Protein 6XIZ (pdb70)

B-factor: mean 47.21, std 17.49, range [19.33, 188.25]

Sequence (949 aa):
SMITKYLYDENAYDYHDGGYRRPLKKAPGEEHPLNVPAFLKPDRIEGNEIYYTVTAQAGETKILPGKPTHTWGYNGSILGPAIQFETGKTYHVTLKNELDEVTTFHWHGLNIVGPYEDGGPHAPVYPHGERKITFTVDQPAANIWLHPHPCPETARQVWNGLAAPVIITDGHEQSLKLPRRWGVNDFPVVLQDRSYHDNQLDYKADYDVDGTLGDYALVNGTVNPVVNVTKPIVRLRFLNGSNRREWRLHFADYHPFTQIGSDGGLLPEAVKMDRIMLTCAERADVLVNFSDYQPGQEVILQTDDFDLIKFKIGDIKKENMLLPSPLAEIPALSVDENTPVFKTVMSGMDDQVRLDGKLFDMQRIDTRQQVDQTQIWEVSNTNDMEGGMIHPFHIHGCQFQLIDRNGHAVNPNEHGWKDTIIGVNPNETVRIKVKFTKLGIFMYHCHILEHEDTGMMAQIEIFDPDHPIEYHLMPMNHKSMITKYLYDENAYDDYHDGGYRPLKKAPGEEHPLNNVPAFLKPDRIEGNEIYYTVTAQAGEETKILPGKPTHTWGYNGSILGPAIQFETGKTYHVTLKNELDEVTTFHWHGLNIVGPYEDGGPHAPVYPHGERKITFTVDQPAANIWLHPHPCPETARQVWNGLAAPVIITDGHEQSLKLPRRWGVNDFPVVLQDRSYHDNQLDYKADYDVDGTLGDYALVNGTVNPVVNVTKPIVRLRFLNGSNRREWRLHFADYHPFTQIGSDGGLLPEAVKMDRIMLTCAERADVLVNFSDYQPGQEVILQTDDFDLIKFKIGDIKKENMLLPSPLAEIPALSVDENTPVFKTVMSGMDDQVRLDGKLFDMQRIDTRQQVDQTQIWEVSNTNDMEGGMIHPFHIHGCQFQLIDRNGHAVNPNEHGWKDTIIGVNPNETVRIKVKFTKLGIFMYHCHILEHEDTGMMAQIEIFDPDHPIEYHLM

Foldseek 3Di:
DAAEDAAEFPLFAPVLDPPDDDADAADDDADAFDFAAEFDFPDDDPLETEGEWEWDWDFACAHPDGTETFIEIVDHFEYHEYEAEAFGKYKYKYFYQDQAKWWKAWFQFQFFDDALNGAQQHIAHHRGIDIDMGHGHAAWFKIKIATHHFQCRQVNLLRGYMYIYIYHYVLVVPWPADDDRLAAEGEWEKEAAADDSNYGDCVVQDFLQFGGHRFIATNNYGNHEREHAEFKHKYKYFHSYLWHKFKKAKPVLQKKWWQAKGRTGFQQIHIYGIYIDTHGIITIIIGGRQPDDQQDWIFMGGPNHGHYIYHYHPYHHDDDDADHRNDDADDDDAPVVDDEAEWEWEDGGLCTAINNDFEFLPDAPEEDEAQHKHKYKYAYADDSNNHHWFKKFKPNWWKAWDDKQPHDRDPNRHHTHGIHTHHHGIITIIITHHNHFHKIKIATSSSSSVNSGRMHIYGYAHVVVGDDDDGDGDPPD/DAAEDAQEDPLFAPVLDPPDDEADAADDDADAFDFAAEFDFPDDDDLETEGEWEKEWDFDCAHPDGTEIFIEIVDHFEYHAYEDEAFGKYKYKYHYQDQAKWWKAWAQFQFFDDALNGAQLHIAGHRGMDIHMTHGHAAWFKTKIAIHHFQCRQVNLLRGYMYIYTYHYDLNVVQPAPDPRLAAEGEWEWEAAAADSNYGDCVVQDFLQFGGHHHIATNNYHNHEHEHAEFKHKYKYAHSYLWHKFKKAKPVLQKKWWQDWHRGGFQQIHIYSIYIDTHRIITIIMGGRQVDDQQDWIFMGGPNHGHYIYHYHHYDHDDDDADHRNDDAPDDDADPPADEAEWEWEDGRLPTAINNDFDDQPDADAEDEAQHKHKYKYAYADDSNNHHWFKKFKGNHWKAWDDKQPHHDDPNRGHTHGIDTHHHGIITIIIDHHNYFHKIKIATSSSSSVSSGRMHIYGYAHPPVGDDDDGD

Secondary structure (DSSP, 8-state):
--B-S-SS-GGGSGGGSTT-----PPSS--EEPP-PPBPPPSEEETTEEEEEEEEEEEEE--SSSSPEEEEEESSSSB--BEEEETT-EEEEEEEE-SSS-B--EEET----TTTTT-STT--B-TT-EEEEEEE--S-SEEEEEE---TT-HHHHHHTT--EEEEEE-HHHHHS-----BTTTEEEEEEEEE--BTTB--HHHH--TT----SEEEETTBSSEEEEESSSEEEEEEEE-SSS--EEEEETT---EEEEEETTEEEEEEEEES-EEE-TT-EEEEEEEGGGSPTT-EEEEEETTEEEEEEEE-S---------SS----PPP---SSSPPEEEEEE-SGGG-EETTB---TT---EEEETT-EEEEEEEE-S-TTT---EEEEETT--BEEEEETTBPPPTT-SS-BSEEEE-TT-EEEEEEE--S-EEEEEEE-SHHHHHHT-EEEEEEE-TTS-----PPPP---/--B-S-SS-GGG-GGGSTT-----PPSS--EEPP-PPBPPPSEEETTEEEEEEEEEEEEE--SSSSPEEEEEESSSSB--BEEEETT-EEEEEEEE-SSS-B--EEET-----STTTTSTT--B-TT-EEEEEEE--S-SEEEEEE---TT-HHHHHHHTB-EEEEEE-HHHHHT-----BTTTEEEEEEEEE--BTTB--HHHH--TT----SEEEETTBSSEEEEESSSEEEEEEEE--SS--EEEEETT---EEEEEETTEEEEEEEEES-EEE-TT-EEEEEEE-TTS-TT-EEEEEETTEEEEEEEE-SPPP------SSS-------PPTT---EEEEEE-SGGG-EETTB---TT---EEEETT--EEEEEEE-S-TTT---EEEEETT--EEEEEETTBPPPTT-SSEESEEEE-TT-EEEEEE---S-EEEEEEE-SHHHHHHT-EEEEEEE-TTS-------

Structure (mmCIF, N/CA/C/O backbone):
data_6XIZ
#
_entry.id   6XIZ
#
_cell.length_a   56.060
_cell.length_b   147.300
_cell.length_c   65.460
_cell.angle_alpha   90.00
_cell.angle_beta   98.55
_cell.angle_gamma   90.00
#
_symmetry.space_group_name_H-M   'P 1 21 1'
#
loop_
_entity.id
_entity.type
_entity.pdbx_description
1 polymer 'Copper oxidase'
2 non-polymer 'COPPER (II) ION'
3 non-polymer 'CU-O-CU LINKAGE'
4 non-polymer 'CHLORIDE ION'
5 non-polymer BENZAMIDINE
6 water water
#
loop_
_atom_site.group_PDB
_atom_site.id
_atom_site.type_symbol
_atom_site.label_atom_id
_atom_site.label_alt_id
_atom_site.label_comp_id
_atom_site.label_asym_id
_atom_site.label_entity_id
_atom_site.label_seq_id
_atom_site.pdbx_PDB_ins_code
_atom_site.Cartn_x
_atom_site.Cartn_y
_atom_site.Cartn_z
_atom_site.occupancy
_atom_site.B_iso_or_equiv
_atom_site.auth_seq_id
_atom_site.auth_comp_id
_atom_site.auth_asym_id
_atom_site.auth_atom_id
_atom_site.pdbx_PDB_model_num
ATOM 1 N N . SER A 1 1 ? 100.594 -41.319 25.868 1.00 92.78 0 SER A N 1
ATOM 2 C CA . SER A 1 1 ? 101.954 -41.488 25.265 1.00 87.72 0 SER A CA 1
ATOM 3 C C . SER A 1 1 ? 102.962 -40.447 25.863 1.00 64.35 0 SER A C 1
ATOM 4 O O . SER A 1 1 ? 103.696 -39.760 25.130 1.00 77.52 0 SER A O 1
ATOM 7 N N . MET A 1 2 ? 102.962 -40.293 27.166 1.00 46.00 1 MET A N 1
ATOM 8 C CA . MET A 1 2 ? 104.112 -39.701 27.891 1.00 47.07 1 MET A CA 1
ATOM 9 C C . MET A 1 2 ? 105.332 -40.645 27.840 1.00 42.26 1 MET A C 1
ATOM 10 O O . MET A 1 2 ? 105.169 -41.879 27.987 1.00 38.99 1 MET A O 1
ATOM 15 N N . ILE A 1 3 ? 106.544 -40.145 27.761 1.00 34.45 2 ILE A N 1
ATOM 16 C CA . ILE A 1 3 ? 107.686 -41.061 27.807 1.00 34.38 2 ILE A CA 1
ATOM 17 C C . ILE A 1 3 ? 107.946 -41.453 29.278 1.00 39.65 2 ILE A C 1
ATOM 18 O O . ILE A 1 3 ? 108.135 -40.568 30.164 1.00 33.20 2 ILE A O 1
ATOM 23 N N . THR A 1 4 ? 108.107 -42.776 29.474 1.00 37.66 3 THR A N 1
ATOM 24 C CA . THR A 1 4 ? 108.329 -43.329 30.786 1.00 36.54 3 THR A CA 1
ATOM 25 C C . THR A 1 4 ? 109.508 -44.268 30.858 1.00 37.19 3 THR A C 1
ATOM 26 O O . THR A 1 4 ? 109.458 -45.213 31.617 1.00 36.86 3 THR A O 1
ATOM 30 N N . LYS A 1 5 ? 110.571 -43.993 30.065 1.00 35.99 4 LYS A N 1
ATOM 31 C CA . LYS A 1 5 ? 111.790 -44.744 30.142 1.00 34.87 4 LYS A CA 1
ATOM 32 C C . LYS A 1 5 ? 112.995 -43.838 29.878 1.00 31.52 4 LYS A C 1
ATOM 33 O O . LYS A 1 5 ? 112.859 -42.878 29.136 1.00 33.05 4 LYS A O 1
ATOM 39 N N . TYR A 1 6 ? 114.186 -44.175 30.386 1.00 30.52 5 TYR A N 1
ATOM 40 C CA . TYR A 1 6 ? 115.338 -43.480 29.974 1.00 26.37 5 TYR A CA 1
ATOM 41 C C . TYR A 1 6 ? 115.651 -43.927 28.548 1.00 33.74 5 TYR A C 1
ATOM 42 O O . TYR A 1 6 ? 115.414 -45.108 28.169 1.00 33.79 5 TYR A O 1
ATOM 51 N N . LEU A 1 7 ? 116.235 -43.063 27.781 1.00 32.37 6 LEU A N 1
ATOM 52 C CA . LEU A 1 7 ? 116.362 -43.328 26.321 1.00 36.08 6 LEU A CA 1
ATOM 53 C C . LEU A 1 7 ? 117.676 -43.868 25.819 1.00 38.46 6 LEU A C 1
ATOM 54 O O . LEU A 1 7 ? 117.984 -43.742 24.665 1.00 42.84 6 LEU A O 1
ATOM 59 N N . TYR A 1 8 ? 118.472 -44.417 26.688 1.00 31.99 7 TYR A N 1
ATOM 60 C CA . TYR A 1 8 ? 119.724 -45.039 26.394 1.00 30.54 7 TYR A CA 1
ATOM 61 C C . TYR A 1 8 ? 119.641 -46.496 26.942 1.00 34.85 7 TYR A C 1
ATOM 62 O O . TYR A 1 8 ? 118.690 -46.826 27.706 1.00 34.76 7 TYR A O 1
ATOM 71 N N . ASP A 1 9 ? 120.605 -47.334 26.625 1.00 33.35 8 ASP A N 1
ATOM 72 C CA . ASP A 1 9 ? 120.588 -48.786 26.911 1.00 33.41 8 ASP A CA 1
ATOM 73 C C . ASP A 1 9 ? 121.156 -49.085 28.313 1.00 27.89 8 ASP A C 1
ATOM 74 O O . ASP A 1 9 ? 122.399 -48.916 28.619 1.00 30.42 8 ASP A O 1
ATOM 79 N N . GLU A 1 10 ? 120.266 -49.613 29.140 1.00 34.57 9 GLU A N 1
ATOM 80 C CA . GLU A 1 10 ? 120.587 -49.888 30.532 1.00 31.46 9 GLU A CA 1
ATOM 81 C C . GLU A 1 10 ? 121.713 -50.829 30.732 1.00 30.93 9 GLU A C 1
ATOM 82 O O . GLU A 1 10 ? 122.486 -50.704 31.737 1.00 31.31 9 GLU A O 1
ATOM 88 N N . ASN A 1 11 ? 121.913 -51.757 29.778 1.00 31.56 10 ASN A N 1
ATOM 89 C CA . ASN A 1 11 ? 123.055 -52.639 29.965 1.00 28.77 10 ASN A CA 1
ATOM 90 C C . ASN A 1 11 ? 124.388 -51.909 30.020 1.00 30.55 10 ASN A C 1
ATOM 91 O O . ASN A 1 11 ? 125.404 -52.497 30.398 1.00 33.09 10 ASN A O 1
ATOM 96 N N . ALA A 1 12 ? 124.400 -50.663 29.552 1.00 28.60 11 ALA A N 1
ATOM 97 C CA . ALA A 1 12 ? 125.610 -49.910 29.411 1.00 36.10 11 ALA A CA 1
ATOM 98 C C . ALA A 1 12 ? 125.789 -48.628 30.268 1.00 33.65 11 ALA A C 1
ATOM 99 O O . ALA A 1 12 ? 126.722 -47.878 30.071 1.00 30.11 11 ALA A O 1
ATOM 101 N N . TYR A 1 13 ? 124.871 -48.371 31.208 1.00 29.93 12 TYR A N 1
ATOM 102 C CA . TYR A 1 13 ? 124.915 -47.267 32.031 1.00 28.14 12 TYR A CA 1
ATOM 103 C C . TYR A 1 13 ? 126.169 -47.292 32.835 1.00 26.23 12 TYR A C 1
ATOM 104 O O . TYR A 1 13 ? 126.843 -48.335 33.063 1.00 31.59 12 TYR A O 1
ATOM 113 N N . ASP A 1 14 ? 126.500 -46.112 33.274 1.00 26.58 13 ASP A N 1
ATOM 114 C CA . ASP A 1 14 ? 127.767 -45.901 34.069 1.00 28.61 13 ASP A CA 1
ATOM 115 C C . ASP A 1 14 ? 127.960 -46.802 35.222 1.00 30.76 13 ASP A C 1
ATOM 116 O O . ASP A 1 14 ? 129.181 -47.144 35.655 1.00 31.39 13 ASP A O 1
ATOM 121 N N . TYR A 1 15 ? 126.835 -47.096 35.887 1.00 29.28 14 TYR A N 1
ATOM 122 C CA . TYR A 1 15 ? 126.914 -47.933 37.081 1.00 34.99 14 TYR A CA 1
ATOM 123 C C . TYR A 1 15 ? 127.279 -49.400 36.874 1.00 33.84 14 TYR A C 1
ATOM 124 O O . TYR A 1 15 ? 127.341 -50.119 37.822 1.00 34.28 14 TYR A O 1
ATOM 133 N N . HIS A 1 16 ? 127.501 -49.841 35.626 1.00 33.70 15 HIS A N 1
ATOM 134 C CA . HIS A 1 16 ? 128.044 -51.134 35.261 1.00 32.74 15 HIS A CA 1
ATOM 135 C C . HIS A 1 16 ? 129.496 -51.107 35.346 1.00 37.31 15 HIS A C 1
ATOM 136 O O . HIS A 1 16 ? 130.074 -52.167 35.393 1.00 37.28 15 HIS A O 1
ATOM 143 N N . ASP A 1 17 ? 130.111 -49.933 35.391 1.00 35.26 16 ASP A N 1
ATOM 144 C CA . ASP A 1 17 ? 131.589 -49.911 35.442 1.00 38.20 16 ASP A CA 1
ATOM 145 C C . ASP A 1 17 ? 132.140 -50.367 36.795 1.00 40.55 16 ASP A C 1
ATOM 146 O O . ASP A 1 17 ? 131.593 -50.044 37.846 1.00 36.38 16 ASP A O 1
ATOM 151 N N . GLY A 1 18 ? 133.174 -51.205 36.760 1.00 46.18 17 GLY A N 1
ATOM 152 C CA . GLY A 1 18 ? 133.803 -51.670 37.980 1.00 43.89 17 GLY A CA 1
ATOM 153 C C . GLY A 1 18 ? 134.307 -50.590 38.897 1.00 43.39 17 GLY A C 1
ATOM 154 O O . GLY A 1 18 ? 134.402 -50.840 40.062 1.00 47.34 17 GLY A O 1
ATOM 155 N N . GLY A 1 19 ? 134.730 -49.422 38.403 1.00 42.33 18 GLY A N 1
ATOM 156 C CA . GLY A 1 19 ? 135.123 -48.339 39.276 1.00 43.24 18 GLY A CA 1
ATOM 157 C C . GLY A 1 19 ? 133.970 -47.415 39.684 1.00 44.46 18 GLY A C 1
ATOM 158 O O . GLY A 1 19 ? 134.211 -46.372 40.277 1.00 41.91 18 GLY A O 1
ATOM 159 N N . TYR A 1 20 ? 132.727 -47.712 39.310 1.00 36.13 19 TYR A N 1
ATOM 160 C CA . TYR A 1 20 ? 131.660 -46.705 39.557 1.00 38.01 19 TYR A CA 1
ATOM 161 C C . TYR A 1 20 ? 131.443 -46.446 41.073 1.00 40.47 19 TYR A C 1
ATOM 162 O O . TYR A 1 20 ? 131.606 -47.348 41.851 1.00 39.35 19 TYR A O 1
ATOM 171 N N A ARG A 1 21 ? 131.082 -45.239 41.464 0.50 38.73 20 ARG A N 1
ATOM 172 N N B ARG A 1 21 ? 131.097 -45.191 41.400 0.50 41.02 20 ARG A N 1
ATOM 173 C CA A ARG A 1 21 ? 130.781 -44.919 42.844 0.50 39.19 20 ARG A CA 1
ATOM 174 C CA B ARG A 1 21 ? 130.809 -44.632 42.734 0.50 46.85 20 ARG A CA 1
ATOM 175 C C A ARG A 1 21 ? 129.504 -44.064 42.765 0.50 36.29 20 ARG A C 1
ATOM 176 C C B ARG A 1 21 ? 129.397 -44.030 42.629 0.50 36.86 20 ARG A C 1
ATOM 177 O O A ARG A 1 21 ? 129.457 -43.054 42.040 0.50 38.44 20 ARG A O 1
ATOM 178 O O B ARG A 1 21 ? 129.151 -43.163 41.764 0.50 36.36 20 ARG A O 1
ATOM 193 N N . PRO A 1 22 ? 128.465 -44.468 43.479 1.00 39.76 21 PRO A N 1
ATOM 194 C CA . PRO A 1 22 ? 127.196 -43.730 43.457 1.00 35.52 21 PRO A CA 1
ATOM 195 C C . PRO A 1 22 ? 127.294 -42.388 44.239 1.00 35.75 21 PRO A C 1
ATOM 196 O O . PRO A 1 22 ? 128.159 -42.230 45.051 1.00 34.12 21 PRO A O 1
ATOM 200 N N . LEU A 1 23 ? 126.396 -41.456 44.019 1.00 33.04 22 LEU A N 1
ATOM 201 C CA . LEU A 1 23 ? 126.439 -40.194 44.743 1.00 32.76 22 LEU A CA 1
ATOM 202 C C . LEU A 1 23 ? 126.035 -40.396 46.253 1.00 36.96 22 LEU A C 1
ATOM 203 O O . LEU A 1 23 ? 125.212 -41.275 46.570 1.00 36.65 22 LEU A O 1
ATOM 208 N N . LYS A 1 24 ? 126.691 -39.643 47.120 1.00 34.41 23 LYS A N 1
ATOM 209 C CA . LYS A 1 24 ? 126.501 -39.556 48.567 1.00 38.96 23 LYS A CA 1
ATOM 210 C C . LYS A 1 24 ? 126.116 -38.157 49.021 1.00 38.44 23 LYS A C 1
ATOM 211 O O . LYS A 1 24 ? 126.498 -37.150 48.412 1.00 39.49 23 LYS A O 1
ATOM 217 N N . LYS A 1 25 ? 125.418 -38.095 50.155 1.00 38.20 24 LYS A N 1
ATOM 218 C CA . LYS A 1 25 ? 124.924 -36.848 50.743 1.00 38.89 24 LYS A CA 1
ATOM 219 C C . LYS A 1 25 ? 126.107 -35.947 51.121 1.00 35.60 24 LYS A C 1
ATOM 220 O O . LYS A 1 25 ? 127.056 -36.365 51.776 1.00 37.39 24 LYS A O 1
ATOM 226 N N . ALA A 1 26 ? 126.051 -34.704 50.672 1.00 36.06 25 ALA A N 1
ATOM 227 C CA . ALA A 1 26 ? 127.193 -33.790 50.980 1.00 40.45 25 ALA A CA 1
ATOM 228 C C . ALA A 1 26 ? 126.958 -33.221 52.406 1.00 37.23 25 ALA A C 1
ATOM 229 O O . ALA A 1 26 ? 125.813 -33.028 52.816 1.00 35.97 25 ALA A O 1
ATOM 231 N N . PRO A 1 27 ? 128.034 -32.996 53.177 1.00 42.56 26 PRO A N 1
ATOM 232 C CA . PRO A 1 27 ? 127.900 -32.376 54.495 1.00 44.33 26 PRO A CA 1
ATOM 233 C C . PRO A 1 27 ? 127.371 -30.943 54.457 1.00 46.34 26 PRO A C 1
ATOM 234 O O . PRO A 1 27 ? 127.450 -30.229 53.431 1.00 49.86 26 PRO A O 1
ATOM 238 N N . GLY A 1 28 ? 126.785 -30.565 55.586 1.00 49.00 27 GLY A N 1
ATOM 239 C CA . GLY A 1 28 ? 126.277 -29.189 55.844 1.00 53.83 27 GLY A CA 1
ATOM 240 C C . GLY A 1 28 ? 124.799 -29.079 55.631 1.00 44.97 27 GLY A C 1
ATOM 241 O O . GLY A 1 28 ? 124.117 -30.091 55.405 1.00 50.48 27 GLY A O 1
ATOM 242 N N . GLU A 1 29 ? 124.326 -27.842 55.637 1.00 49.43 28 GLU A N 1
ATOM 243 C CA . GLU A 1 29 ? 122.909 -27.527 55.677 1.00 46.60 28 GLU A CA 1
ATOM 244 C C . GLU A 1 29 ? 122.527 -27.456 54.220 1.00 51.25 28 GLU A C 1
ATOM 245 O O . GLU A 1 29 ? 123.390 -27.486 53.359 1.00 50.60 28 GLU A O 1
ATOM 251 N N . GLU A 1 30 ? 121.216 -27.376 53.973 1.00 42.20 29 GLU A N 1
ATOM 252 C CA . GLU A 1 30 ? 120.700 -26.954 52.756 1.00 41.77 29 GLU A CA 1
ATOM 253 C C . GLU A 1 30 ? 121.069 -25.490 52.452 1.00 52.30 29 GLU A C 1
ATOM 254 O O . GLU A 1 30 ? 121.080 -24.720 53.391 1.00 50.41 29 GLU A O 1
ATOM 260 N N . HIS A 1 31 ? 121.284 -25.128 51.147 1.00 45.85 30 HIS A N 1
ATOM 261 C CA . HIS A 1 31 ? 121.548 -23.758 50.681 1.00 40.90 30 HIS A CA 1
ATOM 262 C C . HIS A 1 31 ? 120.653 -23.456 49.538 1.00 40.03 30 HIS A C 1
ATOM 263 O O . HIS A 1 31 ? 120.469 -24.327 48.708 1.00 37.70 30 HIS A O 1
ATOM 270 N N . PRO A 1 32 ? 120.203 -22.213 49.388 1.00 45.24 31 PRO A N 1
ATOM 271 C CA . PRO A 1 32 ? 119.474 -21.811 48.166 1.00 42.51 31 PRO A CA 1
ATOM 272 C C . PRO A 1 32 ? 120.387 -22.066 46.894 1.00 38.59 31 PRO A C 1
ATOM 273 O O . PRO A 1 32 ? 121.597 -21.879 46.848 1.00 40.50 31 PRO A O 1
ATOM 277 N N . LEU A 1 33 ? 119.788 -22.567 45.866 1.00 41.28 32 LEU A N 1
ATOM 278 C CA . LEU A 1 33 ? 120.551 -22.805 44.557 1.00 35.87 32 LEU A CA 1
ATOM 279 C C . LEU A 1 33 ? 121.182 -21.536 44.015 1.00 39.03 32 LEU A C 1
ATOM 280 O O . LEU A 1 33 ? 120.481 -20.580 43.772 1.00 38.90 32 LEU A O 1
ATOM 285 N N . ASN A 1 34 ? 122.505 -21.503 43.856 1.00 38.79 33 ASN A N 1
ATOM 286 C CA . ASN A 1 34 ? 123.170 -20.335 43.243 1.00 37.71 33 ASN A CA 1
ATOM 287 C C . ASN A 1 34 ? 122.623 -20.122 41.840 1.00 40.21 33 ASN A C 1
ATOM 288 O O . ASN A 1 34 ? 122.414 -21.067 41.096 1.00 38.56 33 ASN A O 1
ATOM 293 N N . VAL A 1 35 ? 122.365 -18.888 41.494 1.00 39.48 34 VAL A N 1
ATOM 294 C CA . VAL A 1 35 ? 121.922 -18.532 40.181 1.00 41.16 34 VAL A CA 1
ATOM 295 C C . VAL A 1 35 ? 122.786 -17.434 39.692 1.00 46.99 34 VAL A C 1
ATOM 296 O O . VAL A 1 35 ? 122.747 -16.382 40.253 1.00 47.11 34 VAL A O 1
ATOM 300 N N . PRO A 1 36 ? 123.529 -17.659 38.638 1.00 44.73 35 PRO A N 1
ATOM 301 C CA . PRO A 1 36 ? 124.477 -16.678 38.238 1.00 46.61 35 PRO A CA 1
ATOM 302 C C . PRO A 1 36 ? 123.789 -15.469 37.576 1.00 39.30 35 PRO A C 1
ATOM 303 O O . PRO A 1 36 ? 122.808 -15.619 36.874 1.00 41.17 35 PRO A O 1
ATOM 307 N N . ALA A 1 37 ? 124.246 -14.260 37.890 1.00 45.09 36 ALA A N 1
ATOM 308 C CA . ALA A 1 37 ? 123.798 -13.050 37.203 1.00 45.54 36 ALA A CA 1
ATOM 309 C C . ALA A 1 37 ? 124.288 -13.031 35.742 1.00 45.57 36 ALA A C 1
ATOM 310 O O . ALA A 1 37 ? 125.350 -13.571 35.418 1.00 43.38 36 ALA A O 1
ATOM 312 N N . PHE A 1 38 ? 123.487 -12.427 34.892 1.00 42.71 37 PHE A N 1
ATOM 313 C CA . PHE A 1 38 ? 123.915 -12.190 33.499 1.00 39.88 37 PHE A CA 1
ATOM 314 C C . PHE A 1 38 ? 125.065 -11.231 33.413 1.00 42.78 37 PHE A C 1
ATOM 315 O O . PHE A 1 38 ? 125.136 -10.321 34.173 1.00 44.63 37 PHE A O 1
ATOM 323 N N . LEU A 1 39 ? 125.953 -11.502 32.466 1.00 41.71 38 LEU A N 1
ATOM 324 C CA . LEU A 1 39 ? 127.131 -10.737 32.211 1.00 42.77 38 LEU A CA 1
ATOM 325 C C . LEU A 1 39 ? 126.657 -9.469 31.554 1.00 42.47 38 LEU A C 1
ATOM 326 O O . LEU A 1 39 ? 125.854 -9.474 30.594 1.00 42.65 38 LEU A O 1
ATOM 331 N N . LYS A 1 40 ? 127.065 -8.384 32.133 1.00 47.24 39 LYS A N 1
ATOM 332 C CA . LYS A 1 40 ? 126.727 -7.037 31.551 1.00 50.39 39 LYS A CA 1
ATOM 333 C C . LYS A 1 40 ? 127.674 -6.696 30.404 1.00 39.21 39 LYS A C 1
ATOM 334 O O . LYS A 1 40 ? 128.857 -6.739 30.576 1.00 41.82 39 LYS A O 1
ATOM 340 N N . PRO A 1 41 ? 127.160 -6.225 29.306 1.00 37.53 40 PRO A N 1
ATOM 341 C CA . PRO A 1 41 ? 128.031 -5.728 28.260 1.00 39.65 40 PRO A CA 1
ATOM 342 C C . PRO A 1 41 ? 128.916 -4.647 28.681 1.00 46.98 40 PRO A C 1
ATOM 343 O O . PRO A 1 41 ? 128.490 -3.803 29.431 1.00 50.12 40 PRO A O 1
ATOM 347 N N . ASP A 1 42 ? 130.145 -4.635 28.180 1.00 49.38 41 ASP A N 1
ATOM 348 C CA . ASP A 1 42 ? 130.967 -3.455 28.312 1.00 51.42 41 ASP A CA 1
ATOM 349 C C . ASP A 1 42 ? 130.470 -2.231 27.536 1.00 55.31 41 ASP A C 1
ATOM 350 O O . ASP A 1 42 ? 130.624 -1.132 28.038 1.00 53.10 41 ASP A O 1
ATOM 355 N N . ARG A 1 43 ? 129.921 -2.396 26.333 1.00 50.49 42 ARG A N 1
ATOM 356 C CA . ARG A 1 43 ? 129.607 -1.280 25.420 1.00 51.69 42 ARG A CA 1
ATOM 357 C C . ARG A 1 43 ? 128.627 -1.878 24.460 1.00 57.67 42 ARG A C 1
ATOM 358 O O . ARG A 1 43 ? 128.668 -3.112 24.207 1.00 57.36 42 ARG A O 1
ATOM 366 N N . ILE A 1 44 ? 127.743 -1.050 23.938 1.00 55.17 43 ILE A N 1
ATOM 367 C CA . ILE A 1 44 ? 126.849 -1.464 22.850 1.00 56.15 43 ILE A CA 1
ATOM 368 C C . ILE A 1 44 ? 126.913 -0.390 21.775 1.00 67.95 43 ILE A C 1
ATOM 369 O O . ILE A 1 44 ? 126.584 0.707 22.072 1.00 74.64 43 ILE A O 1
ATOM 374 N N . GLU A 1 45 ? 127.371 -0.720 20.560 1.00 68.75 44 GLU A N 1
ATOM 375 C CA . GLU A 1 45 ? 127.390 0.237 19.401 1.00 58.39 44 GLU A CA 1
ATOM 376 C C . GLU A 1 45 ? 126.675 -0.360 18.226 1.00 63.57 44 GLU A C 1
ATOM 377 O O . GLU A 1 45 ? 127.248 -1.236 17.636 1.00 67.63 44 GLU A O 1
ATOM 383 N N . GLY A 1 46 ? 125.422 0.044 17.941 1.00 57.33 45 GLY A N 1
ATOM 384 C CA . GLY A 1 46 ? 124.645 -0.569 16.829 1.00 65.59 45 GLY A CA 1
ATOM 385 C C . GLY A 1 46 ? 124.227 -2.011 17.161 1.00 67.75 45 GLY A C 1
ATOM 386 O O . GLY A 1 46 ? 123.752 -2.297 18.255 1.00 66.80 45 GLY A O 1
ATOM 387 N N . ASN A 1 47 ? 124.437 -2.941 16.244 1.00 65.38 46 ASN A N 1
ATOM 388 C CA . ASN A 1 47 ? 124.169 -4.359 16.536 1.00 61.09 46 ASN A CA 1
ATOM 389 C C . ASN A 1 47 ? 125.350 -5.054 17.048 1.00 51.33 46 ASN A C 1
ATOM 390 O O . ASN A 1 47 ? 125.391 -6.252 16.926 1.00 52.77 46 ASN A O 1
ATOM 395 N N . GLU A 1 48 ? 126.282 -4.312 17.632 1.00 49.99 47 GLU A N 1
ATOM 396 C CA . GLU A 1 48 ? 127.594 -4.772 18.112 1.00 55.87 47 GLU A CA 1
ATOM 397 C C . GLU A 1 48 ? 127.722 -4.690 19.653 1.00 53.83 47 GLU A C 1
ATOM 398 O O . GLU A 1 48 ? 127.704 -3.589 20.232 1.00 48.46 47 GLU A O 1
ATOM 404 N N . ILE A 1 49 ? 127.908 -5.828 20.307 1.00 51.66 48 ILE A N 1
ATOM 405 C CA . ILE A 1 49 ? 127.912 -5.901 21.756 1.00 44.94 48 ILE A CA 1
ATOM 406 C C . ILE A 1 49 ? 129.285 -6.319 22.152 1.00 39.59 48 ILE A C 1
ATOM 407 O O . ILE A 1 49 ? 129.873 -7.216 21.593 1.00 42.75 48 ILE A O 1
ATOM 412 N N . TYR A 1 50 ? 129.792 -5.654 23.162 1.00 36.60 49 TYR A N 1
ATOM 413 C CA . TYR A 1 50 ? 131.166 -5.909 23.686 1.00 43.86 49 TYR A CA 1
ATOM 414 C C . TYR A 1 50 ? 131.031 -6.628 25.020 1.00 44.31 49 TYR A C 1
ATOM 415 O O . TYR A 1 50 ? 130.298 -6.096 25.887 1.00 44.49 49 TYR A O 1
ATOM 424 N N . TYR A 1 51 ? 131.743 -7.777 25.185 1.00 41.79 50 TYR A N 1
ATOM 425 C CA . TYR A 1 51 ? 131.802 -8.489 26.450 1.00 37.95 50 TYR A CA 1
ATOM 426 C C . TYR A 1 51 ? 133.246 -8.729 26.802 1.00 38.23 50 TYR A C 1
ATOM 427 O O . TYR A 1 51 ? 134.136 -8.794 25.907 1.00 44.13 50 TYR A O 1
ATOM 436 N N . THR A 1 52 ? 133.482 -8.905 28.100 1.00 36.78 51 THR A N 1
ATOM 437 C CA . THR A 1 52 ? 134.737 -9.378 28.612 1.00 39.42 51 THR A CA 1
ATOM 438 C C . THR A 1 52 ? 134.481 -10.535 29.616 1.00 48.24 51 THR A C 1
ATOM 439 O O . THR A 1 52 ? 133.581 -10.473 30.518 1.00 48.18 51 THR A O 1
ATOM 443 N N . VAL A 1 53 ? 135.282 -11.572 29.409 1.00 40.74 52 VAL A N 1
ATOM 444 C CA . VAL A 1 53 ? 135.264 -12.821 30.165 1.00 38.02 52 VAL A CA 1
ATOM 445 C C . VAL A 1 53 ? 136.701 -13.155 30.547 1.00 39.82 52 VAL A C 1
ATOM 446 O O . VAL A 1 53 ? 137.580 -13.333 29.690 1.00 44.72 52 VAL A O 1
ATOM 450 N N . THR A 1 54 ? 136.904 -13.330 31.829 1.00 42.25 53 THR A N 1
ATOM 451 C CA . THR A 1 54 ? 138.195 -13.538 32.453 1.00 45.54 53 THR A CA 1
ATOM 452 C C . THR A 1 54 ? 138.215 -14.877 33.224 1.00 42.31 53 THR A C 1
ATOM 453 O O . THR A 1 54 ? 137.512 -15.078 34.216 1.00 44.62 53 THR A O 1
ATOM 457 N N . ALA A 1 55 ? 139.044 -15.794 32.804 1.00 39.48 54 ALA A N 1
ATOM 458 C CA . ALA A 1 55 ? 139.302 -16.981 33.615 1.00 40.25 54 ALA A CA 1
ATOM 459 C C . ALA A 1 55 ? 140.141 -16.612 34.807 1.00 41.86 54 ALA A C 1
ATOM 460 O O . ALA A 1 55 ? 141.148 -16.020 34.621 1.00 49.41 54 ALA A O 1
ATOM 462 N N . GLN A 1 56 ? 139.735 -16.943 36.022 1.00 41.89 55 GLN A N 1
ATOM 463 C CA . GLN A 1 56 ? 140.503 -16.543 37.274 1.00 47.44 55 GLN A CA 1
ATOM 464 C C . GLN A 1 56 ? 140.391 -17.515 38.467 1.00 50.05 55 GLN A C 1
ATOM 465 O O . GLN A 1 56 ? 139.478 -18.296 38.521 1.00 48.16 55 GLN A O 1
ATOM 471 N N . ALA A 1 57 ? 141.333 -17.443 39.419 1.00 43.21 56 ALA A N 1
ATOM 472 C CA . ALA A 1 57 ? 141.304 -18.278 40.597 1.00 41.26 56 ALA A CA 1
ATOM 473 C C . ALA A 1 57 ? 140.559 -17.524 41.701 1.00 48.04 56 ALA A C 1
ATOM 474 O O . ALA A 1 57 ? 140.583 -16.328 41.748 1.00 50.76 56 ALA A O 1
ATOM 476 N N . GLY A 1 58 ? 139.911 -18.219 42.587 1.00 46.03 57 GLY A N 1
ATOM 477 C CA . GLY A 1 58 ? 139.329 -17.618 43.821 1.00 44.35 57 GLY A CA 1
ATOM 478 C C . GLY A 1 58 ? 138.979 -18.675 44.869 1.00 50.47 57 GLY A C 1
ATOM 479 O O . GLY A 1 58 ? 139.508 -19.804 44.835 1.00 45.27 57 GLY A O 1
ATOM 480 N N . GLU A 1 59 ? 138.043 -18.344 45.781 1.00 51.02 58 GLU A N 1
ATOM 481 C CA . GLU A 1 59 ? 137.708 -19.227 46.884 1.00 47.48 58 GLU A CA 1
ATOM 482 C C . GLU A 1 59 ? 136.236 -19.239 46.928 1.00 43.02 58 GLU A C 1
ATOM 483 O O . GLU A 1 59 ? 135.636 -18.217 46.726 1.00 47.62 58 GLU A O 1
ATOM 489 N N . THR A 1 60 ? 135.631 -20.406 47.088 1.00 50.60 59 THR A N 1
ATOM 490 C CA . THR A 1 60 ? 134.165 -20.484 47.061 1.00 41.25 59 THR A CA 1
ATOM 491 C C . THR A 1 60 ? 133.752 -21.313 48.272 1.00 39.71 59 THR A C 1
ATOM 492 O O . THR A 1 60 ? 134.330 -22.416 48.539 1.00 39.56 59 THR A O 1
ATOM 496 N N . LYS A 1 61 ? 132.786 -20.795 49.019 1.00 41.21 60 LYS A N 1
ATOM 497 C CA . LYS A 1 61 ? 132.309 -21.522 50.178 1.00 43.53 60 LYS A CA 1
ATOM 498 C C . LYS A 1 61 ? 131.357 -22.580 49.627 1.00 43.31 60 LYS A C 1
ATOM 499 O O . LYS A 1 61 ? 130.309 -22.239 48.995 1.00 44.47 60 LYS A O 1
ATOM 505 N N . ILE A 1 62 ? 131.747 -23.838 49.799 1.00 38.50 61 ILE A N 1
ATOM 506 C CA . ILE A 1 62 ? 130.932 -24.957 49.290 1.00 44.40 61 ILE A CA 1
ATOM 507 C C . ILE A 1 62 ? 130.449 -25.887 50.409 1.00 38.87 61 ILE A C 1
ATOM 508 O O . ILE A 1 62 ? 129.285 -26.162 50.511 1.00 39.82 61 ILE A O 1
ATOM 513 N N . LEU A 1 63 ? 131.392 -26.374 51.181 1.00 40.32 62 LEU A N 1
ATOM 514 C CA . LEU A 1 63 ? 131.163 -27.267 52.299 1.00 42.01 62 LEU A CA 1
ATOM 515 C C . LEU A 1 63 ? 131.471 -26.566 53.621 1.00 46.96 62 LEU A C 1
ATOM 516 O O . LEU A 1 63 ? 132.181 -25.599 53.600 1.00 43.94 62 LEU A O 1
ATOM 521 N N . PRO A 1 64 ? 130.998 -27.100 54.779 1.00 50.68 63 PRO A N 1
ATOM 522 C CA . PRO A 1 64 ? 131.270 -26.487 56.085 1.00 49.13 63 PRO A CA 1
ATOM 523 C C . PRO A 1 64 ? 132.743 -26.456 56.304 1.00 46.76 63 PRO A C 1
ATOM 524 O O . PRO A 1 64 ? 133.441 -27.416 55.959 1.00 49.43 63 PRO A O 1
ATOM 528 N N . GLY A 1 65 ? 133.238 -25.370 56.866 1.00 49.99 64 GLY A N 1
ATOM 529 C CA . GLY A 1 65 ? 134.680 -25.209 57.134 1.00 56.90 64 GLY A CA 1
ATOM 530 C C . GLY A 1 65 ? 135.350 -24.279 56.131 1.00 50.60 64 GLY A C 1
ATOM 531 O O . GLY A 1 65 ? 134.740 -23.312 55.687 1.00 46.87 64 GLY A O 1
ATOM 532 N N . LYS A 1 66 ? 136.601 -24.586 55.787 1.00 54.53 65 LYS A N 1
ATOM 533 C CA . LYS A 1 66 ? 137.426 -23.804 54.824 1.00 60.11 65 LYS A CA 1
ATOM 534 C C . LYS A 1 66 ? 136.779 -23.660 53.466 1.00 53.24 65 LYS A C 1
ATOM 535 O O . LYS A 1 66 ? 136.179 -24.576 52.988 1.00 49.43 65 LYS A O 1
ATOM 541 N N . PRO A 1 67 ? 137.000 -22.546 52.826 1.00 50.62 66 PRO A N 1
ATOM 542 C CA . PRO A 1 67 ? 136.483 -22.416 51.513 1.00 48.27 66 PRO A CA 1
ATOM 543 C C . PRO A 1 67 ? 137.275 -23.316 50.553 1.00 43.62 66 PRO A C 1
ATOM 544 O O . PRO A 1 67 ? 138.442 -23.733 50.829 1.00 44.43 66 PRO A O 1
ATOM 548 N N . THR A 1 68 ? 136.674 -23.564 49.394 1.00 46.62 67 THR A N 1
ATOM 549 C CA . THR A 1 68 ? 137.372 -24.414 48.343 1.00 41.19 67 THR A CA 1
ATOM 550 C C . THR A 1 68 ? 138.093 -23.507 47.313 1.00 38.08 67 THR A C 1
ATOM 551 O O . THR A 1 68 ? 137.497 -22.581 46.822 1.00 43.34 67 THR A O 1
ATOM 555 N N . HIS A 1 69 ? 139.415 -23.671 47.096 1.00 41.53 68 HIS A N 1
ATOM 556 C CA . HIS A 1 69 ? 140.100 -22.973 45.991 1.00 45.50 68 HIS A CA 1
ATOM 557 C C . HIS A 1 69 ? 139.543 -23.505 44.650 1.00 44.16 68 HIS A C 1
ATOM 558 O O . HIS A 1 69 ? 139.542 -24.693 44.402 1.00 39.44 68 HIS A O 1
ATOM 565 N N . THR A 1 70 ? 139.049 -22.602 43.823 1.00 43.72 69 THR A N 1
ATOM 566 C CA . THR A 1 70 ? 138.366 -22.914 42.574 1.00 45.19 69 THR A CA 1
ATOM 567 C C . THR A 1 70 ? 138.774 -21.977 41.488 1.00 45.17 69 THR A C 1
ATOM 568 O O . THR A 1 70 ? 139.419 -20.944 41.722 1.00 40.37 69 THR A O 1
ATOM 572 N N . TRP A 1 71 ? 138.350 -22.328 40.278 1.00 37.66 70 TRP A N 1
ATOM 573 C CA . TRP A 1 71 ? 138.497 -21.424 39.112 1.00 36.16 70 TRP A CA 1
ATOM 574 C C . TRP A 1 71 ? 137.115 -21.067 38.588 1.00 39.26 70 TRP A C 1
ATOM 575 O O . TRP A 1 71 ? 136.164 -21.920 38.613 1.00 37.93 70 TRP A O 1
ATOM 586 N N . GLY A 1 72 ? 136.976 -19.833 38.111 1.00 38.65 71 GLY A N 1
ATOM 587 C CA . GLY A 1 72 ? 135.726 -19.416 37.493 1.00 39.44 71 GLY A CA 1
ATOM 588 C C . GLY A 1 72 ? 135.946 -18.393 36.418 1.00 40.36 71 GLY A C 1
ATOM 589 O O . GLY A 1 72 ? 137.054 -17.941 36.292 1.00 43.56 71 GLY A O 1
ATOM 590 N N . TYR A 1 73 ? 134.896 -18.066 35.651 1.00 42.06 72 TYR A N 1
ATOM 591 C CA . TYR A 1 73 ? 134.912 -16.983 34.700 1.00 38.00 72 TYR A CA 1
ATOM 592 C C . TYR A 1 73 ? 134.280 -15.799 35.443 1.00 45.17 72 TYR A C 1
ATOM 593 O O . TYR A 1 73 ? 133.126 -15.905 35.891 1.00 38.06 72 TYR A O 1
ATOM 602 N N . ASN A 1 74 ? 135.029 -14.673 35.529 1.00 44.03 73 ASN A N 1
ATOM 603 C CA . ASN A 1 74 ? 134.545 -13.441 36.156 1.00 39.02 73 ASN A CA 1
ATOM 604 C C . ASN A 1 74 ? 134.031 -13.685 37.586 1.00 46.68 73 ASN A C 1
ATOM 605 O O . ASN A 1 74 ? 133.067 -13.094 38.001 1.00 55.64 73 ASN A O 1
ATOM 610 N N . GLY A 1 75 ? 134.637 -14.588 38.316 1.00 44.22 74 GLY A N 1
ATOM 611 C CA . GLY A 1 75 ? 134.190 -14.915 39.667 1.00 46.53 74 GLY A CA 1
ATOM 612 C C . GLY A 1 75 ? 134.942 -16.178 40.014 1.00 49.03 74 GLY A C 1
ATOM 613 O O . GLY A 1 75 ? 135.792 -16.669 39.231 1.00 42.65 74 GLY A O 1
ATOM 614 N N . SER A 1 76 ? 134.687 -16.692 41.213 1.00 41.65 75 SER A N 1
ATOM 615 C CA . SER A 1 76 ? 135.548 -17.743 41.781 1.00 45.14 75 SER A CA 1
ATOM 616 C C . SER A 1 76 ? 135.278 -19.177 41.260 1.00 42.63 75 SER A C 1
ATOM 617 O O . SER A 1 76 ? 136.175 -20.013 41.331 1.00 40.17 75 SER A O 1
ATOM 620 N N . ILE A 1 77 ? 134.057 -19.430 40.771 1.00 34.94 76 ILE A N 1
ATOM 621 C CA . ILE A 1 77 ? 133.653 -20.756 40.274 1.00 37.99 76 ILE A CA 1
ATOM 622 C C . ILE A 1 77 ? 132.581 -20.570 39.214 1.00 39.50 76 ILE A C 1
ATOM 623 O O . ILE A 1 77 ? 131.866 -19.642 39.272 1.00 41.31 76 ILE A O 1
ATOM 628 N N . LEU A 1 78 ? 132.490 -21.485 38.261 1.00 40.43 77 LEU A N 1
ATOM 629 C CA . LEU A 1 78 ? 131.535 -21.410 37.134 1.00 37.18 77 LEU A CA 1
ATOM 630 C C . LEU A 1 78 ? 131.699 -20.102 36.338 1.00 35.55 77 LEU A C 1
ATOM 631 O O . LEU A 1 78 ? 132.800 -19.793 35.921 1.00 42.76 77 LEU A O 1
ATOM 636 N N . GLY A 1 79 ? 130.630 -19.356 36.120 1.00 38.63 78 GLY A N 1
ATOM 637 C CA . GLY A 1 79 ? 130.670 -18.155 35.375 1.00 36.45 78 GLY A CA 1
ATOM 638 C C . GLY A 1 79 ? 129.320 -17.490 35.346 1.00 37.60 78 GLY A C 1
ATOM 639 O O . GLY A 1 79 ? 128.358 -18.052 35.832 1.00 36.68 78 GLY A O 1
ATOM 640 N N . PRO A 1 80 ? 129.263 -16.262 34.822 1.00 40.08 79 PRO A N 1
ATOM 641 C CA . PRO A 1 80 ? 128.037 -15.578 34.704 1.00 37.15 79 PRO A CA 1
ATOM 642 C C . PRO A 1 80 ? 127.228 -16.245 33.613 1.00 40.01 79 PRO A C 1
ATOM 643 O O . PRO A 1 80 ? 127.795 -16.967 32.806 1.00 36.92 79 PRO A O 1
ATOM 647 N N . ALA A 1 81 ? 125.950 -15.957 33.561 1.00 34.43 80 ALA A N 1
ATOM 648 C CA . ALA A 1 81 ? 125.135 -16.365 32.447 1.00 33.75 80 ALA A CA 1
ATOM 649 C C . ALA A 1 81 ? 125.452 -15.360 31.312 1.00 43.89 80 ALA A C 1
ATOM 650 O O . ALA A 1 81 ? 125.551 -14.162 31.575 1.00 43.27 80 ALA A O 1
ATOM 652 N N . ILE A 1 82 ? 125.701 -15.854 30.104 1.00 37.79 81 ILE A N 1
ATOM 653 C CA . ILE A 1 82 ? 126.056 -15.006 29.002 1.00 33.91 81 ILE A CA 1
ATOM 654 C C . ILE A 1 82 ? 124.997 -15.046 27.962 1.00 39.41 81 ILE A C 1
ATOM 655 O O . ILE A 1 82 ? 124.734 -16.122 27.430 1.00 41.65 81 ILE A O 1
ATOM 660 N N . GLN A 1 83 ? 124.381 -13.895 27.659 1.00 33.21 82 GLN A N 1
ATOM 661 C CA . GLN A 1 83 ? 123.319 -13.846 26.666 1.00 36.21 82 GLN A CA 1
ATOM 662 C C . GLN A 1 83 ? 123.766 -13.402 25.248 1.00 39.87 82 GLN A C 1
ATOM 663 O O . GLN A 1 83 ? 124.354 -12.378 25.053 1.00 40.34 82 GLN A O 1
ATOM 669 N N . PHE A 1 84 ? 123.408 -14.205 24.272 1.00 38.53 83 PHE A N 1
ATOM 670 C CA . PHE A 1 84 ? 123.662 -13.897 22.835 1.00 35.23 83 PHE A CA 1
ATOM 671 C C . PHE A 1 84 ? 122.282 -13.858 22.162 1.00 35.92 83 PHE A C 1
ATOM 672 O O . PHE A 1 84 ? 121.265 -14.335 22.672 1.00 38.58 83 PHE A O 1
ATOM 680 N N . GLU A 1 85 ? 122.215 -13.142 21.092 1.00 34.10 84 GLU A N 1
ATOM 681 C CA . GLU A 1 85 ? 120.985 -13.012 20.367 1.00 34.42 84 GLU A CA 1
ATOM 682 C C . GLU A 1 85 ? 121.279 -13.226 18.874 1.00 39.78 84 GLU A C 1
ATOM 683 O O . GLU A 1 85 ? 122.245 -12.690 18.318 1.00 39.08 84 GLU A O 1
ATOM 689 N N . THR A 1 86 ? 120.433 -14.028 18.214 1.00 38.58 85 THR A N 1
ATOM 690 C CA . THR A 1 86 ? 120.558 -14.281 16.816 1.00 41.26 85 THR A CA 1
ATOM 691 C C . THR A 1 86 ? 120.616 -12.976 16.013 1.00 40.42 85 THR A C 1
ATOM 692 O O . THR A 1 86 ? 119.773 -12.119 16.186 1.00 41.27 85 THR A O 1
ATOM 696 N N . GLY A 1 87 ? 121.520 -12.879 15.072 1.00 39.11 86 GLY A N 1
ATOM 697 C CA . GLY A 1 87 ? 121.656 -11.640 14.252 1.00 42.92 86 GLY A CA 1
ATOM 698 C C . GLY A 1 87 ? 122.625 -10.593 14.792 1.00 44.37 86 GLY A C 1
ATOM 699 O O . GLY A 1 87 ? 123.014 -9.760 14.071 1.00 48.02 86 GLY A O 1
ATOM 700 N N . LYS A 1 88 ? 123.033 -10.627 16.055 1.00 40.14 87 LYS A N 1
ATOM 701 C CA . LYS A 1 88 ? 123.891 -9.569 16.607 1.00 42.14 87 LYS A CA 1
ATOM 702 C C . LYS A 1 88 ? 125.302 -10.002 16.454 1.00 43.86 87 LYS A C 1
ATOM 703 O O . LYS A 1 88 ? 125.576 -11.172 16.368 1.00 44.65 87 LYS A O 1
ATOM 709 N N . THR A 1 89 ? 126.195 -9.025 16.530 1.00 41.37 88 THR A N 1
ATOM 710 C CA . THR A 1 89 ? 127.607 -9.284 16.424 1.00 40.69 88 THR A CA 1
ATOM 711 C C . THR A 1 89 ? 128.213 -9.014 17.759 1.00 37.70 88 THR A C 1
ATOM 712 O O . THR A 1 89 ? 127.874 -8.018 18.356 1.00 44.48 88 THR A O 1
ATOM 716 N N . TYR A 1 90 ? 129.126 -9.885 18.203 1.00 41.92 89 TYR A N 1
ATOM 717 C CA . TYR A 1 90 ? 129.775 -9.827 19.516 1.00 37.47 89 TYR A CA 1
ATOM 718 C C . TYR A 1 90 ? 131.210 -9.680 19.346 1.00 35.34 89 TYR A C 1
ATOM 719 O O . TYR A 1 90 ? 131.733 -10.251 18.436 1.00 42.81 89 TYR A O 1
ATOM 728 N N . HIS A 1 91 ? 131.838 -8.888 20.219 1.00 39.69 90 HIS A N 1
ATOM 729 C CA . HIS A 1 91 ? 133.311 -8.659 20.284 1.00 41.22 90 HIS A CA 1
ATOM 730 C C . HIS A 1 91 ? 133.595 -9.032 21.660 1.00 40.46 90 HIS A C 1
ATOM 731 O O . HIS A 1 91 ? 133.157 -8.390 22.561 1.00 48.22 90 HIS A O 1
ATOM 738 N N . VAL A 1 92 ? 134.318 -10.114 21.880 1.00 42.79 91 VAL A N 1
ATOM 739 C CA . VAL A 1 92 ? 134.487 -10.625 23.187 1.00 40.32 91 VAL A CA 1
ATOM 740 C C . VAL A 1 92 ? 135.960 -10.666 23.424 1.00 40.43 91 VAL A C 1
ATOM 741 O O . VAL A 1 92 ? 136.737 -11.166 22.625 1.00 40.88 91 VAL A O 1
ATOM 745 N N . THR A 1 93 ? 136.359 -10.041 24.511 1.00 39.32 92 THR A N 1
ATOM 746 C CA . THR A 1 93 ? 137.688 -10.068 24.994 1.00 41.15 92 THR A CA 1
ATOM 747 C C . THR A 1 93 ? 137.831 -11.264 25.967 1.00 40.83 92 THR A C 1
ATOM 748 O O . THR A 1 93 ? 137.165 -11.312 26.988 1.00 45.94 92 THR A O 1
ATOM 752 N N . LEU A 1 94 ? 138.761 -12.169 25.690 1.00 42.97 93 LEU A N 1
ATOM 753 C CA . LEU A 1 94 ? 139.035 -13.365 26.483 1.00 40.65 93 LEU A CA 1
ATOM 754 C C . LEU A 1 94 ? 140.322 -13.229 27.240 1.00 44.19 93 LEU A C 1
ATOM 755 O O . LEU A 1 94 ? 141.350 -13.287 26.608 1.00 41.70 93 LEU A O 1
ATOM 760 N N . LYS A 1 95 ? 140.257 -13.090 28.592 1.00 42.14 94 LYS A N 1
ATOM 761 C CA . LYS A 1 95 ? 141.463 -12.852 29.403 1.00 43.88 94 LYS A CA 1
ATOM 762 C C . LYS A 1 95 ? 141.710 -14.080 30.227 1.00 44.91 94 LYS A C 1
ATOM 763 O O . LYS A 1 95 ? 140.788 -14.661 30.819 1.00 46.96 94 LYS A O 1
ATOM 769 N N . ASN A 1 96 ? 142.965 -14.455 30.299 1.00 45.70 95 ASN A N 1
ATOM 770 C CA . ASN A 1 96 ? 143.397 -15.551 31.118 1.00 45.65 95 ASN A CA 1
ATOM 771 C C . ASN A 1 96 ? 144.154 -15.126 32.337 1.00 43.78 95 ASN A C 1
ATOM 772 O O . ASN A 1 96 ? 145.378 -14.863 32.275 1.00 46.83 95 ASN A O 1
ATOM 777 N N . GLU A 1 97 ? 143.467 -15.154 33.474 1.00 45.14 96 GLU A N 1
ATOM 778 C CA . GLU A 1 97 ? 144.188 -14.682 34.673 1.00 48.59 96 GLU A CA 1
ATOM 779 C C . GLU A 1 97 ? 144.720 -15.818 35.547 1.00 43.92 96 GLU A C 1
ATOM 780 O O . GLU A 1 97 ? 145.091 -15.596 36.651 1.00 41.12 96 GLU A O 1
ATOM 786 N N . LEU A 1 98 ? 144.799 -17.028 35.016 1.00 43.64 97 LEU A N 1
ATOM 787 C CA . LEU A 1 98 ? 145.397 -18.186 35.664 1.00 42.19 97 LEU A CA 1
ATOM 788 C C . LEU A 1 98 ? 146.893 -18.285 35.306 1.00 45.96 97 LEU A C 1
ATOM 789 O O . LEU A 1 98 ? 147.373 -17.538 34.464 1.00 50.66 97 LEU A O 1
ATOM 794 N N . ASP A 1 99 ? 147.597 -19.235 35.910 1.00 51.80 98 ASP A N 1
ATOM 795 C CA . ASP A 1 99 ? 149.007 -19.487 35.653 1.00 53.07 98 ASP A CA 1
ATOM 796 C C . ASP A 1 99 ? 149.249 -20.608 34.648 1.00 53.42 98 ASP A C 1
ATOM 797 O O . ASP A 1 99 ? 150.318 -21.134 34.627 1.00 55.01 98 ASP A O 1
ATOM 802 N N . GLU A 1 100 ? 148.285 -21.008 33.840 1.00 47.63 99 GLU A N 1
ATOM 803 C CA . GLU A 1 100 ? 148.528 -21.977 32.779 1.00 45.26 99 GLU A CA 1
ATOM 804 C C . GLU A 1 100 ? 147.627 -21.651 31.619 1.00 45.79 99 GLU A C 1
ATOM 805 O O . GLU A 1 100 ? 146.617 -20.992 31.803 1.00 42.87 99 GLU A O 1
ATOM 811 N N . VAL A 1 101 ? 147.969 -22.186 30.446 1.00 42.72 100 VAL A N 1
ATOM 812 C CA . VAL A 1 101 ? 147.287 -21.852 29.229 1.00 38.65 100 VAL A CA 1
ATOM 813 C C . VAL A 1 101 ? 145.831 -22.326 29.313 1.00 40.14 100 VAL A C 1
ATOM 814 O O . VAL A 1 101 ? 145.606 -23.391 29.893 1.00 40.69 100 VAL A O 1
ATOM 818 N N . THR A 1 102 ? 144.854 -21.581 28.777 1.00 37.57 101 THR A N 1
ATOM 819 C CA . THR A 1 102 ? 143.483 -22.117 28.565 1.00 38.07 101 THR A CA 1
ATOM 820 C C . THR A 1 102 ? 143.024 -21.763 27.159 1.00 39.28 101 THR A C 1
ATOM 821 O O . THR A 1 102 ? 143.763 -21.149 26.351 1.00 44.34 101 THR A O 1
ATOM 825 N N . THR A 1 103 ? 141.807 -22.210 26.849 1.00 37.20 102 THR A N 1
ATOM 826 C CA . THR A 1 103 ? 141.065 -21.790 25.664 1.00 34.98 102 THR A CA 1
ATOM 827 C C . THR A 1 103 ? 139.647 -21.514 26.091 1.00 37.48 102 THR A C 1
ATOM 828 O O . THR A 1 103 ? 139.282 -21.879 27.211 1.00 42.14 102 THR A O 1
ATOM 832 N N . PHE A 1 104 ? 138.854 -20.861 25.240 1.00 35.63 103 PHE A N 1
ATOM 833 C CA . PHE A 1 104 ? 137.510 -20.503 25.553 1.00 34.39 103 PHE A CA 1
ATOM 834 C C . PHE A 1 104 ? 136.689 -21.096 24.458 1.00 40.60 103 PHE A C 1
ATOM 835 O O . PHE A 1 104 ? 136.544 -20.521 23.375 1.00 43.53 103 PHE A O 1
ATOM 843 N N . HIS A 1 105 ? 136.098 -22.259 24.709 1.00 40.39 104 HIS A N 1
ATOM 844 C CA . HIS A 1 105 ? 135.267 -22.902 23.709 1.00 36.19 104 HIS A CA 1
ATOM 845 C C . HIS A 1 105 ? 133.783 -22.727 23.975 1.00 34.38 104 HIS A C 1
ATOM 846 O O . HIS A 1 105 ? 133.309 -23.014 25.072 1.00 36.48 104 HIS A O 1
ATOM 853 N N . TRP A 1 106 ? 133.054 -22.294 22.963 1.00 34.92 105 TRP A N 1
ATOM 854 C CA . TRP A 1 106 ? 131.641 -22.014 23.029 1.00 37.20 105 TRP A CA 1
ATOM 855 C C . TRP A 1 106 ? 130.982 -23.257 22.470 1.00 38.55 105 TRP A C 1
ATOM 856 O O . TRP A 1 106 ? 130.713 -23.339 21.295 1.00 39.34 105 TRP A O 1
ATOM 867 N N . HIS A 1 107 ? 130.736 -24.237 23.346 1.00 35.35 106 HIS A N 1
ATOM 868 C CA . HIS A 1 107 ? 130.231 -25.499 22.955 1.00 34.00 106 HIS A CA 1
ATOM 869 C C . HIS A 1 107 ? 128.809 -25.312 22.485 1.00 33.29 106 HIS A C 1
ATOM 870 O O . HIS A 1 107 ? 127.924 -24.881 23.205 1.00 35.42 106 HIS A O 1
ATOM 877 N N . GLY A 1 108 ? 128.578 -25.632 21.267 1.00 30.40 107 GLY A N 1
ATOM 878 C CA . GLY A 1 108 ? 127.306 -25.438 20.628 1.00 34.56 107 GLY A CA 1
ATOM 879 C C . GLY A 1 108 ? 127.196 -24.227 19.724 1.00 35.18 107 GLY A C 1
ATOM 880 O O . GLY A 1 108 ? 126.175 -24.084 19.006 1.00 36.95 107 GLY A O 1
ATOM 881 N N . LEU A 1 109 ? 128.191 -23.332 19.789 1.00 38.99 108 LEU A N 1
ATOM 882 C CA . LEU A 1 109 ? 128.140 -22.069 18.958 1.00 41.08 108 LEU A CA 1
ATOM 883 C C . LEU A 1 109 ? 128.677 -22.273 17.528 1.00 39.66 108 LEU A C 1
ATOM 884 O O . LEU A 1 109 ? 129.812 -22.731 17.391 1.00 39.80 108 LEU A O 1
ATOM 889 N N . ASN A 1 110 ? 127.858 -21.965 16.507 1.00 37.42 109 ASN A N 1
ATOM 890 C CA . ASN A 1 110 ? 128.319 -21.946 15.113 1.00 38.03 109 ASN A CA 1
ATOM 891 C C . ASN A 1 110 ? 129.194 -20.750 14.866 1.00 41.22 109 ASN A C 1
ATOM 892 O O . ASN A 1 110 ? 128.693 -19.658 14.627 1.00 45.82 109 ASN A O 1
ATOM 897 N N . ILE A 1 111 ? 130.485 -20.980 14.874 1.00 41.88 110 ILE A N 1
ATOM 898 C CA . ILE A 1 111 ? 131.494 -19.942 14.813 1.00 44.71 110 ILE A CA 1
ATOM 899 C C . ILE A 1 111 ? 132.674 -20.493 13.953 1.00 47.62 110 ILE A C 1
ATOM 900 O O . ILE A 1 111 ? 132.884 -21.690 13.848 1.00 46.84 110 ILE A O 1
ATOM 905 N N . VAL A 1 112 ? 133.384 -19.640 13.238 1.00 42.78 111 VAL A N 1
ATOM 906 C CA . VAL A 1 112 ? 134.503 -20.140 12.423 1.00 40.96 111 VAL A CA 1
ATOM 907 C C . VAL A 1 112 ? 135.548 -20.748 13.413 1.00 41.15 111 VAL A C 1
ATOM 908 O O . VAL A 1 112 ? 135.601 -20.388 14.599 1.00 50.00 111 VAL A O 1
ATOM 912 N N . GLY A 1 113 ? 136.426 -21.595 12.911 1.00 48.57 112 GLY A N 1
ATOM 913 C CA . GLY A 1 113 ? 137.531 -22.175 13.722 1.00 41.43 112 GLY A CA 1
ATOM 914 C C . GLY A 1 113 ? 138.753 -22.291 12.819 1.00 45.04 112 GLY A C 1
ATOM 915 O O . GLY A 1 113 ? 138.650 -22.074 11.630 1.00 51.91 112 GLY A O 1
ATOM 916 N N . PRO A 1 114 ? 139.928 -22.652 13.355 1.00 49.81 113 PRO A N 1
ATOM 917 C CA . PRO A 1 114 ? 140.087 -23.107 14.716 1.00 45.62 113 PRO A CA 1
ATOM 918 C C . PRO A 1 114 ? 140.445 -22.061 15.796 1.00 58.50 113 PRO A C 1
ATOM 919 O O . PRO A 1 114 ? 140.796 -22.449 16.952 1.00 60.51 113 PRO A O 1
ATOM 923 N N . TYR A 1 115 ? 140.354 -20.764 15.489 1.00 46.93 114 TYR A N 1
ATOM 924 C CA . TYR A 1 115 ? 140.770 -19.759 16.471 1.00 52.26 114 TYR A CA 1
ATOM 925 C C . TYR A 1 115 ? 139.569 -19.224 17.331 1.00 45.79 114 TYR A C 1
ATOM 926 O O . TYR A 1 115 ? 139.588 -19.279 18.550 1.00 54.21 114 TYR A O 1
ATOM 935 N N . GLU A 1 116 ? 138.546 -18.713 16.662 1.00 44.39 115 GLU A N 1
ATOM 936 C CA . GLU A 1 116 ? 137.373 -18.209 17.335 1.00 53.16 115 GLU A CA 1
ATOM 937 C C . GLU A 1 116 ? 136.600 -19.352 18.107 1.00 46.37 115 GLU A C 1
ATOM 938 O O . GLU A 1 116 ? 136.023 -19.124 19.182 1.00 47.93 115 GLU A O 1
ATOM 944 N N . ASP A 1 117 ? 136.605 -20.565 17.534 1.00 44.87 116 ASP A N 1
ATOM 945 C CA . ASP A 1 117 ? 136.003 -21.769 18.110 1.00 52.03 116 ASP A CA 1
ATOM 946 C C . ASP A 1 117 ? 136.615 -22.018 19.523 1.00 52.16 116 ASP A C 1
ATOM 947 O O . ASP A 1 117 ? 136.008 -22.611 20.388 1.00 54.96 116 ASP A O 1
ATOM 952 N N . GLY A 1 118 ? 137.834 -21.586 19.762 1.00 48.55 117 GLY A N 1
ATOM 953 C CA . GLY A 1 118 ? 138.478 -21.777 21.066 1.00 55.96 117 GLY A CA 1
ATOM 954 C C . GLY A 1 118 ? 138.746 -23.227 21.480 1.00 50.58 117 GLY A C 1
ATOM 955 O O . GLY A 1 118 ? 138.881 -23.546 22.671 1.00 50.35 117 GLY A O 1
ATOM 956 N N . GLY A 1 119 ? 138.895 -24.108 20.505 1.00 44.19 118 GLY A N 1
ATOM 957 C CA . GLY A 1 119 ? 139.552 -25.399 20.760 1.00 48.03 118 GLY A CA 1
ATOM 958 C C . GLY A 1 119 ? 141.080 -25.332 20.946 1.00 49.81 118 GLY A C 1
ATOM 959 O O . GLY A 1 119 ? 141.619 -24.241 21.213 1.00 49.61 118 GLY A O 1
ATOM 960 N N . PRO A 1 120 ? 141.794 -26.496 20.821 1.00 48.94 119 PRO A N 1
ATOM 961 C CA . PRO A 1 120 ? 143.226 -26.546 21.202 1.00 57.63 119 PRO A CA 1
ATOM 962 C C . PRO A 1 120 ? 144.171 -25.701 20.351 1.00 47.20 119 PRO A C 1
ATOM 963 O O . PRO A 1 120 ? 145.334 -25.477 20.795 1.00 54.53 119 PRO A O 1
ATOM 967 N N . HIS A 1 121 ? 143.706 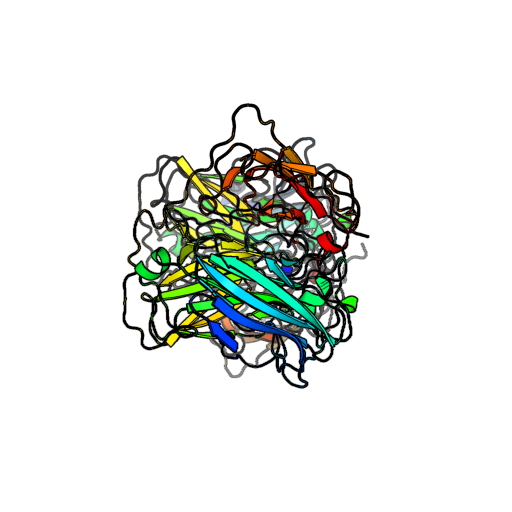-25.217 19.186 1.00 48.89 120 HIS A N 1
ATOM 968 C CA . HIS A 1 121 ? 144.519 -24.284 18.398 1.00 50.95 120 HIS A CA 1
ATOM 969 C C . HIS A 1 121 ? 144.449 -22.845 18.887 1.00 51.02 120 HIS A C 1
ATOM 970 O O . HIS A 1 121 ? 145.047 -21.964 18.279 1.00 51.72 120 HIS A O 1
ATOM 977 N N . ALA A 1 122 ? 143.746 -22.567 19.975 1.00 52.14 121 ALA A N 1
ATOM 978 C CA . ALA A 1 122 ? 143.510 -21.183 20.328 1.00 48.27 121 ALA A CA 1
ATOM 979 C C . ALA A 1 122 ? 143.960 -20.927 21.746 1.00 44.15 121 ALA A C 1
ATOM 980 O O . ALA A 1 122 ? 143.168 -20.446 22.591 1.00 39.60 121 ALA A O 1
ATOM 982 N N . PRO A 1 123 ? 145.226 -21.211 22.045 1.00 40.25 122 PRO A N 1
ATOM 983 C CA . PRO A 1 123 ? 145.679 -20.919 23.421 1.00 44.21 122 PRO A CA 1
ATOM 984 C C . PRO A 1 123 ? 145.613 -19.462 23.778 1.00 46.62 122 PRO A C 1
ATOM 985 O O . PRO A 1 123 ? 145.815 -18.642 22.942 1.00 51.39 122 PRO A O 1
ATOM 989 N N . VAL A 1 124 ? 145.206 -19.162 24.988 1.00 43.42 123 VAL A N 1
ATOM 990 C CA . VAL A 1 124 ? 145.407 -17.869 25.628 1.00 45.40 123 VAL A CA 1
ATOM 991 C C . VAL A 1 124 ? 146.391 -18.212 26.711 1.00 43.55 123 VAL A C 1
ATOM 992 O O . VAL A 1 124 ? 146.131 -18.963 27.619 1.00 39.79 123 VAL A O 1
ATOM 996 N N . TYR A 1 125 ? 147.498 -17.572 26.657 1.00 43.36 124 TYR A N 1
ATOM 997 C CA . TYR A 1 125 ? 148.564 -17.750 27.606 1.00 43.98 124 TYR A CA 1
ATOM 998 C C . TYR A 1 125 ? 148.329 -17.067 28.919 1.00 40.89 124 TYR A C 1
ATOM 999 O O . TYR A 1 125 ? 147.488 -16.211 29.043 1.00 40.62 124 TYR A O 1
ATOM 1008 N N . PRO A 1 126 ? 149.101 -17.465 29.952 1.00 42.31 125 PRO A N 1
ATOM 1009 C CA . PRO A 1 126 ? 148.830 -16.921 31.307 1.00 46.26 125 PRO A CA 1
ATOM 1010 C C . PRO A 1 126 ? 148.974 -15.425 31.274 1.00 52.07 125 PRO A C 1
ATOM 1011 O O . PRO A 1 126 ? 149.875 -14.982 30.585 1.00 51.88 125 PRO A O 1
ATOM 1015 N N . HIS A 1 127 ? 148.055 -14.650 31.861 1.00 51.41 126 HIS A N 1
ATOM 1016 C CA . HIS A 1 127 ? 148.129 -13.162 31.815 1.00 54.56 126 HIS A CA 1
ATOM 1017 C C . HIS A 1 127 ? 147.826 -12.552 30.439 1.00 68.25 126 HIS A C 1
ATOM 1018 O O . HIS A 1 127 ? 147.798 -11.330 30.298 1.00 83.37 126 HIS A O 1
ATOM 1025 N N . GLY A 1 128 ? 147.550 -13.385 29.441 1.00 48.37 127 GLY A N 1
ATOM 1026 C CA . GLY A 1 128 ? 147.244 -12.926 28.144 1.00 45.21 127 GLY A CA 1
ATOM 1027 C C . GLY A 1 128 ? 145.789 -12.692 27.848 1.00 43.40 127 GLY A C 1
ATOM 1028 O O . GLY A 1 128 ? 144.941 -12.809 28.676 1.00 42.34 127 GLY A O 1
ATOM 1029 N N . GLU A 1 129 ? 145.529 -12.344 26.590 1.00 44.56 128 GLU A N 1
ATOM 1030 C CA . GLU A 1 129 ? 144.192 -11.976 26.177 1.00 47.84 128 GLU A CA 1
ATOM 1031 C C . GLU A 1 129 ? 144.012 -12.279 24.710 1.00 49.51 128 GLU A C 1
ATOM 1032 O O . GLU A 1 129 ? 144.958 -12.318 24.038 1.00 46.51 128 GLU A O 1
ATOM 1038 N N . ARG A 1 130 ? 142.822 -12.565 24.216 1.00 41.28 129 ARG A N 1
ATOM 1039 C CA . ARG A 1 130 ? 142.627 -12.769 22.787 1.00 42.57 129 ARG A CA 1
ATOM 1040 C C . ARG A 1 130 ? 141.282 -12.106 22.625 1.00 47.54 129 ARG A C 1
ATOM 1041 O O . ARG A 1 130 ? 140.577 -11.862 23.656 1.00 45.67 129 ARG A O 1
ATOM 1049 N N . LYS A 1 131 ? 140.975 -11.696 21.413 1.00 40.51 130 LYS A N 1
ATOM 1050 C CA . LYS A 1 131 ? 139.719 -11.008 21.123 1.00 50.18 130 LYS A CA 1
ATOM 1051 C C . LYS A 1 131 ? 139.098 -11.688 19.946 1.00 49.54 130 LYS A C 1
ATOM 1052 O O . LYS A 1 131 ? 139.800 -12.036 19.012 1.00 47.45 130 LYS A O 1
ATOM 1058 N N . ILE A 1 132 ? 137.800 -11.893 19.986 1.00 42.81 131 ILE A N 1
ATOM 1059 C CA . ILE A 1 132 ? 137.135 -12.523 18.922 1.00 38.35 131 ILE A CA 1
ATOM 1060 C C . ILE A 1 132 ? 135.952 -11.710 18.575 1.00 39.58 131 ILE A C 1
ATOM 1061 O O . ILE A 1 132 ? 135.462 -10.939 19.386 1.00 41.51 131 ILE A O 1
ATOM 1066 N N . THR A 1 133 ? 135.511 -11.888 17.364 1.00 37.63 132 THR A N 1
ATOM 1067 C CA . THR A 1 133 ? 134.400 -11.184 16.862 1.00 45.58 132 THR A CA 1
ATOM 1068 C C . THR A 1 133 ? 133.511 -12.141 16.117 1.00 42.23 132 THR A C 1
ATOM 1069 O O . THR A 1 133 ? 134.030 -12.881 15.283 1.00 45.06 132 THR A O 1
ATOM 1073 N N . PHE A 1 134 ? 132.179 -12.112 16.300 1.00 41.20 133 PHE A N 1
ATOM 1074 C CA . PHE A 1 134 ? 131.408 -13.071 15.562 1.00 34.34 133 PHE A CA 1
ATOM 1075 C C . PHE A 1 134 ? 130.004 -12.626 15.533 1.00 39.38 133 PHE A C 1
ATOM 1076 O O . PHE A 1 134 ? 129.591 -11.909 16.478 1.00 40.64 133 PHE A O 1
ATOM 1084 N N . THR A 1 135 ? 129.281 -13.041 14.496 1.00 36.45 134 THR A N 1
ATOM 1085 C CA . THR A 1 135 ? 127.827 -12.845 14.417 1.00 39.03 134 THR A CA 1
ATOM 1086 C C . THR A 1 135 ? 127.080 -14.178 14.665 1.00 43.03 134 THR A C 1
ATOM 1087 O O . THR A 1 135 ? 127.414 -15.227 14.102 1.00 43.16 134 THR A O 1
ATOM 1091 N N . VAL A 1 136 ? 125.982 -14.112 15.421 1.00 37.69 135 VAL A N 1
ATOM 1092 C CA . VAL A 1 136 ? 125.336 -15.318 15.841 1.00 39.08 135 VAL A CA 1
ATOM 1093 C C . VAL A 1 136 ? 124.350 -15.615 14.749 1.00 40.04 135 VAL A C 1
ATOM 1094 O O . VAL A 1 136 ? 123.551 -14.788 14.414 1.00 44.00 135 VAL A O 1
ATOM 1098 N N . ASP A 1 137 ? 124.394 -16.822 14.221 1.00 40.42 136 ASP A N 1
ATOM 1099 C CA . ASP A 1 137 ? 123.668 -17.218 13.021 1.00 52.86 136 ASP A CA 1
ATOM 1100 C C . ASP A 1 137 ? 123.021 -18.630 13.284 1.00 51.85 136 ASP A C 1
ATOM 1101 O O . ASP A 1 137 ? 123.176 -19.550 12.514 1.00 54.80 136 ASP A O 1
ATOM 1106 N N . GLN A 1 138 ? 122.290 -18.783 14.363 1.00 42.59 137 GLN A N 1
ATOM 1107 C CA . GLN A 1 138 ? 121.615 -20.044 14.710 1.00 41.93 137 GLN A CA 1
ATOM 1108 C C . GLN A 1 138 ? 120.475 -19.687 15.612 1.00 41.52 137 GLN A C 1
ATOM 1109 O O . GLN A 1 138 ? 120.496 -18.607 16.199 1.00 39.70 137 GLN A O 1
ATOM 1115 N N . PRO A 1 139 ? 119.454 -20.561 15.707 1.00 35.35 138 PRO A N 1
ATOM 1116 C CA . PRO A 1 139 ? 118.311 -20.258 16.612 1.00 41.75 138 PRO A CA 1
ATOM 1117 C C . PRO A 1 139 ? 118.617 -20.335 18.118 1.00 36.98 138 PRO A C 1
ATOM 1118 O O . PRO A 1 139 ? 119.739 -20.677 18.581 1.00 39.47 138 PRO A O 1
ATOM 1122 N N . ALA A 1 140 ? 117.624 -19.890 18.876 1.00 38.97 139 ALA A N 1
ATOM 1123 C CA . ALA A 1 140 ? 117.642 -19.912 20.344 1.00 42.20 139 ALA A CA 1
ATOM 1124 C C . ALA A 1 140 ? 117.965 -21.309 20.854 1.00 36.24 139 ALA A C 1
ATOM 1125 O O . ALA A 1 140 ? 117.442 -22.290 20.324 1.00 36.78 139 ALA A O 1
ATOM 1127 N N . ALA A 1 141 ? 118.831 -21.328 21.882 1.00 37.45 140 ALA A N 1
ATOM 1128 C CA . ALA A 1 141 ? 119.370 -22.562 22.426 1.00 35.92 140 ALA A CA 1
ATOM 1129 C C . ALA A 1 141 ? 120.101 -22.306 23.719 1.00 35.60 140 ALA A C 1
ATOM 1130 O O . ALA A 1 141 ? 120.573 -21.171 23.934 1.00 39.22 140 ALA A O 1
ATOM 1132 N N . ASN A 1 142 ? 120.238 -23.354 24.516 1.00 31.23 141 ASN A N 1
ATOM 1133 C CA . ASN A 1 142 ? 121.125 -23.336 25.662 1.00 29.43 141 ASN A CA 1
ATOM 1134 C C . ASN A 1 142 ? 122.438 -23.938 25.327 1.00 37.74 141 ASN A C 1
ATOM 1135 O O . ASN A 1 142 ? 122.406 -25.110 24.917 1.00 36.27 141 ASN A O 1
ATOM 1140 N N . ILE A 1 143 ? 123.585 -23.219 25.528 1.00 35.97 142 ILE A N 1
ATOM 1141 C CA . ILE A 1 143 ? 124.872 -23.663 25.063 1.00 34.47 142 ILE A CA 1
ATOM 1142 C C . ILE A 1 143 ? 125.734 -23.392 26.170 1.00 30.19 142 ILE A C 1
ATOM 1143 O O . ILE A 1 143 ? 125.239 -23.117 27.245 1.00 35.75 142 ILE A O 1
ATOM 1148 N N . TRP A 1 144 ? 127.017 -23.575 26.028 1.00 32.60 143 TRP A N 1
ATOM 1149 C CA . TRP A 1 144 ? 127.911 -23.328 27.171 1.00 28.22 143 TRP A CA 1
ATOM 1150 C C . TRP A 1 144 ? 129.354 -23.016 26.779 1.00 34.48 143 TRP A C 1
ATOM 1151 O O . TRP A 1 144 ? 129.792 -23.358 25.722 1.00 35.93 143 TRP A O 1
ATOM 1162 N N . LEU A 1 145 ? 130.051 -22.448 27.706 1.00 30.80 144 LEU A N 1
ATOM 1163 C CA . LEU A 1 145 ? 131.427 -22.120 27.545 1.00 32.04 144 LEU A CA 1
ATOM 1164 C C . LEU A 1 145 ? 132.225 -22.955 28.485 1.00 32.26 144 LEU A C 1
ATOM 1165 O O . LEU A 1 145 ? 131.880 -23.036 29.656 1.00 39.02 144 LEU A O 1
ATOM 1170 N N . HIS A 1 146 ? 133.346 -23.522 28.040 1.00 33.58 145 HIS A N 1
ATOM 1171 C CA . HIS A 1 146 ? 134.297 -24.244 28.901 1.00 31.87 145 HIS A CA 1
ATOM 1172 C C . HIS A 1 146 ? 135.636 -24.269 28.218 1.00 31.30 145 HIS A C 1
ATOM 1173 O O . HIS A 1 146 ? 135.742 -24.040 27.064 1.00 35.26 145 HIS A O 1
ATOM 1180 N N . PRO A 1 147 ? 136.659 -24.660 28.936 1.00 30.86 146 PRO A N 1
ATOM 1181 C CA . PRO A 1 147 ? 137.949 -24.670 28.355 1.00 33.27 146 PRO A CA 1
ATOM 1182 C C . PRO A 1 147 ? 138.178 -25.880 27.491 1.00 42.80 146 PRO A C 1
ATOM 1183 O O . PRO A 1 147 ? 137.476 -26.912 27.612 1.00 42.39 146 PRO A O 1
ATOM 1187 N N . HIS A 1 148 ? 139.157 -25.743 26.589 1.00 39.63 147 HIS A N 1
ATOM 1188 C CA . HIS A 1 148 ? 139.560 -26.850 25.736 1.00 37.69 147 HIS A CA 1
ATOM 1189 C C . HIS A 1 148 ? 141.034 -27.029 25.379 1.00 39.34 147 HIS A C 1
ATOM 1190 O O . HIS A 1 148 ? 141.332 -27.470 24.260 1.00 41.95 147 HIS A O 1
ATOM 1197 N N . PRO A 1 149 ? 141.944 -26.779 26.305 1.00 36.60 148 PRO A N 1
ATOM 1198 C CA . PRO A 1 149 ? 143.348 -27.021 25.967 1.00 38.92 148 PRO A CA 1
ATOM 1199 C C . PRO A 1 149 ? 143.817 -28.494 26.084 1.00 47.33 148 PRO A C 1
ATOM 1200 O O . PRO A 1 149 ? 144.209 -28.906 27.150 1.00 61.74 148 PRO A O 1
ATOM 1204 N N . CYS A 1 150 ? 143.831 -29.274 25.014 1.00 59.87 149 CYS A N 1
ATOM 1205 C CA . CYS A 1 150 ? 144.351 -30.676 24.923 1.00 59.51 149 CYS A CA 1
ATOM 1206 C C . CYS A 1 150 ? 145.694 -30.719 25.643 1.00 51.40 149 CYS A C 1
ATOM 1207 O O . CYS A 1 150 ? 146.506 -29.837 25.383 1.00 68.17 149 CYS A O 1
ATOM 1210 N N . PRO A 1 151 ? 145.995 -31.618 26.549 1.00 49.02 150 PRO A N 1
ATOM 1211 C CA . PRO A 1 151 ? 145.105 -32.640 27.105 1.00 47.71 150 PRO A CA 1
ATOM 1212 C C . PRO A 1 151 ? 144.690 -32.261 28.558 1.00 47.25 150 PRO A C 1
ATOM 1213 O O . PRO A 1 151 ? 144.635 -33.149 29.409 1.00 48.69 150 PRO A O 1
ATOM 1217 N N . GLU A 1 152 ? 144.452 -30.967 28.836 1.00 43.42 151 GLU A N 1
ATOM 1218 C CA . GLU A 1 152 ? 144.182 -30.490 30.185 1.00 40.01 151 GLU A CA 1
ATOM 1219 C C . GLU A 1 152 ? 142.703 -30.160 30.361 1.00 36.30 151 GLU A C 1
ATOM 1220 O O . GLU A 1 152 ? 142.364 -29.629 31.382 1.00 43.39 151 GLU A O 1
ATOM 1226 N N . THR A 1 153 ? 141.822 -30.455 29.375 1.00 33.55 152 THR A N 1
ATOM 1227 C CA . THR A 1 153 ? 140.451 -30.023 29.472 1.00 31.43 152 THR A CA 1
ATOM 1228 C C . THR A 1 153 ? 139.713 -30.545 30.740 1.00 34.37 152 THR A C 1
ATOM 1229 O O . THR A 1 153 ? 139.028 -29.781 31.427 1.00 34.94 152 THR A O 1
ATOM 1233 N N . ALA A 1 154 ? 139.818 -31.825 30.997 1.00 36.49 153 ALA A N 1
ATOM 1234 C CA . ALA A 1 154 ? 139.143 -32.482 32.120 1.00 37.20 153 ALA A CA 1
ATOM 1235 C C . ALA A 1 154 ? 139.502 -31.877 33.410 1.00 34.34 153 ALA A C 1
ATOM 1236 O O . ALA A 1 154 ? 138.629 -31.626 34.210 1.00 34.19 153 ALA A O 1
ATOM 1238 N N . ARG A 1 155 ? 140.765 -31.596 33.636 1.00 37.12 154 ARG A N 1
ATOM 1239 C CA . ARG A 1 155 ? 141.170 -30.986 34.865 1.00 34.14 154 ARG A CA 1
ATOM 1240 C C . ARG A 1 155 ? 140.666 -29.536 34.999 1.00 37.68 154 ARG A C 1
ATOM 1241 O O . ARG A 1 155 ? 140.254 -29.081 36.121 1.00 36.08 154 ARG A O 1
ATOM 1249 N N . GLN A 1 156 ? 140.718 -28.764 33.889 1.00 36.61 155 GLN A N 1
ATOM 1250 C CA . GLN A 1 156 ? 140.267 -27.428 33.963 1.00 38.13 155 GLN A CA 1
ATOM 1251 C C . GLN A 1 156 ? 138.801 -27.343 34.247 1.00 36.79 155 GLN A C 1
ATOM 1252 O O . GLN A 1 156 ? 138.400 -26.397 34.992 1.00 36.48 155 GLN A O 1
ATOM 1258 N N . VAL A 1 157 ? 138.024 -28.272 33.706 1.00 38.06 156 VAL A N 1
ATOM 1259 C CA . VAL A 1 157 ? 136.575 -28.216 33.942 1.00 32.74 156 VAL A CA 1
ATOM 1260 C C . VAL A 1 157 ? 136.344 -28.621 35.427 1.00 34.28 156 VAL A C 1
ATOM 1261 O O . VAL A 1 157 ? 135.487 -28.086 36.131 1.00 37.23 156 VAL A O 1
ATOM 1265 N N . TRP A 1 158 ? 137.073 -29.632 35.895 1.00 38.72 157 TRP A N 1
ATOM 1266 C CA . TRP A 1 158 ? 137.021 -30.087 37.299 1.00 40.93 157 TRP A CA 1
ATOM 1267 C C . TRP A 1 158 ? 137.234 -28.919 38.248 1.00 39.20 157 TRP A C 1
ATOM 1268 O O . TRP A 1 158 ? 136.424 -28.714 39.154 1.00 35.28 157 TRP A O 1
ATOM 1279 N N . ASN A 1 159 ? 138.252 -28.131 37.952 1.00 38.57 158 ASN A N 1
ATOM 1280 C CA . ASN A 1 159 ? 138.622 -27.039 38.773 1.00 41.68 158 ASN A CA 1
ATOM 1281 C C . ASN A 1 159 ? 137.600 -25.927 38.838 1.00 36.43 158 ASN A C 1
ATOM 1282 O O . ASN A 1 159 ? 137.687 -25.078 39.676 1.00 39.14 158 ASN A O 1
ATOM 1287 N N . GLY A 1 160 ? 136.673 -25.881 37.919 1.00 39.04 159 GLY A N 1
ATOM 1288 C CA . GLY A 1 160 ? 135.607 -25.007 38.041 1.00 34.43 159 GLY A CA 1
ATOM 1289 C C . GLY A 1 160 ? 135.177 -24.224 36.808 1.00 43.74 159 GLY A C 1
ATOM 1290 O O . GLY A 1 160 ? 134.127 -23.631 36.872 1.00 39.31 159 GLY A O 1
ATOM 1291 N N . LEU A 1 161 ? 135.901 -24.215 35.695 1.00 35.66 160 LEU A N 1
ATOM 1292 C CA . LEU A 1 161 ? 135.505 -23.431 34.604 1.00 33.03 160 LEU A CA 1
ATOM 1293 C C . LEU A 1 161 ? 134.358 -23.993 33.756 1.00 36.08 160 LEU A C 1
ATOM 1294 O O . LEU A 1 161 ? 134.485 -25.035 33.099 1.00 43.79 160 LEU A O 1
ATOM 1299 N N . ALA A 1 162 ? 133.226 -23.308 33.770 1.00 34.62 161 ALA A N 1
ATOM 1300 C CA . ALA A 1 162 ? 132.155 -23.590 32.842 1.00 36.79 161 ALA A CA 1
ATOM 1301 C C . ALA A 1 162 ? 131.181 -22.444 32.980 1.00 39.93 161 ALA A C 1
ATOM 1302 O O . ALA A 1 162 ? 131.000 -22.005 34.078 1.00 40.33 161 ALA A O 1
ATOM 1304 N N . ALA A 1 163 ? 130.520 -21.956 31.915 1.00 38.75 162 ALA A N 1
ATOM 1305 C CA . ALA A 1 163 ? 129.462 -20.993 32.123 1.00 34.04 162 ALA A CA 1
ATOM 1306 C C . ALA A 1 163 ? 128.258 -21.312 31.303 1.00 34.04 162 ALA A C 1
ATOM 1307 O O . ALA A 1 163 ? 128.382 -21.734 30.166 1.00 37.40 162 ALA A O 1
ATOM 1309 N N . PRO A 1 164 ? 127.084 -20.985 31.807 1.00 35.36 163 PRO A N 1
ATOM 1310 C CA . PRO A 1 164 ? 125.913 -21.213 30.967 1.00 32.38 163 PRO A CA 1
ATOM 1311 C C . PRO A 1 164 ? 125.689 -20.066 29.988 1.00 38.29 163 PRO A C 1
ATOM 1312 O O . PRO A 1 164 ? 125.850 -18.895 30.338 1.00 41.73 163 PRO A O 1
ATOM 1316 N N . VAL A 1 165 ? 125.261 -20.381 28.781 1.00 34.72 164 VAL A N 1
ATOM 1317 C CA . VAL A 1 165 ? 125.173 -19.380 27.715 1.00 33.54 164 VAL A CA 1
ATOM 1318 C C . VAL A 1 165 ? 123.817 -19.602 27.099 1.00 34.95 164 VAL A C 1
ATOM 1319 O O . VAL A 1 165 ? 123.413 -20.751 26.862 1.00 38.17 164 VAL A O 1
ATOM 1323 N N . ILE A 1 166 ? 123.097 -18.508 26.880 1.00 32.18 165 ILE A N 1
ATOM 1324 C CA . ILE A 1 166 ? 121.755 -18.513 26.288 1.00 35.97 165 ILE A CA 1
ATOM 1325 C C . ILE A 1 166 ? 121.789 -17.717 25.008 1.00 40.86 165 ILE A C 1
ATOM 1326 O O . ILE A 1 166 ? 122.280 -16.608 25.024 1.00 46.62 165 ILE A O 1
ATOM 1331 N N . ILE A 1 167 ? 121.282 -18.304 23.903 1.00 36.48 166 ILE A N 1
ATOM 1332 C CA . ILE A 1 167 ? 120.985 -17.576 22.676 1.00 33.77 166 ILE A CA 1
ATOM 1333 C C . ILE A 1 167 ? 119.494 -17.442 22.621 1.00 35.37 166 ILE A C 1
ATOM 1334 O O . ILE A 1 167 ? 118.801 -18.410 22.847 1.00 36.63 166 ILE A O 1
ATOM 1339 N N . THR A 1 168 ? 118.986 -16.232 22.333 1.00 36.49 167 THR A N 1
ATOM 1340 C CA . THR A 1 168 ? 117.527 -16.022 22.147 1.00 34.22 167 THR A CA 1
ATOM 1341 C C . THR A 1 168 ? 117.300 -15.488 20.764 1.00 37.04 167 THR A C 1
ATOM 1342 O O . THR A 1 168 ? 118.269 -15.081 20.102 1.00 39.61 167 THR A O 1
ATOM 1346 N N . ASP A 1 169 ? 116.039 -15.540 20.327 1.00 33.88 168 ASP A N 1
ATOM 1347 C CA . ASP A 1 169 ? 115.663 -15.108 18.990 1.00 38.13 168 ASP A CA 1
ATOM 1348 C C . ASP A 1 169 ? 114.218 -14.759 19.062 1.00 39.03 168 ASP A C 1
ATOM 1349 O O . ASP A 1 169 ? 113.600 -14.853 20.156 1.00 39.20 168 ASP A O 1
ATOM 1354 N N . GLY A 1 170 ? 113.660 -14.332 17.953 1.00 38.38 169 GLY A N 1
ATOM 1355 C CA . GLY A 1 170 ? 112.312 -13.870 17.978 1.00 39.24 169 GLY A CA 1
ATOM 1356 C C . GLY A 1 170 ? 111.264 -14.939 18.220 1.00 50.22 169 GLY A C 1
ATOM 1357 O O . GLY A 1 170 ? 110.200 -14.686 18.904 1.00 42.04 169 GLY A O 1
ATOM 1358 N N . HIS A 1 171 ? 111.521 -16.140 17.674 1.00 47.10 170 HIS A N 1
ATOM 1359 C CA . HIS A 1 171 ? 110.571 -17.215 17.870 1.00 42.29 170 HIS A CA 1
ATOM 1360 C C . HIS A 1 171 ? 110.421 -17.535 19.365 1.00 40.67 170 HIS A C 1
ATOM 1361 O O . HIS A 1 171 ? 109.312 -17.540 19.857 1.00 36.93 170 HIS A O 1
ATOM 1368 N N . GLU A 1 172 ? 111.538 -17.744 20.065 1.00 37.06 171 GLU A N 1
ATOM 1369 C CA . GLU A 1 172 ? 111.495 -18.121 21.409 1.00 42.34 171 GLU A CA 1
ATOM 1370 C C . GLU A 1 172 ? 110.900 -17.013 22.229 1.00 43.54 171 GLU A C 1
ATOM 1371 O O . GLU A 1 172 ? 110.100 -17.256 23.084 1.00 40.59 171 GLU A O 1
ATOM 1377 N N . GLN A 1 173 ? 111.244 -15.780 21.878 1.00 50.05 172 GLN A N 1
ATOM 1378 C CA . GLN A 1 173 ? 110.583 -14.579 22.442 1.00 53.88 172 GLN A CA 1
ATOM 1379 C C . GLN A 1 173 ? 109.023 -14.645 22.263 1.00 40.79 172 GLN A C 1
ATOM 1380 O O . GLN A 1 173 ? 108.327 -14.292 23.136 1.00 47.43 172 GLN A O 1
ATOM 1386 N N . SER A 1 174 ? 108.496 -15.035 21.112 1.00 43.85 173 SER A N 1
ATOM 1387 C CA . SER A 1 174 ? 107.051 -15.100 20.887 1.00 41.32 173 SER A CA 1
ATOM 1388 C C . SER A 1 174 ? 106.350 -16.106 21.839 1.00 48.63 173 SER A C 1
ATOM 1389 O O . SER A 1 174 ? 105.161 -16.027 22.007 1.00 49.41 173 SER A O 1
ATOM 1392 N N . LEU A 1 175 ? 107.053 -17.065 22.431 1.00 44.86 174 LEU A N 1
ATOM 1393 C CA . LEU A 1 175 ? 106.369 -18.063 23.270 1.00 43.57 174 LEU A CA 1
ATOM 1394 C C . LEU A 1 175 ? 106.126 -17.409 24.634 1.00 47.36 174 LEU A C 1
ATOM 1395 O O . LEU A 1 175 ? 106.821 -16.407 25.114 1.00 52.95 174 LEU A O 1
ATOM 1400 N N . LYS A 1 176 ? 105.205 -17.965 25.357 1.00 45.71 175 LYS A N 1
ATOM 1401 C CA . LYS A 1 176 ? 104.879 -17.243 26.667 1.00 76.69 175 LYS A CA 1
ATOM 1402 C C . LYS A 1 176 ? 105.716 -17.803 27.868 1.00 61.68 175 LYS A C 1
ATOM 1403 O O . LYS A 1 176 ? 105.188 -18.213 28.828 1.00 104.56 175 LYS A O 1
ATOM 1409 N N . LEU A 1 177 ? 107.037 -17.910 27.749 1.00 54.04 176 LEU A N 1
ATOM 1410 C CA . LEU A 1 177 ? 107.767 -18.875 28.622 1.00 50.18 176 LEU A CA 1
ATOM 1411 C C . LEU A 1 177 ? 108.123 -18.207 29.924 1.00 53.41 176 LEU A C 1
ATOM 1412 O O . LEU A 1 177 ? 108.365 -17.014 29.927 1.00 52.64 176 LEU A O 1
ATOM 1417 N N . PRO A 1 178 ? 108.182 -18.967 31.030 1.00 49.38 177 PRO A N 1
ATOM 1418 C CA . PRO A 1 178 ? 108.668 -18.388 32.300 1.00 48.71 177 PRO A CA 1
ATOM 1419 C C . PRO A 1 178 ? 109.966 -17.709 32.021 1.00 50.50 177 PRO A C 1
ATOM 1420 O O . PRO A 1 178 ? 110.819 -18.301 31.373 1.00 46.38 177 PRO A O 1
ATOM 1424 N N . ARG A 1 179 ? 110.099 -16.458 32.418 1.00 46.79 178 ARG A N 1
ATOM 1425 C CA . ARG A 1 179 ? 111.309 -15.770 32.064 1.00 45.32 178 ARG A CA 1
ATOM 1426 C C . ARG A 1 179 ? 111.925 -14.845 33.132 1.00 46.44 178 ARG A C 1
ATOM 1427 O O . ARG A 1 179 ? 112.762 -14.049 32.731 1.00 52.09 178 ARG A O 1
ATOM 1435 N N . ARG A 1 180 ? 111.529 -14.957 34.433 1.00 45.69 179 ARG A N 1
ATOM 1436 C CA . ARG A 1 180 ? 112.128 -14.219 35.550 1.00 41.30 179 ARG A CA 1
ATOM 1437 C C . ARG A 1 180 ? 113.268 -15.012 36.064 1.00 41.82 179 ARG A C 1
ATOM 1438 O O . ARG A 1 180 ? 113.119 -16.013 36.787 1.00 42.24 179 ARG A O 1
ATOM 1446 N N . TRP A 1 181 ? 114.451 -14.585 35.643 1.00 43.72 180 TRP A N 1
ATOM 1447 C CA . TRP A 1 181 ? 115.665 -15.310 35.956 1.00 41.19 180 TRP A CA 1
ATOM 1448 C C . TRP A 1 181 ? 115.842 -15.429 37.416 1.00 46.30 180 TRP A C 1
ATOM 1449 O O . TRP A 1 181 ? 115.844 -14.461 38.121 1.00 41.63 180 TRP A O 1
ATOM 1460 N N . GLY A 1 182 ? 116.001 -16.633 37.909 1.00 45.72 181 GLY A N 1
ATOM 1461 C CA . GLY A 1 182 ? 116.153 -16.850 39.369 1.00 39.66 181 GLY A CA 1
ATOM 1462 C C . GLY A 1 182 ? 114.877 -16.923 40.126 1.00 39.36 181 GLY A C 1
ATOM 1463 O O . GLY A 1 182 ? 114.938 -17.119 41.342 1.00 40.13 181 GLY A O 1
ATOM 1464 N N . VAL A 1 183 ? 113.731 -16.876 39.435 1.00 37.64 182 VAL A N 1
ATOM 1465 C CA . VAL A 1 183 ? 112.482 -16.932 40.111 1.00 39.41 182 VAL A CA 1
ATOM 1466 C C . VAL A 1 183 ? 111.632 -18.041 39.490 1.00 39.87 182 VAL A C 1
ATOM 1467 O O . VAL A 1 183 ? 111.091 -18.939 40.184 1.00 40.38 182 VAL A O 1
ATOM 1471 N N . ASN A 1 184 ? 111.516 -18.002 38.184 1.00 37.95 183 ASN A N 1
ATOM 1472 C CA . ASN A 1 184 ? 110.900 -19.112 37.476 1.00 37.14 183 ASN A CA 1
ATOM 1473 C C . ASN A 1 184 ? 111.611 -19.614 36.209 1.00 34.80 183 ASN A C 1
ATOM 1474 O O . ASN A 1 184 ? 110.993 -20.298 35.330 1.00 36.02 183 ASN A O 1
ATOM 1479 N N . ASP A 1 185 ? 112.927 -19.301 36.131 1.00 33.94 184 ASP A N 1
ATOM 1480 C CA . ASP A 1 185 ? 113.746 -19.704 34.965 1.00 32.69 184 ASP A CA 1
ATOM 1481 C C . ASP A 1 185 ? 115.120 -19.851 35.562 1.00 32.81 184 ASP A C 1
ATOM 1482 O O . ASP A 1 185 ? 115.668 -18.915 36.078 1.00 33.92 184 ASP A O 1
ATOM 1487 N N . PHE A 1 186 ? 115.637 -21.063 35.490 1.00 35.28 185 PHE A N 1
ATOM 1488 C CA . PHE A 1 186 ? 116.920 -21.388 36.160 1.00 33.37 185 PHE A CA 1
ATOM 1489 C C . PHE A 1 186 ? 117.878 -22.069 35.197 1.00 37.62 185 PHE A C 1
ATOM 1490 O O . PHE A 1 186 ? 117.450 -22.989 34.522 1.00 37.64 185 PHE A O 1
ATOM 1498 N N . PRO A 1 187 ? 119.172 -21.742 35.231 1.00 36.39 186 PRO A N 1
ATOM 1499 C CA . PRO A 1 187 ? 120.134 -22.689 34.729 1.00 33.87 186 PRO A CA 1
ATOM 1500 C C . PRO A 1 187 ? 120.303 -23.807 35.824 1.00 39.52 186 PRO A C 1
ATOM 1501 O O . PRO A 1 187 ? 120.193 -23.550 37.072 1.00 35.35 186 PRO A O 1
ATOM 1505 N N . VAL A 1 188 ? 120.491 -25.064 35.364 1.00 33.44 187 VAL A N 1
ATOM 1506 C CA . VAL A 1 188 ? 120.852 -26.171 36.235 1.00 29.23 187 VAL A CA 1
ATOM 1507 C C . VAL A 1 188 ? 122.071 -26.934 35.667 1.00 30.81 187 VAL A C 1
ATOM 1508 O O . VAL A 1 188 ? 121.901 -27.887 34.857 1.00 32.07 187 VAL A O 1
ATOM 1512 N N . VAL A 1 189 ? 123.262 -26.534 36.081 1.00 29.66 188 VAL A N 1
ATOM 1513 C CA . VAL A 1 189 ? 124.487 -27.115 35.626 1.00 37.04 188 VAL A CA 1
ATOM 1514 C C . VAL A 1 189 ? 124.859 -28.238 36.658 1.00 39.24 188 VAL A C 1
ATOM 1515 O O . VAL A 1 189 ? 125.114 -27.938 37.787 1.00 35.11 188 VAL A O 1
ATOM 1519 N N . LEU A 1 190 ? 124.832 -29.489 36.216 1.00 31.39 189 LEU A N 1
ATOM 1520 C CA . LEU A 1 190 ? 124.913 -30.661 36.968 1.00 27.69 189 LEU A CA 1
ATOM 1521 C C . LEU A 1 190 ? 126.327 -31.115 36.870 1.00 30.84 189 LEU A C 1
ATOM 1522 O O . LEU A 1 190 ? 126.846 -31.327 35.757 1.00 30.16 189 LEU A O 1
ATOM 1527 N N . GLN A 1 191 ? 126.944 -31.211 38.012 1.00 29.39 190 GLN A N 1
ATOM 1528 C CA . GLN A 1 191 ? 128.352 -31.694 38.115 1.00 29.50 190 GLN A CA 1
ATOM 1529 C C . GLN A 1 191 ? 128.492 -32.548 39.382 1.00 31.45 190 GLN A C 1
ATOM 1530 O O . GLN A 1 191 ? 127.605 -32.566 40.220 1.00 31.06 190 GLN A O 1
ATOM 1536 N N . ASP A 1 192 ? 129.627 -33.203 39.564 1.00 28.31 191 ASP A N 1
ATOM 1537 C CA . ASP A 1 192 ? 129.828 -34.077 40.639 1.00 28.05 191 ASP A CA 1
ATOM 1538 C C . ASP A 1 192 ? 131.287 -33.977 40.987 1.00 29.54 191 ASP A C 1
ATOM 1539 O O . ASP A 1 192 ? 132.164 -34.057 40.113 1.00 32.07 191 ASP A O 1
ATOM 1544 N N . ARG A 1 193 ? 131.536 -33.821 42.238 1.00 30.13 192 ARG A N 1
ATOM 1545 C CA . ARG A 1 193 ? 132.919 -33.655 42.717 1.00 28.96 192 ARG A CA 1
ATOM 1546 C C . ARG A 1 193 ? 133.170 -34.355 43.998 1.00 30.57 192 ARG A C 1
ATOM 1547 O O . ARG A 1 193 ? 132.290 -34.571 44.825 1.00 32.38 192 ARG A O 1
ATOM 1555 N N . SER A 1 194 ? 134.482 -34.570 44.223 1.00 38.15 193 SER A N 1
ATOM 1556 C CA . SER A 1 194 ? 135.021 -35.059 45.475 1.00 41.49 193 SER A CA 1
ATOM 1557 C C . SER A 1 194 ? 135.997 -34.018 46.039 1.00 49.10 193 SER A C 1
ATOM 1558 O O . SER A 1 194 ? 136.663 -33.323 45.263 1.00 34.83 193 SER A O 1
ATOM 1561 N N . TYR A 1 195 ? 136.058 -33.921 47.395 1.00 42.27 194 TYR A N 1
ATOM 1562 C CA . TYR A 1 195 ? 136.875 -32.934 48.034 1.00 41.95 194 TYR A CA 1
ATOM 1563 C C . TYR A 1 195 ? 137.754 -33.587 49.012 1.00 43.44 194 TYR A C 1
ATOM 1564 O O . TYR A 1 195 ? 137.466 -34.695 49.473 1.00 42.51 194 TYR A O 1
ATOM 1573 N N . HIS A 1 196 ? 138.872 -32.928 49.292 1.00 45.61 195 HIS A N 1
ATOM 1574 C CA . HIS A 1 196 ? 139.943 -33.442 50.220 1.00 48.14 195 HIS A CA 1
ATOM 1575 C C . HIS A 1 196 ? 140.370 -32.261 51.084 1.00 51.96 195 HIS A C 1
ATOM 1576 O O . HIS A 1 196 ? 141.001 -31.328 50.588 1.00 43.79 195 HIS A O 1
ATOM 1583 N N . ASP A 1 197 ? 139.987 -32.278 52.342 1.00 50.96 196 ASP A N 1
ATOM 1584 C CA . ASP A 1 197 ? 140.100 -31.064 53.166 1.00 50.84 196 ASP A CA 1
ATOM 1585 C C . ASP A 1 197 ? 139.434 -29.840 52.540 1.00 50.09 196 ASP A C 1
ATOM 1586 O O . ASP A 1 197 ? 139.997 -28.751 52.462 1.00 49.42 196 ASP A O 1
ATOM 1591 N N . ASN A 1 198 ? 138.198 -30.091 52.062 1.00 48.00 197 ASN A N 1
ATOM 1592 C CA . ASN A 1 198 ? 137.403 -29.177 51.312 1.00 44.70 197 ASN A CA 1
ATOM 1593 C C . ASN A 1 198 ? 137.984 -28.676 49.926 1.00 44.70 197 ASN A C 1
ATOM 1594 O O . ASN A 1 198 ? 137.405 -27.801 49.249 1.00 51.18 197 ASN A O 1
ATOM 1599 N N . GLN A 1 199 ? 139.095 -29.246 49.497 1.00 41.99 198 GLN A N 1
ATOM 1600 C CA . GLN A 1 199 ? 139.762 -28.841 48.277 1.00 42.72 198 GLN A CA 1
ATOM 1601 C C . GLN A 1 199 ? 139.597 -29.846 47.116 1.00 44.30 198 GLN A C 1
ATOM 1602 O O . GLN A 1 199 ? 139.430 -31.060 47.336 1.00 45.87 198 GLN A O 1
ATOM 1608 N N . LEU A 1 200 ? 139.758 -29.326 45.898 1.00 45.33 199 LEU A N 1
ATOM 1609 C CA . LEU A 1 200 ? 139.778 -30.161 44.728 1.00 40.27 199 LEU A CA 1
ATOM 1610 C C . LEU A 1 200 ? 141.084 -30.761 44.562 1.00 51.51 199 LEU A C 1
ATOM 1611 O O . LEU A 1 200 ? 142.066 -30.066 44.760 1.00 50.25 199 LEU A O 1
ATOM 1616 N N . ASP A 1 201 ? 141.133 -32.039 44.156 1.00 42.57 200 ASP A N 1
ATOM 1617 C CA . ASP A 1 201 ? 142.374 -32.581 43.777 1.00 41.76 200 ASP A CA 1
ATOM 1618 C C . ASP A 1 201 ? 142.202 -33.546 42.628 1.00 39.25 200 ASP A C 1
ATOM 1619 O O . ASP A 1 201 ? 142.139 -34.752 42.861 1.00 45.03 200 ASP A O 1
ATOM 1624 N N . TYR A 1 202 ? 142.112 -33.011 41.399 1.00 45.49 201 TYR A N 1
ATOM 1625 C CA . TYR A 1 202 ? 141.911 -33.822 40.194 1.00 44.75 201 TYR A CA 1
ATOM 1626 C C . TYR A 1 202 ? 142.838 -35.026 40.119 1.00 40.79 201 TYR A C 1
ATOM 1627 O O . TYR A 1 202 ? 142.374 -36.112 39.862 1.00 42.51 201 TYR A O 1
ATOM 1636 N N . LYS A 1 203 ? 144.115 -34.864 40.390 1.00 42.70 202 LYS A N 1
ATOM 1637 C CA . LYS A 1 203 ? 145.095 -35.959 40.211 1.00 47.78 202 LYS A CA 1
ATOM 1638 C C . LYS A 1 203 ? 144.761 -37.130 41.141 1.00 47.36 202 LYS A C 1
ATOM 1639 O O . LYS A 1 203 ? 144.940 -38.272 40.790 1.00 50.57 202 LYS A O 1
ATOM 1645 N N . ALA A 1 204 ? 144.295 -36.830 42.343 1.00 46.01 203 ALA A N 1
ATOM 1646 C CA . ALA A 1 204 ? 143.922 -37.840 43.298 1.00 47.66 203 ALA A CA 1
ATOM 1647 C C . ALA A 1 204 ? 142.744 -38.690 42.833 1.00 46.63 203 ALA A C 1
ATOM 1648 O O . ALA A 1 204 ? 142.748 -39.855 43.033 1.00 50.00 203 ALA A O 1
ATOM 1650 N N . ASP A 1 205 ? 141.723 -38.079 42.247 1.00 43.01 204 ASP A N 1
ATOM 1651 C CA . ASP A 1 205 ? 140.481 -38.713 41.850 1.00 40.29 204 ASP A CA 1
ATOM 1652 C C . ASP A 1 205 ? 140.444 -39.199 40.431 1.00 44.41 204 ASP A C 1
ATOM 1653 O O . ASP A 1 205 ? 139.447 -39.826 40.043 1.00 40.58 204 ASP A O 1
ATOM 1658 N N . TYR A 1 206 ? 141.455 -38.865 39.631 1.00 43.57 205 TYR A N 1
ATOM 1659 C CA . TYR A 1 206 ? 141.504 -39.175 38.181 1.00 40.02 205 TYR A CA 1
ATOM 1660 C C . TYR A 1 206 ? 141.243 -40.599 37.905 1.00 39.04 205 TYR A C 1
ATOM 1661 O O . TYR A 1 206 ? 141.805 -41.488 38.582 1.00 39.82 205 TYR A O 1
ATOM 1670 N N . ASP A 1 207 ? 140.349 -40.858 36.982 1.00 35.62 206 ASP A N 1
ATOM 1671 C CA . ASP A 1 207 ? 140.263 -42.189 36.319 1.00 40.10 206 ASP A CA 1
ATOM 1672 C C . ASP A 1 207 ? 140.270 -41.936 34.795 1.00 41.70 206 ASP A C 1
ATOM 1673 O O . ASP A 1 207 ? 139.423 -41.185 34.249 1.00 37.37 206 ASP A O 1
ATOM 1678 N N . VAL A 1 208 ? 141.156 -42.658 34.103 1.00 37.06 207 VAL A N 1
ATOM 1679 C CA . VAL A 1 208 ? 141.324 -42.541 32.686 1.00 35.56 207 VAL A CA 1
ATOM 1680 C C . VAL A 1 208 ? 140.048 -42.891 31.922 1.00 33.34 207 VAL A C 1
ATOM 1681 O O . VAL A 1 208 ? 139.846 -42.404 30.808 1.00 38.85 207 VAL A O 1
ATOM 1685 N N . ASP A 1 209 ? 139.167 -43.668 32.565 1.00 33.69 208 ASP A N 1
ATOM 1686 C CA . ASP A 1 209 ? 137.867 -43.997 31.950 1.00 38.89 208 ASP A CA 1
ATOM 1687 C C . ASP A 1 209 ? 136.736 -42.981 32.213 1.00 36.19 208 ASP A C 1
ATOM 1688 O O . ASP A 1 209 ? 135.622 -43.152 31.646 1.00 37.61 208 ASP A O 1
ATOM 1693 N N . GLY A 1 210 ? 137.050 -41.917 32.957 1.00 39.92 209 GLY A N 1
ATOM 1694 C CA . GLY A 1 210 ? 136.102 -40.861 33.359 1.00 42.41 209 GLY A CA 1
ATOM 1695 C C . GLY A 1 210 ? 136.136 -40.693 34.857 1.00 40.09 209 GLY A C 1
ATOM 1696 O O . GLY A 1 210 ? 135.920 -41.648 35.569 1.00 41.49 209 GLY A O 1
ATOM 1697 N N . THR A 1 211 ? 136.412 -39.454 35.306 1.00 35.16 210 THR A N 1
ATOM 1698 C CA . THR A 1 211 ? 136.523 -39.106 36.614 1.00 31.82 210 THR A CA 1
ATOM 1699 C C . THR A 1 211 ? 135.114 -38.768 37.198 1.00 35.87 210 THR A C 1
ATOM 1700 O O . THR A 1 211 ? 134.377 -37.937 36.698 1.00 35.14 210 THR A O 1
ATOM 1704 N N . LEU A 1 212 ? 134.766 -39.544 38.231 1.00 34.04 211 LEU A N 1
ATOM 1705 C CA . LEU A 1 212 ? 133.527 -39.429 39.028 1.00 36.40 211 LEU A CA 1
ATOM 1706 C C . LEU A 1 212 ? 133.735 -38.728 40.376 1.00 37.03 211 LEU A C 1
ATOM 1707 O O . LEU A 1 212 ? 134.687 -38.984 41.096 1.00 41.43 211 LEU A O 1
ATOM 1712 N N . GLY A 1 213 ? 132.778 -37.911 40.764 1.00 35.95 212 GLY A N 1
ATOM 1713 C CA . GLY A 1 213 ? 132.832 -37.294 42.115 1.00 33.44 212 GLY A CA 1
ATOM 1714 C C . GLY A 1 213 ? 131.769 -37.839 43.039 1.00 39.78 212 GLY A C 1
ATOM 1715 O O . GLY A 1 213 ? 130.743 -38.311 42.590 1.00 38.46 212 GLY A O 1
ATOM 1716 N N . ASP A 1 214 ? 132.032 -37.766 44.323 1.00 37.00 213 ASP A N 1
ATOM 1717 C CA . ASP A 1 214 ? 131.090 -38.235 45.390 1.00 38.22 213 ASP A CA 1
ATOM 1718 C C . ASP A 1 214 ? 129.860 -37.419 45.658 1.00 31.10 213 ASP A C 1
ATOM 1719 O O . ASP A 1 214 ? 128.846 -38.012 46.033 1.00 36.13 213 ASP A O 1
ATOM 1724 N N . TYR A 1 215 ? 129.928 -36.114 45.496 1.00 31.43 214 TYR A N 1
ATOM 1725 C CA . TYR A 1 215 ? 128.812 -35.184 45.736 1.00 34.13 214 TYR A CA 1
ATOM 1726 C C . TYR A 1 215 ? 128.305 -34.485 44.496 1.00 33.17 214 TYR A C 1
ATOM 1727 O O . TYR A 1 215 ? 129.028 -34.121 43.571 1.00 36.94 214 TYR A O 1
ATOM 1736 N N . ALA A 1 216 ? 127.035 -34.195 44.544 1.00 30.00 215 ALA A N 1
ATOM 1737 C CA . ALA A 1 216 ? 126.392 -33.519 43.538 1.00 31.51 215 ALA A CA 1
ATOM 1738 C C . ALA A 1 216 ? 126.548 -31.989 43.788 1.00 39.29 215 ALA A C 1
ATOM 1739 O O . ALA A 1 216 ? 126.259 -31.451 44.855 1.00 38.40 215 ALA A O 1
ATOM 1741 N N . LEU A 1 217 ? 127.079 -31.322 42.772 1.00 36.99 216 LEU A N 1
ATOM 1742 C CA . LEU A 1 217 ? 127.370 -29.878 42.762 1.00 35.22 216 LEU A CA 1
ATOM 1743 C C . LEU A 1 217 ? 126.536 -29.272 41.728 1.00 33.92 216 LEU A C 1
ATOM 1744 O O . LEU A 1 217 ? 126.757 -29.526 40.542 1.00 34.89 216 LEU A O 1
ATOM 1749 N N . VAL A 1 218 ? 125.523 -28.528 42.114 1.00 32.54 217 VAL A N 1
ATOM 1750 C CA . VAL A 1 218 ? 124.584 -27.960 41.123 1.00 30.24 217 VAL A CA 1
ATOM 1751 C C . VAL A 1 218 ? 124.766 -26.417 41.110 1.00 33.40 217 VAL A C 1
ATOM 1752 O O . VAL A 1 218 ? 124.547 -25.722 42.115 1.00 34.18 217 VAL A O 1
ATOM 1756 N N . ASN A 1 219 ? 125.176 -25.872 39.981 1.00 33.12 218 ASN A N 1
ATOM 1757 C CA . ASN A 1 219 ? 125.554 -24.456 39.847 1.00 31.45 218 ASN A CA 1
ATOM 1758 C C . ASN A 1 219 ? 126.491 -24.137 40.931 1.00 34.47 218 ASN A C 1
ATOM 1759 O O . ASN A 1 219 ? 126.391 -23.065 41.516 1.00 40.55 218 ASN A O 1
ATOM 1764 N N . GLY A 1 220 ? 127.372 -25.051 41.253 1.00 30.76 219 GLY A N 1
ATOM 1765 C CA . GLY A 1 220 ? 128.382 -24.762 42.328 1.00 34.06 219 GLY A CA 1
ATOM 1766 C C . GLY A 1 220 ? 127.930 -24.779 43.815 1.00 41.16 219 GLY A C 1
ATOM 1767 O O . GLY A 1 220 ? 128.659 -24.319 44.696 1.00 39.23 219 GLY A O 1
ATOM 1768 N N . THR A 1 221 ? 126.751 -25.351 44.055 1.00 37.78 220 THR A N 1
ATOM 1769 C CA . THR A 1 221 ? 126.142 -25.468 45.333 1.00 39.23 220 THR A CA 1
ATOM 1770 C C . THR A 1 221 ? 125.858 -26.938 45.626 1.00 40.35 220 THR A C 1
ATOM 1771 O O . THR A 1 221 ? 125.256 -27.698 44.804 1.00 40.09 220 THR A O 1
ATOM 1775 N N . VAL A 1 222 ? 126.099 -27.312 46.855 1.00 33.79 221 VAL A N 1
ATOM 1776 C CA . VAL A 1 222 ? 125.730 -28.628 47.385 1.00 34.73 221 VAL A CA 1
ATOM 1777 C C . VAL A 1 222 ? 124.397 -28.482 48.187 1.00 43.09 221 VAL A C 1
ATOM 1778 O O . VAL A 1 222 ? 123.956 -27.355 48.512 1.00 38.79 221 VAL A O 1
ATOM 1782 N N . ASN A 1 223 ? 123.633 -29.561 48.308 1.00 35.23 222 ASN A N 1
ATOM 1783 C CA . ASN A 1 223 ? 122.362 -29.501 48.998 1.00 35.27 222 ASN A CA 1
ATOM 1784 C C . ASN A 1 223 ? 121.463 -28.340 48.589 1.00 37.86 222 ASN A C 1
ATOM 1785 O O . ASN A 1 223 ? 120.842 -27.673 49.467 1.00 39.17 222 ASN A O 1
ATOM 1790 N N . PRO A 1 224 ? 121.308 -28.132 47.296 1.00 40.90 223 PRO A N 1
ATOM 1791 C CA . PRO A 1 224 ? 120.499 -27.010 46.856 1.00 38.76 223 PRO A CA 1
ATOM 1792 C C . PRO A 1 224 ? 119.004 -27.059 47.083 1.00 37.34 223 PRO A C 1
ATOM 1793 O O . PRO A 1 224 ? 118.357 -28.155 46.898 1.00 41.00 223 PRO A O 1
ATOM 1797 N N . VAL A 1 225 ? 118.427 -25.871 47.289 1.00 39.25 224 VAL A N 1
ATOM 1798 C CA . VAL A 1 225 ? 116.965 -25.686 47.442 1.00 38.61 224 VAL A CA 1
ATOM 1799 C C . VAL A 1 225 ? 116.482 -24.586 46.509 1.00 36.55 224 VAL A C 1
ATOM 1800 O O . VAL A 1 225 ? 117.145 -23.584 46.346 1.00 33.08 224 VAL A O 1
ATOM 1804 N N . VAL A 1 226 ? 115.270 -24.745 45.914 1.00 33.20 225 VAL A N 1
ATOM 1805 C CA . VAL A 1 226 ? 114.651 -23.733 45.150 1.00 36.35 225 VAL A CA 1
ATOM 1806 C C . VAL A 1 226 ? 113.339 -23.421 45.824 1.00 44.80 225 VAL A C 1
ATOM 1807 O O . VAL A 1 226 ? 112.601 -24.317 46.162 1.00 41.95 225 VAL A O 1
ATOM 1811 N N . ASN A 1 227 ? 113.059 -22.125 46.064 1.00 45.76 226 ASN A N 1
ATOM 1812 C CA . ASN A 1 227 ? 111.745 -21.704 46.565 1.00 39.74 226 ASN A CA 1
ATOM 1813 C C . ASN A 1 227 ? 110.866 -21.395 45.408 1.00 36.61 226 ASN A C 1
ATOM 1814 O O . ASN A 1 227 ? 111.156 -20.486 44.642 1.00 48.37 226 ASN A O 1
ATOM 1819 N N . VAL A 1 228 ? 109.798 -22.153 45.276 1.00 37.81 227 VAL A N 1
ATOM 1820 C CA . VAL A 1 228 ? 108.906 -21.988 44.172 1.00 32.28 227 VAL A CA 1
ATOM 1821 C C . VAL A 1 228 ? 107.856 -20.957 44.556 1.00 45.20 227 VAL A C 1
ATOM 1822 O O . VAL A 1 228 ? 107.103 -21.169 45.516 1.00 48.70 227 VAL A O 1
ATOM 1826 N N . THR A 1 229 ? 107.794 -19.857 43.835 1.00 43.54 228 THR A N 1
ATOM 1827 C CA . THR A 1 229 ? 106.798 -18.842 44.102 1.00 43.51 228 THR A CA 1
ATOM 1828 C C . THR A 1 229 ? 105.846 -18.671 42.967 1.00 48.23 228 THR A C 1
ATOM 1829 O O . THR A 1 229 ? 104.801 -18.186 43.176 1.00 52.18 228 THR A O 1
ATOM 1833 N N . LYS A 1 230 ? 106.216 -19.058 41.772 1.00 46.23 229 LYS A N 1
ATOM 1834 C CA . LYS A 1 230 ? 105.306 -19.156 40.641 1.00 49.30 229 LYS A CA 1
ATOM 1835 C C . LYS A 1 230 ? 105.369 -20.621 40.229 1.00 44.71 229 LYS A C 1
ATOM 1836 O O . LYS A 1 230 ? 106.437 -21.213 40.267 1.00 45.50 229 LYS A O 1
ATOM 1842 N N . PRO A 1 231 ? 104.266 -21.210 39.853 1.00 41.44 230 PRO A N 1
ATOM 1843 C CA . PRO A 1 231 ? 104.275 -22.679 39.716 1.00 51.76 230 PRO A CA 1
ATOM 1844 C C . PRO A 1 231 ? 104.909 -23.268 38.505 1.00 53.04 230 PRO A C 1
ATOM 1845 O O . PRO A 1 231 ? 105.355 -24.438 38.582 1.00 51.41 230 PRO A O 1
ATOM 1849 N N . ILE A 1 232 ? 104.926 -22.499 37.411 1.00 41.81 231 ILE A N 1
ATOM 1850 C CA . ILE A 1 232 ? 105.565 -22.954 36.136 1.00 38.55 231 ILE A CA 1
ATOM 1851 C C . ILE A 1 232 ? 106.942 -22.457 36.056 1.00 37.64 231 ILE A C 1
ATOM 1852 O O . ILE A 1 232 ? 107.190 -21.261 35.922 1.00 40.15 231 ILE A O 1
ATOM 1857 N N . VAL A 1 233 ? 107.846 -23.419 36.105 1.00 35.60 232 VAL A N 1
ATOM 1858 C CA . VAL A 1 233 ? 109.311 -23.208 36.215 1.00 35.78 232 VAL A CA 1
ATOM 1859 C C . VAL A 1 233 ? 110.056 -23.830 34.926 1.00 37.99 232 VAL A C 1
ATOM 1860 O O . VAL A 1 233 ? 109.694 -24.929 34.396 1.00 38.55 232 VAL A O 1
ATOM 1864 N N . ARG A 1 234 ? 111.034 -23.074 34.385 1.00 32.61 233 ARG A N 1
ATOM 1865 C CA . ARG A 1 234 ? 111.846 -23.561 33.293 1.00 33.03 233 ARG A CA 1
ATOM 1866 C C . AR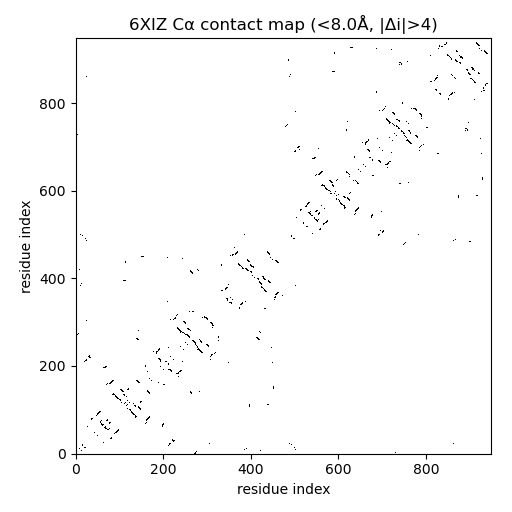G A 1 234 ? 113.102 -23.930 33.913 1.00 32.85 233 ARG A C 1
ATOM 1867 O O . ARG A 1 234 ? 113.666 -23.108 34.666 1.00 35.62 233 ARG A O 1
ATOM 1875 N N . LEU A 1 235 ? 113.610 -25.133 33.586 1.00 32.81 234 LEU A N 1
ATOM 1876 C CA . LEU A 1 235 ? 114.856 -25.591 34.140 1.00 33.67 234 LEU A CA 1
ATOM 1877 C C . LEU A 1 235 ? 115.753 -25.943 32.895 1.00 35.65 234 LEU A C 1
ATOM 1878 O O . LEU A 1 235 ? 115.301 -26.679 31.978 1.00 33.61 234 LEU A O 1
ATOM 1883 N N . ARG A 1 236 ? 116.932 -25.339 32.837 1.00 29.35 235 ARG A N 1
ATOM 1884 C CA . ARG A 1 236 ? 117.807 -25.458 31.688 1.00 29.15 235 ARG A CA 1
ATOM 1885 C C . ARG A 1 236 ? 118.857 -26.401 32.104 1.00 32.45 235 ARG A C 1
ATOM 1886 O O . ARG A 1 236 ? 119.872 -25.988 32.627 1.00 33.29 235 ARG A O 1
ATOM 1894 N N . PHE A 1 237 ? 118.608 -27.710 31.968 1.00 31.64 236 PHE A N 1
ATOM 1895 C CA . PHE A 1 237 ? 119.613 -28.705 32.440 1.00 33.23 236 PHE A CA 1
ATOM 1896 C C . PHE A 1 237 ? 120.821 -28.855 31.519 1.00 32.22 236 PHE A C 1
ATOM 1897 O O . PHE A 1 237 ? 120.634 -28.985 30.301 1.00 35.12 236 PHE A O 1
ATOM 1905 N N . LEU A 1 238 ? 122.015 -28.918 32.089 1.00 27.47 237 LEU A N 1
ATOM 1906 C CA . LEU A 1 238 ? 123.227 -29.198 31.339 1.00 33.23 237 LEU A CA 1
ATOM 1907 C C . LEU A 1 238 ? 123.976 -30.293 32.116 1.00 35.79 237 LEU A C 1
ATOM 1908 O O . LEU A 1 238 ? 124.208 -30.115 33.295 1.00 32.60 237 LEU A O 1
ATOM 1913 N N . ASN A 1 239 ? 124.435 -31.371 31.444 1.00 31.13 238 ASN A N 1
ATOM 1914 C CA . ASN A 1 239 ? 125.341 -32.275 32.103 1.00 28.12 238 ASN A CA 1
ATOM 1915 C C . ASN A 1 239 ? 126.773 -31.758 31.921 1.00 32.79 238 ASN A C 1
ATOM 1916 O O . ASN A 1 239 ? 127.391 -31.886 30.884 1.00 29.90 238 ASN A O 1
ATOM 1921 N N . GLY A 1 240 ? 127.287 -31.171 32.940 1.00 28.17 239 GLY A N 1
ATOM 1922 C CA . GLY A 1 240 ? 128.581 -30.582 33.006 1.00 30.42 239 GLY A CA 1
ATOM 1923 C C . GLY A 1 240 ? 129.627 -31.406 33.677 1.00 31.89 239 GLY A C 1
ATOM 1924 O O . GLY A 1 240 ? 130.678 -30.880 34.047 1.00 31.38 239 GLY A O 1
ATOM 1925 N N . SER A 1 241 ? 129.381 -32.715 33.773 1.00 28.54 240 SER A N 1
ATOM 1926 C CA . SER A 1 241 ? 130.266 -33.613 34.509 1.00 33.12 240 SER A CA 1
ATOM 1927 C C . SER A 1 241 ? 131.330 -34.090 33.523 1.00 31.74 240 SER A C 1
ATOM 1928 O O . SER A 1 241 ? 131.098 -33.987 32.316 1.00 30.94 240 SER A O 1
ATOM 1931 N N . ASN A 1 242 ? 132.438 -34.666 34.041 1.00 29.22 241 ASN A N 1
ATOM 1932 C CA . ASN A 1 242 ? 133.486 -35.201 33.303 1.00 32.66 241 ASN A CA 1
ATOM 1933 C C . ASN A 1 242 ? 133.086 -36.554 32.622 1.00 36.23 241 ASN A C 1
ATOM 1934 O O . ASN A 1 242 ? 133.556 -36.841 31.505 1.00 36.31 241 ASN A O 1
ATOM 1939 N N . ARG A 1 243 ? 132.158 -37.302 33.256 1.00 33.97 242 ARG A N 1
ATOM 1940 C CA . ARG A 1 243 ? 131.766 -38.707 32.851 1.00 31.23 242 ARG A CA 1
ATOM 1941 C C . ARG A 1 243 ? 130.373 -39.081 33.268 1.00 28.63 242 ARG A C 1
ATOM 1942 O O . ARG A 1 243 ? 129.690 -39.744 32.490 1.00 31.34 242 ARG A O 1
ATOM 1950 N N . ARG A 1 244 ? 129.930 -38.708 34.500 1.00 30.83 243 ARG A N 1
ATOM 1951 C CA . ARG A 1 244 ? 128.679 -39.235 35.113 1.00 27.62 243 ARG A CA 1
ATOM 1952 C C . ARG A 1 244 ? 127.498 -38.907 34.257 1.00 30.95 243 ARG A C 1
ATOM 1953 O O . ARG A 1 244 ? 127.431 -37.826 33.726 1.00 33.08 243 ARG A O 1
ATOM 1961 N N . GLU A 1 245 ? 126.573 -39.842 34.185 1.00 25.93 244 GLU A N 1
ATOM 1962 C CA . GLU A 1 245 ? 125.293 -39.656 33.552 1.00 28.01 244 GLU A CA 1
ATOM 1963 C C . GLU A 1 245 ? 124.294 -39.209 34.614 1.00 30.70 244 GLU A C 1
ATOM 1964 O O . GLU A 1 245 ? 124.478 -39.565 35.746 1.00 32.03 244 GLU A O 1
ATOM 1970 N N . TRP A 1 246 ? 123.207 -38.509 34.254 1.00 28.48 245 TRP A N 1
ATOM 1971 C CA . TRP A 1 246 ? 122.295 -38.057 35.279 1.00 30.20 245 TRP A CA 1
ATOM 1972 C C . TRP A 1 246 ? 120.985 -38.619 34.791 1.00 29.23 245 TRP A C 1
ATOM 1973 O O . TRP A 1 246 ? 120.715 -38.457 33.598 1.00 30.44 245 TRP A O 1
ATOM 1984 N N . ARG A 1 247 ? 120.273 -39.390 35.615 1.00 26.59 246 ARG A N 1
ATOM 1985 C CA . ARG A 1 247 ? 118.963 -39.983 35.251 1.00 29.33 246 ARG A CA 1
ATOM 1986 C C . ARG A 1 247 ? 117.926 -39.241 36.179 1.00 29.57 246 ARG A C 1
ATOM 1987 O O . ARG A 1 247 ? 117.710 -39.613 37.340 1.00 33.73 246 ARG A O 1
ATOM 1995 N N . LEU A 1 248 ? 117.377 -38.182 35.610 1.00 33.11 247 LEU A N 1
ATOM 1996 C CA . LEU A 1 248 ? 116.630 -37.188 36.303 1.00 32.47 247 LEU A CA 1
ATOM 1997 C C . LEU A 1 248 ? 115.143 -37.482 36.355 1.00 31.73 247 LEU A C 1
ATOM 1998 O O . LEU A 1 248 ? 114.505 -37.783 35.340 1.00 30.64 247 LEU A O 1
ATOM 2003 N N . HIS A 1 249 ? 114.559 -37.355 37.574 1.00 33.47 248 HIS A N 1
ATOM 2004 C CA . HIS A 1 249 ? 113.123 -37.521 37.680 1.00 30.33 248 HIS A CA 1
ATOM 2005 C C . HIS A 1 249 ? 112.694 -36.931 39.091 1.00 30.91 248 HIS A C 1
ATOM 2006 O O . HIS A 1 249 ? 113.502 -36.917 40.025 1.00 31.61 248 HIS A O 1
ATOM 2013 N N . PHE A 1 250 ? 111.437 -36.509 39.197 1.00 26.94 249 PHE A N 1
ATOM 2014 C CA . PHE A 1 250 ? 110.884 -36.209 40.532 1.00 31.21 249 PHE A CA 1
ATOM 2015 C C . PHE A 1 250 ? 110.705 -37.541 41.286 1.00 34.46 249 PHE A C 1
ATOM 2016 O O . PHE A 1 250 ? 110.469 -38.606 40.665 1.00 31.19 249 PHE A O 1
ATOM 2024 N N . ALA A 1 251 ? 110.833 -37.489 42.596 1.00 30.69 250 ALA A N 1
ATOM 2025 C CA . ALA A 1 251 ? 110.675 -38.652 43.506 1.00 34.47 250 ALA A CA 1
ATOM 2026 C C . ALA A 1 251 ? 109.384 -39.424 43.270 1.00 33.28 250 ALA A C 1
ATOM 2027 O O . ALA A 1 251 ? 109.349 -40.678 43.246 1.00 35.54 250 ALA A O 1
ATOM 2029 N N . ASP A 1 252 ? 108.330 -38.693 43.027 1.00 30.89 251 ASP A N 1
ATOM 2030 C CA . ASP A 1 252 ? 107.066 -39.318 42.696 1.00 35.58 251 ASP A CA 1
ATOM 2031 C C . ASP A 1 252 ? 106.756 -39.446 41.231 1.00 33.61 251 ASP A C 1
ATOM 2032 O O . ASP A 1 252 ? 105.604 -39.714 40.821 1.00 30.49 251 ASP A O 1
ATOM 2037 N N . TYR A 1 253 ? 107.760 -39.241 40.383 1.00 33.09 252 TYR A N 1
ATOM 2038 C CA . TYR A 1 253 ? 107.569 -39.383 38.918 1.00 36.48 252 TYR A CA 1
ATOM 2039 C C . TYR A 1 253 ? 106.588 -38.393 38.324 1.00 32.89 252 TYR A C 1
ATOM 2040 O O . TYR A 1 253 ? 106.000 -38.652 37.295 1.00 35.65 252 TYR A O 1
ATOM 2049 N N . HIS A 1 254 ? 106.499 -37.207 38.923 1.00 35.11 253 HIS A N 1
ATOM 2050 C CA . HIS A 1 254 ? 105.619 -36.112 38.435 1.00 37.21 253 HIS A CA 1
ATOM 2051 C C . HIS A 1 254 ? 106.042 -35.769 37.031 1.00 31.56 253 HIS A C 1
ATOM 2052 O O . HIS A 1 254 ? 107.233 -35.605 36.778 1.00 33.50 253 HIS A O 1
ATOM 2059 N N . PRO A 1 255 ? 105.109 -35.720 36.124 1.00 31.33 254 PRO A N 1
ATOM 2060 C CA . PRO A 1 255 ? 105.500 -35.391 34.771 1.00 35.10 254 PRO A CA 1
ATOM 2061 C C . PRO A 1 255 ? 106.100 -33.947 34.555 1.00 35.00 254 PRO A C 1
ATOM 2062 O O . PRO A 1 255 ? 105.863 -33.012 35.318 1.00 34.92 254 PRO A O 1
ATOM 2066 N N . PHE A 1 256 ? 106.930 -33.818 33.531 1.00 32.57 255 PHE A N 1
ATOM 2067 C CA . PHE A 1 256 ? 107.403 -32.590 33.020 1.00 33.17 255 PHE A CA 1
ATOM 2068 C C . PHE A 1 256 ? 107.540 -32.621 31.451 1.00 39.67 255 PHE A C 1
ATOM 2069 O O . PHE A 1 256 ? 107.213 -33.649 30.803 1.00 36.06 255 PHE A O 1
ATOM 2077 N N . THR A 1 257 ? 107.873 -31.454 30.862 1.00 36.05 256 THR A N 1
ATOM 2078 C CA . THR A 1 257 ? 107.790 -31.213 29.432 1.00 35.59 256 THR A CA 1
ATOM 2079 C C . THR A 1 257 ? 109.111 -30.788 28.928 1.00 32.41 256 THR A C 1
ATOM 2080 O O . THR A 1 257 ? 109.660 -29.782 29.415 1.00 33.08 256 THR A O 1
ATOM 2084 N N . GLN A 1 258 ? 109.710 -31.605 28.031 1.00 36.30 257 GLN A N 1
ATOM 2085 C CA . GLN A 1 258 ? 110.960 -31.104 27.337 1.00 36.27 257 GLN A CA 1
ATOM 2086 C C . GLN A 1 258 ? 110.568 -30.217 26.168 1.00 31.73 257 GLN A C 1
ATOM 2087 O O . GLN A 1 258 ? 109.805 -30.623 25.344 1.00 35.29 257 GLN A O 1
ATOM 2093 N N . ILE A 1 259 ? 111.086 -29.008 26.189 1.00 32.02 258 ILE A N 1
ATOM 2094 C CA . ILE A 1 259 ? 110.863 -28.061 25.084 1.00 34.30 258 ILE A CA 1
ATOM 2095 C C . ILE A 1 259 ? 112.102 -27.800 24.272 1.00 34.86 258 ILE A C 1
ATOM 2096 O O . ILE A 1 259 ? 112.015 -27.180 23.229 1.00 33.46 258 ILE A O 1
ATOM 2101 N N . GLY A 1 260 ? 113.264 -28.183 24.752 1.00 30.60 259 GLY A N 1
ATOM 2102 C CA . GLY A 1 260 ? 114.437 -27.933 23.959 1.00 30.87 259 GLY A CA 1
ATOM 2103 C C . GLY A 1 260 ? 115.559 -28.920 24.179 1.00 32.00 259 GLY A C 1
ATOM 2104 O O . GLY A 1 260 ? 115.666 -29.527 25.221 1.00 32.57 259 GLY A O 1
ATOM 2105 N N . SER A 1 261 ? 116.389 -29.044 23.143 1.00 35.71 260 SER A N 1
ATOM 2106 C CA . SER A 1 261 ? 117.555 -29.896 23.060 1.00 35.34 260 SER A CA 1
ATOM 2107 C C . SER A 1 261 ? 118.802 -28.937 22.941 1.00 41.67 260 SER A C 1
ATOM 2108 O O . SER A 1 261 ? 118.706 -27.707 22.943 1.00 41.72 260 SER A O 1
ATOM 2111 N N . ASP A 1 262 ? 119.945 -29.554 22.820 1.00 37.79 261 ASP A N 1
ATOM 2112 C CA . ASP A 1 262 ? 121.210 -28.884 22.644 1.00 34.87 261 ASP A CA 1
ATOM 2113 C C . ASP A 1 262 ? 121.214 -27.597 21.760 1.00 37.45 261 ASP A C 1
ATOM 2114 O O . ASP A 1 262 ? 121.862 -26.595 22.131 1.00 38.67 261 ASP A O 1
ATOM 2119 N N . GLY A 1 263 ? 120.586 -27.698 20.586 1.00 32.25 262 GLY A N 1
ATOM 2120 C CA . GLY A 1 263 ? 120.799 -26.749 19.557 1.00 36.95 262 GLY A CA 1
ATOM 2121 C C . GLY A 1 263 ? 119.540 -25.941 19.386 1.00 37.82 262 GLY A C 1
ATOM 2122 O O . GLY A 1 263 ? 119.469 -25.123 18.456 1.00 42.70 262 GLY A O 1
ATOM 2123 N N . GLY A 1 264 ? 118.512 -26.224 20.192 1.00 38.45 263 GLY A N 1
ATOM 2124 C CA . GLY A 1 264 ? 117.270 -25.378 20.231 1.00 35.21 263 GLY A CA 1
ATOM 2125 C C . GLY A 1 264 ? 115.992 -26.009 20.692 1.00 31.93 263 GLY A C 1
ATOM 2126 O O . GLY A 1 264 ? 115.960 -27.174 21.115 1.00 34.50 263 GLY A O 1
ATOM 2127 N N . LEU A 1 265 ? 114.941 -25.204 20.574 1.00 31.71 264 LEU A N 1
ATOM 2128 C CA . LEU A 1 265 ? 113.595 -25.671 20.726 1.00 35.18 264 LEU A CA 1
ATOM 2129 C C . LEU A 1 265 ? 113.288 -26.873 19.815 1.00 40.80 264 LEU A C 1
ATOM 2130 O O . LEU A 1 265 ? 113.704 -26.940 18.667 1.00 39.91 264 LEU A O 1
ATOM 2135 N N . LEU A 1 266 ? 112.542 -27.821 20.351 1.00 35.53 265 LEU A N 1
ATOM 2136 C CA . LEU A 1 266 ? 112.219 -29.037 19.703 1.00 30.40 265 LEU A CA 1
ATOM 2137 C C . LEU A 1 266 ? 111.008 -28.699 18.824 1.00 32.13 265 LEU A C 1
ATOM 2138 O O . LEU A 1 266 ? 110.329 -27.697 19.060 1.00 32.34 265 LEU A O 1
ATOM 2143 N N . PRO A 1 267 ? 110.772 -29.503 17.803 1.00 32.83 266 PRO A N 1
ATOM 2144 C CA . PRO A 1 267 ? 109.599 -29.188 16.955 1.00 31.65 266 PRO A CA 1
ATOM 2145 C C . PRO A 1 267 ? 108.244 -29.335 17.644 1.00 38.12 266 PRO A C 1
ATOM 2146 O O . PRO A 1 267 ? 107.285 -28.701 17.226 1.00 45.06 266 PRO A O 1
ATOM 2150 N N . GLU A 1 268 ? 108.134 -30.268 18.563 1.00 35.77 267 GLU A N 1
ATOM 2151 C CA . GLU A 1 268 ? 106.991 -30.427 19.453 1.00 37.94 267 GLU A CA 1
ATOM 2152 C C . GLU A 1 268 ? 107.495 -30.640 20.879 1.00 39.42 267 GLU A C 1
ATOM 2153 O O . GLU A 1 268 ? 108.508 -31.261 21.116 1.00 34.81 267 GLU A O 1
ATOM 2159 N N . ALA A 1 269 ? 106.734 -30.121 21.833 1.00 38.74 268 ALA A N 1
ATOM 2160 C CA . ALA A 1 269 ? 107.019 -30.358 23.245 1.00 39.69 268 ALA A CA 1
ATOM 2161 C C . ALA A 1 269 ? 106.828 -31.875 23.498 1.00 38.88 268 ALA A C 1
ATOM 2162 O O . ALA A 1 269 ? 105.925 -32.509 22.945 1.00 37.18 268 ALA A O 1
ATOM 2164 N N . VAL A 1 270 ? 107.711 -32.447 24.283 1.00 34.76 269 VAL A N 1
ATOM 2165 C CA . VAL A 1 270 ? 107.613 -33.906 24.663 1.00 37.63 269 VAL A CA 1
ATOM 2166 C C . VAL A 1 270 ? 107.317 -34.076 26.187 1.00 34.77 269 VAL A C 1
ATOM 2167 O O . VAL A 1 270 ? 108.097 -33.635 27.054 1.00 37.47 269 VAL A O 1
ATOM 2171 N N . LYS A 1 271 ? 106.183 -34.708 26.528 1.00 32.51 270 LYS A N 1
ATOM 2172 C CA . LYS A 1 271 ? 105.827 -34.986 27.951 1.00 37.17 270 LYS A CA 1
ATOM 2173 C C . LYS A 1 271 ? 106.665 -36.194 28.381 1.00 36.62 270 LYS A C 1
ATOM 2174 O O . LYS A 1 271 ? 106.754 -37.201 27.628 1.00 36.59 270 LYS A O 1
ATOM 2180 N N . MET A 1 272 ? 107.292 -36.124 29.563 1.00 32.59 271 MET A N 1
ATOM 2181 C CA . MET A 1 272 ? 108.046 -37.291 30.113 1.00 32.74 271 MET A CA 1
ATOM 2182 C C . MET A 1 272 ? 108.028 -37.311 31.614 1.00 35.98 271 MET A C 1
ATOM 2183 O O . MET A 1 272 ? 107.746 -36.284 32.209 1.00 33.81 271 MET A O 1
ATOM 2188 N N . ASP A 1 273 ? 108.402 -38.462 32.228 1.00 30.64 272 ASP A N 1
ATOM 2189 C CA . ASP A 1 273 ? 108.484 -38.521 33.681 1.00 31.13 272 ASP A CA 1
ATOM 2190 C C . ASP A 1 273 ? 109.864 -38.718 34.125 1.00 28.73 272 ASP A C 1
ATOM 2191 O O . ASP A 1 273 ? 110.084 -38.846 35.331 1.00 31.87 272 ASP A O 1
ATOM 2196 N N . ARG A 1 274 ? 110.773 -38.781 33.145 1.00 27.43 273 ARG A N 1
ATOM 2197 C CA . ARG A 1 274 ? 112.235 -38.900 33.497 1.00 29.04 273 ARG A CA 1
ATOM 2198 C C . ARG A 1 274 ? 113.109 -38.628 32.234 1.00 28.51 273 ARG A C 1
ATOM 2199 O O . ARG A 1 274 ? 112.620 -38.805 31.153 1.00 27.35 273 ARG A O 1
ATOM 2207 N N . ILE A 1 275 ? 114.403 -38.291 32.407 1.00 25.44 274 ILE A N 1
ATOM 2208 C CA . ILE A 1 275 ? 115.198 -38.077 31.304 1.00 27.52 274 ILE A CA 1
ATOM 2209 C C . ILE A 1 275 ? 116.633 -38.371 31.706 1.00 25.96 274 ILE A C 1
ATOM 2210 O O . ILE A 1 275 ? 117.013 -37.987 32.772 1.00 26.40 274 ILE A O 1
ATOM 2215 N N . MET A 1 276 ? 117.414 -38.930 30.792 1.00 27.92 275 MET A N 1
ATOM 2216 C CA . MET A 1 276 ? 118.799 -39.200 31.069 1.00 29.91 275 MET A CA 1
ATOM 2217 C C . MET A 1 276 ? 119.637 -38.286 30.174 1.00 30.33 275 MET A C 1
ATOM 2218 O O . MET A 1 276 ? 119.320 -38.159 28.954 1.00 30.80 275 MET A O 1
ATOM 2223 N N . LEU A 1 277 ? 120.734 -37.711 30.727 1.00 26.49 276 LEU A N 1
ATOM 2224 C CA . LEU A 1 277 ? 121.657 -36.916 29.938 1.00 28.66 276 LEU A CA 1
ATOM 2225 C C . LEU A 1 277 ? 123.061 -37.482 30.048 1.00 30.02 276 LEU A C 1
ATOM 2226 O O . LEU A 1 277 ? 123.535 -37.612 31.166 1.00 29.36 276 LEU A O 1
ATOM 2231 N N . THR A 1 278 ? 123.765 -37.658 28.897 1.00 30.40 277 THR A N 1
ATOM 2232 C CA . THR A 1 278 ? 125.173 -37.959 28.945 1.00 33.22 277 THR A CA 1
ATOM 2233 C C . THR A 1 278 ? 125.984 -36.660 28.877 1.00 30.43 277 THR A C 1
ATOM 2234 O O . THR A 1 278 ? 125.437 -35.537 28.727 1.00 29.46 277 THR A O 1
ATOM 2238 N N . CYS A 1 279 ? 127.286 -36.789 29.059 1.00 28.60 278 CYS A N 1
ATOM 2239 C CA . CYS A 1 279 ? 128.063 -35.600 29.090 1.00 32.41 278 CYS A CA 1
ATOM 2240 C C . CYS A 1 279 ? 127.805 -34.572 27.946 1.00 33.86 278 CYS A C 1
ATOM 2241 O O . CYS A 1 279 ? 127.857 -34.911 26.796 1.00 33.58 278 CYS A O 1
ATOM 2244 N N . ALA A 1 280 ? 127.624 -33.282 28.350 1.00 31.35 279 ALA A N 1
ATOM 2245 C CA . ALA A 1 280 ? 127.437 -32.105 27.514 1.00 27.46 279 ALA A CA 1
ATOM 2246 C C . ALA A 1 280 ? 126.077 -31.953 26.915 1.00 27.60 279 ALA A C 1
ATOM 2247 O O . ALA A 1 280 ? 125.806 -30.956 26.246 1.00 32.87 279 ALA A O 1
ATOM 2249 N N . GLU A 1 281 ? 125.206 -32.900 27.114 1.00 28.42 280 GLU A N 1
ATOM 2250 C CA . GLU A 1 281 ? 123.807 -32.739 26.559 1.00 26.09 280 GLU A CA 1
ATOM 2251 C C . GLU A 1 281 ? 123.033 -31.716 27.409 1.00 33.44 280 GLU A C 1
ATOM 2252 O O . GLU A 1 281 ? 123.333 -31.541 28.581 1.00 32.68 280 GLU A O 1
ATOM 2258 N N . ARG A 1 282 ? 121.987 -31.102 26.838 1.00 31.01 281 ARG A N 1
ATOM 2259 C CA . ARG A 1 282 ? 121.219 -30.104 27.499 1.00 34.33 281 ARG A CA 1
ATOM 2260 C C . ARG A 1 282 ? 119.806 -30.494 27.251 1.00 32.03 281 ARG A C 1
ATOM 2261 O O . ARG A 1 282 ? 119.495 -31.052 26.190 1.00 33.12 281 ARG A O 1
ATOM 2269 N N . ALA A 1 283 ? 118.961 -30.232 28.257 1.00 31.01 282 ALA A N 1
ATOM 2270 C CA . ALA A 1 283 ? 117.519 -30.347 28.053 1.00 32.20 282 ALA A CA 1
ATOM 2271 C C . ALA A 1 283 ? 116.881 -29.157 28.713 1.00 34.80 282 ALA A C 1
ATOM 2272 O O . ALA A 1 283 ? 117.154 -28.897 29.874 1.00 35.21 282 ALA A O 1
ATOM 2274 N N . ASP A 1 284 ? 115.946 -28.520 28.013 1.00 32.12 283 ASP A N 1
ATOM 2275 C CA . ASP A 1 284 ? 115.326 -27.337 28.512 1.00 34.37 283 ASP A CA 1
ATOM 2276 C C . ASP A 1 284 ? 113.942 -27.917 28.820 1.00 31.30 283 ASP A C 1
ATOM 2277 O O . ASP A 1 284 ? 113.243 -28.457 27.917 1.00 31.20 283 ASP A O 1
ATOM 2282 N N . VAL A 1 285 ? 113.525 -27.788 30.081 1.00 31.83 284 VAL A N 1
ATOM 2283 C CA . VAL A 1 285 ? 112.327 -28.446 30.587 1.00 34.16 284 VAL A CA 1
ATOM 2284 C C . VAL A 1 285 ? 111.382 -27.445 31.338 1.00 32.72 284 VAL A C 1
ATOM 2285 O O . VAL A 1 285 ? 111.882 -26.558 31.970 1.00 34.11 284 VAL A O 1
ATOM 2289 N N . LEU A 1 286 ? 110.078 -27.526 31.145 1.00 33.63 285 LEU A N 1
ATOM 2290 C CA . LEU A 1 286 ? 109.052 -26.860 31.984 1.00 33.85 285 LEU A CA 1
ATOM 2291 C C . LEU A 1 286 ? 108.438 -27.877 32.971 1.00 39.83 285 LEU A C 1
ATOM 2292 O O . LEU A 1 286 ? 108.059 -29.017 32.600 1.00 34.64 285 LEU A O 1
ATOM 2297 N N . VAL A 1 287 ? 108.290 -27.447 34.205 1.00 36.14 286 VAL A N 1
ATOM 2298 C CA . VAL A 1 287 ? 107.621 -28.260 35.232 1.00 30.42 286 VAL A CA 1
ATOM 2299 C C . VAL A 1 287 ? 106.528 -27.369 35.754 1.00 33.05 286 VAL A C 1
ATOM 2300 O O . VAL A 1 287 ? 106.756 -26.151 36.026 1.00 38.63 286 VAL A O 1
ATOM 2304 N N . ASN A 1 288 ? 105.353 -27.929 35.882 1.00 35.73 287 ASN A N 1
ATOM 2305 C CA . ASN A 1 288 ? 104.256 -27.255 36.546 1.00 36.11 287 ASN A CA 1
ATOM 2306 C C . ASN A 1 288 ? 103.966 -27.787 37.994 1.00 36.56 287 ASN A C 1
ATOM 2307 O O . ASN A 1 288 ? 103.433 -28.894 38.153 1.00 38.55 287 ASN A O 1
ATOM 2312 N N . PHE A 1 289 ? 104.345 -27.022 39.034 1.00 37.95 288 PHE A N 1
ATOM 2313 C CA . PHE A 1 289 ? 104.102 -27.420 40.431 1.00 33.40 288 PHE A CA 1
ATOM 2314 C C . PHE A 1 289 ? 102.706 -27.169 41.002 1.00 38.62 288 PHE A C 1
ATOM 2315 O O . PHE A 1 289 ? 102.493 -27.328 42.236 1.00 41.24 288 PHE A O 1
ATOM 2323 N N . SER A 1 290 ? 101.765 -26.775 40.154 1.00 40.94 289 SER A N 1
ATOM 2324 C CA . SER A 1 290 ? 100.419 -26.347 40.593 1.00 46.63 289 SER A CA 1
ATOM 2325 C C . SER A 1 290 ? 99.584 -27.408 41.328 1.00 51.05 289 SER A C 1
ATOM 2326 O O . SER A 1 290 ? 98.681 -27.055 42.071 1.00 51.85 289 SER A O 1
ATOM 2329 N N . ASP A 1 291 ? 99.797 -28.705 41.038 1.00 45.82 290 ASP A N 1
ATOM 2330 C CA . ASP A 1 291 ? 99.044 -29.757 41.757 1.00 44.35 290 ASP A CA 1
ATOM 2331 C C . ASP A 1 291 ? 99.589 -30.080 43.169 1.00 43.68 290 ASP A C 1
ATOM 2332 O O . ASP A 1 291 ? 99.130 -30.986 43.831 1.00 57.92 290 ASP A O 1
ATOM 2337 N N . TYR A 1 292 ? 100.588 -29.371 43.627 1.00 40.94 291 TYR A N 1
ATOM 2338 C CA . TYR A 1 292 ? 101.102 -29.583 44.976 1.00 41.99 291 TYR A CA 1
ATOM 2339 C C . TYR A 1 292 ? 100.544 -28.480 45.863 1.00 48.72 291 TYR A C 1
ATOM 2340 O O . TYR A 1 292 ? 100.221 -27.437 45.388 1.00 48.68 291 TYR A O 1
ATOM 2349 N N . GLN A 1 293 ? 100.567 -28.726 47.170 1.00 47.45 292 GLN A N 1
ATOM 2350 C CA . GLN A 1 293 ? 100.084 -27.771 48.163 1.00 48.67 292 GLN A CA 1
ATOM 2351 C C . GLN A 1 293 ? 101.144 -26.958 48.827 1.00 44.97 292 GLN A C 1
ATOM 2352 O O . GLN A 1 293 ? 102.276 -27.420 48.998 1.00 42.22 292 GLN A O 1
ATOM 2358 N N . PRO A 1 294 ? 100.789 -25.711 49.152 1.00 54.70 293 PRO A N 1
ATOM 2359 C CA . PRO A 1 294 ? 101.773 -24.833 49.761 1.00 45.39 293 PRO A CA 1
ATOM 2360 C C . PRO A 1 294 ? 102.371 -25.482 50.999 1.00 48.65 293 PRO A C 1
ATOM 2361 O O . PRO A 1 294 ? 101.669 -26.151 51.747 1.00 50.04 293 PRO A O 1
ATOM 2365 N N . GLY A 1 295 ? 103.646 -25.308 51.228 1.00 48.56 294 GLY A N 1
ATOM 2366 C CA . GLY A 1 295 ? 104.334 -26.027 52.251 1.00 46.89 294 GLY A CA 1
ATOM 2367 C C . GLY A 1 295 ? 104.862 -27.414 51.850 1.00 49.42 294 GLY A C 1
ATOM 2368 O O . GLY A 1 295 ? 105.653 -27.901 52.609 1.00 47.65 294 GLY A O 1
ATOM 2369 N N . GLN A 1 296 ? 104.422 -28.084 50.769 1.00 43.56 295 GLN A N 1
ATOM 2370 C CA . GLN A 1 296 ? 105.151 -29.282 50.308 1.00 44.82 295 GLN A CA 1
ATOM 2371 C C . GLN A 1 296 ? 106.593 -29.096 49.825 1.00 47.98 295 GLN A C 1
ATOM 2372 O O . GLN A 1 296 ? 106.954 -28.032 49.349 1.00 46.40 295 GLN A O 1
ATOM 2378 N N . GLU A 1 297 ? 107.401 -30.149 50.002 1.00 48.44 296 GLU A N 1
ATOM 2379 C CA . GLU A 1 297 ? 108.772 -30.212 49.500 1.00 38.89 296 GLU A CA 1
ATOM 2380 C C . GLU A 1 297 ? 108.724 -31.281 48.388 1.00 50.66 296 GLU A C 1
ATOM 2381 O O . GLU A 1 297 ? 108.411 -32.370 48.642 1.00 54.02 296 GLU A O 1
ATOM 2387 N N . VAL A 1 298 ? 109.067 -30.942 47.191 1.00 42.01 297 VAL A N 1
ATOM 2388 C CA . VAL A 1 298 ? 109.126 -31.859 46.021 1.00 39.58 297 VAL A CA 1
ATOM 2389 C C . VAL A 1 298 ? 110.587 -32.016 45.626 1.00 38.13 297 VAL A C 1
ATOM 2390 O O . VAL A 1 298 ? 111.290 -31.047 45.428 1.00 34.64 297 VAL A O 1
ATOM 2394 N N . ILE A 1 299 ? 111.044 -33.271 45.496 1.00 33.74 298 ILE A N 1
ATOM 2395 C CA . ILE A 1 299 ? 112.468 -33.510 45.384 1.00 32.58 298 ILE A CA 1
ATOM 2396 C C . ILE A 1 299 ? 112.736 -34.040 43.961 1.00 34.43 298 ILE A C 1
ATOM 2397 O O . ILE A 1 299 ? 112.152 -35.022 43.560 1.00 32.17 298 ILE A O 1
ATOM 2402 N N . LEU A 1 300 ? 113.646 -33.370 43.229 1.00 32.35 299 LEU A N 1
ATOM 2403 C CA . LEU A 1 300 ? 114.178 -33.869 42.020 1.00 30.63 299 LEU A CA 1
ATOM 2404 C C . LEU A 1 300 ? 115.319 -34.757 42.427 1.00 32.05 299 LEU A C 1
ATOM 2405 O O . LEU A 1 300 ? 116.185 -34.371 43.296 1.00 30.76 299 LEU A O 1
ATOM 2410 N N . GLN A 1 301 ? 115.325 -35.958 41.844 1.00 30.53 300 GLN A N 1
ATOM 2411 C CA . GLN A 1 301 ? 116.423 -36.942 42.076 1.00 31.89 300 GLN A CA 1
ATOM 2412 C C . GLN A 1 301 ? 117.213 -37.276 40.752 1.00 33.07 300 GLN A C 1
ATOM 2413 O O . GLN A 1 301 ? 116.721 -37.045 39.651 1.00 29.37 300 GLN A O 1
ATOM 2419 N N . THR A 1 302 ? 118.386 -37.814 40.922 1.00 31.42 301 THR A N 1
ATOM 2420 C CA . THR A 1 302 ? 119.035 -38.624 39.896 1.00 31.23 301 THR A CA 1
ATOM 2421 C C . THR A 1 302 ? 119.120 -40.027 40.478 1.00 31.35 301 THR A C 1
ATOM 2422 O O . THR A 1 302 ? 119.611 -40.204 41.571 1.00 32.46 301 THR A O 1
ATOM 2426 N N . ASP A 1 303 ? 118.700 -41.022 39.723 1.00 33.37 302 ASP A N 1
ATOM 2427 C CA . ASP A 1 303 ? 118.551 -42.393 40.246 1.00 34.40 302 ASP A CA 1
ATOM 2428 C C . ASP A 1 303 ? 117.680 -42.252 41.540 1.00 36.17 302 ASP A C 1
ATOM 2429 O O . ASP A 1 303 ? 116.539 -41.678 41.500 1.00 35.86 302 ASP A O 1
ATOM 2434 N N . ASP A 1 304 ? 118.143 -42.813 42.629 1.00 31.70 303 ASP A N 1
ATOM 2435 C CA . ASP A 1 304 ? 117.438 -42.710 43.929 1.00 37.96 303 ASP A CA 1
ATOM 2436 C C . ASP A 1 304 ? 118.011 -41.628 44.913 1.00 37.54 303 ASP A C 1
ATOM 2437 O O . ASP A 1 304 ? 117.669 -41.595 46.078 1.00 36.95 303 ASP A O 1
ATOM 2442 N N . PHE A 1 305 ? 118.833 -40.738 44.424 1.00 34.46 304 PHE A N 1
ATOM 2443 C CA . PHE A 1 305 ? 119.539 -39.718 45.171 1.00 34.81 304 PHE A CA 1
ATOM 2444 C C . PHE A 1 305 ? 118.906 -38.339 45.049 1.00 35.29 304 PHE A C 1
ATOM 2445 O O . PHE A 1 305 ? 118.670 -37.789 43.983 1.00 33.32 304 PHE A O 1
ATOM 2453 N N . ASP A 1 306 ? 118.574 -37.803 46.209 1.00 34.92 305 ASP A N 1
ATOM 2454 C CA . ASP A 1 306 ? 117.956 -36.500 46.365 1.00 36.77 305 ASP A CA 1
ATOM 2455 C C . ASP A 1 306 ? 118.913 -35.378 45.786 1.00 35.92 305 ASP A C 1
ATOM 2456 O O . ASP A 1 306 ? 120.030 -35.134 46.308 1.00 35.45 305 ASP A O 1
ATOM 2461 N N . LEU A 1 307 ? 118.435 -34.683 44.772 1.00 32.20 306 LEU A N 1
ATOM 2462 C CA . LEU A 1 307 ? 119.290 -33.777 44.023 1.00 34.72 306 LEU A CA 1
ATOM 2463 C C . LEU A 1 307 ? 118.992 -32.255 44.289 1.00 31.05 306 LEU A C 1
ATOM 2464 O O . LEU A 1 307 ? 119.834 -31.562 44.695 1.00 30.57 306 LEU A O 1
ATOM 2469 N N . ILE A 1 308 ? 117.751 -31.808 44.066 1.00 28.61 307 ILE A N 1
ATOM 2470 C CA . ILE A 1 308 ? 117.305 -30.491 44.358 1.00 28.70 307 ILE A CA 1
ATOM 2471 C C . ILE A 1 308 ? 115.959 -30.600 45.049 1.00 31.70 307 ILE A C 1
ATOM 2472 O O . ILE A 1 308 ? 115.067 -31.304 44.604 1.00 31.84 307 ILE A O 1
ATOM 2477 N N . LYS A 1 309 ? 115.853 -29.859 46.130 1.00 36.39 308 LYS A N 1
ATOM 2478 C CA . LYS A 1 309 ? 114.600 -29.628 46.866 1.00 37.39 308 LYS A CA 1
ATOM 2479 C C . LYS A 1 309 ? 113.832 -28.431 46.395 1.00 33.79 308 LYS A C 1
ATOM 2480 O O . LYS A 1 309 ? 114.359 -27.363 46.429 1.00 36.41 308 LYS A O 1
ATOM 2486 N N . PHE A 1 310 ? 112.602 -28.633 45.921 1.00 33.24 309 PHE A N 1
ATOM 2487 C CA . PHE A 1 310 ? 111.726 -27.564 45.566 1.00 32.56 309 PHE A CA 1
ATOM 2488 C C . PHE A 1 310 ? 110.702 -27.311 46.674 1.00 41.90 309 PHE A C 1
ATOM 2489 O O . PHE A 1 310 ? 109.847 -28.191 46.945 1.00 40.18 309 PHE A O 1
ATOM 2497 N N . LYS A 1 311 ? 110.780 -26.135 47.304 1.00 40.06 310 LYS A N 1
ATOM 2498 C CA . LYS A 1 311 ? 109.850 -25.798 48.446 1.00 42.32 310 LYS A CA 1
ATOM 2499 C C . LYS A 1 311 ? 108.663 -25.026 47.882 1.00 39.66 310 LYS A C 1
ATOM 2500 O O . LYS A 1 311 ? 108.765 -23.924 47.268 1.00 40.64 310 LYS A O 1
ATOM 2506 N N . ILE A 1 312 ? 107.504 -25.592 48.006 1.00 39.71 311 ILE A N 1
ATOM 2507 C CA . ILE A 1 312 ? 106.410 -24.997 47.322 1.00 40.92 311 ILE A CA 1
ATOM 2508 C C . ILE A 1 312 ? 105.872 -23.886 48.230 1.00 52.59 311 ILE A C 1
ATOM 2509 O O . ILE A 1 312 ? 105.402 -24.130 49.373 1.00 47.31 311 ILE A O 1
ATOM 2514 N N . GLY A 1 313 ? 105.912 -22.673 47.713 1.00 56.19 312 GLY A N 1
ATOM 2515 C CA . GLY A 1 313 ? 105.263 -21.486 48.407 1.00 55.12 312 GLY A CA 1
ATOM 2516 C C . GLY A 1 313 ? 103.780 -21.270 48.156 1.00 50.74 312 GLY A C 1
ATOM 2517 O O . GLY A 1 313 ? 103.009 -22.204 47.764 1.00 55.01 312 GLY A O 1
ATOM 2518 N N . ASP A 1 314 ? 103.353 -20.033 48.419 1.00 58.23 313 ASP A N 1
ATOM 2519 C CA . ASP A 1 314 ? 101.971 -19.652 48.184 1.00 68.21 313 ASP A CA 1
ATOM 2520 C C . ASP A 1 314 ? 101.820 -19.402 46.733 1.00 67.07 313 ASP A C 1
ATOM 2521 O O . ASP A 1 314 ? 102.350 -18.447 46.213 1.00 96.94 313 ASP A O 1
ATOM 2526 N N . ILE A 1 315 ? 101.168 -20.343 46.084 1.00 65.38 314 ILE A N 1
ATOM 2527 C CA . ILE A 1 315 ? 101.375 -20.661 44.687 1.00 69.33 314 ILE A CA 1
ATOM 2528 C C . ILE A 1 315 ? 100.004 -20.567 44.096 1.00 61.35 314 ILE A C 1
ATOM 2529 O O . ILE A 1 315 ? 99.129 -21.351 44.470 1.00 66.14 314 ILE A O 1
ATOM 2534 N N . LYS A 1 316 ? 99.772 -19.594 43.226 1.00 59.65 315 LYS A N 1
ATOM 2535 C CA . LYS A 1 316 ? 98.490 -19.613 42.525 1.00 72.96 315 LYS A CA 1
ATOM 2536 C C . LYS A 1 316 ? 98.695 -20.592 41.378 1.00 68.34 315 LYS A C 1
ATOM 2537 O O . LYS A 1 316 ? 99.708 -20.542 40.713 1.00 96.57 315 LYS A O 1
ATOM 2543 N N . LYS A 1 317 ? 97.705 -21.475 41.245 1.00 58.49 316 LYS A N 1
ATOM 2544 C CA . LYS A 1 317 ? 97.617 -22.464 40.178 1.00 56.77 316 LYS A CA 1
ATOM 2545 C C . LYS A 1 317 ? 97.573 -21.847 38.812 1.00 63.96 316 LYS A C 1
ATOM 2546 O O . LYS A 1 317 ? 96.855 -20.876 38.604 1.00 78.82 316 LYS A O 1
ATOM 2552 N N . GLU A 1 318 ? 98.251 -22.474 37.859 1.00 54.93 317 GLU A N 1
ATOM 2553 C CA . GLU A 1 318 ? 98.340 -21.953 36.475 1.00 62.51 317 GLU A CA 1
ATOM 2554 C C . GLU A 1 318 ? 98.459 -23.177 35.523 1.00 56.80 317 GLU A C 1
ATOM 2555 O O . GLU A 1 318 ? 98.778 -24.258 35.948 1.00 56.53 317 GLU A O 1
ATOM 2561 N N . ASN A 1 319 ? 98.221 -22.989 34.247 1.00 60.32 318 ASN A N 1
ATOM 2562 C CA . ASN A 1 319 ? 98.476 -23.983 33.180 1.00 72.23 318 ASN A CA 1
ATOM 2563 C C . ASN A 1 319 ? 99.480 -23.518 32.109 1.00 63.42 318 ASN A C 1
ATOM 2564 O O . ASN A 1 319 ? 99.585 -22.325 31.829 1.00 72.02 318 ASN A O 1
ATOM 2569 N N . MET A 1 320 ? 100.151 -24.497 31.483 1.00 94.50 319 MET A N 1
ATOM 2570 C CA . MET A 1 320 ? 101.345 -24.270 30.631 1.00 95.16 319 MET A CA 1
ATOM 2571 C C . MET A 1 320 ? 100.999 -23.695 29.314 1.00 71.92 319 MET A C 1
ATOM 2572 O O . MET A 1 320 ? 101.424 -22.587 28.999 1.00 100.63 319 MET A O 1
ATOM 2577 N N . LEU A 1 321 ? 100.230 -24.451 28.550 1.00 57.86 320 LEU A N 1
ATOM 2578 C CA . LEU A 1 321 ? 99.930 -24.028 27.132 1.00 75.02 320 LEU A CA 1
ATOM 2579 C C . LEU A 1 321 ? 101.076 -23.644 26.148 1.00 57.87 320 LEU A C 1
ATOM 2580 O O . LEU A 1 321 ? 101.583 -22.536 26.064 1.00 67.33 320 LEU A O 1
ATOM 2585 N N . LEU A 1 322 ? 101.406 -24.594 25.317 1.00 65.54 321 LEU A N 1
ATOM 2586 C CA . LEU A 1 322 ? 102.471 -24.443 24.345 1.00 55.09 321 LEU A CA 1
ATOM 2587 C C . LEU A 1 322 ? 101.826 -24.706 23.023 1.00 49.28 321 LEU A C 1
ATOM 2588 O O . LEU A 1 322 ? 100.959 -25.596 22.904 1.00 51.10 321 LEU A O 1
ATOM 2593 N N . PRO A 1 323 ? 102.259 -23.969 21.998 1.00 47.15 322 PRO A N 1
ATOM 2594 C CA . PRO A 1 323 ? 101.765 -24.256 20.634 1.00 48.90 322 PRO A CA 1
ATOM 2595 C C . PRO A 1 323 ? 102.297 -25.591 20.078 1.00 46.25 322 PRO A C 1
ATOM 2596 O O . PRO A 1 323 ? 103.294 -26.150 20.534 1.00 43.19 322 PRO A O 1
ATOM 2600 N N . SER A 1 324 ? 101.638 -26.096 19.070 1.00 42.81 323 SER A N 1
ATOM 2601 C CA . SER A 1 324 ? 102.049 -27.276 18.394 1.00 48.61 323 SER A CA 1
ATOM 2602 C C . SER A 1 324 ? 101.892 -26.920 16.889 1.00 51.14 323 SER A C 1
ATOM 2603 O O . SER A 1 324 ? 100.808 -26.704 16.437 1.00 51.63 323 SER A O 1
ATOM 2606 N N . PRO A 1 325 ? 102.944 -26.824 16.106 1.00 47.45 324 PRO A N 1
ATOM 2607 C CA . PRO A 1 325 ? 104.256 -27.155 16.510 1.00 45.57 324 PRO A CA 1
ATOM 2608 C C . PRO A 1 325 ? 104.846 -26.112 17.451 1.00 46.82 324 PRO A C 1
ATOM 2609 O O . PRO A 1 325 ? 104.328 -24.997 17.583 1.00 39.61 324 PRO A O 1
ATOM 2613 N N . LEU A 1 326 ? 105.855 -26.544 18.226 1.00 39.49 325 LEU A N 1
ATOM 2614 C CA . LEU A 1 326 ? 106.580 -25.643 19.086 1.00 37.57 325 LEU A CA 1
ATOM 2615 C C . LEU A 1 326 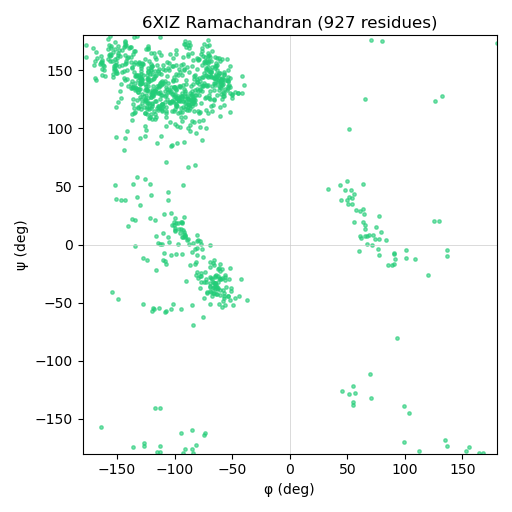? 107.604 -24.766 18.323 1.00 40.01 325 LEU A C 1
ATOM 2616 O O . LEU A 1 326 ? 107.932 -23.596 18.753 1.00 43.38 325 LEU A O 1
ATOM 2621 N N . ALA A 1 327 ? 108.175 -25.348 17.249 1.00 39.25 326 ALA A N 1
ATOM 2622 C CA . ALA A 1 327 ? 109.216 -24.670 16.472 1.00 41.42 326 ALA A CA 1
ATOM 2623 C C . ALA A 1 327 ? 109.294 -25.407 15.151 1.00 43.19 326 ALA A C 1
ATOM 2624 O O . ALA A 1 327 ? 108.821 -26.552 15.071 1.00 38.44 326 ALA A O 1
ATOM 2626 N N . GLU A 1 328 ? 109.837 -24.713 14.151 1.00 42.69 327 GLU A N 1
ATOM 2627 C CA . GLU A 1 328 ? 110.085 -25.245 12.794 1.00 50.71 327 GLU A CA 1
ATOM 2628 C C . GLU A 1 328 ? 111.527 -25.550 12.727 1.00 45.81 327 GLU A C 1
ATOM 2629 O O . GLU A 1 328 ? 112.363 -24.680 12.936 1.00 52.12 327 GLU A O 1
ATOM 2635 N N . ILE A 1 329 ? 111.812 -26.796 12.408 1.00 42.52 328 ILE A N 1
ATOM 2636 C CA . ILE A 1 329 ? 113.166 -27.253 12.170 1.00 48.17 328 ILE A CA 1
ATOM 2637 C C . ILE A 1 329 ? 113.222 -27.523 10.659 1.00 46.48 328 ILE A C 1
ATOM 2638 O O . ILE A 1 329 ? 112.468 -28.405 10.130 1.00 46.88 328 ILE A O 1
ATOM 2643 N N . PRO A 1 330 ? 114.110 -26.810 9.937 1.00 47.77 329 PRO A N 1
ATOM 2644 C CA . PRO A 1 330 ? 114.167 -27.030 8.522 1.00 57.12 329 PRO A CA 1
ATOM 2645 C C . PRO A 1 330 ? 114.903 -28.351 8.231 1.00 50.99 329 PRO A C 1
ATOM 2646 O O . PRO A 1 330 ? 116.007 -28.612 8.814 1.00 51.98 329 PRO A O 1
ATOM 2650 N N . ALA A 1 331 ? 114.356 -29.202 7.380 1.00 59.25 330 ALA A N 1
ATOM 2651 C CA . ALA A 1 331 ? 115.101 -30.463 7.148 1.00 74.94 330 ALA A CA 1
ATOM 2652 C C . ALA A 1 331 ? 116.248 -30.142 6.176 1.00 62.41 330 ALA A C 1
ATOM 2653 O O . ALA A 1 331 ? 116.131 -29.347 5.293 1.00 57.01 330 ALA A O 1
ATOM 2655 N N . LEU A 1 332 ? 117.380 -30.719 6.512 1.00 61.92 331 LEU A N 1
ATOM 2656 C CA . LEU A 1 332 ? 118.558 -30.715 5.739 1.00 50.88 331 LEU A CA 1
ATOM 2657 C C . LEU A 1 332 ? 118.339 -31.744 4.651 1.00 57.90 331 LEU A C 1
ATOM 2658 O O . LEU A 1 332 ? 117.766 -32.779 4.913 1.00 68.24 331 LEU A O 1
ATOM 2663 N N . SER A 1 333 ? 118.766 -31.511 3.424 1.00 61.06 332 SER A N 1
ATOM 2664 C CA . SER A 1 333 ? 118.754 -32.637 2.473 1.00 62.52 332 SER A CA 1
ATOM 2665 C C . SER A 1 333 ? 120.152 -32.884 1.886 1.00 54.43 332 SER A C 1
ATOM 2666 O O . SER A 1 333 ? 120.974 -31.943 1.696 1.00 54.28 332 SER A O 1
ATOM 2669 N N . VAL A 1 334 ? 120.435 -34.162 1.719 1.00 56.33 333 VAL A N 1
ATOM 2670 C CA . VAL A 1 334 ? 121.744 -34.633 1.269 1.00 65.69 333 VAL A CA 1
ATOM 2671 C C . VAL A 1 334 ? 121.706 -34.863 -0.240 1.00 77.18 333 VAL A C 1
ATOM 2672 O O . VAL A 1 334 ? 120.660 -35.260 -0.772 1.00 76.18 333 VAL A O 1
ATOM 2676 N N . ASP A 1 335 ? 122.860 -34.702 -0.908 1.00 85.69 334 ASP A N 1
ATOM 2677 C CA . ASP A 1 335 ? 122.962 -34.677 -2.394 1.00 76.69 334 ASP A CA 1
ATOM 2678 C C . ASP A 1 335 ? 122.843 -36.046 -3.050 1.00 90.03 334 ASP A C 1
ATOM 2679 O O . ASP A 1 335 ? 122.834 -36.100 -4.306 1.00 118.62 334 ASP A O 1
ATOM 2684 N N . GLU A 1 336 ? 122.890 -37.146 -2.280 1.00 108.06 335 GLU A N 1
ATOM 2685 C CA . GLU A 1 336 ? 122.500 -38.505 -2.820 1.00 100.63 335 GLU A CA 1
ATOM 2686 C C . GLU A 1 336 ? 123.354 -39.011 -4.028 1.00 91.79 335 GLU A C 1
ATOM 2687 O O . GLU A 1 336 ? 123.158 -40.111 -4.514 1.00 75.59 335 GLU A O 1
ATOM 2693 N N . ASN A 1 337 ? 124.241 -38.133 -4.506 1.00 66.28 336 ASN A N 1
ATOM 2694 C CA . ASN A 1 337 ? 125.568 -38.500 -4.944 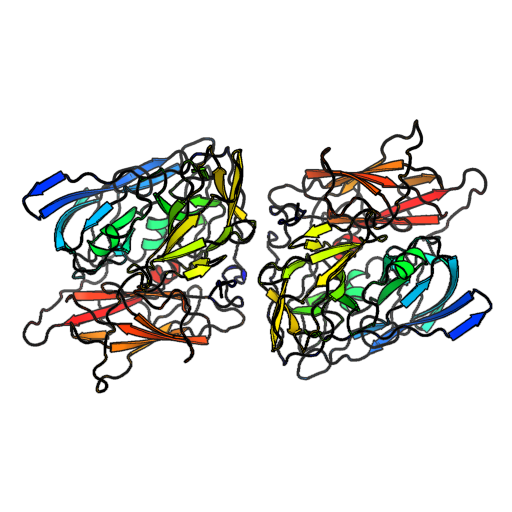1.00 74.85 336 ASN A CA 1
ATOM 2695 C C . ASN A 1 337 ? 126.640 -38.586 -3.867 1.00 68.80 336 ASN A C 1
ATOM 2696 O O . ASN A 1 337 ? 127.749 -39.023 -4.150 1.00 75.10 336 ASN A O 1
ATOM 2701 N N . THR A 1 338 ? 126.361 -38.211 -2.638 1.00 70.29 337 THR A N 1
ATOM 2702 C CA . THR A 1 338 ? 127.465 -38.129 -1.632 1.00 62.09 337 THR A CA 1
ATOM 2703 C C . THR A 1 338 ? 127.433 -39.398 -0.755 1.00 49.50 337 THR A C 1
ATOM 2704 O O . THR A 1 338 ? 126.330 -39.823 -0.360 1.00 48.69 337 THR A O 1
ATOM 2708 N N . PRO A 1 339 ? 128.620 -40.014 -0.488 1.00 50.43 338 PRO A N 1
ATOM 2709 C CA . PRO A 1 339 ? 128.665 -41.163 0.385 1.00 51.58 338 PRO A CA 1
ATOM 2710 C C . PRO A 1 339 ? 128.431 -40.806 1.878 1.00 47.66 338 PRO A C 1
ATOM 2711 O O . PRO A 1 339 ? 128.477 -39.663 2.341 1.00 42.45 338 PRO A O 1
ATOM 2715 N N . VAL A 1 340 ? 128.283 -41.887 2.590 1.00 42.20 339 VAL A N 1
ATOM 2716 C CA . VAL A 1 340 ? 128.131 -41.814 4.047 1.00 35.36 339 VAL A CA 1
ATOM 2717 C C . VAL A 1 340 ? 129.524 -41.771 4.603 1.00 42.01 339 VAL A C 1
ATOM 2718 O O . VAL A 1 340 ? 130.307 -42.556 4.169 1.00 41.90 339 VAL A O 1
ATOM 2722 N N . PHE A 1 341 ? 129.850 -40.830 5.472 1.00 37.55 340 PHE A N 1
ATOM 2723 C CA . PHE A 1 341 ? 131.138 -40.823 6.214 1.00 39.62 340 PHE A CA 1
ATOM 2724 C C . PHE A 1 341 ? 130.957 -41.674 7.463 1.00 42.80 340 PHE A C 1
ATOM 2725 O O . PHE A 1 341 ? 129.952 -41.503 8.159 1.00 39.77 340 PHE A O 1
ATOM 2733 N N . LYS A 1 342 ? 131.932 -42.519 7.780 1.00 36.58 341 LYS A N 1
ATOM 2734 C CA . LYS A 1 342 ? 131.843 -43.442 8.851 1.00 37.50 341 LYS A CA 1
ATOM 2735 C C . LYS A 1 342 ? 132.900 -43.087 9.826 1.00 43.70 341 LYS A C 1
ATOM 2736 O O . LYS A 1 342 ? 134.000 -42.901 9.384 1.00 40.70 341 LYS A O 1
ATOM 2742 N N . THR A 1 343 ? 132.541 -42.975 11.114 1.00 37.10 342 THR A N 1
ATOM 2743 C CA . THR A 1 343 ? 133.542 -42.800 12.172 1.00 40.12 342 THR A CA 1
ATOM 2744 C C . THR A 1 343 ? 133.223 -43.811 13.262 1.00 37.39 342 THR A C 1
ATOM 2745 O O . THR A 1 343 ? 132.111 -44.028 13.600 1.00 39.52 342 THR A O 1
ATOM 2749 N N . VAL A 1 344 ? 134.229 -44.352 13.881 1.00 37.65 343 VAL A N 1
ATOM 2750 C CA . VAL A 1 344 ? 134.096 -45.505 14.738 1.00 39.41 343 VAL A CA 1
ATOM 2751 C C . VAL A 1 344 ? 134.772 -45.227 16.039 1.00 37.90 343 VAL A C 1
ATOM 2752 O O . VAL A 1 344 ? 135.975 -44.986 16.058 1.00 35.09 343 VAL A O 1
ATOM 2756 N N . MET A 1 345 ? 133.978 -45.266 17.125 1.00 35.68 344 MET A N 1
ATOM 2757 C CA . MET A 1 345 ? 134.502 -45.148 18.479 1.00 37.84 344 MET A CA 1
ATOM 2758 C C . MET A 1 345 ? 134.703 -46.571 19.026 1.00 34.34 344 MET A C 1
ATOM 2759 O O . MET A 1 345 ? 133.805 -47.434 18.892 1.00 36.47 344 MET A O 1
ATOM 2764 N N . SER A 1 346 ? 135.819 -46.817 19.664 1.00 35.01 345 SER A N 1
ATOM 2765 C CA . SER A 1 346 ? 136.118 -48.168 20.093 1.00 35.94 345 SER A CA 1
ATOM 2766 C C . SER A 1 346 ? 136.982 -48.017 21.320 1.00 32.86 345 SER A C 1
ATOM 2767 O O . SER A 1 346 ? 137.520 -46.951 21.577 1.00 37.13 345 SER A O 1
ATOM 2770 N N . GLY A 1 347 ? 136.971 -49.054 22.123 1.00 36.64 346 GLY A N 1
ATOM 2771 C CA . GLY A 1 347 ? 137.729 -49.103 23.322 1.00 38.20 346 GLY A CA 1
ATOM 2772 C C . GLY A 1 347 ? 137.088 -48.357 24.493 1.00 41.65 346 GLY A C 1
ATOM 2773 O O . GLY A 1 347 ? 136.022 -47.721 24.367 1.00 37.38 346 GLY A O 1
ATOM 2774 N N . MET A 1 348 ? 137.768 -48.503 25.642 1.00 38.17 347 MET A N 1
ATOM 2775 C CA . MET A 1 348 ? 137.426 -47.966 26.940 1.00 35.03 347 MET A CA 1
ATOM 2776 C C . MET A 1 348 ? 138.742 -47.709 27.632 1.00 37.12 347 MET A C 1
ATOM 2777 O O . MET A 1 348 ? 139.785 -48.176 27.177 1.00 38.60 347 MET A O 1
ATOM 2782 N N . ASP A 1 349 ? 138.681 -46.970 28.732 1.00 37.67 348 ASP A N 1
ATOM 2783 C CA . ASP A 1 349 ? 139.864 -46.700 29.543 1.00 38.48 348 ASP A CA 1
ATOM 2784 C C . ASP A 1 349 ? 140.938 -46.073 28.623 1.00 40.12 348 ASP A C 1
ATOM 2785 O O . ASP A 1 349 ? 140.609 -45.165 27.797 1.00 41.77 348 ASP A O 1
ATOM 2790 N N . ASP A 1 350 ? 142.176 -46.519 28.742 1.00 42.58 349 ASP A N 1
ATOM 2791 C CA . ASP A 1 350 ? 143.253 -45.942 27.909 1.00 46.73 349 ASP A CA 1
ATOM 2792 C C . ASP A 1 350 ? 143.304 -46.501 26.473 1.00 48.81 349 ASP A C 1
ATOM 2793 O O . ASP A 1 350 ? 144.081 -46.006 25.669 1.00 45.22 349 ASP A O 1
ATOM 2798 N N . GLN A 1 351 ? 142.435 -47.468 26.144 1.00 43.79 350 GLN A N 1
ATOM 2799 C CA . GLN A 1 351 ? 142.407 -48.114 24.830 1.00 45.76 350 GLN A CA 1
ATOM 2800 C C . GLN A 1 351 ? 141.434 -47.401 23.919 1.00 39.50 350 GLN A C 1
ATOM 2801 O O . GLN A 1 351 ? 141.132 -47.934 22.852 1.00 42.19 350 GLN A O 1
ATOM 2807 N N . VAL A 1 352 ? 140.857 -46.256 24.363 1.00 42.09 351 VAL A N 1
ATOM 2808 C CA . VAL A 1 352 ? 139.892 -45.549 23.562 1.00 38.07 351 VAL A CA 1
ATOM 2809 C C . VAL A 1 352 ? 140.543 -45.129 22.236 1.00 41.37 351 VAL A C 1
ATOM 2810 O O . VAL A 1 352 ? 141.661 -44.657 22.256 1.00 40.16 351 VAL A O 1
ATOM 2814 N N . ARG A 1 353 ? 139.804 -45.281 21.127 1.00 38.09 352 ARG A N 1
ATOM 2815 C CA . ARG A 1 353 ? 140.278 -44.772 19.820 1.00 43.12 352 ARG A CA 1
ATOM 2816 C C . ARG A 1 353 ? 139.143 -44.208 18.959 1.00 35.28 352 ARG A C 1
ATOM 2817 O O . ARG A 1 353 ? 137.949 -44.621 19.099 1.00 46.16 352 ARG A O 1
ATOM 2825 N N . LEU A 1 354 ? 139.505 -43.311 18.047 1.00 37.32 353 LEU A N 1
ATOM 2826 C CA . LEU A 1 354 ? 138.517 -42.774 17.111 1.00 34.90 353 LEU A CA 1
ATOM 2827 C C . LEU A 1 354 ? 139.023 -43.130 15.734 1.00 38.91 353 LEU A C 1
ATOM 2828 O O . LEU A 1 354 ? 140.096 -42.682 15.371 1.00 41.71 353 LEU A O 1
ATOM 2833 N N . ASP A 1 355 ? 138.328 -44.015 15.026 1.00 39.81 354 ASP A N 1
ATOM 2834 C CA . ASP A 1 355 ? 138.869 -44.581 13.742 1.00 44.29 354 ASP A CA 1
ATOM 2835 C C . ASP A 1 355 ? 140.244 -45.211 13.863 1.00 43.16 354 ASP A C 1
ATOM 2836 O O . ASP A 1 355 ? 141.076 -45.128 12.975 1.00 46.52 354 ASP A O 1
ATOM 2841 N N . GLY A 1 356 ? 140.420 -45.896 14.954 1.00 42.83 355 GLY A N 1
ATOM 2842 C CA . GLY A 1 356 ? 141.687 -46.569 15.337 1.00 37.73 355 GLY A CA 1
ATOM 2843 C C . GLY A 1 356 ? 142.831 -45.678 15.656 1.00 44.55 355 GLY A C 1
ATOM 2844 O O . GLY A 1 356 ? 143.916 -46.214 15.835 1.00 42.12 355 GLY A O 1
ATOM 2845 N N . LYS A 1 357 ? 142.640 -44.354 15.736 1.00 41.18 356 LYS A N 1
ATOM 2846 C CA . LYS A 1 357 ? 143.721 -43.431 16.090 1.00 43.95 356 LYS A CA 1
ATOM 2847 C C . LYS A 1 357 ? 143.472 -42.555 17.289 1.00 45.16 356 LYS A C 1
ATOM 2848 O O . LYS A 1 357 ? 142.362 -42.425 17.794 1.00 44.66 356 LYS A O 1
ATOM 2854 N N . LEU A 1 358 ? 144.553 -41.927 17.721 1.00 43.51 357 LEU A N 1
ATOM 2855 C CA . LEU A 1 358 ? 144.527 -40.886 18.673 1.00 42.21 357 LEU A CA 1
ATOM 2856 C C . LEU A 1 358 ? 144.762 -39.558 17.976 1.00 45.38 357 LEU A C 1
ATOM 2857 O O . LEU A 1 358 ? 145.415 -39.474 16.983 1.00 44.11 357 LEU A O 1
ATOM 2862 N N . PHE A 1 359 ? 144.184 -38.504 18.535 1.00 44.51 358 PHE A N 1
ATOM 2863 C CA . PHE A 1 359 ? 144.249 -37.177 18.016 1.00 41.62 358 PHE A CA 1
ATOM 2864 C C . PHE A 1 359 ? 145.701 -36.780 17.793 1.00 49.96 358 PHE A C 1
ATOM 2865 O O . PHE A 1 359 ? 146.586 -37.122 18.625 1.00 41.58 358 PHE A O 1
ATOM 2873 N N . ASP A 1 360 ? 145.938 -36.064 16.687 1.00 43.32 359 ASP A N 1
ATOM 2874 C CA . ASP A 1 360 ? 147.240 -35.439 16.341 1.00 47.43 359 ASP A CA 1
ATOM 2875 C C . ASP A 1 360 ? 146.914 -34.022 15.870 1.00 42.91 359 ASP A C 1
ATOM 2876 O O . ASP A 1 360 ? 146.209 -33.841 14.835 1.00 49.20 359 ASP A O 1
ATOM 2881 N N . MET A 1 361 ? 147.357 -33.007 16.651 1.00 47.39 360 MET A N 1
ATOM 2882 C CA . MET A 1 361 ? 147.022 -31.594 16.409 1.00 48.76 360 MET A CA 1
ATOM 2883 C C . MET A 1 361 ? 147.339 -31.144 14.996 1.00 50.87 360 MET A C 1
ATOM 2884 O O . MET A 1 361 ? 146.711 -30.234 14.456 1.00 45.37 360 MET A O 1
ATOM 2889 N N . GLN A 1 362 ? 148.346 -31.764 14.413 1.00 53.14 361 GLN A N 1
ATOM 2890 C CA . GLN A 1 362 ? 148.666 -31.478 12.984 1.00 60.09 361 GLN A CA 1
ATOM 2891 C C . GLN A 1 362 ? 147.941 -32.270 11.918 1.00 64.21 361 GLN A C 1
ATOM 2892 O O . GLN A 1 362 ? 147.907 -31.840 10.767 1.00 61.70 361 GLN A O 1
ATOM 2898 N N . ARG A 1 363 ? 147.339 -33.389 12.277 1.00 57.20 362 ARG A N 1
ATOM 2899 C CA . ARG A 1 363 ? 146.711 -34.223 11.300 1.00 45.66 362 ARG A CA 1
ATOM 2900 C C . ARG A 1 363 ? 145.287 -33.846 11.045 1.00 47.76 362 ARG A C 1
ATOM 2901 O O . ARG A 1 363 ? 144.462 -33.816 11.945 1.00 47.62 362 ARG A O 1
ATOM 2909 N N . ILE A 1 364 ? 144.950 -33.613 9.803 1.00 49.64 363 ILE A N 1
ATOM 2910 C CA . ILE A 1 364 ? 143.562 -33.340 9.448 1.00 42.78 363 ILE A CA 1
ATOM 2911 C C . ILE A 1 364 ? 143.009 -34.683 8.982 1.00 49.61 363 ILE A C 1
ATOM 2912 O O . ILE A 1 364 ? 143.338 -35.122 7.953 1.00 46.71 363 ILE A O 1
ATOM 2917 N N . ASP A 1 365 ? 142.082 -35.270 9.694 1.00 48.88 364 ASP A N 1
ATOM 2918 C CA . ASP A 1 365 ? 141.619 -36.581 9.419 1.00 49.61 364 ASP A CA 1
ATOM 2919 C C . ASP A 1 365 ? 140.623 -36.640 8.336 1.00 44.23 364 ASP A C 1
ATOM 2920 O O . ASP A 1 365 ? 140.457 -37.670 7.861 1.00 52.03 364 ASP A O 1
ATOM 2925 N N . THR A 1 366 ? 139.860 -35.593 8.066 1.00 45.35 365 THR A N 1
ATOM 2926 C CA . THR A 1 366 ? 138.734 -35.567 7.113 1.00 46.85 365 THR A CA 1
ATOM 2927 C C . THR A 1 366 ? 138.528 -34.120 6.585 1.00 42.70 365 THR A C 1
ATOM 2928 O O . THR A 1 366 ? 139.006 -33.146 7.182 1.00 44.49 365 THR A O 1
ATOM 2932 N N . ARG A 1 367 ? 137.746 -33.994 5.505 1.00 41.48 366 ARG A N 1
ATOM 2933 C CA . ARG A 1 367 ? 137.425 -32.735 4.916 1.00 42.34 366 ARG A CA 1
ATOM 2934 C C . ARG A 1 367 ? 136.019 -32.819 4.480 1.00 42.33 366 ARG A C 1
ATOM 2935 O O . ARG A 1 367 ? 135.558 -33.860 4.200 1.00 47.88 366 ARG A O 1
ATOM 2943 N N . GLN A 1 368 ? 135.363 -31.689 4.364 1.00 44.35 367 GLN A N 1
ATOM 2944 C CA . GLN A 1 368 ? 133.974 -31.649 3.874 1.00 49.05 367 GLN A CA 1
ATOM 2945 C C . GLN A 1 368 ? 133.694 -30.187 3.467 1.00 46.06 367 GLN A C 1
ATOM 2946 O O . GLN A 1 368 ? 134.218 -29.244 4.107 1.00 50.38 367 GLN A O 1
ATOM 2952 N N . GLN A 1 369 ? 132.888 -29.990 2.428 1.00 51.27 368 GLN A N 1
ATOM 2953 C CA . GLN A 1 369 ? 132.671 -28.691 1.851 1.00 52.07 368 GLN A CA 1
ATOM 2954 C C . GLN A 1 369 ? 131.654 -27.997 2.655 1.00 48.34 368 GLN A C 1
ATOM 2955 O O . GLN A 1 369 ? 130.613 -28.593 3.052 1.00 49.14 368 GLN A O 1
ATOM 2961 N N . VAL A 1 370 ? 131.871 -26.696 2.727 1.00 40.99 369 VAL A N 1
ATOM 2962 C CA . VAL A 1 370 ? 130.962 -25.847 3.359 1.00 41.89 369 VAL A CA 1
ATOM 2963 C C . VAL A 1 370 ? 129.651 -25.897 2.669 1.00 47.70 369 VAL A C 1
ATOM 2964 O O . VAL A 1 370 ? 129.601 -26.191 1.509 1.00 50.97 369 VAL A O 1
ATOM 2968 N N . ASP A 1 371 ? 128.588 -25.729 3.452 1.00 47.84 370 ASP A N 1
ATOM 2969 C CA . ASP A 1 371 ? 127.168 -25.720 3.000 1.00 44.10 370 ASP A CA 1
ATOM 2970 C C . ASP A 1 371 ? 126.681 -27.012 2.373 1.00 46.78 370 ASP A C 1
ATOM 2971 O O . ASP A 1 371 ? 125.572 -27.022 1.884 1.00 53.87 370 ASP A O 1
ATOM 2976 N N . GLN A 1 372 ? 127.469 -28.106 2.348 1.00 49.45 371 GLN A N 1
ATOM 2977 C CA . GLN A 1 372 ? 126.973 -29.340 1.759 1.00 48.34 371 GLN A CA 1
ATOM 2978 C C . GLN A 1 372 ? 126.560 -30.242 2.934 1.00 47.66 371 GLN A C 1
ATOM 2979 O O . GLN A 1 372 ? 127.313 -30.444 3.861 1.00 53.31 371 GLN A O 1
ATOM 2985 N N . THR A 1 373 ? 125.369 -30.773 2.899 1.00 37.25 372 THR A N 1
ATOM 2986 C CA . THR A 1 373 ? 124.941 -31.710 3.908 1.00 41.11 372 THR A CA 1
ATOM 2987 C C . THR A 1 373 ? 125.416 -33.065 3.625 1.00 43.01 372 THR A C 1
ATOM 2988 O O . THR A 1 373 ? 125.232 -33.500 2.561 1.00 45.71 372 THR A O 1
ATOM 2992 N N . GLN A 1 374 ? 126.055 -33.697 4.599 1.00 40.43 373 GLN A N 1
ATOM 2993 C CA . GLN A 1 374 ? 126.491 -35.106 4.484 1.00 35.99 373 GLN A CA 1
ATOM 2994 C C . GLN A 1 374 ? 125.923 -36.023 5.616 1.00 39.40 373 GLN A C 1
ATOM 2995 O O . GLN A 1 374 ? 125.712 -35.561 6.679 1.00 37.57 373 GLN A O 1
ATOM 3001 N N . ILE A 1 375 ? 125.692 -37.285 5.354 1.00 36.35 374 ILE A N 1
ATOM 3002 C CA . ILE A 1 375 ? 125.325 -38.282 6.390 1.00 32.27 374 ILE A CA 1
ATOM 3003 C C . ILE A 1 375 ? 126.629 -38.768 7.009 1.00 37.80 374 ILE A C 1
ATOM 3004 O O . ILE A 1 375 ? 127.579 -39.214 6.315 1.00 38.83 374 ILE A O 1
ATOM 3009 N N . TRP A 1 376 ? 126.678 -38.666 8.335 1.00 36.71 375 TRP A N 1
ATOM 3010 C CA . TRP A 1 376 ? 127.709 -39.357 9.109 1.00 32.45 375 TRP A CA 1
ATOM 3011 C C . TRP A 1 376 ? 127.091 -40.526 9.841 1.00 37.27 375 TRP A C 1
ATOM 3012 O O . TRP A 1 376 ? 125.944 -40.417 10.386 1.00 37.61 375 TRP A O 1
ATOM 3023 N N . GLU A 1 377 ? 127.881 -41.563 9.932 1.00 34.98 376 GLU A N 1
ATOM 3024 C CA . GLU A 1 377 ? 127.458 -42.839 10.551 1.00 37.06 376 GLU A CA 1
ATOM 3025 C C . GLU A 1 377 ? 128.433 -43.070 11.641 1.00 36.39 376 GLU A C 1
ATOM 3026 O O . GLU A 1 377 ? 129.651 -43.264 11.385 1.00 34.95 376 GLU A O 1
ATOM 3032 N N . VAL A 1 378 ? 127.896 -42.901 12.864 1.00 33.77 377 VAL A N 1
ATOM 3033 C CA . VAL A 1 378 ? 128.747 -43.034 14.073 1.00 35.14 377 VAL A CA 1
ATOM 3034 C C . VAL A 1 378 ? 128.490 -44.355 14.838 1.00 34.01 377 VAL A C 1
ATOM 3035 O O . VAL A 1 378 ? 127.352 -44.612 15.147 1.00 35.58 377 VAL A O 1
ATOM 3039 N N . SER A 1 379 ? 129.546 -45.099 15.202 1.00 31.71 378 SER A N 1
ATOM 3040 C CA . SER A 1 379 ? 129.452 -46.409 15.677 1.00 34.42 378 SER A CA 1
ATOM 3041 C C . SER A 1 379 ? 130.177 -46.484 16.948 1.00 36.16 378 SER A C 1
ATOM 3042 O O . SER A 1 379 ? 131.202 -45.858 17.090 1.00 34.27 378 SER A O 1
ATOM 3045 N N . ASN A 1 380 ? 129.685 -47.301 17.871 1.00 34.34 379 ASN A N 1
ATOM 3046 C CA . ASN A 1 380 ? 130.465 -47.672 19.050 1.00 33.28 379 ASN A CA 1
ATOM 3047 C C . ASN A 1 380 ? 130.584 -49.233 19.071 1.00 35.51 379 ASN A C 1
ATOM 3048 O O . ASN A 1 380 ? 129.576 -49.978 19.131 1.00 32.05 379 ASN A O 1
ATOM 3053 N N . THR A 1 381 ? 131.820 -49.712 19.055 1.00 36.62 380 THR A N 1
ATOM 3054 C CA . THR A 1 381 ? 132.070 -51.129 18.996 1.00 38.82 380 THR A CA 1
ATOM 3055 C C . THR A 1 381 ? 132.301 -51.767 20.328 1.00 41.84 380 THR A C 1
ATOM 3056 O O . THR A 1 381 ? 132.622 -52.883 20.328 1.00 35.76 380 THR A O 1
ATOM 3060 N N . ASN A 1 382 ? 132.082 -51.115 21.466 1.00 37.76 381 ASN A N 1
ATOM 3061 C CA . ASN A 1 382 ? 132.176 -51.752 22.748 1.00 35.97 381 ASN A CA 1
ATOM 3062 C C . ASN A 1 382 ? 131.147 -52.900 22.820 1.00 33.24 381 ASN A C 1
ATOM 3063 O O . ASN A 1 382 ? 130.056 -52.826 22.160 1.00 34.07 381 ASN A O 1
ATOM 3068 N N . ASP A 1 383 ? 131.488 -53.972 23.555 1.00 41.52 382 ASP A N 1
ATOM 3069 C CA . ASP A 1 383 ? 130.462 -55.078 23.876 1.00 45.28 382 ASP A CA 1
ATOM 3070 C C . ASP A 1 383 ? 129.205 -54.569 24.637 1.00 39.68 382 ASP A C 1
ATOM 3071 O O . ASP A 1 383 ? 129.326 -53.743 25.490 1.00 34.91 382 ASP A O 1
ATOM 3076 N N . MET A 1 384 ? 128.034 -55.122 24.334 1.00 36.64 383 MET A N 1
ATOM 3077 C CA . MET A 1 384 ? 126.819 -54.865 25.024 1.00 45.31 383 MET A CA 1
ATOM 3078 C C . MET A 1 384 ? 126.912 -55.171 26.518 1.00 45.81 383 MET A C 1
ATOM 3079 O O . MET A 1 384 ? 126.461 -54.364 27.319 1.00 42.73 383 MET A O 1
ATOM 3084 N N . GLU A 1 385 ? 127.554 -56.286 26.873 1.00 39.01 384 GLU A N 1
ATOM 3085 C CA . GLU A 1 385 ? 127.853 -56.648 28.242 1.00 41.35 384 GLU A CA 1
ATOM 3086 C C . GLU A 1 385 ? 129.244 -56.137 28.516 1.00 45.45 384 GLU A C 1
ATOM 3087 O O . GLU A 1 385 ? 130.200 -56.694 28.025 1.00 50.38 384 GLU A O 1
ATOM 3093 N N . GLY A 1 386 ? 129.352 -55.069 29.281 1.00 46.02 385 GLY A N 1
ATOM 3094 C CA . GLY A 1 386 ? 130.615 -54.498 29.705 1.00 48.76 385 GLY A CA 1
ATOM 3095 C C . GLY A 1 386 ? 130.981 -53.143 29.036 1.00 36.95 385 GLY A C 1
ATOM 3096 O O . GLY A 1 386 ? 131.890 -52.466 29.422 1.00 37.30 385 GLY A O 1
ATOM 3097 N N . GLY A 1 387 ? 130.308 -52.754 28.014 1.00 32.86 386 GLY A N 1
ATOM 3098 C CA . GLY A 1 387 ? 130.649 -51.449 27.352 1.00 38.25 386 GLY A CA 1
ATOM 3099 C C . GLY A 1 387 ? 129.995 -50.245 27.987 1.00 35.89 386 GLY A C 1
ATOM 3100 O O . GLY A 1 387 ? 129.278 -50.365 28.982 1.00 37.57 386 GLY A O 1
ATOM 3101 N N . MET A 1 388 ? 130.209 -49.089 27.379 1.00 35.90 387 MET A N 1
ATOM 3102 C CA . MET A 1 388 ? 129.807 -47.8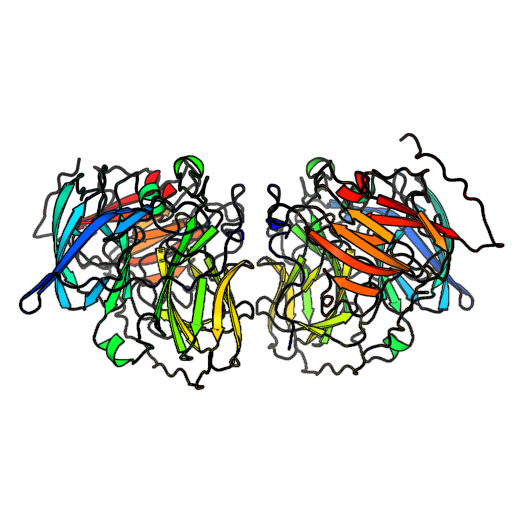35 27.918 1.00 30.11 387 MET A CA 1
ATOM 3103 C C . MET A 1 388 ? 129.217 -46.991 26.811 1.00 30.77 387 MET A C 1
ATOM 3104 O O . MET A 1 388 ? 129.380 -47.318 25.606 1.00 32.32 387 MET A O 1
ATOM 3109 N N . ILE A 1 389 ? 128.450 -45.960 27.191 1.00 29.51 388 ILE A N 1
ATOM 3110 C CA . ILE A 1 389 ? 127.814 -45.053 26.245 1.00 29.92 388 ILE A CA 1
ATOM 3111 C C . ILE A 1 389 ? 128.758 -43.913 26.071 1.00 34.93 388 ILE A C 1
ATOM 3112 O O . ILE A 1 389 ? 129.126 -43.272 26.987 1.00 32.46 388 ILE A O 1
ATOM 3117 N N . HIS A 1 390 ? 129.225 -43.723 24.842 1.00 30.04 389 HIS A N 1
ATOM 3118 C CA . HIS A 1 390 ? 130.144 -42.601 24.530 1.00 28.24 389 HIS A CA 1
ATOM 3119 C C . HIS A 1 390 ? 129.401 -41.406 23.935 1.00 27.82 389 HIS A C 1
ATOM 3120 O O . HIS A 1 390 ? 128.649 -41.603 22.906 1.00 35.02 389 HIS A O 1
ATOM 3127 N N . PRO A 1 391 ? 129.454 -40.235 24.626 1.00 26.94 390 PRO A N 1
ATOM 3128 C CA . PRO A 1 391 ? 128.749 -39.077 24.045 1.00 32.61 390 PRO A CA 1
ATOM 3129 C C . PRO A 1 391 ? 129.587 -38.417 22.887 1.00 30.53 390 PRO A C 1
ATOM 3130 O O . PRO A 1 391 ? 130.533 -37.778 23.121 1.00 34.18 390 PRO A O 1
ATOM 3134 N N . PHE A 1 392 ? 129.063 -38.532 21.705 1.00 30.31 391 PHE A N 1
ATOM 3135 C CA . PHE A 1 392 ? 129.744 -38.013 20.544 1.00 34.81 391 PHE A CA 1
ATOM 3136 C C . PHE A 1 392 ? 129.382 -36.574 20.196 1.00 33.56 391 PHE A C 1
ATOM 3137 O O . PHE A 1 392 ? 128.229 -36.248 20.001 1.00 31.70 391 PHE A O 1
ATOM 3145 N N . HIS A 1 393 ? 130.384 -35.715 20.032 1.00 31.53 392 HIS A N 1
ATOM 3146 C CA . HIS A 1 393 ? 130.163 -34.256 19.810 1.00 31.21 392 HIS A CA 1
ATOM 3147 C C . HIS A 1 393 ? 130.942 -33.786 18.548 1.00 33.46 392 HIS A C 1
ATOM 3148 O O . HIS A 1 393 ? 132.069 -34.214 18.340 1.00 32.80 392 HIS A O 1
ATOM 3155 N N . ILE A 1 394 ? 130.367 -32.890 17.772 1.00 31.99 393 ILE A N 1
ATOM 3156 C CA . ILE A 1 394 ? 131.041 -32.244 16.671 1.00 37.24 393 ILE A CA 1
ATOM 3157 C C . ILE A 1 394 ? 131.004 -30.737 16.993 1.00 36.01 393 ILE A C 1
ATOM 3158 O O . ILE A 1 394 ? 129.923 -30.174 17.247 1.00 37.63 393 ILE A O 1
ATOM 3163 N N . HIS A 1 395 ? 132.156 -30.108 16.919 1.00 35.07 394 HIS A N 1
ATOM 3164 C CA . HIS A 1 395 ? 132.184 -28.621 16.852 1.00 39.94 394 HIS A CA 1
ATOM 3165 C C . HIS A 1 395 ? 131.638 -27.996 15.596 1.00 39.81 394 HIS A C 1
ATOM 3166 O O . HIS A 1 395 ? 131.739 -28.549 14.537 1.00 37.92 394 HIS A O 1
ATOM 3173 N N . GLY A 1 396 ? 131.158 -26.779 15.755 1.00 36.85 395 GLY A N 1
ATOM 3174 C CA . GLY A 1 396 ? 130.908 -25.843 14.675 1.00 39.42 395 GLY A CA 1
ATOM 3175 C C . GLY A 1 396 ? 129.642 -26.066 13.913 1.00 44.33 395 GLY A C 1
ATOM 3176 O O . GLY A 1 396 ? 129.437 -25.450 12.854 1.00 43.56 395 GLY A O 1
ATOM 3177 N N . CYS A 1 397 ? 128.782 -26.928 14.409 1.00 38.38 396 CYS A N 1
ATOM 3178 C CA . CYS A 1 397 ? 127.506 -27.134 13.736 1.00 39.06 396 CYS A CA 1
ATOM 3179 C C . CYS A 1 397 ? 126.502 -27.638 14.737 1.00 38.16 396 CYS A C 1
ATOM 3180 O O . CYS A 1 397 ? 126.861 -28.001 15.841 1.00 46.66 396 CYS A O 1
ATOM 3183 N N . GLN A 1 398 ? 125.247 -27.683 14.314 1.00 37.39 397 GLN A N 1
ATOM 3184 C CA . GLN A 1 398 ? 124.204 -28.446 14.991 1.00 36.45 397 GLN A CA 1
ATOM 3185 C C . GLN A 1 398 ? 123.794 -29.481 13.913 1.00 41.95 397 GLN A C 1
ATOM 3186 O O . GLN A 1 398 ? 123.762 -29.143 12.734 1.00 41.44 397 GLN A O 1
ATOM 3192 N N . PHE A 1 399 ? 123.471 -30.703 14.297 1.00 34.74 398 PHE A N 1
ATOM 3193 C CA . PHE A 1 399 ? 123.037 -31.712 13.318 1.00 35.60 398 PHE A CA 1
ATOM 3194 C C . PHE A 1 399 ? 121.701 -32.291 13.663 1.00 38.66 398 PHE A C 1
ATOM 3195 O O . PHE A 1 399 ? 121.160 -32.026 14.722 1.00 34.01 398 PHE A O 1
ATOM 3203 N N . GLN A 1 400 ? 121.130 -33.021 12.732 1.00 31.92 399 GLN A N 1
ATOM 3204 C CA . GLN A 1 400 ? 119.922 -33.730 12.924 1.00 32.10 399 GLN A CA 1
ATOM 3205 C C . GLN A 1 400 ? 120.154 -35.259 12.870 1.00 38.44 399 GLN A C 1
ATOM 3206 O O . GLN A 1 400 ? 121.017 -35.757 12.212 1.00 42.33 399 GLN A O 1
ATOM 3212 N N . LEU A 1 401 ? 119.375 -35.994 13.624 1.00 37.58 400 LEU A N 1
ATOM 3213 C CA . LEU A 1 401 ? 119.455 -37.479 13.697 1.00 37.11 400 LEU A CA 1
ATOM 3214 C C . LEU A 1 401 ? 118.552 -38.052 12.674 1.00 37.28 400 LEU A C 1
ATOM 3215 O O . LEU A 1 401 ? 117.390 -37.623 12.553 1.00 38.08 400 LEU A O 1
ATOM 3220 N N . ILE A 1 402 ? 119.042 -39.104 12.003 1.00 34.33 401 ILE A N 1
ATOM 3221 C CA . ILE A 1 402 ? 118.207 -39.880 11.029 1.00 36.18 401 ILE A CA 1
ATOM 3222 C C . ILE A 1 402 ? 117.724 -41.188 11.682 1.00 32.72 401 ILE A C 1
ATOM 3223 O O . ILE A 1 402 ? 116.579 -41.478 11.608 1.00 36.10 401 ILE A O 1
ATOM 3228 N N . ASP A 1 403 ? 118.589 -42.005 12.281 1.00 32.62 402 ASP A N 1
ATOM 3229 C CA . ASP A 1 403 ? 118.170 -43.253 12.850 1.00 35.32 402 ASP A CA 1
ATOM 3230 C C . ASP A 1 403 ? 119.182 -43.783 13.771 1.00 33.59 402 ASP A C 1
ATOM 3231 O O . ASP A 1 403 ? 120.314 -43.383 13.720 1.00 34.35 402 ASP A O 1
ATOM 3236 N N . ARG A 1 404 ? 118.779 -44.714 14.622 1.00 32.18 403 ARG A N 1
ATOM 3237 C CA . ARG A 1 404 ? 119.667 -45.371 15.585 1.00 35.34 403 ARG A CA 1
ATOM 3238 C C . ARG A 1 404 ? 119.487 -46.877 15.255 1.00 34.25 403 ARG A C 1
ATOM 3239 O O . ARG A 1 404 ? 118.316 -47.461 15.358 1.00 36.61 403 ARG A O 1
ATOM 3247 N N . ASN A 1 405 ? 120.561 -47.557 14.850 1.00 33.96 404 ASN A N 1
ATOM 3248 C CA . ASN A 1 405 ? 120.386 -48.952 14.372 1.00 35.00 404 ASN A CA 1
ATOM 3249 C C . ASN A 1 405 ? 119.237 -49.236 13.444 1.00 39.85 404 ASN A C 1
ATOM 3250 O O . ASN A 1 405 ? 118.576 -50.265 13.512 1.00 39.52 404 ASN A O 1
ATOM 3255 N N . GLY A 1 406 ? 119.002 -48.295 12.564 1.00 36.76 405 GLY A N 1
ATOM 3256 C CA . GLY A 1 406 ? 118.005 -48.384 11.553 1.00 37.74 405 GLY A CA 1
ATOM 3257 C C . GLY A 1 406 ? 116.651 -48.224 12.064 1.00 38.99 405 GLY A C 1
ATOM 3258 O O . GLY A 1 406 ? 115.761 -48.347 11.311 1.00 43.03 405 GLY A O 1
ATOM 3259 N N . HIS A 1 407 ? 116.450 -47.932 13.299 1.00 36.97 406 HIS A N 1
ATOM 3260 C CA . HIS A 1 407 ? 115.078 -47.694 13.727 1.00 38.74 406 HIS A CA 1
ATOM 3261 C C . HIS A 1 407 ? 114.986 -46.196 14.103 1.00 41.14 406 HIS A C 1
ATOM 3262 O O . HIS A 1 407 ? 115.917 -45.459 14.059 1.00 38.11 406 HIS A O 1
ATOM 3269 N N . ALA A 1 408 ? 113.799 -45.804 14.547 1.00 42.16 407 ALA A N 1
ATOM 3270 C CA . ALA A 1 408 ? 113.485 -44.452 14.898 1.00 41.00 407 ALA A CA 1
ATOM 3271 C C . ALA A 1 408 ? 114.440 -43.932 15.966 1.00 35.46 407 ALA A C 1
ATOM 3272 O O . ALA A 1 408 ? 114.893 -44.691 16.826 1.00 34.60 407 ALA A O 1
ATOM 3274 N N . VAL A 1 409 ? 114.736 -42.625 15.883 1.00 38.91 408 VAL A N 1
ATOM 3275 C CA . VAL A 1 409 ? 115.567 -41.976 16.874 1.00 39.49 408 VAL A CA 1
ATOM 3276 C C . VAL A 1 409 ? 114.759 -41.775 18.165 1.00 35.24 408 VAL A C 1
ATOM 3277 O O . VAL A 1 409 ? 113.553 -42.009 18.240 1.00 33.88 408 VAL A O 1
ATOM 3281 N N . ASN A 1 410 ? 115.442 -41.334 19.196 1.00 33.37 409 ASN A N 1
ATOM 3282 C CA . ASN A 1 410 ? 114.707 -41.087 20.467 1.00 39.40 409 ASN A CA 1
ATOM 3283 C C . ASN A 1 410 ? 113.653 -39.936 20.343 1.00 40.15 409 ASN A C 1
ATOM 3284 O O . ASN A 1 410 ? 113.787 -39.065 19.507 1.00 37.63 409 ASN A O 1
ATOM 3289 N N . PRO A 1 411 ? 112.582 -39.984 21.138 1.00 34.94 410 PRO A N 1
ATOM 3290 C CA . PRO A 1 411 ? 111.550 -38.990 20.953 1.00 34.38 410 PRO A CA 1
ATOM 3291 C C . PRO A 1 411 ? 111.928 -37.533 21.185 1.00 33.67 410 PRO A C 1
ATOM 3292 O O . PRO A 1 411 ? 111.188 -36.657 20.726 1.00 38.23 410 PRO A O 1
ATOM 3296 N N . ASN A 1 412 ? 113.017 -37.269 21.948 1.00 31.29 411 ASN A N 1
ATOM 3297 C CA . ASN A 1 412 ? 113.508 -35.897 22.170 1.00 36.61 411 ASN A CA 1
ATOM 3298 C C . ASN A 1 412 ? 114.732 -35.534 21.232 1.00 34.66 411 ASN A C 1
ATOM 3299 O O . ASN A 1 412 ? 115.468 -34.672 21.491 1.00 36.88 411 ASN A O 1
ATOM 3304 N N . GLU A 1 413 ? 114.845 -36.250 20.123 1.00 35.86 412 GLU A N 1
ATOM 3305 C CA . GLU A 1 413 ? 115.951 -36.097 19.155 1.00 35.85 412 GLU A CA 1
ATOM 3306 C C . GLU A 1 413 ? 115.475 -35.742 17.772 1.00 34.93 412 GLU A C 1
ATOM 3307 O O . GLU A 1 413 ? 116.199 -36.006 16.829 1.00 34.12 412 GLU A O 1
ATOM 3313 N N . HIS A 1 414 ? 114.285 -35.156 17.597 1.00 35.22 413 HIS A N 1
ATOM 3314 C CA . HIS A 1 414 ? 113.811 -34.709 16.307 1.00 36.41 413 HIS A CA 1
ATOM 3315 C C . HIS A 1 414 ? 114.206 -33.257 15.974 1.00 39.35 413 HIS A C 1
ATOM 3316 O O . HIS A 1 414 ? 113.811 -32.711 14.944 1.00 39.64 413 HIS A O 1
ATOM 3323 N N . GLY A 1 415 ? 114.975 -32.602 16.825 1.00 33.67 414 GLY A N 1
ATOM 3324 C CA . GLY A 1 415 ? 115.422 -31.257 16.513 1.00 36.39 414 GLY A CA 1
ATOM 3325 C C . GLY A 1 415 ? 116.914 -31.185 16.289 1.00 35.59 414 GLY A C 1
ATOM 3326 O O . GLY A 1 415 ? 117.543 -32.089 15.669 1.00 38.94 414 GLY A O 1
ATOM 3327 N N . TRP A 1 416 ? 117.483 -30.103 16.797 1.00 35.59 415 TRP A N 1
ATOM 3328 C CA . TRP A 1 416 ? 118.924 -29.853 16.582 1.00 32.26 415 TRP A CA 1
ATOM 3329 C C . TRP A 1 416 ? 119.702 -30.361 17.787 1.00 36.01 415 TRP A C 1
ATOM 3330 O O . TRP A 1 416 ? 119.296 -30.078 18.929 1.00 34.95 415 TRP A O 1
ATOM 3341 N N . LYS A 1 417 ? 120.827 -31.053 17.541 1.00 34.15 416 LYS A N 1
ATOM 3342 C CA . LYS A 1 417 ? 121.647 -31.679 18.532 1.00 35.62 416 LYS A CA 1
ATOM 3343 C C . LYS A 1 417 ? 123.065 -31.404 18.206 1.00 31.55 416 LYS A C 1
ATOM 3344 O O . LYS A 1 417 ? 123.404 -31.255 17.019 1.00 32.37 416 LYS A O 1
ATOM 3350 N N . ASP A 1 418 ? 123.922 -31.379 19.220 1.00 32.57 417 ASP A N 1
ATOM 3351 C CA . ASP A 1 418 ? 125.349 -31.413 18.927 1.00 32.59 417 ASP A CA 1
ATOM 3352 C C . ASP A 1 418 ? 126.120 -32.477 19.659 1.00 35.57 417 ASP A C 1
ATOM 3353 O O . ASP A 1 418 ? 127.321 -32.589 19.402 1.00 30.12 417 ASP A O 1
ATOM 3358 N N . THR A 1 419 ? 125.517 -33.126 20.658 1.00 33.93 418 THR A N 1
ATOM 3359 C CA . THR A 1 419 ? 126.172 -34.214 21.396 1.00 35.83 418 THR A CA 1
ATOM 3360 C C . THR A 1 419 ? 125.187 -35.338 21.457 1.00 39.24 418 THR A C 1
ATOM 3361 O O . THR A 1 419 ? 124.041 -35.058 21.805 1.00 38.68 418 THR A O 1
ATOM 3365 N N A ILE A 1 420 ? 125.617 -36.575 21.212 0.50 33.70 419 ILE A N 1
ATOM 3366 N N B ILE A 1 420 ? 125.540 -36.561 21.048 0.50 28.33 419 ILE A N 1
ATOM 3367 C CA A ILE A 1 420 ? 124.713 -37.699 21.072 0.50 39.67 419 ILE A CA 1
ATOM 3368 C CA B ILE A 1 420 ? 124.605 -37.689 21.138 0.50 27.16 419 ILE A CA 1
ATOM 3369 C C A ILE A 1 420 ? 125.318 -38.916 21.802 0.50 35.01 419 ILE A C 1
ATOM 3370 C C B ILE A 1 420 ? 125.288 -38.889 21.817 0.50 29.37 419 ILE A C 1
ATOM 3371 O O A ILE A 1 420 ? 126.456 -39.269 21.538 0.50 40.91 419 ILE A O 1
ATOM 3372 O O B ILE A 1 420 ? 126.414 -39.206 21.531 0.50 32.81 419 ILE A O 1
ATOM 3381 N N . GLY A 1 421 ? 124.593 -39.518 22.750 1.00 30.29 420 GLY A N 1
ATOM 3382 C CA . GLY A 1 421 ? 125.085 -40.769 23.380 1.00 32.36 420 GLY A CA 1
ATOM 3383 C C . GLY A 1 421 ? 124.993 -41.910 22.368 1.00 28.93 420 GLY A C 1
ATOM 3384 O O . GLY A 1 421 ? 123.928 -42.157 21.724 1.00 32.08 420 GLY A O 1
ATOM 3385 N N . VAL A 1 422 ? 126.077 -42.576 22.210 1.00 27.09 421 VAL A N 1
ATOM 3386 C CA . VAL A 1 422 ? 126.149 -43.786 21.299 1.00 30.56 421 VAL A CA 1
ATOM 3387 C C . VAL A 1 422 ? 126.325 -45.026 22.146 1.00 28.12 421 VAL A C 1
ATOM 3388 O O . VAL A 1 422 ? 127.313 -45.217 22.793 1.00 27.01 421 VAL A O 1
ATOM 3392 N N . ASN A 1 423 ? 125.350 -45.870 22.112 1.00 27.33 422 ASN A N 1
ATOM 3393 C CA . ASN A 1 423 ? 125.311 -47.090 22.940 1.00 32.22 422 ASN A CA 1
ATOM 3394 C C . ASN A 1 423 ? 126.264 -48.200 22.359 1.00 36.25 422 ASN A C 1
ATOM 3395 O O . ASN A 1 423 ? 126.528 -48.213 21.114 1.00 31.47 422 ASN A O 1
ATOM 3400 N N . PRO A 1 424 ? 126.754 -49.133 23.200 1.00 35.78 423 PRO A N 1
ATOM 3401 C CA . PRO A 1 424 ? 127.516 -50.307 22.663 1.00 31.35 423 PRO A CA 1
ATOM 3402 C C . PRO A 1 424 ? 126.787 -51.065 21.550 1.00 31.00 423 PRO A C 1
ATOM 3403 O O . PRO A 1 424 ? 125.519 -51.296 21.595 1.00 29.93 423 PRO A O 1
ATOM 3407 N N . ASN A 1 425 ? 127.557 -51.406 20.480 1.00 34.41 424 ASN A N 1
ATOM 3408 C CA . ASN A 1 425 ? 126.985 -52.040 19.300 1.00 35.80 424 ASN A CA 1
ATOM 3409 C C . ASN A 1 425 ? 126.006 -51.245 18.470 1.00 38.39 424 ASN A C 1
ATOM 3410 O O . ASN A 1 425 ? 125.274 -51.808 17.675 1.00 45.24 424 ASN A O 1
ATOM 3415 N N . GLU A 1 426 ? 125.982 -49.934 18.665 1.00 33.92 425 GLU A N 1
ATOM 3416 C CA . GLU A 1 426 ? 125.022 -49.144 18.049 1.00 32.93 425 GLU A CA 1
ATOM 3417 C C . GLU A 1 426 ? 125.734 -48.392 16.918 1.00 32.66 425 GLU A C 1
ATOM 3418 O O . GLU A 1 426 ? 126.905 -47.992 17.051 1.00 30.70 425 GLU A O 1
ATOM 3424 N N . THR A 1 427 ? 124.925 -48.082 15.917 1.00 32.06 426 THR A N 1
ATOM 3425 C CA . THR A 1 427 ? 125.281 -47.294 14.755 1.00 38.14 426 THR A CA 1
ATOM 3426 C C . THR A 1 427 ? 124.217 -46.193 14.631 1.00 35.67 426 THR A C 1
ATOM 3427 O O . THR A 1 427 ? 123.023 -46.520 14.467 1.00 38.88 426 THR A O 1
ATOM 3431 N N . VAL A 1 428 ? 124.647 -44.920 14.660 1.00 32.42 427 VAL A N 1
ATOM 3432 C CA . VAL A 1 428 ? 123.750 -43.840 14.615 1.00 31.57 427 VAL A CA 1
ATOM 3433 C C . VAL A 1 428 ? 124.105 -43.043 13.314 1.00 33.65 427 VAL A C 1
ATOM 3434 O O . VAL A 1 428 ? 125.237 -42.778 13.012 1.00 38.45 427 VAL A O 1
ATOM 3438 N N . ARG A 1 429 ? 123.093 -42.722 12.548 1.00 30.23 428 ARG A N 1
ATOM 3439 C CA . ARG A 1 429 ? 123.257 -41.842 11.444 1.00 35.56 428 ARG A CA 1
ATOM 3440 C C . ARG A 1 429 ? 122.733 -40.463 11.732 1.00 35.98 428 ARG A C 1
ATOM 3441 O O . ARG A 1 429 ? 121.586 -40.311 12.137 1.00 35.18 428 ARG A O 1
ATOM 3449 N N . ILE A 1 430 ? 123.549 -39.465 11.434 1.00 32.07 429 ILE A N 1
ATOM 3450 C CA . ILE A 1 430 ? 123.196 -38.028 11.487 1.00 31.98 429 ILE A CA 1
ATOM 3451 C C . ILE A 1 430 ? 123.448 -37.262 10.189 1.00 37.63 429 ILE A C 1
ATOM 3452 O O . ILE A 1 430 ? 124.194 -37.730 9.361 1.00 38.01 429 ILE A O 1
ATOM 3457 N N . LYS A 1 431 ? 122.780 -36.111 10.034 1.00 35.89 430 LYS A N 1
ATOM 3458 C CA . LYS A 1 431 ? 123.024 -35.263 8.893 1.00 36.81 430 LYS A CA 1
ATOM 3459 C C . LYS A 1 431 ? 123.656 -33.980 9.421 1.00 34.90 430 LYS A C 1
ATOM 3460 O O . LYS A 1 431 ? 123.076 -33.249 10.247 1.00 36.04 430 LYS A O 1
ATOM 3466 N N . VAL A 1 432 ? 124.741 -33.620 8.785 1.00 36.70 431 VAL A N 1
ATOM 3467 C CA . VAL A 1 432 ? 125.687 -32.641 9.251 1.00 38.69 431 VAL A CA 1
ATOM 3468 C C . VAL A 1 432 ? 125.946 -31.686 8.037 1.00 43.91 431 VAL A C 1
ATOM 3469 O O . VAL A 1 432 ? 126.410 -32.101 6.999 1.00 38.97 431 VAL A O 1
ATOM 3473 N N . LYS A 1 433 ? 125.621 -30.433 8.206 1.00 38.88 432 LYS A N 1
ATOM 3474 C CA . LYS A 1 433 ? 125.960 -29.365 7.282 1.00 37.22 432 LYS A CA 1
ATOM 3475 C C . LYS A 1 433 ? 126.781 -28.311 8.056 1.00 43.62 432 LYS A C 1
ATOM 3476 O O . LYS A 1 433 ? 126.287 -27.683 9.012 1.00 47.05 432 LYS A O 1
ATOM 3482 N N . PHE A 1 434 ? 128.023 -28.121 7.608 1.00 42.82 433 PHE A N 1
ATOM 3483 C CA . PHE A 1 434 ? 128.872 -27.103 8.172 1.00 40.93 433 PHE A CA 1
ATOM 3484 C C . PHE A 1 434 ? 128.650 -25.773 7.438 1.00 41.82 433 PHE A C 1
ATOM 3485 O O . PHE A 1 434 ? 128.774 -25.761 6.247 1.00 46.86 433 PHE A O 1
ATOM 3493 N N . THR A 1 435 ? 128.316 -24.681 8.151 1.00 46.90 434 THR A N 1
ATOM 3494 C CA . THR A 1 435 ? 127.985 -23.331 7.566 1.00 49.46 434 THR A CA 1
ATOM 3495 C C . THR A 1 435 ? 129.107 -22.368 7.713 1.00 53.11 434 THR A C 1
ATOM 3496 O O . THR A 1 435 ? 128.991 -21.292 7.189 1.00 54.73 434 THR A O 1
ATOM 3500 N N . LYS A 1 436 ? 130.134 -22.727 8.462 1.00 51.72 435 LYS A N 1
ATOM 3501 C CA . LYS A 1 436 ? 131.336 -21.906 8.610 1.00 52.27 435 LYS A CA 1
ATOM 3502 C C . LYS A 1 436 ? 132.610 -22.654 8.181 1.00 58.53 435 LYS A C 1
ATOM 3503 O O . LYS A 1 436 ? 132.799 -23.835 8.505 1.00 52.90 435 LYS A O 1
ATOM 3509 N N . LEU A 1 437 ? 133.506 -21.929 7.529 1.00 55.10 436 LEU A N 1
ATOM 3510 C CA . LEU A 1 437 ? 134.824 -22.457 7.166 1.00 50.81 436 LEU A CA 1
ATOM 3511 C C . LEU A 1 437 ? 135.739 -22.572 8.389 1.00 48.03 436 LEU A C 1
ATOM 3512 O O . LEU A 1 437 ? 135.533 -21.885 9.457 1.00 50.89 436 LEU A O 1
ATOM 3517 N N . GLY A 1 438 ? 136.714 -23.449 8.270 1.00 45.51 437 GLY A N 1
ATOM 3518 C CA . GLY A 1 438 ? 137.699 -23.663 9.307 1.00 47.20 437 GLY A CA 1
ATOM 3519 C C . GLY A 1 438 ? 138.046 -25.122 9.594 1.00 47.87 437 GLY A C 1
ATOM 3520 O O . GLY A 1 438 ? 137.680 -26.027 8.863 1.00 46.09 437 GLY A O 1
ATOM 3521 N N . ILE A 1 439 ? 138.842 -25.290 10.649 1.00 44.04 438 ILE A N 1
ATOM 3522 C CA . ILE A 1 439 ? 139.187 -26.587 11.208 1.00 44.77 438 ILE A CA 1
ATOM 3523 C C . ILE A 1 439 ? 138.367 -26.764 12.539 1.00 43.98 438 ILE A C 1
ATOM 3524 O O . ILE A 1 439 ? 138.454 -25.924 13.463 1.00 41.48 438 ILE A O 1
ATOM 3529 N N . PHE A 1 440 ? 137.592 -27.847 12.577 1.00 38.35 439 PHE A N 1
ATOM 3530 C CA . PHE A 1 440 ? 136.771 -28.230 13.711 1.00 34.79 439 PHE A CA 1
ATOM 3531 C C . PHE A 1 440 ? 137.056 -29.603 14.250 1.00 40.98 439 PHE A C 1
ATOM 3532 O O . PHE A 1 440 ? 137.514 -30.439 13.542 1.00 43.96 439 PHE A O 1
ATOM 3540 N N . MET A 1 441 ? 136.820 -29.815 15.544 1.00 41.78 440 MET A N 1
ATOM 3541 C CA . MET A 1 441 ? 137.064 -31.091 16.177 1.00 38.68 440 MET A CA 1
ATOM 3542 C C . MET A 1 441 ? 135.804 -31.947 16.221 1.00 39.69 440 MET A C 1
ATOM 3543 O O . MET A 1 441 ? 134.670 -31.414 16.285 1.00 31.84 440 MET A O 1
ATOM 3548 N N . TYR A 1 442 ? 136.012 -33.282 16.286 1.00 39.50 441 TYR A N 1
ATOM 3549 C CA . TYR A 1 442 ? 134.889 -34.189 16.657 1.00 33.58 441 TYR A CA 1
ATOM 3550 C C . TYR A 1 442 ? 135.402 -35.207 17.571 1.00 38.35 441 TYR A C 1
ATOM 3551 O O . TYR A 1 442 ? 136.546 -35.637 17.394 1.00 36.60 441 TYR A O 1
ATOM 3560 N N . HIS A 1 443 ? 134.638 -35.549 18.636 1.00 31.86 442 HIS A N 1
ATOM 3561 C CA . HIS A 1 443 ? 135.221 -36.360 19.665 1.00 29.15 442 HIS A CA 1
ATOM 3562 C C . HIS A 1 443 ? 134.185 -36.844 20.676 1.00 28.81 442 HIS A C 1
ATOM 3563 O O . HIS A 1 443 ? 132.993 -36.510 20.615 1.00 35.34 442 HIS A O 1
ATOM 3570 N N . CYS A 1 444 ? 134.635 -37.748 21.479 1.00 33.75 443 CYS A N 1
ATOM 3571 C CA . CYS A 1 444 ? 133.919 -38.172 22.693 1.00 36.00 443 CYS A CA 1
ATOM 3572 C C . CYS A 1 444 ? 133.966 -37.085 23.727 1.00 36.02 443 CYS A C 1
ATOM 3573 O O . CYS A 1 444 ? 134.986 -36.533 23.973 1.00 36.67 443 CYS A O 1
ATOM 3576 N N . HIS A 1 445 ? 132.833 -36.856 24.380 1.00 34.15 444 HIS A N 1
ATOM 3577 C CA . HIS A 1 445 ? 132.799 -35.815 25.407 1.00 34.23 444 HIS A CA 1
ATOM 3578 C C . HIS A 1 445 ? 132.913 -36.285 26.856 1.00 34.76 444 HIS A C 1
ATOM 3579 O O . HIS A 1 445 ? 132.707 -35.537 27.786 1.00 36.92 444 HIS A O 1
ATOM 3586 N N . ILE A 1 446 ? 133.279 -37.546 27.059 1.00 34.22 445 ILE A N 1
ATOM 3587 C CA . ILE A 1 446 ? 133.842 -37.941 28.294 1.00 30.94 445 ILE A CA 1
ATOM 3588 C C . ILE A 1 446 ? 135.251 -37.332 28.346 1.00 34.57 445 ILE A C 1
ATOM 3589 O O . ILE A 1 446 ? 136.065 -37.697 27.501 1.00 34.14 445 ILE A O 1
ATOM 3594 N N . LEU A 1 447 ? 135.483 -36.378 29.265 1.00 32.61 446 LEU A N 1
ATOM 3595 C CA . LEU A 1 447 ? 136.625 -35.464 29.203 1.00 33.13 446 LEU A CA 1
ATOM 3596 C C . LEU A 1 447 ? 137.903 -36.226 29.285 1.00 37.11 446 LEU A C 1
ATOM 3597 O O . LEU A 1 447 ? 138.805 -35.938 28.512 1.00 37.36 446 LEU A O 1
ATOM 3602 N N . GLU A 1 448 ? 137.954 -37.282 30.089 1.00 33.20 447 GLU A N 1
ATOM 3603 C CA . GLU A 1 448 ? 139.152 -38.073 30.116 1.00 37.39 447 GLU A CA 1
ATOM 3604 C C . GLU A 1 448 ? 139.421 -38.867 28.842 1.00 37.18 447 GLU A C 1
ATOM 3605 O O . GLU A 1 448 ? 140.568 -39.135 28.449 1.00 34.98 447 GLU A O 1
ATOM 3611 N N . HIS A 1 449 ? 138.365 -39.209 28.142 1.00 32.80 448 HIS A N 1
ATOM 3612 C CA . HIS A 1 449 ? 138.536 -39.903 26.844 1.00 40.73 448 HIS A CA 1
ATOM 3613 C C . HIS A 1 449 ? 139.082 -38.963 25.760 1.00 37.15 448 HIS A C 1
ATOM 3614 O O . HIS A 1 449 ? 139.919 -39.366 24.927 1.00 39.78 448 HIS A O 1
ATOM 3621 N N . GLU A 1 450 ? 138.527 -37.744 25.771 1.00 36.20 449 GLU A N 1
ATOM 3622 C CA . GLU A 1 450 ? 138.971 -36.611 24.941 1.00 38.52 449 GLU A CA 1
ATOM 3623 C C . GLU A 1 450 ? 140.432 -36.363 25.199 1.00 40.42 449 GLU A C 1
ATOM 3624 O O . GLU A 1 450 ? 141.222 -36.343 24.244 1.00 39.65 449 GLU A O 1
ATOM 3630 N N . ASP A 1 451 ? 140.815 -36.224 26.449 1.00 38.31 450 ASP A N 1
ATOM 3631 C CA . ASP A 1 451 ? 142.234 -35.932 26.780 1.00 42.58 450 ASP A CA 1
ATOM 3632 C C . ASP A 1 451 ? 143.193 -37.069 26.394 1.00 41.95 450 ASP A C 1
ATOM 3633 O O . ASP A 1 451 ? 144.273 -36.826 26.050 1.00 44.80 450 ASP A O 1
ATOM 3638 N N . THR A 1 452 ? 142.791 -38.307 26.458 1.00 40.60 451 THR A N 1
ATOM 3639 C CA . THR A 1 452 ? 143.585 -39.441 25.991 1.00 39.96 451 THR A CA 1
ATOM 3640 C C . THR A 1 452 ? 143.755 -39.325 24.468 1.00 41.31 451 THR A C 1
ATOM 3641 O O . THR A 1 452 ? 144.740 -39.705 23.982 1.00 41.54 451 THR A O 1
ATOM 3645 N N . GLY A 1 453 ? 142.796 -38.807 23.731 1.00 40.72 452 GLY A N 1
ATOM 3646 C CA . GLY A 1 453 ? 142.956 -38.642 22.296 1.00 41.72 452 GLY A CA 1
ATOM 3647 C C . GLY A 1 453 ? 141.824 -39.193 21.446 1.00 44.92 452 GLY A C 1
ATOM 3648 O O . GLY A 1 453 ? 142.028 -39.431 20.264 1.00 39.60 452 GLY A O 1
ATOM 3649 N N . MET A 1 454 ? 140.632 -39.394 22.036 1.00 39.13 453 MET A N 1
ATOM 3650 C CA . MET A 1 454 ? 139.506 -39.916 21.381 1.00 38.85 453 MET A CA 1
ATOM 3651 C C . MET A 1 454 ? 138.875 -38.754 20.670 1.00 38.98 453 MET A C 1
ATOM 3652 O O . MET A 1 454 ? 137.777 -38.336 20.995 1.00 35.22 453 MET A O 1
ATOM 3657 N N . MET A 1 455 ? 139.579 -38.267 19.649 1.00 37.90 454 MET A N 1
ATOM 3658 C CA . MET A 1 455 ? 139.339 -36.933 19.047 1.00 36.58 454 MET A CA 1
ATOM 3659 C C . MET A 1 455 ? 139.942 -36.831 17.649 1.00 39.11 454 MET A C 1
ATOM 3660 O O . MET A 1 455 ? 140.970 -37.430 17.421 1.00 36.08 454 MET A O 1
ATOM 3665 N N . ALA A 1 456 ? 139.275 -36.085 16.734 1.00 39.56 455 ALA A N 1
ATOM 3666 C CA . ALA A 1 456 ? 139.750 -35.906 15.389 1.00 41.39 455 ALA A CA 1
ATOM 3667 C C . ALA A 1 456 ? 139.411 -34.514 14.886 1.00 40.47 455 ALA A C 1
ATOM 3668 O O . ALA A 1 456 ? 138.718 -33.791 15.537 1.00 40.82 455 ALA A O 1
ATOM 3670 N N . GLN A 1 457 ? 140.005 -34.126 13.762 1.00 43.03 456 GLN A N 1
ATOM 3671 C CA . GLN A 1 457 ? 139.750 -32.819 13.107 1.00 43.57 456 GLN A CA 1
ATOM 3672 C C . GLN A 1 457 ? 139.226 -32.937 11.667 1.00 41.42 456 GLN A C 1
ATOM 3673 O O . GLN A 1 457 ? 139.669 -33.791 10.876 1.00 43.67 456 GLN A O 1
ATOM 3679 N N . ILE A 1 458 ? 138.390 -31.998 11.317 1.00 33.95 457 ILE A N 1
ATOM 3680 C CA . ILE A 1 458 ? 137.808 -31.918 10.009 1.00 38.82 457 ILE A CA 1
ATOM 3681 C C . ILE A 1 458 ? 138.049 -30.479 9.509 1.00 43.34 457 ILE A C 1
ATOM 3682 O O . ILE A 1 458 ? 137.927 -29.510 10.242 1.00 38.91 457 ILE A O 1
ATOM 3687 N N . GLU A 1 459 ? 138.400 -30.364 8.236 1.00 42.08 458 GLU A N 1
ATOM 3688 C CA . GLU A 1 459 ? 138.587 -29.081 7.570 1.00 44.20 458 GLU A CA 1
ATOM 3689 C C . GLU A 1 459 ? 137.383 -28.844 6.687 1.00 41.27 458 GLU A C 1
ATOM 3690 O O . GLU A 1 459 ? 137.017 -29.661 5.773 1.00 49.26 458 GLU A O 1
ATOM 3696 N N . ILE A 1 460 ? 136.735 -27.709 6.962 1.00 42.33 459 ILE A N 1
ATOM 3697 C CA . ILE A 1 460 ? 135.629 -27.305 6.148 1.00 37.15 459 ILE A CA 1
ATOM 3698 C C . ILE A 1 460 ? 136.099 -26.244 5.164 1.00 50.01 459 ILE A C 1
ATOM 3699 O O . ILE A 1 460 ? 136.639 -25.254 5.608 1.00 53.95 459 ILE A O 1
ATOM 3704 N N . PHE A 1 461 ? 135.855 -26.418 3.863 1.00 60.28 460 PHE A N 1
ATOM 3705 C CA . PHE A 1 461 ? 136.493 -25.536 2.800 1.00 54.38 460 PHE A CA 1
ATOM 3706 C C . PHE A 1 461 ? 135.483 -25.022 1.791 1.00 57.52 460 PHE A C 1
ATOM 3707 O O . PHE A 1 461 ? 134.443 -25.631 1.574 1.00 55.01 460 PHE A O 1
ATOM 3715 N N . ASP A 1 462 ? 135.803 -23.899 1.173 1.00 67.11 461 ASP A N 1
ATOM 3716 C CA . ASP A 1 462 ? 135.046 -23.365 0.020 1.00 61.44 461 ASP A CA 1
ATOM 3717 C C . ASP A 1 462 ? 136.045 -23.545 -1.110 1.00 54.61 461 ASP A C 1
ATOM 3718 O O . ASP A 1 462 ? 137.161 -23.022 -1.003 1.00 65.40 461 ASP A O 1
ATOM 3723 N N . PRO A 1 463 ? 135.656 -24.309 -2.146 1.00 69.21 462 PRO A N 1
ATOM 3724 C CA . PRO A 1 463 ? 136.469 -24.354 -3.389 1.00 74.79 462 PRO A CA 1
ATOM 3725 C C . PRO A 1 463 ? 136.587 -22.977 -4.118 1.00 78.85 462 PRO A C 1
ATOM 3726 O O . PRO A 1 463 ? 135.604 -22.235 -4.158 1.00 108.92 462 PRO A O 1
ATOM 3730 N N . ASP A 1 464 ? 137.755 -22.628 -4.699 1.00 95.57 463 ASP A N 1
ATOM 3731 C CA . ASP A 1 464 ? 138.019 -21.184 -5.121 1.00 124.36 463 ASP A CA 1
ATOM 3732 C C . ASP A 1 464 ? 137.321 -20.174 -4.125 1.00 98.72 463 ASP A C 1
ATOM 3733 O O . ASP A 1 464 ? 136.533 -19.284 -4.491 1.00 109.52 463 ASP A O 1
ATOM 3738 N N . HIS A 1 465 ? 137.548 -20.445 -2.845 1.00 115.46 464 HIS A N 1
ATOM 3739 C CA . HIS A 1 465 ? 137.825 -19.415 -1.862 1.00 96.15 464 HIS A CA 1
ATOM 3740 C C . HIS A 1 465 ? 138.688 -20.117 -0.807 1.00 77.99 464 HIS A C 1
ATOM 3741 O O . HIS A 1 465 ? 138.329 -20.065 0.369 1.00 73.77 464 HIS A O 1
ATOM 3748 N N . PRO A 1 466 ? 139.804 -20.820 -1.236 1.00 87.18 465 PRO A N 1
ATOM 3749 C CA . PRO A 1 466 ? 140.585 -21.658 -0.289 1.00 85.59 465 PRO A CA 1
ATOM 3750 C C . PRO A 1 466 ? 141.309 -20.801 0.763 1.00 90.08 465 PRO A C 1
ATOM 3751 O O . PRO A 1 466 ? 141.372 -19.538 0.657 1.00 79.10 465 PRO A O 1
ATOM 3755 N N . ILE A 1 467 ? 141.796 -21.477 1.798 1.00 77.79 466 ILE A N 1
ATOM 3756 C CA . ILE A 1 467 ? 142.769 -20.865 2.674 1.00 80.24 466 ILE A CA 1
ATOM 3757 C C . ILE A 1 467 ? 143.590 -21.978 3.172 1.00 66.11 466 ILE A C 1
ATOM 3758 O O . ILE A 1 467 ? 143.117 -23.109 3.321 1.00 68.07 466 ILE A O 1
ATOM 3763 N N . GLU A 1 468 ? 144.840 -21.650 3.391 1.00 73.25 467 GLU A N 1
ATOM 3764 C CA . GLU A 1 468 ? 145.808 -22.552 3.944 1.00 72.80 467 GLU A CA 1
ATOM 3765 C C . GLU A 1 468 ? 145.922 -22.218 5.476 1.00 70.76 467 GLU A C 1
ATOM 3766 O O . GLU A 1 468 ? 146.006 -21.039 5.897 1.00 84.13 467 GLU A O 1
ATOM 3772 N N . TYR A 1 469 ? 145.901 -23.279 6.290 1.00 74.56 468 TYR A N 1
ATOM 3773 C CA . TYR A 1 469 ? 146.068 -23.248 7.742 1.00 63.25 468 TYR A CA 1
ATOM 3774 C C . TYR A 1 469 ? 147.492 -23.675 8.101 1.00 63.74 468 TYR A C 1
ATOM 3775 O O . TYR A 1 469 ? 148.063 -24.605 7.506 1.00 86.62 468 TYR A O 1
ATOM 3784 N N . HIS A 1 470 ? 148.027 -22.985 9.084 1.00 56.15 469 HIS A N 1
ATOM 3785 C CA . HIS A 1 470 ? 149.368 -23.201 9.622 1.00 68.48 469 HIS A CA 1
ATOM 3786 C C . HIS A 1 470 ? 149.204 -23.837 10.969 1.00 71.24 469 HIS A C 1
ATOM 3787 O O . HIS A 1 470 ? 149.407 -23.185 12.018 1.00 68.31 469 HIS A O 1
ATOM 3794 N N . LEU A 1 471 ? 148.773 -25.100 10.916 1.00 67.93 470 LEU A N 1
ATOM 3795 C CA . LEU A 1 471 ? 148.608 -25.891 12.164 1.00 73.42 470 LEU A CA 1
ATOM 3796 C C . LEU A 1 471 ? 150.003 -26.089 12.755 1.00 73.90 470 LEU A C 1
ATOM 3797 O O . LEU A 1 471 ? 150.939 -26.418 12.007 1.00 94.38 470 LEU A O 1
ATOM 3802 N N . MET A 1 472 ? 150.125 -25.836 14.061 1.00 73.71 471 MET A N 1
ATOM 3803 C CA . MET A 1 472 ? 151.366 -26.079 14.848 1.00 89.14 471 MET A CA 1
ATOM 3804 C C . MET A 1 472 ? 151.271 -27.429 15.577 1.00 87.45 471 MET A C 1
ATOM 3805 O O . MET A 1 472 ? 150.158 -27.858 15.991 1.00 78.16 471 MET A O 1
ATOM 3810 N N . PRO A 1 473 ? 152.431 -28.136 15.717 1.00 77.71 472 PRO A N 1
ATOM 3811 C CA . PRO A 1 473 ? 152.499 -29.210 16.718 1.00 69.58 472 PRO A CA 1
ATOM 3812 C C . PRO A 1 473 ? 152.098 -28.629 18.050 1.00 78.97 472 PRO A C 1
ATOM 3813 O O . PRO A 1 473 ? 152.188 -27.385 18.216 1.00 73.97 472 PRO A O 1
ATOM 3817 N N . MET A 1 474 ? 151.685 -29.477 19.002 1.00 67.54 473 MET A N 1
ATOM 3818 C CA . MET A 1 474 ? 151.457 -29.008 20.393 1.00 87.42 473 MET A CA 1
ATOM 3819 C C . MET A 1 474 ? 152.821 -28.494 20.880 1.00 83.53 473 MET A C 1
ATOM 3820 O O . MET A 1 474 ? 153.867 -29.094 20.544 1.00 64.04 473 MET A O 1
ATOM 3825 N N . ASN A 1 475 ? 152.774 -27.324 21.545 1.00 92.44 474 ASN A N 1
ATOM 3826 C CA . ASN A 1 475 ? 153.838 -26.831 22.424 1.00 83.77 474 ASN A CA 1
ATOM 3827 C C . ASN A 1 475 ? 154.337 -28.036 23.231 1.00 87.10 474 ASN A C 1
ATOM 3828 O O . ASN A 1 475 ? 153.547 -28.950 23.556 1.00 64.68 474 ASN A O 1
ATOM 3833 N N . HIS A 1 476 ? 155.636 -28.045 23.502 1.00 77.95 475 HIS A N 1
ATOM 3834 C CA . HIS A 1 476 ? 156.255 -28.977 24.405 1.00 78.75 475 HIS A CA 1
ATOM 3835 C C . HIS A 1 476 ? 156.123 -28.304 25.828 1.00 79.71 475 HIS A C 1
ATOM 3836 O O . HIS A 1 476 ? 156.687 -27.201 26.092 1.00 65.73 475 HIS A O 1
ATOM 3843 N N . LYS A 1 477 ? 155.401 -28.975 26.734 1.00 88.98 476 LYS A N 1
ATOM 3844 C CA . LYS A 1 477 ? 154.792 -28.357 27.953 1.00 101.14 476 LYS A CA 1
ATOM 3845 C C . LYS A 1 477 ? 155.743 -28.306 29.181 1.00 94.98 476 LYS A C 1
ATOM 3846 O O . LYS A 1 477 ? 156.552 -29.213 29.417 1.00 92.84 476 LYS A O 1
ATOM 3852 N N . SER B 1 1 ? 96.848 -41.859 51.526 1.00 69.43 0 SER B N 1
ATOM 3853 C CA . SER B 1 1 ? 97.703 -41.286 50.475 1.00 73.65 0 SER B CA 1
ATOM 3854 C C . SER B 1 1 ? 98.753 -42.363 49.939 1.00 72.11 0 SER B C 1
ATOM 3855 O O . SER B 1 1 ? 99.394 -43.041 50.757 1.00 57.53 0 SER B O 1
ATOM 3858 N N . MET B 1 2 ? 98.949 -42.494 48.608 1.00 45.31 1 MET B N 1
ATOM 3859 C CA . MET B 1 2 ? 99.791 -43.531 48.033 1.00 42.88 1 MET B CA 1
ATOM 3860 C C . MET B 1 2 ? 101.269 -43.434 48.495 1.00 39.55 1 MET B C 1
ATOM 3861 O O . MET B 1 2 ? 101.831 -42.394 48.496 1.00 38.34 1 MET B O 1
ATOM 3866 N N . ILE B 1 3 ? 101.865 -44.502 48.900 1.00 35.14 2 ILE B N 1
ATOM 3867 C CA . ILE B 1 3 ? 103.347 -44.534 49.244 1.00 31.55 2 ILE B CA 1
ATOM 3868 C C . ILE B 1 3 ? 104.201 -44.397 47.932 1.00 38.79 2 ILE B C 1
ATOM 3869 O O . ILE B 1 3 ? 103.951 -45.200 46.994 1.00 35.68 2 ILE B O 1
ATOM 3874 N N . THR B 1 4 ? 105.145 -43.437 47.841 1.00 34.67 3 THR B N 1
ATOM 3875 C CA . THR B 1 4 ? 105.905 -43.265 46.601 1.00 27.29 3 THR B CA 1
ATOM 3876 C C . THR B 1 4 ? 107.377 -43.152 46.914 1.00 30.00 3 THR B C 1
ATOM 3877 O O . THR B 1 4 ? 108.089 -42.397 46.296 1.00 36.79 3 THR B O 1
ATOM 3881 N N . LYS B 1 5 ? 107.838 -43.951 47.842 1.00 33.21 4 LYS B N 1
ATOM 3882 C CA . LYS B 1 5 ? 109.212 -44.069 48.197 1.00 33.47 4 LYS B CA 1
ATOM 3883 C C . LYS B 1 5 ? 109.495 -45.454 48.748 1.00 33.96 4 LYS B C 1
ATOM 3884 O O . LYS B 1 5 ? 108.610 -46.111 49.343 1.00 36.47 4 LYS B O 1
ATOM 3890 N N . TYR B 1 6 ? 110.727 -45.857 48.603 1.00 31.75 5 TYR B N 1
ATOM 3891 C CA . TYR B 1 6 ? 111.262 -47.051 49.217 1.00 32.18 5 TYR B CA 1
ATOM 3892 C C . TYR B 1 6 ? 111.394 -46.750 50.717 1.00 36.71 5 TYR B C 1
ATOM 3893 O O . TYR B 1 6 ? 111.724 -45.611 51.088 1.00 36.96 5 TYR B O 1
ATOM 3902 N N . LEU B 1 7 ? 111.163 -47.766 51.576 1.00 30.23 6 LEU B N 1
ATOM 3903 C CA . LEU B 1 7 ? 110.934 -47.533 52.983 1.00 25.73 6 LEU B CA 1
ATOM 3904 C C . LEU B 1 7 ? 112.154 -47.872 53.758 1.00 33.14 6 LEU B C 1
ATOM 3905 O O . LEU B 1 7 ? 112.105 -48.152 54.939 1.00 44.08 6 LEU B O 1
ATOM 3910 N N . TYR B 1 8 ? 113.267 -47.763 53.131 1.00 27.89 7 TYR B N 1
ATOM 3911 C CA . TYR B 1 8 ? 114.548 -47.958 53.791 1.00 31.05 7 TYR B CA 1
ATOM 3912 C C . TYR B 1 8 ? 115.501 -46.875 53.293 1.00 27.76 7 TYR B C 1
ATOM 3913 O O . TYR B 1 8 ? 115.205 -46.099 52.377 1.00 31.46 7 TYR B O 1
ATOM 3922 N N . ASP B 1 9 ? 116.633 -46.774 53.921 1.00 31.83 8 ASP B N 1
ATOM 3923 C CA . ASP B 1 9 ? 117.466 -45.534 53.776 1.00 31.13 8 ASP B CA 1
ATOM 3924 C C . ASP B 1 9 ? 118.494 -45.719 52.621 1.00 31.54 8 ASP B C 1
ATOM 3925 O O . ASP B 1 9 ? 119.429 -46.606 52.698 1.00 31.67 8 ASP B O 1
ATOM 3930 N N . GLU B 1 10 ? 118.421 -44.807 51.677 1.00 32.62 9 GLU B N 1
ATOM 3931 C CA . GLU B 1 10 ? 119.142 -44.865 50.396 1.00 32.94 9 GLU B CA 1
ATOM 3932 C C . GLU B 1 10 ? 120.630 -44.822 50.610 1.00 32.46 9 GLU B C 1
ATOM 3933 O O . GLU B 1 10 ? 121.336 -45.493 49.906 1.00 34.89 9 GLU B O 1
ATOM 3939 N N . ASN B 1 11 ? 121.095 -44.037 51.554 1.00 30.60 10 ASN B N 1
ATOM 3940 C CA . ASN B 1 11 ? 122.519 -44.010 51.891 1.00 31.25 10 ASN B CA 1
ATOM 3941 C C . ASN B 1 11 ? 123.113 -45.378 52.165 1.00 35.88 10 ASN B C 1
ATOM 3942 O O . ASN B 1 11 ? 124.361 -45.558 52.171 1.00 34.66 10 ASN B O 1
ATOM 3947 N N . ALA B 1 12 ? 122.271 -46.348 52.486 1.00 30.25 11 ALA B N 1
ATOM 3948 C CA . ALA B 1 12 ? 122.774 -47.664 52.887 1.00 33.73 11 ALA B CA 1
ATOM 3949 C C . ALA B 1 12 ? 122.465 -48.813 51.895 1.00 32.84 11 ALA B C 1
ATOM 3950 O O . ALA B 1 12 ? 122.730 -49.969 52.244 1.00 31.05 11 ALA B O 1
ATOM 3952 N N . TYR B 1 13 ? 121.788 -48.510 50.776 1.00 30.86 12 TYR B N 1
ATOM 3953 C CA . TYR B 1 13 ? 121.490 -49.502 49.831 1.00 32.41 12 TYR B CA 1
ATOM 3954 C C . TYR B 1 13 ? 122.731 -50.384 49.418 1.00 32.36 12 TYR B C 1
ATOM 3955 O O . TYR B 1 13 ? 123.894 -49.971 49.480 1.00 33.30 12 TYR B O 1
ATOM 3964 N N A ASP B 1 14 ? 122.426 -51.664 49.212 0.50 35.87 13 ASP B N 1
ATOM 3965 N N B ASP B 1 14 ? 122.413 -51.605 49.001 0.50 26.66 13 ASP B N 1
ATOM 3966 C CA A ASP B 1 14 ? 123.168 -52.589 48.348 0.50 43.05 13 ASP B CA 1
ATOM 3967 C CA B ASP B 1 14 ? 123.428 -52.611 48.600 0.50 24.45 13 ASP B CA 1
ATOM 3968 C C A ASP B 1 14 ? 124.347 -51.959 47.599 0.50 35.53 13 ASP B C 1
ATOM 3969 C C B ASP B 1 14 ? 124.365 -52.101 47.465 0.50 25.89 13 ASP B C 1
ATOM 3970 O O A ASP B 1 14 ? 125.549 -52.120 47.899 0.50 35.97 13 ASP B O 1
ATOM 3971 O O B ASP B 1 14 ? 125.477 -52.585 47.314 0.50 25.49 13 ASP B O 1
ATOM 3980 N N . TYR B 1 15 ? 123.903 -51.138 46.663 1.00 30.04 14 TYR B N 1
ATOM 3981 C CA . TYR B 1 15 ? 124.707 -50.601 45.588 1.00 30.46 14 TYR B CA 1
ATOM 3982 C C . TYR B 1 15 ? 125.769 -49.619 45.999 1.00 33.63 14 TYR B C 1
ATOM 3983 O O . TYR B 1 15 ? 126.504 -49.183 45.129 1.00 32.60 14 TYR B O 1
ATOM 3992 N N . HIS B 1 16 ? 125.817 -49.267 47.257 1.00 31.45 15 HIS B N 1
ATOM 3993 C CA . HIS B 1 16 ? 126.931 -48.532 47.860 1.00 30.40 15 HIS B CA 1
ATOM 3994 C C . HIS B 1 16 ? 128.119 -49.373 48.227 1.00 35.93 15 HIS B C 1
ATOM 3995 O O . HIS B 1 16 ? 129.182 -48.860 48.500 1.00 40.76 15 HIS B O 1
ATOM 4002 N N . ASP B 1 17 ? 128.013 -50.673 48.152 1.00 38.83 16 ASP B N 1
ATOM 4003 C CA . ASP B 1 17 ? 129.145 -51.486 48.524 1.00 37.46 16 ASP B CA 1
ATOM 4004 C C . ASP B 1 17 ? 130.162 -51.511 47.369 1.00 39.92 16 ASP B C 1
ATOM 4005 O O . ASP B 1 17 ? 129.798 -51.609 46.175 1.00 36.51 16 ASP B O 1
ATOM 4010 N N . GLY B 1 18 ? 131.446 -51.510 47.738 1.00 38.75 17 GLY B N 1
ATOM 4011 C CA . GLY B 1 18 ? 132.459 -51.536 46.774 1.00 42.90 17 GLY B CA 1
ATOM 4012 C C . GLY B 1 18 ? 132.533 -52.783 45.896 1.00 46.64 17 GLY B C 1
ATOM 4013 O O . GLY B 1 18 ? 133.048 -52.681 44.714 1.00 48.02 17 GLY B O 1
ATOM 4014 N N . GLY B 1 19 ? 132.035 -53.934 46.417 1.00 41.95 18 GLY B N 1
ATOM 4015 C CA . GLY B 1 19 ? 131.969 -55.230 45.664 1.00 42.54 18 GLY B CA 1
ATOM 4016 C C . GLY B 1 19 ? 130.641 -55.410 44.915 1.00 42.22 18 GLY B C 1
ATOM 4017 O O . GLY B 1 19 ? 130.409 -56.469 44.370 1.00 42.07 18 GLY B O 1
ATOM 4018 N N . TYR B 1 20 ? 129.761 -54.379 44.880 1.00 33.30 19 TYR B N 1
ATOM 4019 C CA . TYR B 1 20 ? 128.456 -54.599 44.333 1.00 37.35 19 TYR B CA 1
ATOM 4020 C C . TYR B 1 20 ? 128.480 -54.851 42.796 1.00 37.97 19 TYR B C 1
ATOM 4021 O O . TYR B 1 20 ? 129.254 -54.252 42.070 1.00 37.82 19 TYR B O 1
ATOM 4030 N N . ARG B 1 21 ? 127.516 -55.622 42.323 1.00 32.38 20 ARG B N 1
ATOM 4031 C CA . ARG B 1 21 ? 127.367 -55.826 40.911 1.00 39.66 20 ARG B CA 1
ATOM 4032 C C . ARG B 1 21 ? 125.945 -55.723 40.563 1.00 33.45 20 ARG B C 1
ATOM 4033 O O . ARG B 1 21 ? 125.112 -56.335 41.189 1.00 35.86 20 ARG B O 1
ATOM 4041 N N . PRO B 1 22 ? 125.644 -54.864 39.646 1.00 34.92 21 PRO B N 1
ATOM 4042 C CA . PRO B 1 22 ? 124.301 -54.834 39.186 1.00 36.73 21 PRO B CA 1
ATOM 4043 C C . PRO B 1 22 ? 123.903 -56.053 38.368 1.00 34.27 21 PRO B C 1
ATOM 4044 O O . PRO B 1 22 ? 124.710 -56.747 37.777 1.00 35.08 21 PRO B O 1
ATOM 4048 N N . LEU B 1 23 ? 122.620 -56.233 38.234 1.00 29.99 22 LEU B N 1
ATOM 4049 C CA . LEU B 1 23 ? 122.082 -57.289 37.417 1.00 34.41 22 LEU B CA 1
ATOM 4050 C C . LEU B 1 23 ? 122.330 -57.075 35.925 1.00 38.58 22 LEU B C 1
ATOM 4051 O O . LEU B 1 23 ? 122.289 -55.954 35.471 1.00 36.58 22 LEU B O 1
ATOM 4056 N N . LYS B 1 24 ? 122.575 -58.163 35.213 1.00 35.82 23 LYS B N 1
ATOM 4057 C CA . LYS B 1 24 ? 122.770 -58.178 33.718 1.00 35.81 23 LYS B CA 1
ATOM 4058 C C . LYS B 1 24 ? 121.743 -59.103 33.057 1.00 32.77 23 LYS B C 1
ATOM 4059 O O . LYS B 1 24 ? 121.233 -60.031 33.666 1.00 36.14 23 LYS B O 1
ATOM 4065 N N . LYS B 1 25 ? 121.506 -58.865 31.800 1.00 33.61 24 LYS B N 1
ATOM 4066 C CA . LYS B 1 25 ? 120.600 -59.631 30.955 1.00 36.12 24 LYS B CA 1
ATOM 4067 C C . LYS B 1 25 ? 121.174 -61.046 30.808 1.00 32.37 24 LYS B C 1
ATOM 4068 O O . LYS B 1 25 ? 122.300 -61.213 30.505 1.00 34.77 24 LYS B O 1
ATOM 4074 N N . ALA B 1 26 ? 120.371 -62.048 31.145 1.00 35.74 25 ALA B N 1
ATOM 4075 C CA . ALA B 1 26 ? 120.722 -63.479 30.974 1.00 3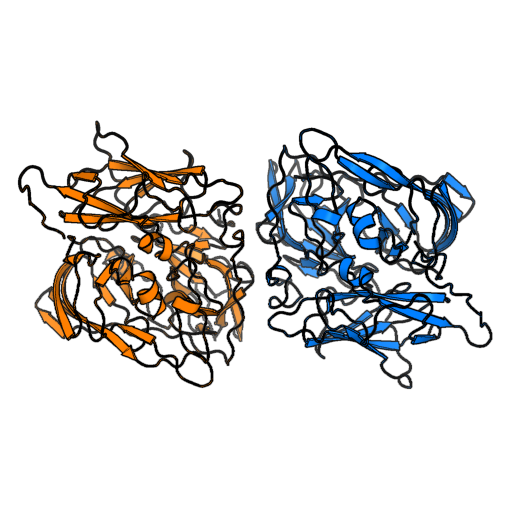7.07 25 ALA B CA 1
ATOM 4076 C C . ALA B 1 26 ? 120.588 -63.825 29.462 1.00 36.92 25 ALA B C 1
ATOM 4077 O O . ALA B 1 26 ? 119.668 -63.389 28.783 1.00 40.36 25 ALA B O 1
ATOM 4079 N N . PRO B 1 27 ? 121.446 -64.672 28.938 1.00 40.73 26 PRO B N 1
ATOM 4080 C CA . PRO B 1 27 ? 121.304 -65.067 27.534 1.00 42.17 26 PRO B CA 1
ATOM 4081 C C . PRO B 1 27 ? 120.096 -65.900 27.261 1.00 43.74 26 PRO B C 1
ATOM 4082 O O . PRO B 1 27 ? 119.517 -66.477 28.151 1.00 47.98 26 PRO B O 1
ATOM 4086 N N . GLY B 1 28 ? 119.653 -65.927 26.069 1.00 43.85 27 GLY B N 1
ATOM 4087 C CA . GLY B 1 28 ? 118.562 -66.886 25.739 1.00 49.14 27 GLY B CA 1
ATOM 4088 C C . GLY B 1 28 ? 117.294 -66.176 25.422 1.00 49.87 27 GLY B C 1
ATOM 4089 O O . GLY B 1 28 ? 117.224 -64.944 25.490 1.00 50.54 27 GLY B O 1
ATOM 4090 N N . GLU B 1 29 ? 116.242 -66.963 25.164 1.00 44.61 28 GLU B N 1
ATOM 4091 C CA . GLU B 1 29 ? 114.958 -66.412 24.777 1.00 46.46 28 GLU B CA 1
ATOM 4092 C C . GLU B 1 29 ? 114.208 -66.142 26.109 1.00 42.03 28 GLU B C 1
ATOM 4093 O O . GLU B 1 29 ? 114.665 -66.496 27.193 1.00 42.38 28 GLU B O 1
ATOM 4099 N N . GLU B 1 30 ? 113.081 -65.487 25.982 1.00 36.69 29 GLU B N 1
ATOM 4100 C CA . GLU B 1 30 ? 112.151 -65.342 27.069 1.00 41.20 29 GLU B CA 1
ATOM 4101 C C . GLU B 1 30 ? 111.490 -66.616 27.291 1.00 47.98 29 GLU B C 1
ATOM 4102 O O . GLU B 1 30 ? 111.213 -67.293 26.359 1.00 45.06 29 GLU B O 1
ATOM 4108 N N . HIS B 1 31 ? 111.177 -66.900 28.533 1.00 52.39 30 HIS B N 1
ATOM 4109 C CA . HIS B 1 31 ? 110.506 -68.177 28.947 1.00 47.54 30 HIS B CA 1
ATOM 4110 C C . HIS B 1 31 ? 109.258 -67.852 29.805 1.00 41.99 30 HIS B C 1
ATOM 4111 O O . HIS B 1 31 ? 109.322 -66.976 30.624 1.00 40.41 30 HIS B O 1
ATOM 4118 N N . PRO B 1 32 ? 108.165 -68.594 29.654 1.00 44.41 31 PRO B N 1
ATOM 4119 C CA . PRO B 1 32 ? 107.112 -68.375 30.641 1.00 43.56 31 PRO B CA 1
ATOM 4120 C C . PRO B 1 32 ? 107.594 -68.605 32.114 1.00 43.94 31 PRO B C 1
ATOM 4121 O O . PRO B 1 32 ? 108.467 -69.479 32.363 1.00 39.91 31 PRO B O 1
ATOM 4125 N N . LEU B 1 33 ? 107.010 -67.864 33.070 1.00 38.21 32 LEU B N 1
ATOM 4126 C CA . LEU B 1 33 ? 107.475 -67.945 34.430 1.00 34.51 32 LEU B CA 1
ATOM 4127 C C . LEU B 1 33 ? 107.142 -69.329 34.964 1.00 32.98 32 LEU B C 1
ATOM 4128 O O . LEU B 1 33 ? 105.987 -69.771 34.875 1.00 34.13 32 LEU B O 1
ATOM 4133 N N A ASN B 1 34 ? 108.129 -70.030 35.485 0.50 34.55 33 ASN B N 1
ATOM 4134 N N B ASN B 1 34 ? 108.133 -69.991 35.570 0.50 33.02 33 ASN B N 1
ATOM 4135 C CA A ASN B 1 34 ? 107.893 -71.373 36.080 0.50 39.06 33 ASN B CA 1
ATOM 4136 C CA B ASN B 1 34 ? 107.907 -71.276 36.347 0.50 35.39 33 ASN B CA 1
ATOM 4137 C C A ASN B 1 34 ? 107.065 -71.254 37.421 0.50 37.72 33 ASN B C 1
ATOM 4138 C C B ASN B 1 34 ? 106.881 -71.064 37.433 0.50 34.29 33 ASN B C 1
ATOM 4139 O O A ASN B 1 34 ? 107.446 -70.483 38.340 0.50 41.81 33 ASN B O 1
ATOM 4140 O O B ASN B 1 34 ? 106.942 -70.072 38.219 0.50 31.79 33 ASN B O 1
ATOM 4149 N N . VAL B 1 35 ? 105.952 -71.979 37.508 1.00 37.22 34 VAL B N 1
ATOM 4150 C CA . VAL B 1 35 ? 105.008 -71.945 38.674 1.00 39.08 34 VAL B CA 1
ATOM 4151 C C . VAL B 1 35 ? 105.010 -73.348 39.292 1.00 40.17 34 VAL B C 1
ATOM 4152 O O . VAL B 1 35 ? 104.550 -74.225 38.680 1.00 43.35 34 VAL B O 1
ATOM 4156 N N . PRO B 1 36 ? 105.582 -73.529 40.475 1.00 43.68 35 PRO B N 1
ATOM 4157 C CA . PRO B 1 36 ? 105.604 -74.881 41.129 1.00 44.31 35 PRO B CA 1
ATOM 4158 C C . PRO B 1 36 ? 104.202 -75.396 41.390 1.00 40.68 35 PRO B C 1
ATOM 4159 O O . PRO B 1 36 ? 103.370 -74.608 41.791 1.00 39.85 35 PRO B O 1
ATOM 4163 N N . ALA B 1 37 ? 103.936 -76.673 41.091 1.00 38.89 36 ALA B N 1
ATOM 4164 C CA . ALA B 1 37 ? 102.735 -77.362 41.479 1.00 41.67 36 ALA B CA 1
ATOM 4165 C C . ALA B 1 37 ? 102.680 -77.496 43.035 1.00 36.84 36 ALA B C 1
ATOM 4166 O O . ALA B 1 37 ? 103.685 -77.530 43.742 1.00 35.37 36 ALA B O 1
ATOM 4168 N N . PHE B 1 38 ? 101.476 -77.585 43.560 1.00 35.67 37 PHE B N 1
ATOM 4169 C CA . PHE B 1 38 ? 101.331 -77.908 44.970 1.00 36.37 37 PHE B CA 1
ATOM 4170 C C . PHE B 1 38 ? 101.768 -79.323 45.329 1.00 37.12 37 PHE B C 1
ATOM 4171 O O . PHE B 1 38 ? 101.488 -80.250 44.596 1.00 39.85 37 PHE B O 1
ATOM 4179 N N . LEU B 1 39 ? 102.483 -79.482 46.419 1.00 39.86 38 LEU B N 1
ATOM 4180 C CA . LEU B 1 39 ? 102.709 -80.817 46.976 1.00 38.45 38 LEU B CA 1
ATOM 4181 C C . LEU B 1 39 ? 101.402 -81.537 47.279 1.00 35.73 38 LEU B C 1
ATOM 4182 O O . LEU B 1 39 ? 100.561 -80.993 47.907 1.00 38.38 38 LEU B O 1
ATOM 4187 N N . LYS B 1 40 ? 101.224 -82.765 46.852 1.00 36.31 39 LYS B N 1
ATOM 4188 C CA . LYS B 1 40 ? 100.055 -83.482 47.205 1.00 36.99 39 LYS B CA 1
ATOM 4189 C C . LYS B 1 40 ? 100.272 -84.332 48.462 1.00 34.50 39 LYS B C 1
ATOM 4190 O O . LYS B 1 40 ? 101.401 -84.932 48.739 1.00 34.60 39 LYS B O 1
ATOM 4196 N N . PRO B 1 41 ? 99.219 -84.451 49.264 1.00 34.72 40 PRO B N 1
ATOM 4197 C CA . PRO B 1 41 ? 99.345 -85.318 50.484 1.00 42.86 40 PRO B CA 1
ATOM 4198 C C . PRO B 1 41 ? 99.565 -86.780 50.194 1.00 36.68 40 PRO B C 1
ATOM 4199 O O . PRO B 1 41 ? 99.099 -87.272 49.225 1.00 36.06 40 PRO B O 1
ATOM 4203 N N . ASP B 1 42 ? 100.321 -87.425 50.992 1.00 36.86 41 ASP B N 1
ATOM 4204 C CA . ASP B 1 42 ? 100.479 -88.903 50.964 1.00 39.87 41 ASP B CA 1
ATOM 4205 C C . ASP B 1 42 ? 99.188 -89.605 51.428 1.00 49.40 41 ASP B C 1
ATOM 4206 O O . ASP B 1 42 ? 98.739 -90.622 50.875 1.00 44.57 41 ASP B O 1
ATOM 4211 N N . ARG B 1 43 ? 98.587 -89.043 52.438 1.00 47.97 42 ARG B N 1
ATOM 4212 C CA . ARG B 1 43 ? 97.448 -89.668 53.150 1.00 46.13 42 ARG B CA 1
ATOM 4213 C C . ARG B 1 43 ? 96.799 -88.552 53.957 1.00 43.06 42 ARG B C 1
ATOM 4214 O O . ARG B 1 43 ? 97.449 -87.508 54.282 1.00 41.70 42 ARG B O 1
ATOM 4222 N N . ILE B 1 44 ? 95.527 -88.755 54.284 1.00 49.62 43 ILE B N 1
ATOM 4223 C CA . ILE B 1 44 ? 94.840 -87.923 55.264 1.00 45.82 43 ILE B CA 1
ATOM 4224 C C . ILE B 1 44 ? 94.176 -88.852 56.290 1.00 65.59 43 ILE B C 1
ATOM 4225 O O . ILE B 1 44 ? 93.784 -90.013 55.964 1.00 62.26 43 ILE B O 1
ATOM 4230 N N . GLU B 1 45 ? 94.079 -88.337 57.522 1.00 66.42 44 GLU B N 1
ATOM 4231 C CA . GLU B 1 45 ? 93.438 -89.082 58.607 1.00 57.61 44 GLU B CA 1
ATOM 4232 C C . GLU B 1 45 ? 92.656 -88.024 59.391 1.00 62.54 44 GLU B C 1
ATOM 4233 O O . GLU B 1 45 ? 93.248 -87.296 60.178 1.00 66.17 44 GLU B O 1
ATOM 4239 N N . GLY B 1 46 ? 91.345 -87.872 59.143 1.00 57.84 45 GLY B N 1
ATOM 4240 C CA . GLY B 1 46 ? 90.569 -86.969 59.991 1.00 64.07 45 GLY B CA 1
ATOM 4241 C C . GLY B 1 46 ? 90.964 -85.551 59.746 1.00 65.09 45 GLY B C 1
ATOM 4242 O O . GLY B 1 46 ? 90.727 -85.038 58.674 1.00 85.77 45 GLY B O 1
ATOM 4243 N N . ASN B 1 47 ? 91.605 -84.911 60.704 1.00 68.06 46 ASN B N 1
ATOM 4244 C CA . ASN B 1 47 ? 92.192 -83.614 60.413 1.00 71.15 46 ASN B CA 1
ATOM 4245 C C . ASN B 1 47 ? 93.660 -83.557 60.344 1.00 67.75 46 ASN B C 1
ATOM 4246 O O . ASN B 1 47 ? 94.253 -82.441 60.503 1.00 71.78 46 ASN B O 1
ATOM 4251 N N . GLU B 1 48 ? 94.245 -84.719 60.004 1.00 46.97 47 GLU B N 1
ATOM 4252 C CA . GLU B 1 48 ? 95.686 -84.875 59.935 1.00 49.04 47 GLU B CA 1
ATOM 4253 C C . GLU B 1 48 ? 96.125 -85.182 58.491 1.00 51.72 47 GLU B C 1
ATOM 4254 O O . GLU B 1 48 ? 95.547 -86.064 57.767 1.00 50.98 47 GLU B O 1
ATOM 4260 N N . ILE B 1 49 ? 97.161 -84.467 58.064 1.00 44.09 48 ILE B N 1
ATOM 4261 C CA . ILE B 1 49 ? 97.593 -84.520 56.666 1.00 34.60 48 ILE B CA 1
ATOM 4262 C C . ILE B 1 49 ? 99.022 -84.918 56.725 1.00 34.97 48 ILE B C 1
ATOM 4263 O O . ILE B 1 49 ? 99.804 -84.457 57.558 1.00 41.00 48 ILE B O 1
ATOM 4268 N N . TYR B 1 50 ? 99.357 -85.887 55.874 1.00 36.41 49 TYR B N 1
ATOM 4269 C CA . TYR B 1 50 ? 100.678 -86.462 55.828 1.00 36.24 49 TYR B CA 1
ATOM 4270 C C . TYR B 1 50 ? 101.377 -85.985 54.517 1.00 34.18 49 TYR B C 1
ATOM 4271 O O . TYR B 1 50 ? 100.782 -86.022 53.482 1.00 36.08 49 TYR B O 1
ATOM 4280 N N . TYR B 1 51 ? 102.615 -85.516 54.607 1.00 33.12 50 TYR B N 1
ATOM 4281 C CA . TYR B 1 51 ? 103.343 -84.986 53.436 1.00 33.00 50 TYR B CA 1
ATOM 4282 C C . TYR B 1 51 ? 104.724 -85.579 53.504 1.00 31.13 50 TYR B C 1
ATOM 4283 O O . TYR B 1 51 ? 105.183 -85.883 54.625 1.00 36.60 50 TYR B O 1
ATOM 4292 N N . THR B 1 52 ? 105.430 -85.652 52.334 1.00 36.17 51 THR B N 1
ATOM 4293 C CA . THR B 1 52 ? 106.789 -86.031 52.280 1.00 34.83 51 THR B CA 1
ATOM 4294 C C . THR B 1 52 ? 107.589 -85.018 51.451 1.00 34.22 51 THR B C 1
ATOM 4295 O O . THR B 1 52 ? 107.176 -84.617 50.358 1.00 38.65 51 THR B O 1
ATOM 4299 N N . VAL B 1 53 ? 108.757 -84.597 51.994 1.00 34.15 52 VAL B N 1
ATOM 4300 C CA . VAL B 1 53 ? 109.549 -83.604 51.338 1.00 37.75 52 VAL B CA 1
ATOM 4301 C C . VAL B 1 53 ? 110.928 -84.168 51.289 1.00 34.46 52 VAL B C 1
ATOM 4302 O O . VAL B 1 53 ? 111.474 -84.562 52.342 1.00 38.53 52 VAL B O 1
ATOM 4306 N N . THR B 1 54 ? 111.530 -84.210 50.081 1.00 35.45 53 THR B N 1
ATOM 4307 C CA . THR B 1 54 ? 112.814 -84.850 49.889 1.00 35.05 53 THR B CA 1
ATOM 4308 C C . THR B 1 54 ? 113.781 -83.842 49.199 1.00 36.10 53 THR B C 1
ATOM 4309 O O . THR B 1 54 ? 113.561 -83.361 48.101 1.00 39.16 53 THR B O 1
ATOM 4313 N N . ALA B 1 55 ? 114.840 -83.533 49.906 1.00 34.85 54 ALA B N 1
ATOM 4314 C CA . ALA B 1 55 ? 115.944 -82.762 49.331 1.00 39.25 54 ALA B CA 1
ATOM 4315 C C . ALA B 1 55 ? 116.675 -83.661 48.315 1.00 44.28 54 ALA B C 1
ATOM 4316 O O . ALA B 1 55 ? 117.067 -84.795 48.668 1.00 36.83 54 ALA B O 1
ATOM 4318 N N . GLN B 1 56 ? 116.877 -83.173 47.092 1.00 37.70 55 GLN B N 1
ATOM 4319 C CA . GLN B 1 56 ? 117.605 -83.993 46.107 1.00 38.55 55 GLN B CA 1
ATOM 4320 C C . GLN B 1 56 ? 118.358 -83.148 45.060 1.00 43.46 55 GLN B C 1
ATOM 4321 O O . GLN B 1 56 ? 118.231 -81.927 44.999 1.00 40.95 55 GLN B O 1
ATOM 4327 N N . ALA B 1 57 ? 119.128 -83.826 44.229 1.00 46.30 56 ALA B N 1
ATOM 4328 C CA . ALA B 1 57 ? 119.873 -83.204 43.045 1.00 41.60 56 ALA B CA 1
ATOM 4329 C C . ALA B 1 57 ? 119.180 -83.560 41.755 1.00 42.62 56 ALA B C 1
ATOM 4330 O O . ALA B 1 57 ? 118.465 -84.546 41.670 1.00 41.64 56 ALA B O 1
ATOM 4332 N N . GLY B 1 58 ? 119.401 -82.741 40.753 1.00 40.25 57 GLY B N 1
ATOM 4333 C CA . GLY B 1 58 ? 118.787 -82.934 39.446 1.00 44.49 57 GLY B CA 1
ATOM 4334 C C . GLY B 1 58 ? 119.454 -81.926 38.473 1.00 35.54 57 GLY B C 1
ATOM 4335 O O . GLY B 1 58 ? 120.467 -81.278 38.822 1.00 36.99 57 GLY B O 1
ATOM 4336 N N A GLU B 1 59 ? 118.886 -81.735 37.307 0.50 35.34 58 GLU B N 1
ATOM 4337 N N B GLU B 1 59 ? 118.812 -81.831 37.306 0.50 37.02 58 GLU B N 1
ATOM 4338 C CA A GLU B 1 59 ? 119.528 -80.955 36.213 0.50 39.56 58 GLU B CA 1
ATOM 4339 C CA B GLU B 1 59 ? 119.219 -81.035 36.105 0.50 46.07 58 GLU B CA 1
ATOM 4340 C C A GLU B 1 59 ? 118.299 -80.095 35.791 0.50 35.97 58 GLU B C 1
ATOM 4341 C C B GLU B 1 59 ? 118.119 -80.045 35.870 0.50 39.63 58 GLU B C 1
ATOM 4342 O O A GLU B 1 59 ? 117.169 -80.631 35.592 0.50 37.89 58 GLU B O 1
ATOM 4343 O O B GLU B 1 59 ? 116.917 -80.441 35.780 0.50 38.10 58 GLU B O 1
ATOM 4354 N N . THR B 1 60 ? 118.451 -78.766 35.740 1.00 37.70 59 THR B N 1
ATOM 4355 C CA . THR B 1 60 ? 117.379 -77.845 35.407 1.00 37.08 59 THR B CA 1
ATOM 4356 C C . THR B 1 60 ? 117.780 -77.106 34.142 1.00 31.22 59 THR B C 1
ATOM 4357 O O . THR B 1 60 ? 118.901 -76.575 34.055 1.00 36.05 59 THR B O 1
ATOM 4361 N N . LYS B 1 61 ? 116.833 -76.964 33.208 1.00 37.77 60 LYS B N 1
ATOM 4362 C CA . LYS B 1 61 ? 117.227 -76.224 31.973 1.00 40.49 60 LYS B CA 1
ATOM 4363 C C . LYS B 1 61 ? 117.083 -74.721 32.292 1.00 37.75 60 LYS B C 1
ATOM 4364 O O . LYS B 1 61 ? 115.978 -74.250 32.520 1.00 40.98 60 LYS B O 1
ATOM 4370 N N . ILE B 1 62 ? 118.195 -74.002 32.497 1.00 42.46 61 ILE B N 1
ATOM 4371 C CA . ILE B 1 62 ? 118.034 -72.546 32.858 1.00 41.11 61 ILE B CA 1
ATOM 4372 C C . ILE B 1 62 ? 118.574 -71.680 31.721 1.00 36.03 61 ILE B C 1
ATOM 4373 O O . ILE B 1 62 ? 117.856 -70.833 31.168 1.00 37.61 61 ILE B O 1
ATOM 4378 N N . LEU B 1 63 ? 119.829 -71.922 31.348 1.00 38.48 62 LEU B N 1
ATOM 4379 C CA . LEU B 1 63 ? 120.407 -71.162 30.229 1.00 41.12 62 LEU B CA 1
ATOM 4380 C C . LEU B 1 63 ? 120.514 -71.958 28.892 1.00 51.72 62 LEU B C 1
ATOM 4381 O O . LEU B 1 63 ? 120.516 -73.168 28.892 1.00 47.76 62 LEU B O 1
ATOM 4386 N N . PRO B 1 64 ? 120.705 -71.268 27.763 1.00 47.41 63 PRO B N 1
ATOM 4387 C CA . PRO B 1 64 ? 120.834 -72.083 26.506 1.00 45.88 63 PRO B CA 1
ATOM 4388 C C . PRO B 1 64 ? 122.050 -72.923 26.558 1.00 40.64 63 PRO B C 1
ATOM 4389 O O . PRO B 1 64 ? 123.083 -72.545 27.177 1.00 47.52 63 PRO B O 1
ATOM 4393 N N . GLY B 1 65 ? 121.942 -74.113 26.022 1.00 47.87 64 GLY B N 1
ATOM 4394 C CA . GLY B 1 65 ? 123.089 -75.071 26.083 1.00 50.11 64 GLY B CA 1
ATOM 4395 C C . GLY B 1 65 ? 122.900 -76.068 27.192 1.00 41.36 64 GLY B C 1
ATOM 4396 O O . GLY B 1 65 ? 121.818 -76.600 27.367 1.00 45.91 64 GLY B O 1
ATOM 4397 N N . LYS B 1 66 ? 123.973 -76.357 27.903 1.00 39.86 65 LYS B N 1
ATOM 4398 C CA . LYS B 1 66 ? 123.919 -77.441 28.918 1.00 49.13 65 LYS B CA 1
ATOM 4399 C C . LYS B 1 66 ? 122.904 -77.113 30.041 1.00 48.64 65 LYS B C 1
ATOM 4400 O O . LYS B 1 66 ? 122.799 -75.949 30.455 1.00 49.17 65 LYS B O 1
ATOM 4406 N N . PRO B 1 67 ? 122.213 -78.134 30.594 1.00 48.41 66 PRO B N 1
ATOM 4407 C CA . PRO B 1 67 ? 121.385 -77.928 31.772 1.00 39.12 66 PRO B CA 1
ATOM 4408 C C . PRO B 1 67 ? 122.266 -77.665 32.959 1.00 40.86 66 PRO B C 1
ATOM 4409 O O . PRO B 1 67 ? 123.506 -77.948 32.909 1.00 37.20 66 PRO B O 1
ATOM 4413 N N . THR B 1 68 ? 121.678 -77.011 34.000 1.00 36.39 67 THR B N 1
ATOM 4414 C CA . THR B 1 68 ? 122.514 -76.604 35.161 1.00 34.55 67 THR B CA 1
ATOM 4415 C C . THR B 1 68 ? 122.297 -77.715 36.272 1.00 33.61 67 THR B C 1
ATOM 4416 O O . THR B 1 68 ? 121.090 -78.073 36.556 1.00 38.87 67 THR B O 1
ATOM 4420 N N . HIS B 1 69 ? 123.334 -78.222 36.896 1.00 35.72 68 HIS B N 1
ATOM 4421 C CA . HIS B 1 69 ? 123.135 -79.163 38.050 1.00 36.67 68 HIS B CA 1
ATOM 4422 C C . HIS B 1 69 ? 122.744 -78.322 39.269 1.00 32.94 68 HIS B C 1
ATOM 4423 O O . HIS B 1 69 ? 123.449 -77.416 39.722 1.00 33.19 68 HIS B O 1
ATOM 4430 N N . THR B 1 70 ? 121.602 -78.648 39.786 1.00 32.18 69 THR B N 1
ATOM 4431 C CA . THR B 1 70 ? 120.947 -77.858 40.873 1.00 37.02 69 THR B CA 1
ATOM 4432 C C . THR B 1 70 ? 120.413 -78.834 42.014 1.00 40.55 69 THR B C 1
ATOM 4433 O O . THR B 1 70 ? 120.283 -80.040 41.803 1.00 39.79 69 THR B O 1
ATOM 4437 N N . TRP B 1 71 ? 120.054 -78.295 43.161 1.00 36.55 70 TRP B N 1
ATOM 4438 C CA . TRP B 1 71 ? 119.314 -79.076 44.197 1.00 35.68 70 TRP B CA 1
ATOM 4439 C C . TRP B 1 71 ? 117.921 -78.485 44.347 1.00 36.90 70 TRP B C 1
ATOM 4440 O O . TRP B 1 71 ? 117.685 -77.262 44.159 1.00 39.60 70 TRP B O 1
ATOM 4451 N N . GLY B 1 72 ? 116.976 -79.315 44.711 1.00 32.05 71 GLY B N 1
ATOM 4452 C CA . GLY B 1 72 ? 115.656 -78.858 44.937 1.00 34.37 71 GLY B CA 1
ATOM 4453 C C . GLY B 1 72 ? 114.858 -79.812 45.881 1.00 39.59 71 GLY B C 1
ATOM 4454 O O . GLY B 1 72 ? 115.342 -80.915 46.244 1.00 37.05 71 GLY B O 1
ATOM 4455 N N . TYR B 1 73 ? 113.663 -79.396 46.299 1.00 32.91 72 TYR B N 1
ATOM 4456 C CA . TYR B 1 73 ? 112.792 -80.243 47.105 1.00 34.13 72 TYR B CA 1
ATOM 4457 C C . TYR B 1 73 ? 111.858 -80.919 46.140 1.00 38.07 72 TYR B C 1
ATOM 4458 O O . TYR B 1 73 ? 111.164 -80.243 45.378 1.00 34.99 72 TYR B O 1
ATOM 4467 N N . ASN B 1 74 ? 111.845 -82.262 46.170 1.00 36.89 73 ASN B N 1
ATOM 4468 C CA . ASN B 1 74 ? 110.907 -83.002 45.361 1.00 33.98 73 ASN B CA 1
ATOM 4469 C C . ASN B 1 74 ? 111.096 -82.752 43.879 1.00 37.78 73 ASN B C 1
ATOM 4470 O O . ASN B 1 74 ? 110.175 -82.823 43.105 1.00 39.07 73 ASN B O 1
ATOM 4475 N N . GLY B 1 75 ? 112.338 -82.450 43.500 1.00 38.06 74 GLY B N 1
ATOM 4476 C CA . GLY B 1 75 ? 112.595 -81.951 42.100 1.00 37.57 74 GLY B CA 1
ATOM 4477 C C . GLY B 1 75 ? 113.945 -81.318 41.959 1.00 43.45 74 GLY B C 1
ATOM 4478 O O . GLY B 1 75 ? 114.708 -81.329 42.977 1.00 37.73 74 GLY B O 1
ATOM 4479 N N . SER B 1 76 ? 114.290 -80.803 40.727 1.00 38.24 75 SER B N 1
ATOM 4480 C CA . SER B 1 76 ? 115.707 -80.410 40.517 1.00 39.88 75 SER B CA 1
ATOM 4481 C C . SER B 1 76 ? 116.135 -79.098 41.130 1.00 35.55 75 SER B C 1
ATOM 4482 O O . SER B 1 76 ? 117.349 -78.897 41.462 1.00 39.57 75 SER B O 1
ATOM 4485 N N . ILE B 1 77 ? 115.152 -78.205 41.333 1.00 35.48 76 ILE B N 1
ATOM 4486 C CA . ILE B 1 77 ? 115.427 -76.879 41.881 1.00 37.96 76 ILE B CA 1
ATOM 4487 C C . ILE B 1 77 ? 114.223 -76.336 42.664 1.00 32.90 76 ILE B C 1
ATOM 4488 O O . ILE B 1 77 ? 113.061 -76.690 42.407 1.00 35.84 76 ILE B O 1
ATOM 4493 N N . LEU B 1 78 ? 114.520 -75.446 43.598 1.00 35.80 77 LEU B N 1
ATOM 4494 C CA . LEU B 1 78 ? 113.442 -74.825 44.425 1.00 35.48 77 LEU B CA 1
ATOM 4495 C C . LEU B 1 78 ? 112.574 -75.900 45.115 1.00 30.28 77 LEU B C 1
ATOM 4496 O O . LEU B 1 78 ? 113.129 -76.696 45.852 1.00 33.49 77 LEU B O 1
ATOM 4501 N N . GLY B 1 79 ? 111.267 -75.949 44.907 1.00 33.27 78 GLY B N 1
ATOM 4502 C CA . GLY B 1 79 ? 110.469 -76.937 45.601 1.00 31.68 78 GLY B CA 1
ATOM 4503 C C . GLY B 1 79 ? 109.047 -76.719 45.150 1.00 33.83 78 GLY B C 1
ATOM 4504 O O . GLY B 1 79 ? 108.790 -75.699 44.491 1.00 34.60 78 GLY B O 1
ATOM 4505 N N . PRO B 1 80 ? 108.107 -77.616 45.567 1.00 36.08 79 PRO B N 1
ATOM 4506 C CA . PRO B 1 80 ? 106.651 -77.533 45.284 1.00 35.01 79 PRO B CA 1
ATOM 4507 C C . PRO B 1 80 ? 106.137 -76.413 46.170 1.00 36.69 79 PRO B C 1
ATOM 4508 O O . PRO B 1 80 ? 106.770 -75.982 47.118 1.00 37.09 79 PRO B O 1
ATOM 4512 N N . ALA B 1 81 ? 104.991 -75.912 45.840 1.00 34.91 80 ALA B N 1
ATOM 4513 C CA . ALA B 1 81 ? 104.240 -75.002 46.761 1.00 38.49 80 ALA B CA 1
ATOM 4514 C C . ALA B 1 81 ? 103.687 -75.924 47.802 1.00 40.27 80 ALA B C 1
ATOM 4515 O O . ALA B 1 81 ? 103.243 -77.020 47.417 1.00 40.40 80 ALA B O 1
ATOM 4517 N N . ILE B 1 82 ? 103.743 -75.544 49.083 1.00 39.69 81 ILE B N 1
ATOM 4518 C CA . ILE B 1 82 ? 103.288 -76.417 50.176 1.00 36.49 81 ILE B CA 1
ATOM 4519 C C . ILE B 1 82 ? 102.197 -75.709 50.899 1.00 37.07 81 ILE B C 1
ATOM 4520 O O . ILE B 1 82 ? 102.448 -74.636 51.413 1.00 35.53 81 ILE B O 1
ATOM 4525 N N . GLN B 1 83 ? 100.982 -76.267 50.913 1.00 36.91 82 GLN B N 1
ATOM 4526 C CA . GLN B 1 83 ? 99.891 -75.589 51.580 1.00 36.22 82 GLN B CA 1
ATOM 4527 C C . GLN B 1 83 ? 99.629 -76.163 52.983 1.00 44.06 82 GLN B C 1
ATOM 4528 O O . GLN B 1 83 ? 99.551 -77.441 53.170 1.00 38.12 82 GLN B O 1
ATOM 4534 N N . PHE B 1 84 ? 99.452 -75.254 53.959 1.00 38.98 83 PHE B N 1
ATOM 4535 C CA . PHE B 1 84 ? 99.020 -75.663 55.352 1.00 38.45 83 PHE B CA 1
ATOM 4536 C C . PHE B 1 84 ? 97.735 -74.861 55.623 1.00 38.98 83 PHE B C 1
ATOM 4537 O O . PHE B 1 84 ? 97.585 -73.750 55.135 1.00 42.15 83 PHE B O 1
ATOM 4545 N N . GLU B 1 85 ? 96.810 -75.400 56.399 1.00 41.70 84 GLU B N 1
ATOM 4546 C CA . GLU B 1 85 ? 95.635 -74.661 56.833 1.00 39.00 84 GLU B CA 1
ATOM 4547 C C . GLU B 1 85 ? 95.668 -74.424 58.359 1.00 40.97 84 GLU B C 1
ATOM 4548 O O . GLU B 1 85 ? 95.960 -75.331 59.110 1.00 39.41 84 GLU B O 1
ATOM 4554 N N . THR B 1 86 ? 95.344 -73.198 58.801 1.00 42.22 85 THR B N 1
ATOM 4555 C CA . THR B 1 86 ? 95.247 -72.865 60.236 1.00 44.44 85 THR B CA 1
ATOM 4556 C C . THR B 1 86 ? 94.353 -73.904 60.939 1.00 37.89 85 THR B C 1
ATOM 4557 O O . THR B 1 86 ? 93.215 -74.186 60.487 1.00 41.33 85 THR B O 1
ATOM 4561 N N . GLY B 1 87 ? 94.858 -74.438 62.027 1.00 38.70 86 GLY B N 1
ATOM 4562 C CA . GLY B 1 87 ? 94.123 -75.404 62.838 1.00 44.52 86 GLY B CA 1
ATOM 4563 C C . GLY B 1 87 ? 94.305 -76.869 62.503 1.00 51.94 86 GLY B C 1
ATOM 4564 O O . GLY B 1 87 ? 93.866 -77.680 63.258 1.00 46.06 86 GLY B O 1
ATOM 4565 N N . LYS B 1 88 ? 94.973 -77.234 61.418 1.00 43.84 87 LYS B N 1
ATOM 4566 C CA . LYS B 1 88 ? 95.110 -78.640 61.054 1.00 41.04 87 LYS B CA 1
ATOM 4567 C C . LYS B 1 88 ? 96.444 -79.143 61.507 1.00 42.49 87 LYS B C 1
ATOM 4568 O O . LYS B 1 88 ? 97.329 -78.347 61.855 1.00 37.62 87 LYS B O 1
ATOM 4574 N N . THR B 1 89 ? 96.575 -80.470 61.548 1.00 37.20 88 THR B N 1
ATOM 4575 C CA . THR B 1 89 ? 97.776 -81.055 62.066 1.00 43.51 88 THR B CA 1
ATOM 4576 C C . THR B 1 89 ? 98.455 -81.708 60.888 1.00 44.87 88 THR B C 1
ATOM 4577 O O . THR B 1 89 ? 97.777 -82.295 60.065 1.00 44.75 88 THR B O 1
ATOM 4581 N N . TYR B 1 90 ? 99.777 -81.599 60.823 1.00 41.76 89 TYR B N 1
ATOM 4582 C CA . TYR B 1 90 ? 100.587 -82.083 59.688 1.00 41.11 89 TYR B CA 1
ATOM 4583 C C . TYR B 1 90 ? 101.595 -83.035 60.194 1.00 45.17 89 TYR B C 1
ATOM 4584 O O . TYR B 1 90 ? 102.217 -82.727 61.225 1.00 43.43 89 TYR B O 1
ATOM 4593 N N . HIS B 1 91 ? 101.792 -84.172 59.481 1.00 36.34 90 HIS B N 1
ATOM 4594 C CA . HIS B 1 91 ? 102.901 -85.088 59.782 1.00 37.42 90 HIS B CA 1
ATOM 4595 C C . HIS B 1 91 ? 103.728 -85.018 58.540 1.00 37.65 90 HIS B C 1
ATOM 4596 O O . HIS B 1 91 ? 103.259 -85.356 57.479 1.00 42.77 90 HIS B O 1
ATOM 4603 N N . VAL B 1 92 ? 104.990 -84.661 58.703 1.00 37.31 91 VAL B N 1
ATOM 4604 C CA . VAL B 1 92 ? 105.828 -84.431 57.563 1.00 39.95 91 VAL B CA 1
ATOM 4605 C C . VAL B 1 92 ? 107.050 -85.285 57.683 1.00 38.44 91 VAL B C 1
ATOM 4606 O O . VAL B 1 92 ? 107.746 -85.205 58.707 1.00 38.20 91 VAL B O 1
ATOM 4610 N N . THR B 1 93 ? 107.313 -86.119 56.646 1.00 40.11 92 THR B N 1
ATOM 4611 C CA . THR B 1 93 ? 108.550 -86.896 56.537 1.00 40.27 92 THR B CA 1
ATOM 4612 C C . THR B 1 93 ? 109.547 -86.133 55.735 1.00 31.60 92 THR B C 1
ATOM 4613 O O . THR B 1 93 ? 109.276 -85.695 54.682 1.00 37.97 92 THR B O 1
ATOM 4617 N N . LEU B 1 94 ? 110.729 -85.969 56.281 1.00 35.58 93 LEU B N 1
ATOM 4618 C CA . LEU B 1 94 ? 111.720 -85.181 55.706 1.00 39.31 93 LEU B CA 1
ATOM 4619 C C . LEU B 1 94 ? 112.864 -86.093 55.317 1.00 44.07 93 LEU B C 1
ATOM 4620 O O . LEU B 1 94 ? 113.521 -86.645 56.175 1.00 37.85 93 LEU B O 1
ATOM 4625 N N . LYS B 1 95 ? 113.133 -86.187 54.014 1.00 39.66 94 LYS B N 1
ATOM 4626 C CA . LYS B 1 95 ? 114.161 -87.089 53.521 1.00 34.83 94 LYS B CA 1
ATOM 4627 C C . LYS B 1 95 ? 115.250 -86.352 52.864 1.00 37.80 94 LYS B C 1
ATOM 4628 O O . LYS B 1 95 ? 114.999 -85.478 52.018 1.00 39.25 94 LYS B O 1
ATOM 4634 N N . ASN B 1 96 ? 116.467 -86.710 53.219 1.00 34.86 95 ASN B N 1
ATOM 4635 C CA . ASN B 1 96 ? 117.591 -86.194 52.570 1.00 39.62 95 ASN B CA 1
ATOM 4636 C C . ASN B 1 96 ? 118.232 -87.139 51.478 1.00 42.65 95 ASN B C 1
ATOM 4637 O O . ASN B 1 96 ? 118.932 -88.051 51.874 1.00 45.03 95 ASN B O 1
ATOM 4642 N N . GLU B 1 97 ? 118.014 -86.853 50.162 1.00 43.64 96 GLU B N 1
ATOM 4643 C CA . GLU B 1 97 ? 118.631 -87.584 48.986 1.00 43.44 96 GLU B CA 1
ATOM 4644 C C . GLU B 1 97 ? 119.923 -86.995 48.514 1.00 42.33 96 GLU B C 1
ATOM 4645 O O . GLU B 1 97 ? 120.391 -87.419 47.510 1.00 48.87 96 GLU B O 1
ATOM 4651 N N . LEU B 1 98 ? 120.495 -86.017 49.181 1.00 41.33 97 LEU B N 1
ATOM 4652 C CA . LEU B 1 98 ? 121.815 -85.454 48.848 1.00 46.22 97 LEU B CA 1
ATOM 4653 C C . LEU B 1 98 ? 122.924 -86.247 49.546 1.00 47.28 97 LEU B C 1
ATOM 4654 O O . LEU B 1 98 ? 122.647 -87.057 50.400 1.00 46.88 97 LEU B O 1
ATOM 4659 N N . ASP B 1 99 ? 124.164 -85.918 49.245 1.00 45.01 98 ASP B N 1
ATOM 4660 C CA . ASP B 1 99 ? 125.338 -86.540 49.798 1.00 47.78 98 ASP B CA 1
ATOM 4661 C C . ASP B 1 99 ? 125.981 -85.765 50.921 1.00 46.47 98 ASP B C 1
ATOM 4662 O O . ASP B 1 99 ? 127.107 -86.031 51.322 1.00 50.39 98 ASP B O 1
ATOM 4667 N N . GLU B 1 100 ? 125.285 -84.764 51.414 1.00 49.01 99 GLU B N 1
ATOM 4668 C CA . GLU B 1 100 ? 125.714 -84.042 52.581 1.00 46.76 99 GLU B CA 1
ATOM 4669 C C . GLU B 1 100 ? 124.478 -83.707 53.504 1.00 42.37 99 GLU B C 1
ATOM 4670 O O . GLU B 1 100 ? 123.271 -83.769 53.056 1.00 41.51 99 GLU B O 1
ATOM 4676 N N . VAL B 1 101 ? 124.804 -83.391 54.765 1.00 39.59 100 VAL B N 1
ATOM 4677 C CA . VAL B 1 101 ? 123.832 -83.102 55.864 1.00 42.14 100 VAL B CA 1
ATOM 4678 C C . VAL B 1 101 ? 122.958 -81.936 55.431 1.00 40.16 100 VAL B C 1
ATOM 4679 O O . VAL B 1 101 ? 123.504 -80.986 54.883 1.00 40.66 100 VAL B O 1
ATOM 4683 N N . THR B 1 102 ? 121.638 -82.020 55.547 1.00 39.68 101 THR B N 1
ATOM 4684 C CA . THR B 1 102 ? 120.831 -80.782 55.601 1.00 41.29 101 THR B CA 1
ATOM 4685 C C . THR B 1 102 ? 119.881 -80.653 56.799 1.00 45.28 101 THR B C 1
ATOM 4686 O O . THR B 1 102 ? 119.792 -81.546 57.654 1.00 47.71 101 THR B O 1
ATOM 4690 N N . THR B 1 103 ? 119.064 -79.598 56.749 1.00 35.95 102 THR B N 1
ATOM 4691 C CA . THR B 1 103 ? 118.077 -79.351 57.774 1.00 33.72 102 THR B CA 1
ATOM 4692 C C . THR B 1 103 ? 116.897 -78.789 57.011 1.00 35.12 102 THR B C 1
ATOM 4693 O O . THR B 1 103 ? 117.101 -78.257 55.888 1.00 35.04 102 THR B O 1
ATOM 4697 N N . PHE B 1 104 ? 115.729 -78.802 57.641 1.00 32.34 103 PHE B N 1
ATOM 4698 C CA . PHE B 1 104 ? 114.495 -78.346 56.992 1.00 34.18 103 PHE B CA 1
ATOM 4699 C C . PHE B 1 104 ? 113.860 -77.275 57.892 1.00 41.01 103 PHE B C 1
ATOM 4700 O O . PHE B 1 104 ? 113.081 -77.548 58.825 1.00 40.54 103 PHE B O 1
ATOM 4708 N N . HIS B 1 105 ? 114.192 -76.046 57.610 1.00 32.90 104 HIS B N 1
ATOM 4709 C CA . HIS B 1 105 ? 113.665 -74.956 58.402 1.00 36.47 104 HIS B CA 1
ATOM 4710 C C . HIS B 1 105 ? 112.415 -74.324 57.755 1.00 39.79 104 HIS B C 1
ATOM 4711 O O . HIS B 1 105 ? 112.469 -73.806 56.586 1.00 35.94 104 HIS B O 1
ATOM 4718 N N . TRP B 1 106 ? 111.300 -74.282 58.516 1.00 30.70 105 TRP B N 1
ATOM 4719 C CA . TRP B 1 106 ? 110.124 -73.617 58.075 1.00 35.73 105 TRP B CA 1
ATOM 4720 C C . TRP B 1 106 ? 110.096 -72.110 58.560 1.00 39.28 105 TRP B C 1
ATOM 4721 O O . TRP B 1 106 ? 109.560 -71.766 59.605 1.00 34.90 105 TRP B O 1
ATOM 4732 N N . HIS B 1 107 ? 110.676 -71.210 57.774 1.00 35.53 106 HIS B N 1
ATOM 4733 C CA . HIS B 1 107 ? 110.843 -69.777 58.108 1.00 35.40 106 HIS B CA 1
ATOM 4734 C C . HIS B 1 107 ? 109.417 -69.128 58.136 1.00 34.29 106 HIS B C 1
ATOM 4735 O O . HIS B 1 107 ? 108.714 -69.059 57.101 1.00 35.74 106 HIS B O 1
ATOM 4742 N N . GLY B 1 108 ? 109.032 -68.686 59.349 1.00 36.27 107 GLY B N 1
ATOM 4743 C CA . GLY B 1 108 ? 107.753 -68.042 59.645 1.00 33.86 107 GLY B CA 1
ATOM 4744 C C . GLY B 1 108 ? 106.708 -68.903 60.280 1.00 34.76 107 GLY B C 1
ATOM 4745 O O . GLY B 1 108 ? 105.544 -68.405 60.582 1.00 34.73 107 GLY B O 1
ATOM 4746 N N . LEU B 1 109 ? 107.022 -70.175 60.411 1.00 36.35 108 LEU B N 1
ATOM 4747 C CA . LEU B 1 109 ? 106.066 -71.132 61.082 1.00 35.55 108 LEU B CA 1
ATOM 4748 C C . LEU B 1 109 ? 106.258 -71.104 62.573 1.00 34.66 108 LEU B C 1
ATOM 4749 O O . LEU B 1 109 ? 107.373 -71.360 63.081 1.00 38.63 108 LEU B O 1
ATOM 4754 N N . ASN B 1 110 ? 105.199 -70.933 63.296 1.00 36.50 109 ASN B N 1
ATOM 4755 C CA . ASN B 1 110 ? 105.253 -70.988 64.824 1.00 38.98 109 ASN B CA 1
ATOM 4756 C C . ASN B 1 110 ? 105.129 -72.457 65.159 1.00 43.35 109 ASN B C 1
ATOM 4757 O O . ASN B 1 110 ? 104.058 -73.039 65.036 1.00 43.09 109 ASN B O 1
ATOM 4762 N N . ILE B 1 111 ? 106.252 -73.028 65.572 1.00 49.00 110 ILE B N 1
ATOM 4763 C CA . ILE B 1 111 ? 106.450 -74.477 65.771 1.00 55.55 110 ILE B CA 1
ATOM 4764 C C . ILE B 1 111 ? 107.516 -74.570 66.871 1.00 51.15 110 ILE B C 1
ATOM 4765 O O . ILE B 1 111 ? 108.238 -73.601 67.164 1.00 50.42 110 ILE B O 1
ATOM 4770 N N . VAL B 1 112 ? 107.548 -75.726 67.512 1.00 51.31 111 VAL B N 1
ATOM 4771 C CA . VAL B 1 112 ? 108.457 -76.029 68.624 1.00 43.39 111 VAL B CA 1
ATOM 4772 C C . VAL B 1 112 ? 109.830 -76.185 68.042 1.00 48.81 111 VAL B C 1
ATOM 4773 O O . VAL B 1 112 ? 109.952 -76.586 66.883 1.00 59.22 111 VAL B O 1
ATOM 4777 N N . GLY B 1 113 ? 110.839 -75.877 68.852 1.00 50.98 112 GLY B N 1
ATOM 4778 C CA . GLY B 1 113 ? 112.184 -76.096 68.465 1.00 52.73 112 GLY B CA 1
ATOM 4779 C C . GLY B 1 113 ? 112.954 -76.730 69.589 1.00 50.07 112 GLY B C 1
ATOM 4780 O O . GLY B 1 113 ? 112.407 -76.955 70.657 1.00 55.70 112 GLY B O 1
ATOM 4781 N N . PRO B 1 114 ? 114.227 -77.015 69.362 1.00 52.30 113 PRO B N 1
ATOM 4782 C CA . PRO B 1 114 ? 114.933 -76.788 68.058 1.00 52.03 113 PRO B CA 1
ATOM 4783 C C . PRO B 1 114 ? 114.791 -77.846 66.920 1.00 61.31 113 PRO B C 1
ATOM 4784 O O . PRO B 1 114 ? 115.372 -77.658 65.835 1.00 67.89 113 PRO B O 1
ATOM 4788 N N . TYR B 1 115 ? 114.096 -78.967 67.168 1.00 62.82 114 TYR B N 1
ATOM 4789 C CA . TYR B 1 115 ? 114.117 -80.096 66.219 1.00 56.15 114 TYR B CA 1
ATOM 4790 C C . TYR B 1 115 ? 113.100 -79.952 65.110 1.00 59.91 114 TYR B C 1
ATOM 4791 O O . TYR B 1 115 ? 113.434 -79.997 63.906 1.00 59.64 114 TYR B O 1
ATOM 4800 N N . GLU B 1 116 ? 111.862 -79.716 65.516 1.00 52.75 115 GLU B N 1
ATOM 4801 C CA . GLU B 1 116 ? 110.814 -79.494 64.494 1.00 58.10 115 GLU B CA 1
ATOM 4802 C C . GLU B 1 116 ? 110.973 -78.138 63.692 1.00 52.33 115 GLU B C 1
ATOM 4803 O O . GLU B 1 116 ? 110.542 -78.030 62.543 1.00 57.38 115 GLU B O 1
ATOM 4809 N N . ASP B 1 117 ? 111.568 -77.130 64.331 1.00 52.19 116 ASP B N 1
ATOM 4810 C CA . ASP B 1 117 ? 111.883 -75.788 63.783 1.00 47.20 116 ASP B CA 1
ATOM 4811 C C . ASP B 1 117 ? 112.846 -75.939 62.568 1.00 56.50 116 ASP B C 1
ATOM 4812 O O . ASP B 1 117 ? 112.843 -75.134 61.660 1.00 53.78 116 ASP B O 1
ATOM 4817 N N . GLY B 1 118 ? 113.666 -76.983 62.595 1.00 49.49 117 GLY B N 1
ATOM 4818 C CA . GLY B 1 118 ? 114.551 -77.335 61.522 1.00 53.51 117 GLY B CA 1
ATOM 4819 C C . GLY B 1 118 ? 115.758 -76.452 61.518 1.00 56.59 117 GLY B C 1
ATOM 4820 O O . GLY B 1 118 ? 116.400 -76.281 60.507 1.00 54.82 117 GLY B O 1
ATOM 4821 N N . GLY B 1 119 ? 116.123 -75.873 62.623 1.00 47.75 118 GLY B N 1
ATOM 4822 C CA . GLY B 1 119 ? 117.378 -75.196 62.598 1.00 45.60 118 GLY B CA 1
ATOM 4823 C C . GLY B 1 119 ? 118.594 -76.107 62.6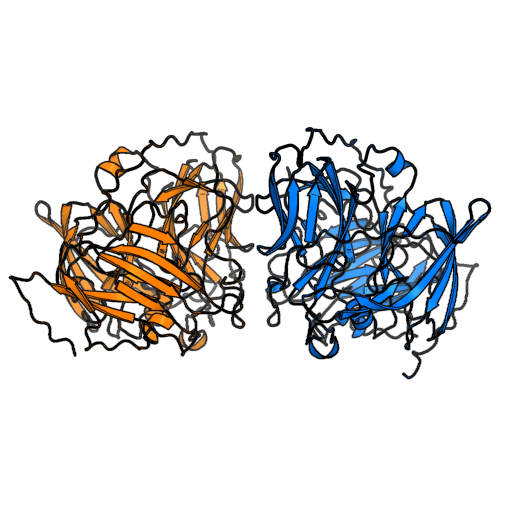17 1.00 42.39 118 GLY B C 1
ATOM 4824 O O . GLY B 1 119 ? 118.507 -77.349 62.429 1.00 55.35 118 GLY B O 1
ATOM 4825 N N . PRO B 1 120 ? 119.752 -75.489 62.928 1.00 52.37 119 PRO B N 1
ATOM 4826 C CA . PRO B 1 120 ? 120.998 -76.238 62.984 1.00 53.70 119 PRO B CA 1
ATOM 4827 C C . PRO B 1 120 ? 121.031 -77.414 63.982 1.00 57.05 119 PRO B C 1
ATOM 4828 O O . PRO B 1 120 ? 121.870 -78.279 63.766 1.00 60.57 119 PRO B O 1
ATOM 4832 N N . HIS B 1 121 ? 120.167 -77.468 65.014 1.00 54.26 120 HIS B N 1
ATOM 4833 C CA . HIS B 1 121 ? 120.094 -78.658 65.856 1.00 57.77 120 HIS B CA 1
ATOM 4834 C C . HIS B 1 121 ? 119.300 -79.898 65.278 1.00 54.66 120 HIS B C 1
ATOM 4835 O O . HIS B 1 121 ? 119.152 -80.889 65.983 1.00 52.58 120 HIS B O 1
ATOM 4842 N N . ALA B 1 122 ? 118.802 -79.816 64.035 1.00 45.77 121 ALA B N 1
ATOM 4843 C CA . ALA B 1 122 ? 117.900 -80.812 63.406 1.00 45.56 121 ALA B CA 1
ATOM 4844 C C . ALA B 1 122 ? 118.483 -81.424 62.101 1.00 46.34 121 ALA B C 1
ATOM 4845 O O . ALA B 1 122 ? 117.788 -81.376 61.010 1.00 47.14 121 ALA B O 1
ATOM 4847 N N . PRO B 1 123 ? 119.727 -81.937 62.195 1.00 48.04 122 PRO B N 1
ATOM 4848 C CA . PRO B 1 123 ? 120.331 -82.541 60.988 1.00 50.33 122 PRO B CA 1
ATOM 4849 C C . PRO B 1 123 ? 119.606 -83.816 60.499 1.00 47.97 122 PRO B C 1
ATOM 4850 O O . PRO B 1 123 ? 119.150 -84.677 61.287 1.00 48.00 122 PRO B O 1
ATOM 4854 N N . VAL B 1 124 ? 119.476 -83.882 59.193 1.00 42.54 123 VAL B N 1
ATOM 4855 C CA . VAL B 1 124 ? 119.060 -85.067 58.536 1.00 41.04 123 VAL B CA 1
ATOM 4856 C C . VAL B 1 124 ? 120.257 -85.486 57.644 1.00 46.97 123 VAL B C 1
ATOM 4857 O O . VAL B 1 124 ? 120.787 -84.681 56.848 1.00 39.92 123 VAL B O 1
ATOM 4861 N N . TYR B 1 125 ? 120.737 -86.700 57.838 1.00 48.19 124 TYR B N 1
ATOM 4862 C CA . TYR B 1 125 ? 122.016 -87.161 57.264 1.00 45.05 124 TYR B CA 1
ATOM 4863 C C . TYR B 1 125 ? 121.693 -87.731 55.898 1.00 42.57 124 TYR B C 1
ATOM 4864 O O . TYR B 1 125 ? 120.504 -87.976 55.594 1.00 40.42 124 TYR B O 1
ATOM 4873 N N . PRO B 1 126 ? 122.710 -87.883 55.036 1.00 43.66 125 PRO B N 1
ATOM 4874 C CA . PRO B 1 126 ? 122.503 -88.425 53.729 1.00 41.65 125 PRO B CA 1
ATOM 4875 C C . PRO B 1 126 ? 121.810 -89.772 53.788 1.00 43.14 125 PRO B C 1
ATOM 4876 O O . PRO B 1 126 ? 122.220 -90.576 54.525 1.00 43.12 125 PRO B O 1
ATOM 4880 N N . HIS B 1 127 ? 120.776 -89.962 52.966 1.00 43.71 126 HIS B N 1
ATOM 4881 C CA . HIS B 1 127 ? 119.954 -91.158 52.811 1.00 52.16 126 HIS B CA 1
ATOM 4882 C C . HIS B 1 127 ? 119.181 -91.408 54.122 1.00 55.73 126 HIS B C 1
ATOM 4883 O O . HIS B 1 127 ? 118.601 -92.467 54.288 1.00 58.46 126 HIS B O 1
ATOM 4890 N N . GLY B 1 128 ? 119.155 -90.413 55.027 1.00 52.23 127 GLY B N 1
ATOM 4891 C CA . GLY B 1 128 ? 118.327 -90.432 56.168 1.00 47.32 127 GLY B CA 1
ATOM 4892 C C . GLY B 1 128 ? 116.978 -89.765 55.978 1.00 47.06 127 GLY B C 1
ATOM 4893 O O . GLY B 1 128 ? 116.678 -89.154 54.942 1.00 43.23 127 GLY B O 1
ATOM 4894 N N . GLU B 1 129 ? 116.258 -89.818 57.109 1.00 46.41 128 GLU B N 1
ATOM 4895 C CA . GLU B 1 129 ? 114.891 -89.435 57.258 1.00 43.74 128 GLU B CA 1
ATOM 4896 C C . GLU B 1 129 ? 114.614 -88.941 58.705 1.00 52.96 128 GLU B C 1
ATOM 4897 O O . GLU B 1 129 ? 115.246 -89.405 59.646 1.00 49.91 128 GLU B O 1
ATOM 4903 N N . ARG B 1 130 ? 113.662 -87.997 58.844 1.00 48.65 129 ARG B N 1
ATOM 4904 C CA . ARG B 1 130 ? 113.178 -87.398 60.170 1.00 46.31 129 ARG B CA 1
ATOM 4905 C C . ARG B 1 130 ? 111.700 -87.227 60.029 1.00 44.13 129 ARG B C 1
ATOM 4906 O O . ARG B 1 130 ? 111.259 -86.852 58.948 1.00 44.87 129 ARG B O 1
ATOM 4914 N N . LYS B 1 131 ? 110.923 -87.454 61.079 1.00 42.33 130 LYS B N 1
ATOM 4915 C CA . LYS B 1 131 ? 109.516 -87.188 60.970 1.00 40.19 130 LYS B CA 1
ATOM 4916 C C . LYS B 1 131 ? 109.131 -86.137 62.036 1.00 49.48 130 LYS B C 1
ATOM 4917 O O . LYS B 1 131 ? 109.774 -86.063 63.078 1.00 50.66 130 LYS B O 1
ATOM 4923 N N . ILE B 1 132 ? 108.122 -85.340 61.733 1.00 40.79 131 ILE B N 1
ATOM 4924 C CA . ILE B 1 132 ? 107.767 -84.121 62.453 1.00 39.27 131 ILE B CA 1
ATOM 4925 C C . ILE B 1 132 ? 106.267 -84.094 62.395 1.00 41.44 131 ILE B C 1
ATOM 4926 O O . ILE B 1 132 ? 105.706 -84.554 61.403 1.00 36.51 131 ILE B O 1
ATOM 4931 N N . THR B 1 133 ? 105.622 -83.639 63.483 1.00 42.61 132 THR B N 1
ATOM 4932 C CA . THR B 1 133 ? 104.169 -83.456 63.567 1.00 42.89 132 THR B CA 1
ATOM 4933 C C . THR B 1 133 ? 103.942 -82.118 64.255 1.00 43.56 132 THR B C 1
ATOM 4934 O O . THR B 1 133 ? 104.698 -81.783 65.152 1.00 40.32 132 THR B O 1
ATOM 4938 N N . PHE B 1 134 ? 102.952 -81.347 63.808 1.00 40.10 133 PHE B N 1
ATOM 4939 C CA . PHE B 1 134 ? 102.724 -80.031 64.389 1.00 41.69 133 PHE B CA 1
ATOM 4940 C C . PHE B 1 134 ? 101.362 -79.635 63.961 1.00 40.32 133 PHE B C 1
ATOM 4941 O O . PHE B 1 134 ? 100.863 -80.116 62.956 1.00 38.54 133 PHE B O 1
ATOM 4949 N N . THR B 1 135 ? 100.762 -78.744 64.752 1.00 41.38 134 THR B N 1
ATOM 4950 C CA . THR B 1 135 ? 99.507 -78.126 64.428 1.00 39.12 134 THR B CA 1
ATOM 4951 C C . THR B 1 135 ? 99.756 -76.616 64.132 1.00 42.21 134 THR B C 1
ATOM 4952 O O . THR B 1 135 ? 100.562 -75.910 64.803 1.00 43.85 134 THR B O 1
ATOM 4956 N N . VAL B 1 136 ? 99.074 -76.142 63.105 1.00 39.84 135 VAL B N 1
ATOM 4957 C CA . VAL B 1 136 ? 99.249 -74.765 62.619 1.00 43.01 135 VAL B CA 1
ATOM 4958 C C . VAL B 1 136 ? 98.313 -73.868 63.415 1.00 43.30 135 VAL B C 1
ATOM 4959 O O . VAL B 1 136 ? 97.089 -74.017 63.426 1.00 46.01 135 VAL B O 1
ATOM 4963 N N . ASP B 1 137 ? 98.909 -72.950 64.064 1.00 37.83 136 ASP B N 1
ATOM 4964 C CA . ASP B 1 137 ? 98.252 -72.102 64.998 1.00 46.07 136 ASP B CA 1
ATOM 4965 C C . ASP B 1 137 ? 98.694 -70.639 64.685 1.00 56.38 136 ASP B C 1
ATOM 4966 O O . ASP B 1 137 ? 99.318 -69.960 65.534 1.00 53.76 136 ASP B O 1
ATOM 4971 N N . GLN B 1 138 ? 98.438 -70.186 63.456 1.00 45.55 137 GLN B N 1
ATOM 4972 C CA . GLN B 1 138 ? 98.773 -68.825 63.052 1.00 34.71 137 GLN B CA 1
ATOM 4973 C C . GLN B 1 138 ? 97.885 -68.512 61.873 1.00 37.57 137 GLN B C 1
ATOM 4974 O O . GLN B 1 138 ? 97.333 -69.432 61.290 1.00 38.92 137 GLN B O 1
ATOM 4980 N N . PRO B 1 139 ? 97.674 -67.187 61.558 1.00 37.81 138 PRO B N 1
ATOM 4981 C CA . PRO B 1 139 ? 96.753 -66.992 60.540 1.00 40.12 138 PRO B CA 1
ATOM 4982 C C . PRO B 1 139 ? 97.514 -67.147 59.175 1.00 36.79 138 PRO B C 1
ATOM 4983 O O . PRO B 1 139 ? 98.713 -67.362 59.106 1.00 32.85 138 PRO B O 1
ATOM 4987 N N . ALA B 1 140 ? 96.724 -66.957 58.153 1.00 33.10 139 ALA B N 1
ATOM 4988 C CA . ALA B 1 140 ? 97.143 -67.058 56.795 1.00 34.01 139 ALA B CA 1
ATOM 4989 C C . ALA B 1 140 ? 98.298 -66.145 56.460 1.00 38.90 139 ALA B C 1
ATOM 4990 O O . ALA B 1 140 ? 98.378 -65.059 56.938 1.00 39.24 139 ALA B O 1
ATOM 4992 N N . ALA B 1 141 ? 99.202 -66.656 55.644 1.00 34.95 140 ALA B N 1
ATOM 4993 C CA . ALA B 1 141 ? 100.463 -65.993 55.413 1.00 33.84 140 ALA B CA 1
ATOM 4994 C C . ALA B 1 141 ? 101.321 -66.728 54.380 1.00 37.32 140 ALA B C 1
ATOM 4995 O O . ALA B 1 141 ? 101.131 -67.923 54.138 1.00 35.21 140 ALA B O 1
ATOM 4997 N N . ASN B 1 142 ? 102.288 -66.006 53.839 1.00 33.52 141 ASN B N 1
ATOM 4998 C CA . ASN B 1 142 ? 103.296 -66.558 52.885 1.00 33.42 141 ASN B CA 1
ATOM 4999 C C . ASN B 1 142 ? 104.550 -66.759 53.662 1.00 35.27 141 ASN B C 1
ATOM 5000 O O . ASN B 1 142 ? 105.164 -65.783 54.121 1.00 38.35 141 ASN B O 1
ATOM 5005 N N . ILE B 1 143 ? 104.937 -68.037 53.793 1.00 30.57 142 ILE B N 1
ATOM 5006 C CA . ILE B 1 143 ? 106.185 -68.338 54.503 1.00 31.15 142 ILE B CA 1
ATOM 5007 C C . ILE B 1 143 ? 107.035 -69.212 53.575 1.00 30.64 142 ILE B C 1
ATOM 5008 O O . ILE B 1 143 ? 106.745 -69.285 52.429 1.00 32.72 142 ILE B O 1
ATOM 5013 N N . TRP B 1 144 ? 108.157 -69.804 54.009 1.00 30.32 143 TRP B N 1
ATOM 5014 C CA . TRP B 1 144 ? 108.888 -70.600 53.101 1.00 32.27 143 TRP B CA 1
ATOM 5015 C C . TRP B 1 144 ? 109.715 -71.624 53.858 1.00 34.56 143 TRP B C 1
ATOM 5016 O O . TRP B 1 144 ? 109.964 -71.485 55.036 1.00 36.20 143 TRP B O 1
ATOM 5027 N N . LEU B 1 145 ? 110.155 -72.621 53.134 1.00 35.13 144 LEU B N 1
ATOM 5028 C CA . LEU B 1 145 ? 111.049 -73.679 53.611 1.00 30.39 144 LEU B CA 1
ATOM 5029 C C . LEU B 1 145 ? 112.441 -73.473 53.001 1.00 29.88 144 LEU B C 1
ATOM 5030 O O . LEU B 1 145 ? 112.573 -73.261 51.787 1.00 32.07 144 LEU B O 1
ATOM 5035 N N . HIS B 1 146 ? 113.494 -73.605 53.819 1.00 29.04 145 HIS B N 1
ATOM 5036 C CA . HIS B 1 146 ? 114.813 -73.580 53.285 1.00 29.15 145 HIS B CA 1
ATOM 5037 C C . HIS B 1 146 ? 115.772 -74.283 54.214 1.00 31.74 145 HIS B C 1
ATOM 5038 O O . HIS B 1 146 ? 115.458 -74.570 55.305 1.00 34.28 145 HIS B O 1
ATOM 5045 N N . PRO B 1 147 ? 116.899 -74.640 53.761 1.00 36.64 146 PRO B N 1
ATOM 5046 C CA . PRO B 1 147 ? 117.785 -75.320 54.710 1.00 34.64 146 PRO B CA 1
ATOM 5047 C C . PRO B 1 147 ? 118.429 -74.447 55.710 1.00 40.28 146 PRO B C 1
ATOM 5048 O O . PRO B 1 147 ? 118.640 -73.241 55.477 1.00 42.82 146 PRO B O 1
ATOM 5052 N N . HIS B 1 148 ? 118.921 -75.053 56.753 1.00 40.03 147 HIS B N 1
ATOM 5053 C CA . HIS B 1 148 ? 119.611 -74.296 57.777 1.00 37.72 147 HIS B CA 1
ATOM 5054 C C . HIS B 1 148 ? 120.765 -74.974 58.492 1.00 40.79 147 HIS B C 1
ATOM 5055 O O . HIS B 1 148 ? 120.881 -74.743 59.681 1.00 44.73 147 HIS B O 1
ATOM 5062 N N . PRO B 1 149 ? 121.631 -75.790 57.818 1.00 41.90 148 PRO B N 1
ATOM 5063 C CA . PRO B 1 149 ? 122.786 -76.328 58.586 1.00 41.14 148 PRO B CA 1
ATOM 5064 C C . PRO B 1 149 ? 123.891 -75.280 58.765 1.00 52.28 148 PRO B C 1
ATOM 5065 O O . PRO B 1 149 ? 124.602 -75.020 57.813 1.00 71.47 148 PRO B O 1
ATOM 5069 N N . CYS B 1 150 ? 124.023 -74.633 59.912 1.00 75.55 149 CYS B N 1
ATOM 5070 C CA . CYS B 1 150 ? 125.283 -73.869 60.247 1.00 76.81 149 CYS B CA 1
ATOM 5071 C C . CYS B 1 150 ? 126.593 -74.651 59.827 1.00 70.79 149 CYS B C 1
ATOM 5072 O O . CYS B 1 150 ? 126.662 -75.828 60.166 1.00 64.32 149 CYS B O 1
ATOM 5075 N N . PRO B 1 151 ? 127.597 -74.079 59.106 1.00 58.18 150 PRO B N 1
ATOM 5076 C CA . PRO B 1 151 ? 127.554 -72.800 58.396 1.00 54.35 150 PRO B CA 1
ATOM 5077 C C . PRO B 1 151 ? 127.462 -73.026 56.867 1.00 49.80 150 PRO B C 1
ATOM 5078 O O . PRO B 1 151 ? 128.147 -72.359 56.083 1.00 51.67 150 PRO B O 1
ATOM 5082 N N . GLU B 1 152 ? 126.600 -73.943 56.424 1.00 43.95 151 GLU B N 1
ATOM 5083 C CA . GLU B 1 152 ? 126.500 -74.261 54.959 1.00 41.57 151 GLU B CA 1
ATOM 5084 C C . GLU B 1 152 ? 125.201 -73.781 54.357 1.00 41.12 151 GLU B C 1
ATOM 5085 O O . GLU B 1 152 ? 124.863 -74.142 53.197 1.00 43.08 151 GLU B O 1
ATOM 5091 N N . THR B 1 153 ? 124.442 -72.988 55.130 1.00 40.84 152 THR B N 1
ATOM 5092 C CA . THR B 1 153 ? 123.129 -72.504 54.699 1.00 39.06 152 THR B CA 1
ATOM 5093 C C . THR B 1 153 ? 123.181 -71.725 53.368 1.00 32.10 152 THR B C 1
ATOM 5094 O O . THR B 1 153 ? 122.370 -71.974 52.453 1.00 40.56 152 THR B O 1
ATOM 5098 N N . ALA B 1 154 ? 124.162 -70.800 53.266 1.00 32.80 153 ALA B N 1
ATOM 5099 C CA . ALA B 1 154 ? 124.311 -69.953 52.088 1.00 33.70 153 ALA B CA 1
ATOM 5100 C C . ALA B 1 154 ? 124.546 -70.754 50.844 1.00 35.42 153 ALA B C 1
ATOM 5101 O O . ALA B 1 154 ? 123.939 -70.472 49.823 1.00 34.99 153 ALA B O 1
ATOM 5103 N N . ARG B 1 155 ? 125.405 -71.743 50.975 1.00 39.83 154 ARG B N 1
ATOM 5104 C CA . ARG B 1 155 ? 125.687 -72.642 49.817 1.00 34.55 154 ARG B CA 1
ATOM 5105 C C . ARG B 1 155 ? 124.526 -73.449 49.404 1.00 31.52 154 ARG B C 1
ATOM 5106 O O . ARG B 1 155 ? 124.248 -73.640 48.192 1.00 36.40 154 ARG B O 1
ATOM 5114 N N . GLN B 1 156 ? 123.814 -73.965 50.423 1.00 33.15 155 GLN B N 1
ATOM 5115 C CA . GLN B 1 156 ? 122.708 -74.831 50.118 1.00 31.68 155 GLN B CA 1
ATOM 5116 C C . GLN B 1 156 ? 121.525 -74.146 49.473 1.00 34.52 155 GLN B C 1
ATOM 5117 O O . GLN B 1 156 ? 120.788 -74.697 48.583 1.00 33.57 155 GLN B O 1
ATOM 5123 N N . VAL B 1 157 ? 121.295 -72.954 49.915 1.00 31.72 156 VAL B N 1
ATOM 5124 C CA . VAL B 1 157 ? 120.295 -72.139 49.289 1.00 32.89 156 VAL B CA 1
ATOM 5125 C C . VAL B 1 157 ? 120.730 -71.754 47.846 1.00 32.02 156 VAL B C 1
ATOM 5126 O O . VAL B 1 157 ? 119.961 -71.842 46.889 1.00 31.95 156 VAL B O 1
ATOM 5130 N N . TRP B 1 158 ? 121.990 -71.361 47.706 1.00 31.91 157 TRP B N 1
ATOM 5131 C CA . TRP B 1 158 ? 122.586 -71.050 46.350 1.00 36.19 157 TRP B CA 1
ATOM 5132 C C . TRP B 1 158 ? 122.421 -72.168 45.390 1.00 36.89 157 TRP B C 1
ATOM 5133 O O . TRP B 1 158 ? 121.918 -71.981 44.227 1.00 33.69 157 TRP B O 1
ATOM 5144 N N . ASN B 1 159 ? 122.691 -73.370 45.909 1.00 34.42 158 ASN B N 1
ATOM 5145 C CA . ASN B 1 159 ? 122.554 -74.572 45.035 1.00 35.26 158 ASN B CA 1
ATOM 5146 C C . ASN B 1 159 ? 121.135 -74.900 44.602 1.00 35.80 158 ASN B C 1
ATOM 5147 O O . ASN B 1 159 ? 120.951 -75.642 43.648 1.00 34.49 158 ASN B O 1
ATOM 5152 N N . GLY B 1 160 ? 120.126 -74.325 45.267 1.00 30.67 159 GLY B N 1
ATOM 5153 C CA . GLY B 1 160 ? 118.787 -74.333 44.739 1.00 29.97 159 GLY B CA 1
ATOM 5154 C C . GLY B 1 160 ? 117.642 -74.651 45.766 1.00 31.66 159 GLY B C 1
ATOM 5155 O O . GLY B 1 160 ? 116.463 -74.612 45.370 1.00 34.16 159 GLY B O 1
ATOM 5156 N N . LEU B 1 161 ? 117.961 -74.988 47.003 1.00 35.14 160 LEU B N 1
ATOM 5157 C CA . LEU B 1 161 ? 116.870 -75.424 48.015 1.00 34.74 160 LEU B CA 1
ATOM 5158 C C . LEU B 1 161 ? 116.034 -74.275 48.563 1.00 28.56 160 LEU B C 1
ATOM 5159 O O . LEU B 1 161 ? 116.519 -73.470 49.327 1.00 34.18 160 LEU B O 1
ATOM 5164 N N . ALA B 1 162 ? 114.780 -74.161 48.136 1.00 30.36 161 ALA B N 1
ATOM 5165 C CA . ALA B 1 162 ? 113.850 -73.280 48.846 1.00 32.13 161 ALA B CA 1
ATOM 5166 C C . ALA B 1 162 ? 112.462 -73.598 48.307 1.00 34.65 161 ALA B C 1
ATOM 5167 O O . ALA B 1 162 ? 112.338 -73.913 47.138 1.00 37.76 161 ALA B O 1
ATOM 5169 N N . ALA B 1 163 ? 111.440 -73.603 49.121 1.00 31.48 162 ALA B N 1
ATOM 5170 C CA . ALA B 1 163 ? 110.117 -73.819 48.605 1.00 29.55 162 ALA B CA 1
ATOM 5171 C C . ALA B 1 163 ? 109.201 -72.752 49.138 1.00 33.63 162 ALA B C 1
ATOM 5172 O O . ALA B 1 163 ? 109.235 -72.423 50.318 1.00 33.76 162 ALA B O 1
ATOM 5174 N N . PRO B 1 164 ? 108.290 -72.237 48.281 1.00 34.00 163 PRO B N 1
ATOM 5175 C CA . PRO B 1 164 ? 107.249 -71.388 48.821 1.00 35.44 163 PRO B CA 1
ATOM 5176 C C . PRO B 1 164 ? 106.187 -72.216 49.624 1.00 41.37 163 PRO B C 1
ATOM 5177 O O . PRO B 1 164 ? 105.663 -73.261 49.111 1.00 40.41 163 PRO B O 1
ATOM 5181 N N . VAL B 1 165 ? 105.802 -71.634 50.785 1.00 35.38 164 VAL B N 1
ATOM 5182 C CA . VAL B 1 165 ? 104.771 -72.220 51.673 1.00 30.83 164 VAL B CA 1
ATOM 5183 C C . VAL B 1 165 ? 103.643 -71.274 51.939 1.00 32.31 164 VAL B C 1
ATOM 5184 O O . VAL B 1 165 ? 103.867 -70.118 52.230 1.00 35.57 164 VAL B O 1
ATOM 5188 N N . ILE B 1 166 ? 102.408 -71.769 51.806 1.00 31.99 165 ILE B N 1
ATOM 5189 C CA . ILE B 1 166 ? 101.261 -70.940 51.918 1.00 29.81 165 ILE B CA 1
ATOM 5190 C C . ILE B 1 166 ? 100.401 -71.486 53.104 1.00 39.54 165 ILE B C 1
ATOM 5191 O O . ILE B 1 166 ? 100.009 -72.643 53.100 1.00 38.32 165 ILE B O 1
ATOM 5196 N N . ILE B 1 167 ? 100.172 -70.694 54.126 1.00 36.43 166 ILE B N 1
ATOM 5197 C CA . ILE B 1 167 ? 99.104 -71.000 55.134 1.00 38.21 166 ILE B CA 1
ATOM 5198 C C . ILE B 1 167 ? 97.799 -70.270 54.704 1.00 41.93 166 ILE B C 1
ATOM 5199 O O . ILE B 1 167 ? 97.888 -69.101 54.415 1.00 40.00 166 ILE B O 1
ATOM 5204 N N . THR B 1 168 ? 96.631 -70.958 54.649 1.00 36.38 167 THR B N 1
ATOM 5205 C CA . THR B 1 168 ? 95.393 -70.353 54.362 1.00 37.00 167 THR B CA 1
ATOM 5206 C C . THR B 1 168 ? 94.537 -70.453 55.639 1.00 44.11 167 THR B C 1
ATOM 5207 O O . THR B 1 168 ? 94.786 -71.258 56.521 1.00 41.89 167 THR B O 1
ATOM 5211 N N . ASP B 1 169 ? 93.453 -69.685 55.674 1.00 41.98 168 ASP B N 1
ATOM 5212 C CA . ASP B 1 169 ? 92.463 -69.792 56.771 1.00 37.58 168 ASP B CA 1
ATOM 5213 C C . ASP B 1 169 ? 91.171 -69.235 56.280 1.00 42.47 168 ASP B C 1
ATOM 5214 O O . ASP B 1 169 ? 91.063 -68.733 55.154 1.00 43.56 168 ASP B O 1
ATOM 5219 N N . GLY B 1 170 ? 90.148 -69.311 57.137 1.00 48.60 169 GLY B N 1
ATOM 5220 C CA . GLY B 1 170 ? 88.773 -68.994 56.703 1.00 47.79 169 GLY B CA 1
ATOM 5221 C C . GLY B 1 170 ? 88.585 -67.537 56.341 1.00 39.64 169 GLY B C 1
ATOM 5222 O O . GLY B 1 170 ? 87.913 -67.256 55.342 1.00 52.87 169 GLY B O 1
ATOM 5223 N N . HIS B 1 171 ? 89.179 -66.643 57.158 1.00 39.96 170 HIS B N 1
ATOM 5224 C CA . HIS B 1 171 ? 89.114 -65.228 56.891 1.00 41.65 170 HIS B CA 1
ATOM 5225 C C . HIS B 1 171 ? 89.708 -64.872 55.524 1.00 46.46 170 HIS B C 1
ATOM 5226 O O . HIS B 1 171 ? 89.077 -64.224 54.638 1.00 44.19 170 HIS B O 1
ATOM 5233 N N . GLU B 1 172 ? 90.932 -65.299 55.297 1.00 51.27 171 GLU B N 1
ATOM 5234 C CA . GLU B 1 172 ? 91.556 -65.021 53.970 1.00 47.14 171 GLU B CA 1
ATOM 5235 C C . GLU B 1 172 ? 90.695 -65.603 52.823 1.00 43.50 171 GLU B C 1
ATOM 5236 O O . GLU B 1 172 ? 90.443 -64.919 51.774 1.00 39.59 171 GLU B O 1
ATOM 5242 N N . GLN B 1 173 ? 90.131 -66.808 53.062 1.00 49.17 172 GLN B N 1
ATOM 5243 C CA . GLN B 1 173 ? 89.271 -67.425 52.034 1.00 44.23 172 GLN B CA 1
ATOM 5244 C C . GLN B 1 173 ? 87.981 -66.670 51.769 1.00 46.44 172 GLN B C 1
ATOM 5245 O O . GLN B 1 173 ? 87.505 -66.615 50.605 1.00 54.65 172 GLN B O 1
ATOM 5251 N N . SER B 1 174 ? 87.422 -66.045 52.807 1.00 49.56 173 SER B N 1
ATOM 5252 C CA . SER B 1 174 ? 86.187 -65.241 52.626 1.00 53.60 173 SER B CA 1
ATOM 5253 C C . SER B 1 174 ? 86.406 -63.964 51.831 1.00 61.03 173 SER B C 1
ATOM 5254 O O . SER B 1 174 ? 85.418 -63.384 51.411 1.00 54.99 173 SER B O 1
ATOM 5257 N N . LEU B 1 175 ? 87.651 -63.499 51.623 1.00 53.26 174 LEU B N 1
ATOM 5258 C CA . LEU B 1 175 ? 87.883 -62.291 50.825 1.00 45.89 174 LEU B CA 1
ATOM 5259 C C . LEU B 1 175 ? 87.710 -62.437 49.328 1.00 46.46 174 LEU B C 1
ATOM 5260 O O . LEU B 1 175 ? 87.500 -61.465 48.612 1.00 49.43 174 LEU B O 1
ATOM 5265 N N . LYS B 1 176 ? 87.850 -63.628 48.813 1.00 52.57 175 LYS B N 1
ATOM 5266 C CA . LYS B 1 176 ? 87.687 -63.827 47.362 1.00 69.65 175 LYS B CA 1
ATOM 5267 C C . LYS B 1 176 ? 88.770 -63.043 46.571 1.00 55.68 175 LYS B C 1
ATOM 5268 O O . LYS B 1 176 ? 88.533 -62.345 45.694 1.00 51.46 175 LYS B O 1
ATOM 5274 N N . LEU B 1 177 ? 89.997 -63.232 46.927 1.00 59.06 176 LEU B N 1
ATOM 5275 C CA . LEU B 1 177 ? 91.089 -62.660 46.229 1.00 44.65 176 LEU B CA 1
ATOM 5276 C C . LEU B 1 177 ? 91.308 -63.459 44.929 1.00 49.45 176 LEU B C 1
ATOM 5277 O O . LEU B 1 177 ? 90.809 -64.556 44.766 1.00 51.52 176 LEU B O 1
ATOM 5282 N N . PRO B 1 178 ? 92.072 -62.954 44.006 1.00 46.11 177 PRO B N 1
ATOM 5283 C CA . PRO B 1 178 ? 92.559 -63.781 42.877 1.00 44.12 177 PRO B CA 1
ATOM 5284 C C . PRO B 1 178 ? 93.178 -65.091 43.404 1.00 44.80 177 PRO B C 1
ATOM 5285 O O . PRO B 1 178 ? 93.960 -65.077 44.339 1.00 46.25 177 PRO B O 1
ATOM 5289 N N . ARG B 1 179 ? 92.682 -66.188 42.877 1.00 40.75 178 ARG B N 1
ATOM 5290 C CA . ARG B 1 179 ? 92.815 -67.556 43.522 1.00 55.02 178 ARG B CA 1
ATOM 5291 C C . ARG B 1 179 ? 93.219 -68.689 42.604 1.00 43.92 178 ARG B C 1
ATOM 5292 O O . ARG B 1 179 ? 93.378 -69.804 43.128 1.00 49.11 178 ARG B O 1
ATOM 5300 N N . ARG B 1 180 ? 93.402 -68.445 41.298 1.00 43.49 179 ARG B N 1
ATOM 5301 C CA . ARG B 1 180 ? 93.757 -69.524 40.281 1.00 43.88 179 ARG B CA 1
ATOM 5302 C C . ARG B 1 180 ? 95.230 -69.534 40.121 1.00 41.57 179 ARG B C 1
ATOM 5303 O O . ARG B 1 180 ? 95.809 -68.656 39.454 1.00 39.61 179 ARG B O 1
ATOM 5311 N N . TRP B 1 181 ? 95.821 -70.517 40.801 1.00 40.99 180 TRP B N 1
ATOM 5312 C CA . TRP B 1 181 ? 97.256 -70.686 40.885 1.00 44.72 180 TRP B CA 1
ATOM 5313 C C . TRP B 1 181 ? 97.906 -70.813 39.459 1.00 43.01 180 TRP B C 1
ATOM 5314 O O . TRP B 1 181 ? 97.493 -71.565 38.580 1.00 41.39 180 TRP B O 1
ATOM 5325 N N . GLY B 1 182 ? 98.892 -70.005 39.234 1.00 44.11 181 GLY B N 1
ATOM 5326 C CA . GLY B 1 182 ? 99.451 -69.833 37.890 1.00 44.21 181 GLY B CA 1
ATOM 5327 C C . GLY B 1 182 ? 98.611 -69.147 36.835 1.00 39.11 181 GLY B C 1
ATOM 5328 O O . GLY B 1 182 ? 99.017 -69.129 35.708 1.00 40.64 181 GLY B O 1
ATOM 5329 N N . VAL B 1 183 ? 97.481 -68.571 37.151 1.00 40.29 182 VAL B N 1
ATOM 5330 C CA . VAL B 1 183 ? 96.702 -67.821 36.195 1.00 45.23 182 VAL B CA 1
ATOM 5331 C C . VAL B 1 183 ? 96.643 -66.380 36.717 1.00 44.35 182 VAL B C 1
ATOM 5332 O O . VAL B 1 183 ? 96.973 -65.395 36.026 1.00 41.42 182 VAL B O 1
ATOM 5336 N N . ASN B 1 184 ? 96.169 -66.246 37.942 1.00 38.24 183 ASN B N 1
ATOM 5337 C CA . ASN B 1 184 ? 96.119 -64.883 38.544 1.00 41.32 183 ASN B CA 1
ATOM 5338 C C . ASN B 1 184 ? 96.562 -64.823 39.958 1.00 39.36 183 ASN B C 1
ATOM 5339 O O . ASN B 1 184 ? 96.183 -63.868 40.683 1.00 40.25 183 ASN B O 1
ATOM 5344 N N . ASP B 1 185 ? 97.370 -65.836 40.365 1.00 39.47 184 ASP B N 1
ATOM 5345 C CA . ASP B 1 185 ? 97.930 -65.891 41.711 1.00 34.43 184 ASP B CA 1
ATOM 5346 C C . ASP B 1 185 ? 99.246 -66.601 41.546 1.00 35.71 184 ASP B C 1
ATOM 5347 O O . ASP B 1 185 ? 99.233 -67.729 41.031 1.00 39.40 184 ASP B O 1
ATOM 5352 N N . PHE B 1 186 ? 100.363 -65.984 41.939 1.00 35.64 185 PHE B N 1
ATOM 5353 C CA . PHE B 1 186 ? 101.643 -66.481 41.574 1.00 35.09 185 PHE B CA 1
ATOM 5354 C C . PHE B 1 186 ? 102.567 -66.331 42.740 1.00 34.25 185 PHE B C 1
ATOM 5355 O O . PHE B 1 186 ? 102.597 -65.257 43.379 1.00 34.18 185 PHE B O 1
ATOM 5363 N N . PRO B 1 187 ? 103.356 -67.374 43.012 1.00 31.80 186 PRO B N 1
ATOM 5364 C CA . PRO B 1 187 ? 104.568 -67.100 43.847 1.00 28.32 186 PRO B CA 1
ATOM 5365 C C . PRO B 1 187 ? 105.591 -66.352 43.043 1.00 34.86 186 PRO B C 1
ATOM 5366 O O . PRO B 1 187 ? 105.668 -66.555 41.860 1.00 34.24 186 PRO B O 1
ATOM 5370 N N . VAL B 1 188 ? 106.454 -65.534 43.674 1.00 35.36 187 VAL B N 1
ATOM 5371 C CA . VAL B 1 188 ? 107.465 -64.894 42.925 1.00 29.74 187 VAL B CA 1
ATOM 5372 C C . VAL B 1 188 ? 108.633 -64.893 43.843 1.00 30.59 187 VAL B C 1
ATOM 5373 O O . VAL B 1 188 ? 108.835 -63.983 44.633 1.00 30.63 187 VAL B O 1
ATOM 5377 N N . VAL B 1 189 ? 109.425 -65.928 43.729 1.00 28.95 188 VAL B N 1
ATOM 5378 C CA . VAL B 1 189 ? 110.657 -66.087 44.503 1.00 28.42 188 VAL B CA 1
ATOM 5379 C C . VAL B 1 189 ? 111.810 -65.436 43.736 1.00 32.85 188 VAL B C 1
ATOM 5380 O O . VAL B 1 189 ? 112.200 -65.951 42.720 1.00 32.93 188 VAL B O 1
ATOM 5384 N N . LEU B 1 190 ? 112.412 -64.383 44.302 1.00 31.11 189 LEU B N 1
ATOM 5385 C CA . LEU B 1 190 ? 113.397 -63.555 43.683 1.00 29.91 189 LEU B CA 1
ATOM 5386 C C . LEU B 1 190 ? 114.695 -64.001 44.143 1.00 30.00 189 LEU B C 1
ATOM 5387 O O . LEU B 1 190 ? 114.932 -63.924 45.320 1.00 26.45 189 LEU B O 1
ATOM 5392 N N . GLN B 1 191 ? 115.592 -64.437 43.206 1.00 30.33 190 GLN B N 1
ATOM 5393 C CA . GLN B 1 191 ? 116.949 -64.788 43.550 1.00 27.05 190 GLN B CA 1
ATOM 5394 C C . GLN B 1 191 ? 117.920 -64.279 42.449 1.00 27.07 190 GLN B C 1
ATOM 5395 O O . GLN B 1 191 ? 117.478 -63.783 41.413 1.00 28.07 190 GLN B O 1
ATOM 5401 N N . ASP B 1 192 ? 119.222 -64.334 42.755 1.00 28.17 191 ASP B N 1
ATOM 5402 C CA . ASP B 1 192 ? 120.155 -63.915 41.763 1.00 25.92 191 ASP B CA 1
ATOM 5403 C C . ASP B 1 192 ? 121.315 -64.851 41.737 1.00 31.09 191 ASP B C 1
ATOM 5404 O O . ASP B 1 192 ? 121.772 -65.205 42.755 1.00 34.03 191 ASP B O 1
ATOM 5409 N N . ARG B 1 193 ? 121.772 -65.294 40.531 1.00 32.69 192 ARG B N 1
ATOM 5410 C CA . ARG B 1 193 ? 122.804 -66.296 40.473 1.00 32.80 192 ARG B CA 1
ATOM 5411 C C . ARG B 1 193 ? 123.784 -65.977 39.321 1.00 32.70 192 ARG B C 1
ATOM 5412 O O . ARG B 1 193 ? 123.423 -65.327 38.324 1.00 33.15 192 ARG B O 1
ATOM 5420 N N . SER B 1 194 ? 125.024 -66.395 39.513 1.00 36.08 193 SER B N 1
ATOM 5421 C CA . SER B 1 194 ? 126.050 -66.406 38.438 1.00 35.78 193 SER B CA 1
ATOM 5422 C C . SER B 1 194 ? 126.328 -67.860 38.017 1.00 40.95 193 SER B C 1
ATOM 5423 O O . SER B 1 194 ? 126.269 -68.777 38.829 1.00 34.68 193 SER B O 1
ATOM 5426 N N . TYR B 1 195 ? 126.692 -68.013 36.759 1.00 40.71 194 TYR B N 1
ATOM 5427 C CA . TYR B 1 195 ? 126.957 -69.316 36.134 1.00 39.21 194 TYR B CA 1
ATOM 5428 C C . TYR B 1 195 ? 128.260 -69.366 35.435 1.00 45.23 194 TYR B C 1
ATOM 5429 O O . TYR B 1 195 ? 128.771 -68.310 35.047 1.00 43.41 194 TYR B O 1
ATOM 5438 N N . HIS B 1 196 ? 128.832 -70.572 35.369 1.00 43.05 195 HIS B N 1
ATOM 5439 C CA . HIS B 1 196 ? 130.139 -70.828 34.766 1.00 46.61 195 HIS B CA 1
ATOM 5440 C C . HIS B 1 196 ? 130.011 -72.129 33.914 1.00 46.72 195 HIS B C 1
ATOM 5441 O O . HIS B 1 196 ? 129.804 -73.214 34.468 1.00 42.96 195 HIS B O 1
ATOM 5448 N N . ASP B 1 197 ? 130.110 -71.970 32.587 1.00 45.40 196 ASP B N 1
ATOM 5449 C CA . ASP B 1 197 ? 129.684 -72.977 31.623 1.00 44.66 196 ASP B CA 1
ATOM 5450 C C . ASP B 1 197 ? 128.330 -73.543 32.057 1.00 47.22 196 ASP B C 1
ATOM 5451 O O . ASP B 1 197 ? 128.137 -74.760 32.196 1.00 44.11 196 ASP B O 1
ATOM 5456 N N . ASN B 1 198 ? 127.408 -72.646 32.314 1.00 42.27 197 ASN B N 1
ATOM 5457 C CA . ASN B 1 198 ? 126.087 -72.982 32.792 1.00 39.65 197 ASN B CA 1
ATOM 5458 C C . ASN B 1 198 ? 125.928 -73.637 34.191 1.00 38.14 197 ASN B C 1
ATOM 5459 O O . ASN B 1 198 ? 124.813 -74.052 34.545 1.00 37.47 197 ASN B O 1
ATOM 5464 N N . GLN B 1 199 ? 126.978 -73.726 34.953 1.00 32.99 198 GLN B N 1
ATOM 5465 C CA . GLN B 1 199 ? 126.990 -74.417 36.251 1.00 43.11 198 GLN B CA 1
ATOM 5466 C C . GLN B 1 199 ? 127.125 -73.414 37.396 1.00 40.29 198 GLN B C 1
ATOM 5467 O O . GLN B 1 199 ? 127.655 -72.337 37.216 1.00 36.56 198 GLN B O 1
ATOM 5473 N N . LEU B 1 200 ? 126.574 -73.777 38.565 1.00 41.33 199 LEU B N 1
ATOM 5474 C CA . LEU B 1 200 ? 126.678 -72.979 39.813 1.00 38.09 199 LEU B CA 1
ATOM 5475 C C . LEU B 1 200 ? 128.006 -73.274 40.383 1.00 36.27 199 LEU B C 1
ATOM 5476 O O . LEU B 1 200 ? 128.435 -74.354 40.310 1.00 42.89 199 LEU B O 1
ATOM 5481 N N . ASP B 1 201 ? 128.661 -72.333 40.953 1.00 35.50 200 ASP B N 1
ATOM 5482 C CA . ASP B 1 201 ? 129.847 -72.591 41.703 1.00 40.73 200 ASP B CA 1
ATOM 5483 C C . ASP B 1 201 ? 129.995 -71.533 42.816 1.00 41.02 200 ASP B C 1
ATOM 5484 O O . ASP B 1 201 ? 130.589 -70.425 42.615 1.00 45.92 200 ASP B O 1
ATOM 5489 N N . TYR B 1 202 ? 129.457 -71.881 43.994 1.00 41.55 201 TYR B N 1
ATOM 5490 C CA . TYR B 1 202 ? 129.302 -70.971 45.064 1.00 39.49 201 TYR B CA 1
ATOM 5491 C C . TYR B 1 202 ? 130.678 -70.514 45.492 1.00 44.54 201 TYR B C 1
ATOM 5492 O O . TYR B 1 202 ? 130.906 -69.338 45.694 1.00 45.51 201 TYR B O 1
ATOM 5501 N N . LYS B 1 203 ? 131.631 -71.432 45.568 1.00 41.06 202 LYS B N 1
ATOM 5502 C CA . LYS B 1 203 ? 132.949 -71.030 46.049 1.00 46.53 202 LYS B CA 1
ATOM 5503 C C . LYS B 1 203 ? 133.561 -70.053 45.069 1.00 45.24 202 LYS B C 1
ATOM 5504 O O . LYS B 1 203 ? 134.251 -69.162 45.441 1.00 50.95 202 LYS B O 1
ATOM 5510 N N . ALA B 1 204 ? 133.207 -70.121 43.829 1.00 42.06 203 ALA B N 1
ATOM 5511 C CA . ALA B 1 204 ? 133.778 -69.163 42.926 1.00 45.51 203 ALA B CA 1
ATOM 5512 C C . ALA B 1 204 ? 133.169 -67.808 43.118 1.00 45.97 203 ALA B C 1
ATOM 5513 O O . ALA B 1 204 ? 133.864 -66.851 43.169 1.00 57.86 203 ALA B O 1
ATOM 5515 N N . ASP B 1 205 ? 131.876 -67.715 43.216 1.00 42.55 204 ASP B N 1
ATOM 5516 C CA . ASP B 1 205 ? 131.220 -66.370 43.395 1.00 41.53 204 ASP B CA 1
ATOM 5517 C C . ASP B 1 205 ? 131.193 -65.784 44.861 1.00 44.32 204 ASP B C 1
ATOM 5518 O O . ASP B 1 205 ? 130.919 -64.602 45.064 1.00 39.98 204 ASP B O 1
ATOM 5523 N N . TYR B 1 206 ? 131.458 -66.618 45.863 1.00 41.42 205 TYR B N 1
ATOM 5524 C CA . TYR B 1 206 ? 131.321 -66.254 47.271 1.00 41.12 205 TYR B CA 1
ATOM 5525 C C . TYR B 1 206 ? 131.873 -64.932 47.646 1.00 41.42 205 TYR B C 1
ATOM 5526 O O . TYR B 1 206 ? 132.964 -64.588 47.297 1.00 42.17 205 TYR B O 1
ATOM 5535 N N . ASP B 1 207 ? 131.097 -64.144 48.333 1.00 44.72 206 ASP B N 1
ATOM 5536 C CA . ASP B 1 207 ? 131.650 -62.958 49.078 1.00 42.40 206 ASP B CA 1
ATOM 5537 C C . ASP B 1 207 ? 131.201 -63.063 50.587 1.00 40.21 206 ASP B C 1
ATOM 5538 O O . ASP B 1 207 ? 130.033 -63.390 50.924 1.00 36.00 206 ASP B O 1
ATOM 5543 N N . VAL B 1 208 ? 132.126 -62.756 51.477 1.00 39.44 207 VAL B N 1
ATOM 5544 C CA . VAL B 1 208 ? 131.847 -62.885 52.877 1.00 39.84 207 VAL B CA 1
ATOM 5545 C C . VAL B 1 208 ? 130.787 -61.877 53.391 1.00 38.96 207 VAL B C 1
ATOM 5546 O O . VAL B 1 208 ? 130.066 -62.173 54.303 1.00 44.60 207 VAL B O 1
ATOM 5550 N N . ASP B 1 209 ? 130.709 -60.711 52.782 1.00 42.77 208 ASP B N 1
ATOM 5551 C CA . ASP B 1 209 ? 129.675 -59.717 52.988 1.00 35.99 208 ASP B CA 1
ATOM 5552 C C . ASP B 1 209 ? 128.354 -60.001 52.337 1.00 38.19 208 ASP B C 1
ATOM 5553 O O . ASP B 1 209 ? 127.441 -59.176 52.501 1.00 37.97 208 ASP B O 1
ATOM 5558 N N . GLY B 1 210 ? 128.225 -61.080 51.554 1.00 37.21 209 GLY B N 1
ATOM 5559 C CA . GLY B 1 210 ? 126.930 -61.426 50.886 1.00 34.67 209 GLY B CA 1
ATOM 5560 C C . GLY B 1 210 ? 127.220 -61.733 49.397 1.00 35.93 209 GLY B C 1
ATOM 5561 O O . GLY B 1 210 ? 127.839 -60.936 48.743 1.00 37.92 209 GLY B O 1
ATOM 5562 N N . THR B 1 211 ? 126.759 -62.877 48.915 1.00 35.25 210 THR B N 1
ATOM 5563 C CA . THR B 1 211 ? 127.097 -63.321 47.634 1.00 37.45 210 THR B CA 1
ATOM 5564 C C . THR B 1 211 ? 126.027 -62.787 46.709 1.00 30.57 210 THR B C 1
ATOM 5565 O O . THR B 1 211 ? 124.874 -63.078 46.839 1.00 34.29 210 THR B O 1
ATOM 5569 N N . LEU B 1 212 ? 126.441 -62.012 45.728 1.00 35.18 211 LEU B N 1
ATOM 5570 C CA . LEU B 1 212 ? 125.551 -61.488 44.657 1.00 36.18 211 LEU B CA 1
ATOM 5571 C C . LEU B 1 212 ? 125.677 -62.295 43.362 1.00 36.21 211 LEU B C 1
ATOM 5572 O O . LEU B 1 212 ? 126.730 -62.738 43.008 1.00 31.53 211 LEU B O 1
ATOM 5577 N N . GLY B 1 213 ? 124.608 -62.499 42.618 1.00 31.48 212 GLY B N 1
ATOM 5578 C CA . GLY B 1 213 ? 124.742 -63.234 41.358 1.00 33.91 212 GLY B CA 1
ATOM 5579 C C . GLY B 1 213 ? 124.375 -62.251 40.208 1.00 38.34 212 GLY B C 1
ATOM 5580 O O . GLY B 1 213 ? 123.717 -61.160 40.398 1.00 36.31 212 GLY B O 1
ATOM 5581 N N . ASP B 1 214 ? 124.828 -62.592 39.019 1.00 32.28 213 ASP B N 1
ATOM 5582 C CA . ASP B 1 214 ? 124.735 -61.674 37.899 1.00 31.32 213 ASP B CA 1
ATOM 5583 C C . ASP B 1 214 ? 123.397 -61.676 37.318 1.00 31.56 213 ASP B C 1
ATOM 5584 O O . ASP B 1 214 ? 123.037 -60.651 36.743 1.00 33.06 213 ASP B O 1
ATOM 5589 N N . TYR B 1 215 ? 122.655 -62.804 37.404 1.00 29.72 214 TYR B N 1
ATOM 5590 C CA . TYR B 1 215 ? 121.407 -62.836 36.725 1.00 28.23 214 TYR B CA 1
ATOM 5591 C C . TYR B 1 215 ? 120.260 -62.952 37.671 1.00 32.12 214 TYR B C 1
ATOM 5592 O O . TYR B 1 215 ? 120.399 -63.576 38.736 1.00 32.56 214 TYR B O 1
ATOM 5601 N N . ALA B 1 216 ? 119.085 -62.469 37.227 1.00 31.05 215 ALA B N 1
ATOM 5602 C CA . ALA B 1 216 ? 117.852 -62.615 38.021 1.00 33.83 215 ALA B CA 1
ATOM 5603 C C . ALA B 1 216 ? 117.189 -63.917 37.693 1.00 35.91 215 ALA B C 1
ATOM 5604 O O . ALA B 1 216 ? 116.842 -64.183 36.564 1.00 35.06 215 ALA B O 1
ATOM 5606 N N . LEU B 1 217 ? 116.942 -64.700 38.719 1.00 35.18 216 LEU B N 1
ATOM 5607 C CA . LEU B 1 217 ? 116.327 -66.020 38.642 1.00 32.93 216 LEU B CA 1
ATOM 5608 C C . LEU B 1 217 ? 115.044 -65.979 39.459 1.00 35.11 216 LEU B C 1
ATOM 5609 O O . LEU B 1 217 ? 115.091 -65.816 40.670 1.00 34.10 216 LEU B O 1
ATOM 5614 N N . VAL B 1 218 ? 113.932 -65.988 38.742 1.00 31.56 217 VAL B N 1
ATOM 5615 C CA . VAL B 1 218 ? 112.628 -65.926 39.350 1.00 34.52 217 VAL B CA 1
ATOM 5616 C C . VAL B 1 218 ? 111.951 -67.232 39.259 1.00 31.65 217 VAL B C 1
ATOM 5617 O O . VAL B 1 218 ? 111.686 -67.701 38.216 1.00 36.52 217 VAL B O 1
ATOM 5621 N N . ASN B 1 219 ? 111.738 -67.864 40.412 1.00 34.30 218 ASN B N 1
ATOM 5622 C CA . ASN B 1 219 ? 111.124 -69.221 40.434 1.00 34.07 218 ASN B CA 1
ATOM 5623 C C . ASN B 1 219 ? 111.940 -70.158 39.560 1.00 34.32 218 ASN B C 1
ATOM 5624 O O . ASN B 1 219 ? 111.421 -70.979 38.822 1.00 34.68 218 ASN B O 1
ATOM 5629 N N . GLY B 1 220 ? 113.236 -70.046 39.709 1.00 33.35 219 GLY B N 1
ATOM 5630 C CA . GLY B 1 220 ? 114.141 -70.836 38.914 1.00 38.51 219 GLY B CA 1
ATOM 5631 C C . GLY B 1 220 ? 114.129 -70.600 37.399 1.00 43.52 219 GLY B C 1
ATOM 5632 O O . GLY B 1 220 ? 114.665 -71.452 36.727 1.00 38.29 219 GLY B O 1
ATOM 5633 N N . THR B 1 221 ? 113.602 -69.453 36.906 1.00 37.62 220 THR B N 1
ATOM 5634 C CA . THR B 1 221 ? 113.514 -69.052 35.558 1.00 36.03 220 THR B CA 1
ATOM 5635 C C . THR B 1 221 ? 114.272 -67.728 35.283 1.00 40.15 220 THR B C 1
ATOM 5636 O O . THR B 1 221 ? 114.136 -66.767 35.988 1.00 35.55 220 THR B O 1
ATOM 5640 N N . VAL B 1 222 ? 115.070 -67.690 34.224 1.00 32.95 221 VAL B N 1
ATOM 5641 C CA . VAL B 1 222 ? 115.639 -66.394 33.625 1.00 31.19 221 VAL B CA 1
ATOM 5642 C C . VAL B 1 222 ? 114.679 -65.885 32.516 1.00 33.57 221 VAL B C 1
ATOM 5643 O O . VAL B 1 222 ? 113.840 -66.647 31.859 1.00 39.56 221 VAL B O 1
ATOM 5647 N N . ASN B 1 223 ? 114.685 -64.533 32.349 1.00 34.91 222 ASN B N 1
ATOM 5648 C CA . ASN B 1 223 ? 113.830 -63.882 31.365 1.00 35.23 222 ASN B CA 1
ATOM 5649 C C . ASN B 1 223 ? 112.380 -64.270 31.391 1.00 35.30 222 ASN B C 1
ATOM 5650 O O . ASN B 1 223 ? 111.771 -64.647 30.352 1.00 39.45 222 ASN B O 1
ATOM 5655 N N . PRO B 1 224 ? 111.761 -64.118 32.592 1.00 38.49 223 PRO B N 1
ATOM 5656 C CA . PRO B 1 224 ? 110.402 -64.639 32.700 1.00 32.61 223 PRO B CA 1
ATOM 5657 C C . PRO B 1 224 ? 109.344 -63.772 32.149 1.00 35.88 223 PRO B C 1
ATOM 5658 O O . PRO B 1 224 ? 109.410 -62.529 32.218 1.00 35.80 223 PRO B O 1
ATOM 5662 N N . VAL B 1 225 ? 108.293 -64.436 31.702 1.00 37.41 224 VAL B N 1
ATOM 5663 C CA . VAL B 1 225 ? 107.128 -63.756 31.124 1.00 38.09 224 VAL B CA 1
ATOM 5664 C C . VAL B 1 225 ? 105.920 -64.303 31.820 1.00 36.80 224 VAL B C 1
ATOM 5665 O O . VAL B 1 225 ? 105.879 -65.521 31.999 1.00 36.53 224 VAL B O 1
ATOM 5669 N N . VAL B 1 226 ? 104.903 -63.470 32.013 1.00 37.04 225 VAL B N 1
ATOM 5670 C CA . VAL B 1 226 ? 103.638 -63.892 32.506 1.00 38.76 225 VAL B CA 1
ATOM 5671 C C . VAL B 1 226 ? 102.610 -63.461 31.528 1.00 39.67 225 VAL B C 1
ATOM 5672 O O . VAL B 1 226 ? 102.499 -62.313 31.188 1.00 39.24 225 VAL B O 1
ATOM 5676 N N . ASN B 1 227 ? 101.762 -64.343 31.094 1.00 41.95 226 ASN B N 1
ATOM 5677 C CA . ASN B 1 227 ? 100.562 -63.896 30.311 1.00 47.25 226 ASN B CA 1
ATOM 5678 C C . ASN B 1 227 ? 99.355 -63.567 31.229 1.00 44.38 226 ASN B C 1
ATOM 5679 O O . ASN B 1 227 ? 98.815 -64.400 31.907 1.00 49.55 226 ASN B O 1
ATOM 5684 N N . VAL B 1 228 ? 98.894 -62.341 31.138 1.00 44.59 227 VAL B N 1
ATOM 5685 C CA . VAL B 1 228 ? 97.845 -61.839 31.938 1.00 40.35 227 VAL B CA 1
ATOM 5686 C C . VAL B 1 228 ? 96.507 -62.078 31.213 1.00 44.30 227 VAL B C 1
ATOM 5687 O O . VAL B 1 228 ? 96.253 -61.479 30.216 1.00 47.73 227 VAL B O 1
ATOM 5691 N N . THR B 1 229 ? 95.680 -62.996 31.729 1.00 48.91 228 THR B N 1
ATOM 5692 C CA . THR B 1 229 ? 94.341 -63.323 31.161 1.00 45.78 228 THR B CA 1
ATOM 5693 C C . THR B 1 229 ? 93.202 -62.804 32.015 1.00 45.68 228 THR B C 1
ATOM 5694 O O . THR B 1 229 ? 92.104 -62.706 31.574 1.00 46.54 228 THR B O 1
ATOM 5698 N N . LYS B 1 230 ? 93.486 -62.456 33.253 1.00 42.36 229 LYS B N 1
ATOM 5699 C CA . LYS B 1 230 ? 92.541 -61.839 34.119 1.00 50.79 229 LYS B CA 1
ATOM 5700 C C . LYS B 1 230 ? 93.275 -60.679 34.698 1.00 45.33 229 LYS B C 1
ATOM 5701 O O . LYS B 1 230 ? 94.481 -60.734 35.018 1.00 53.17 229 LYS B O 1
ATOM 5707 N N . PRO B 1 231 ? 92.575 -59.616 34.852 1.00 45.42 230 PRO B N 1
ATOM 5708 C CA . PRO B 1 231 ? 93.225 -58.341 35.112 1.00 53.29 230 PRO B CA 1
ATOM 5709 C C . PRO B 1 231 ? 93.790 -58.146 36.518 1.00 48.29 230 PRO B C 1
ATOM 5710 O O . PRO B 1 231 ? 94.799 -57.487 36.653 1.00 49.73 230 PRO B O 1
ATOM 5714 N N . ILE B 1 232 ? 93.183 -58.714 37.544 1.00 42.96 231 ILE B N 1
ATOM 5715 C CA . ILE B 1 232 ? 93.710 -58.524 38.859 1.00 40.27 231 ILE B CA 1
ATOM 5716 C C . ILE B 1 232 ? 94.536 -59.779 39.241 1.00 39.96 231 ILE B C 1
ATOM 5717 O O . ILE B 1 232 ? 94.046 -60.884 39.233 1.00 39.24 231 ILE B O 1
ATOM 5722 N N . VAL B 1 233 ? 95.780 -59.545 39.663 1.00 35.25 232 VAL B N 1
ATOM 5723 C CA . VAL B 1 233 ? 96.712 -60.573 39.822 1.00 37.68 232 VAL B CA 1
ATOM 5724 C C . VAL B 1 233 ? 97.311 -60.440 41.203 1.00 36.41 232 VAL B C 1
ATOM 5725 O O . VAL B 1 233 ? 97.751 -59.325 41.597 1.00 39.41 232 VAL B O 1
ATOM 5729 N N . ARG B 1 234 ? 97.509 -61.597 41.881 1.00 34.86 233 ARG B N 1
ATOM 5730 C CA . ARG B 1 234 ? 98.222 -61.592 43.142 1.00 33.08 233 ARG B CA 1
ATOM 5731 C C . ARG B 1 234 ? 99.621 -62.020 42.997 1.00 31.14 233 ARG B C 1
ATOM 5732 O O . ARG B 1 234 ? 99.866 -63.027 42.328 1.00 35.43 233 ARG B O 1
ATOM 5740 N N . LEU B 1 235 ? 100.559 -61.343 43.616 1.00 36.10 234 LEU B N 1
ATOM 5741 C CA . LEU B 1 235 ? 101.890 -61.746 43.481 1.00 34.90 234 LEU B CA 1
ATOM 5742 C C . LEU B 1 235 ? 102.413 -61.834 44.866 1.00 36.36 234 LEU B C 1
ATOM 5743 O O . LEU B 1 235 ? 102.350 -60.841 45.643 1.00 32.90 234 LEU B O 1
ATOM 5748 N N . ARG B 1 236 ? 102.963 -62.999 45.213 1.00 32.81 235 ARG B N 1
ATOM 5749 C CA . ARG B 1 236 ? 103.470 -63.274 46.504 1.00 33.13 235 ARG B CA 1
ATOM 5750 C C . ARG B 1 236 ? 104.995 -63.186 46.492 1.00 34.12 235 ARG B C 1
ATOM 5751 O O . ARG B 1 236 ? 105.631 -64.190 46.272 1.00 31.34 235 ARG B O 1
ATOM 5759 N N . PHE B 1 237 ? 105.530 -61.984 46.666 1.00 33.23 236 PHE B N 1
ATOM 5760 C CA . PHE B 1 237 ? 106.901 -61.748 46.503 1.00 34.70 236 PHE B CA 1
ATOM 5761 C C . PHE B 1 237 ? 107.633 -62.305 47.732 1.00 32.63 236 PHE B C 1
ATOM 5762 O O . PHE B 1 237 ? 107.187 -62.148 48.847 1.00 31.78 236 PHE B O 1
ATOM 5770 N N . LEU B 1 238 ? 108.727 -62.977 47.495 1.00 30.53 237 LEU B N 1
ATOM 5771 C CA . LEU B 1 238 ? 109.728 -63.339 48.493 1.00 28.31 237 LEU B CA 1
ATOM 5772 C C . LEU B 1 238 ? 111.119 -63.000 47.994 1.00 31.35 237 LEU B C 1
ATOM 5773 O O . LEU B 1 238 ? 111.514 -63.389 46.894 1.00 34.32 237 LEU B O 1
ATOM 5778 N N . ASN B 1 239 ? 111.918 -62.378 48.855 1.00 29.12 238 ASN B N 1
ATOM 5779 C CA . ASN B 1 239 ? 113.308 -62.161 48.584 1.00 29.45 238 ASN B CA 1
ATOM 5780 C C . ASN B 1 239 ? 114.031 -63.410 49.055 1.00 31.15 238 ASN B C 1
ATOM 5781 O O . ASN B 1 239 ? 114.322 -63.573 50.243 1.00 34.19 238 ASN B O 1
ATOM 5786 N N . GLY B 1 240 ? 114.319 -64.304 48.110 1.00 31.87 239 GLY B N 1
ATOM 5787 C CA . GLY B 1 240 ? 115.063 -65.488 48.366 1.00 27.38 239 GLY B CA 1
ATOM 5788 C C . GLY B 1 240 ? 116.573 -65.416 48.135 1.00 34.64 239 GLY B C 1
ATOM 5789 O O . GLY B 1 240 ? 117.216 -66.444 48.010 1.00 33.60 239 GLY B O 1
ATOM 5790 N N . SER B 1 241 ? 117.133 -64.234 48.088 1.00 33.03 240 SER B N 1
ATOM 5791 C CA . SER B 1 241 ? 118.518 -64.085 47.718 1.00 29.83 240 SER B CA 1
ATOM 5792 C C . SER B 1 241 ? 119.343 -64.274 48.888 1.00 29.97 240 SER B C 1
ATOM 5793 O O . SER B 1 241 ? 118.847 -64.095 49.962 1.00 33.89 240 SER B O 1
ATOM 5796 N N . ASN B 1 242 ? 120.675 -64.490 48.696 1.00 31.15 241 ASN B N 1
ATOM 5797 C CA . ASN B 1 242 ? 121.654 -64.487 49.753 1.00 32.75 241 ASN B CA 1
ATOM 5798 C C . ASN B 1 242 ? 121.928 -63.113 50.397 1.00 37.57 241 ASN B C 1
ATOM 5799 O O . ASN B 1 242 ? 122.239 -63.062 51.590 1.00 33.40 241 ASN B O 1
ATOM 5804 N N . ARG B 1 243 ? 121.835 -62.027 49.616 1.00 33.86 242 ARG B N 1
ATOM 5805 C CA . ARG B 1 243 ? 122.255 -60.664 49.972 1.00 32.20 242 ARG B CA 1
ATOM 5806 C C . ARG B 1 243 ? 121.443 -59.563 49.327 1.00 33.34 242 ARG B C 1
ATOM 5807 O O . ARG B 1 243 ? 121.010 -58.587 50.019 1.00 31.43 242 ARG B O 1
ATOM 5815 N N . ARG B 1 244 ? 121.235 -59.698 48.039 1.00 31.67 243 ARG B N 1
ATOM 5816 C CA . ARG B 1 244 ? 120.674 -58.617 47.215 1.00 31.90 243 ARG B CA 1
ATOM 5817 C C . ARG B 1 244 ? 119.274 -58.155 47.701 1.00 30.91 243 ARG B C 1
ATOM 5818 O O . ARG B 1 244 ? 118.393 -58.971 47.992 1.00 32.65 243 ARG B O 1
ATOM 5826 N N . GLU B 1 245 ? 119.077 -56.830 47.660 1.00 29.90 244 GLU B N 1
ATOM 5827 C CA . GLU B 1 245 ? 117.799 -56.196 47.885 1.00 28.74 244 GLU B CA 1
ATOM 5828 C C . GLU B 1 245 ? 117.071 -56.076 46.596 1.00 32.04 244 GLU B C 1
ATOM 5829 O O . GLU B 1 245 ? 117.657 -55.919 45.525 1.00 30.53 244 GLU B O 1
ATOM 5835 N N . TRP B 1 246 ? 115.767 -56.058 46.637 1.00 27.95 245 TRP B N 1
ATOM 5836 C CA . TRP B 1 246 ? 115.013 -55.873 45.377 1.00 27.24 245 TRP B CA 1
ATOM 5837 C C . TRP B 1 246 ? 114.198 -54.566 45.608 1.00 30.61 245 TRP B C 1
ATOM 5838 O O . TRP B 1 246 ? 113.488 -54.423 46.691 1.00 28.13 245 TRP B O 1
ATOM 5849 N N . ARG B 1 247 ? 114.270 -53.684 44.633 1.00 27.94 246 ARG B N 1
ATOM 5850 C CA . ARG B 1 247 ? 113.583 -52.415 44.599 1.00 26.96 246 ARG B CA 1
ATOM 5851 C C . ARG B 1 247 ? 112.596 -52.423 43.471 1.00 28.92 246 ARG B C 1
ATOM 5852 O O . ARG B 1 247 ? 112.899 -52.062 42.353 1.00 31.09 246 ARG B O 1
ATOM 5860 N N . LEU B 1 248 ? 111.393 -52.931 43.809 1.00 29.96 247 LEU B N 1
ATOM 5861 C CA . LEU B 1 248 ? 110.428 -53.353 42.834 1.00 27.40 247 LEU B CA 1
ATOM 5862 C C . LEU B 1 248 ? 109.419 -52.289 42.426 1.00 32.17 247 LEU B C 1
ATOM 5863 O O . LEU B 1 248 ? 108.821 -51.608 43.275 1.00 31.63 247 LEU B O 1
ATOM 5868 N N . HIS B 1 249 ? 109.141 -52.197 41.129 1.00 33.21 248 HIS B N 1
ATOM 5869 C CA . HIS B 1 249 ? 108.129 -51.264 40.623 1.00 30.93 248 HIS B CA 1
ATOM 5870 C C . HIS B 1 249 ? 107.901 -51.580 39.236 1.00 28.52 248 HIS B C 1
ATOM 5871 O O . HIS B 1 249 ? 108.761 -52.088 38.566 1.00 32.10 248 HIS B O 1
ATOM 5878 N N . PHE B 1 250 ? 106.741 -51.250 38.742 1.00 29.83 249 PHE B N 1
ATOM 5879 C CA . PHE B 1 250 ? 106.532 -51.245 37.332 1.00 30.21 249 PHE B CA 1
ATOM 5880 C C . PHE B 1 250 ? 107.330 -50.128 36.649 1.00 34.00 249 PHE B C 1
ATOM 5881 O O . PHE B 1 250 ? 107.666 -49.098 37.261 1.00 35.10 249 PHE B O 1
ATOM 5889 N N . ALA B 1 251 ? 107.756 -50.367 35.431 1.00 33.18 250 ALA B N 1
ATOM 5890 C CA . ALA B 1 251 ? 108.578 -49.392 34.717 1.00 34.44 250 ALA B CA 1
ATOM 5891 C C . ALA B 1 251 ? 107.894 -48.009 34.645 1.00 34.44 250 ALA B C 1
ATOM 5892 O O . ALA B 1 251 ? 108.559 -47.005 34.726 1.00 37.74 250 ALA B O 1
ATOM 5894 N N . ASP B 1 252 ? 106.560 -47.961 34.486 1.00 32.11 251 ASP B N 1
ATOM 5895 C CA . ASP B 1 252 ? 105.823 -46.693 34.543 1.00 33.63 251 ASP B CA 1
ATOM 5896 C C . ASP B 1 252 ? 105.238 -46.311 35.925 1.00 36.67 251 ASP B C 1
ATOM 5897 O O . ASP B 1 252 ? 104.387 -45.396 36.001 1.00 34.18 251 ASP B O 1
ATOM 5902 N N . TYR B 1 253 ? 105.758 -46.905 37.010 1.00 38.52 252 TYR B N 1
ATOM 5903 C CA . TYR B 1 253 ? 105.296 -46.718 38.361 1.00 33.58 252 TYR B CA 1
ATOM 5904 C C . TYR B 1 253 ? 103.758 -46.896 38.516 1.00 32.54 252 TYR B C 1
ATOM 5905 O O . TYR B 1 253 ? 103.118 -46.278 39.385 1.00 35.59 252 TYR B O 1
ATOM 5914 N N . HIS B 1 254 ? 103.183 -47.796 37.751 1.00 33.20 253 HIS B N 1
ATOM 5915 C CA . HIS B 1 254 ? 101.792 -48.148 37.960 1.00 33.20 253 HIS B CA 1
ATOM 5916 C C . HIS B 1 254 ? 101.593 -48.607 39.421 1.00 36.16 253 HIS B C 1
ATOM 5917 O O . HIS B 1 254 ? 102.375 -49.372 39.966 1.00 33.22 253 HIS B O 1
ATOM 5924 N N . PRO B 1 255 ? 100.551 -48.106 40.066 1.00 35.59 254 PRO B N 1
ATOM 5925 C CA . PRO B 1 255 ? 100.353 -48.429 41.451 1.00 39.54 254 PRO B CA 1
ATOM 5926 C C . PRO B 1 255 ? 99.934 -49.852 41.689 1.00 37.06 254 PRO B C 1
ATOM 5927 O O . PRO B 1 255 ? 99.347 -50.518 40.819 1.00 36.08 254 PRO B O 1
ATOM 5931 N N . PHE B 1 256 ? 100.221 -50.306 42.874 1.00 35.22 255 PHE B N 1
ATOM 5932 C CA . PHE B 1 256 ? 99.710 -51.639 43.349 1.00 34.10 255 PHE B CA 1
ATOM 5933 C C . PHE B 1 256 ? 99.348 -51.624 44.850 1.00 35.19 255 PHE B C 1
ATOM 5934 O O . PHE B 1 256 ? 99.611 -50.641 45.549 1.00 37.56 255 PHE B O 1
ATOM 5942 N N . THR B 1 257 ? 98.785 -52.718 45.359 1.00 32.98 256 THR B N 1
ATOM 5943 C CA . THR B 1 257 ? 98.264 -52.724 46.731 1.00 34.75 256 THR B CA 1
ATOM 5944 C C . THR B 1 257 ? 98.957 -53.826 47.457 1.00 37.00 256 THR B C 1
ATOM 5945 O O . THR B 1 257 ? 98.898 -54.937 47.045 1.00 35.79 256 THR B O 1
ATOM 5949 N N . GLN B 1 258 ? 99.645 -53.559 48.545 1.00 35.67 257 GLN B N 1
ATOM 5950 C CA . GLN B 1 258 ? 100.134 -54.589 49.419 1.00 32.15 257 GLN B CA 1
ATOM 5951 C C . GLN B 1 258 ? 99.006 -54.969 50.383 1.00 35.93 257 GLN B C 1
ATOM 5952 O O . GLN B 1 258 ? 98.417 -54.080 51.025 1.00 32.81 257 GLN B O 1
ATOM 5958 N N . ILE B 1 259 ? 98.707 -56.265 50.395 1.00 35.79 258 ILE B N 1
ATOM 5959 C CA . ILE B 1 259 ? 97.710 -56.847 51.281 1.00 34.33 258 ILE B CA 1
ATOM 5960 C C . ILE B 1 259 ? 98.313 -57.689 52.393 1.00 34.50 258 ILE B C 1
ATOM 5961 O O . ILE B 1 259 ? 97.651 -57.998 53.335 1.00 37.79 258 ILE B O 1
ATOM 5966 N N . GLY B 1 260 ? 99.589 -58.057 52.325 1.00 37.64 259 GLY B N 1
ATOM 5967 C CA . GLY B 1 260 ? 100.213 -58.910 53.340 1.00 32.69 259 GLY B CA 1
ATOM 5968 C C . GLY B 1 260 ? 101.659 -58.753 53.511 1.00 32.98 259 GLY B C 1
ATOM 5969 O O . GLY B 1 260 ? 102.418 -58.395 52.569 1.00 32.23 259 GLY B O 1
ATOM 5970 N N . SER B 1 261 ? 102.054 -59.015 54.729 1.00 32.67 260 SER B N 1
ATOM 5971 C CA . SER B 1 261 ? 103.482 -59.005 55.172 1.00 32.96 260 SER B CA 1
ATOM 5972 C C . SER B 1 261 ? 103.875 -60.472 55.522 1.00 34.16 260 SER B C 1
ATOM 5973 O O . SER B 1 261 ? 103.118 -61.456 55.339 1.00 34.36 260 SER B O 1
ATOM 5976 N N . ASP B 1 262 ? 105.079 -60.617 56.058 1.00 32.79 261 ASP B N 1
ATOM 5977 C CA . ASP B 1 262 ? 105.642 -61.920 56.378 1.00 30.02 261 ASP B CA 1
ATOM 5978 C C . ASP B 1 262 ? 104.656 -62.884 57.075 1.00 36.26 261 ASP B C 1
ATOM 5979 O O . ASP B 1 262 ? 104.531 -64.060 56.733 1.00 37.90 261 ASP B O 1
ATOM 5984 N N . GLY B 1 263 ? 103.940 -62.318 58.042 1.00 35.13 262 GLY B N 1
ATOM 5985 C CA . GLY B 1 263 ? 103.138 -63.073 58.972 1.00 33.54 262 GLY B CA 1
ATOM 5986 C C . GLY B 1 263 ? 101.668 -63.049 58.778 1.00 31.56 262 GLY B C 1
ATOM 5987 O O . GLY B 1 263 ? 100.914 -63.650 59.593 1.00 43.58 262 GLY B O 1
ATOM 5988 N N . GLY B 1 264 ? 101.202 -62.386 57.759 1.00 37.46 263 GLY B N 1
ATOM 5989 C CA . GLY B 1 264 ? 99.777 -62.402 57.401 1.00 34.23 263 GLY B CA 1
ATOM 5990 C C . GLY B 1 264 ? 99.242 -61.179 56.664 1.00 35.64 263 GLY B C 1
ATOM 5991 O O . GLY B 1 264 ? 99.915 -60.210 56.312 1.00 35.06 263 GLY B O 1
ATOM 5992 N N . LEU B 1 265 ? 97.963 -61.238 56.415 1.00 32.20 264 LEU B N 1
ATOM 5993 C CA . LEU B 1 265 ? 97.283 -60.124 55.948 1.00 33.27 264 LEU B CA 1
ATOM 5994 C C . LEU B 1 265 ? 97.494 -58.897 56.858 1.00 39.03 264 LEU B C 1
ATOM 5995 O O . LEU B 1 265 ? 97.651 -59.042 58.100 1.00 34.47 264 LEU B O 1
ATOM 6000 N N . LEU B 1 266 ? 97.561 -57.709 56.199 1.00 36.01 265 LEU B N 1
ATOM 6001 C CA . LEU B 1 266 ? 97.724 -56.448 56.925 1.00 35.89 265 LEU B CA 1
ATOM 6002 C C . LEU B 1 266 ? 96.374 -56.000 57.517 1.00 33.10 265 LEU B C 1
ATOM 6003 O O . LEU B 1 266 ? 95.284 -56.342 56.979 1.00 40.61 265 LEU B O 1
ATOM 6008 N N . PRO B 1 267 ? 96.438 -55.148 58.509 1.00 35.45 266 PRO B N 1
ATOM 6009 C CA . PRO B 1 267 ? 95.132 -54.552 59.083 1.00 39.43 266 PRO B CA 1
ATOM 6010 C C . PRO B 1 267 ? 94.314 -53.701 58.090 1.00 39.16 266 PRO B C 1
ATOM 6011 O O . PRO B 1 267 ? 93.095 -53.674 58.111 1.00 41.65 266 PRO B O 1
ATOM 6015 N N . GLU B 1 268 ? 95.036 -53.035 57.190 1.00 37.26 267 GLU B N 1
ATOM 6016 C CA . GLU B 1 268 ? 94.502 -52.261 56.046 1.00 44.76 267 GLU B CA 1
ATOM 6017 C C . GLU B 1 268 ? 95.468 -52.453 54.813 1.00 37.10 267 GLU B C 1
ATOM 6018 O O . GLU B 1 268 ? 96.688 -52.531 54.946 1.00 36.21 267 GLU B O 1
ATOM 6024 N N . ALA B 1 269 ? 94.842 -52.559 53.688 1.00 30.77 268 ALA B N 1
ATOM 6025 C CA . ALA B 1 269 ? 95.534 -52.632 52.392 1.00 34.69 268 ALA B CA 1
ATOM 6026 C C . ALA B 1 269 ? 96.344 -51.286 52.239 1.00 45.52 268 ALA B C 1
ATOM 6027 O O . ALA B 1 269 ? 95.854 -50.204 52.609 1.00 39.88 268 ALA B O 1
ATOM 6029 N N . VAL B 1 270 ? 97.536 -51.313 51.666 1.00 37.35 269 VAL B N 1
ATOM 6030 C CA . VAL B 1 270 ? 98.353 -50.096 51.526 1.00 40.02 269 VAL B CA 1
ATOM 6031 C C . VAL B 1 270 ? 98.690 -49.904 50.047 1.00 42.63 269 VAL B C 1
ATOM 6032 O O . VAL B 1 270 ? 99.230 -50.840 49.476 1.00 35.89 269 VAL B O 1
ATOM 6036 N N . LYS B 1 271 ? 98.327 -48.771 49.434 1.00 34.09 270 LYS B N 1
ATOM 6037 C CA . LYS B 1 271 ? 98.550 -48.459 48.019 1.00 38.70 270 LYS B CA 1
ATOM 6038 C C . LYS B 1 271 ? 99.985 -47.912 47.961 1.00 36.32 270 LYS B C 1
ATOM 6039 O O . LYS B 1 271 ? 100.455 -47.173 48.865 1.00 34.53 270 LYS B O 1
ATOM 6045 N N . MET B 1 272 ? 100.700 -48.328 46.944 1.00 34.24 271 MET B N 1
ATOM 6046 C CA . MET B 1 272 ? 102.082 -47.880 46.778 1.00 35.14 271 MET B CA 1
ATOM 6047 C C . MET B 1 272 ? 102.433 -48.008 45.275 1.00 32.69 271 MET B C 1
ATOM 6048 O O . MET B 1 272 ? 101.754 -48.706 44.517 1.00 35.81 271 MET B O 1
ATOM 6053 N N . ASP B 1 273 ? 103.530 -47.340 44.885 1.00 30.42 272 ASP B N 1
ATOM 6054 C CA . ASP B 1 273 ? 104.107 -47.405 43.546 1.00 33.17 272 ASP B CA 1
ATOM 6055 C C . ASP B 1 273 ? 105.414 -48.141 43.430 1.00 30.83 272 ASP B C 1
ATOM 6056 O O . ASP B 1 273 ? 106.014 -48.325 42.299 1.00 31.49 272 ASP B O 1
ATOM 6061 N N . ARG B 1 274 ? 105.916 -48.495 44.579 1.00 29.96 273 ARG B N 1
ATOM 6062 C CA . ARG B 1 274 ? 107.243 -49.180 44.652 1.00 29.57 273 ARG B CA 1
ATOM 6063 C C . ARG B 1 274 ? 107.403 -49.839 46.023 1.00 31.31 273 ARG B C 1
ATOM 6064 O O . ARG B 1 274 ? 106.789 -49.423 46.936 1.00 32.06 273 ARG B O 1
ATOM 6072 N N . ILE B 1 275 ? 108.153 -50.922 46.097 1.00 32.42 274 ILE B N 1
ATOM 6073 C CA . ILE B 1 275 ? 108.459 -51.532 47.357 1.00 35.31 274 ILE B CA 1
ATOM 6074 C C . ILE B 1 275 ? 109.851 -52.161 47.342 1.00 30.07 274 ILE B C 1
ATOM 6075 O O . ILE B 1 275 ? 110.259 -52.864 46.364 1.00 27.37 274 ILE B O 1
ATOM 6080 N N . MET B 1 276 ? 110.560 -51.971 48.446 1.00 30.39 275 MET B N 1
ATOM 6081 C CA . MET B 1 276 ? 111.800 -52.606 48.654 1.00 29.83 275 MET B CA 1
ATOM 6082 C C . MET B 1 276 ? 111.678 -53.805 49.644 1.00 33.41 275 MET B C 1
ATOM 6083 O O . MET B 1 276 ? 111.128 -53.715 50.769 1.00 34.98 275 MET B O 1
ATOM 6088 N N . LEU B 1 277 ? 112.303 -54.929 49.298 1.00 35.13 276 LEU B N 1
ATOM 6089 C CA . LEU B 1 277 ? 112.452 -56.132 50.214 1.00 28.65 276 LEU B CA 1
ATOM 6090 C C . LEU B 1 277 ? 113.877 -56.492 50.474 1.00 30.22 276 LEU B C 1
ATOM 6091 O O . LEU B 1 277 ? 114.676 -56.682 49.538 1.00 32.77 276 LEU B O 1
ATOM 6096 N N . THR B 1 278 ? 114.229 -56.594 51.732 1.00 29.19 277 THR B N 1
ATOM 6097 C CA . THR B 1 278 ? 115.496 -57.172 52.173 1.00 28.05 277 THR B CA 1
ATOM 6098 C C . THR B 1 278 ? 115.369 -58.707 52.317 1.00 28.57 277 THR B C 1
ATOM 6099 O O . THR B 1 278 ? 114.288 -59.230 52.176 1.00 29.73 277 THR B O 1
ATOM 6103 N N . CYS B 1 279 ? 116.490 -59.408 52.552 1.00 26.96 278 CYS B N 1
ATOM 6104 C CA . CYS B 1 279 ? 116.505 -60.939 52.448 1.00 26.70 278 CYS B CA 1
ATOM 6105 C C . CYS B 1 279 ? 115.441 -61.495 53.433 1.00 33.75 278 CYS B C 1
ATOM 6106 O O . CYS B 1 279 ? 115.405 -61.058 54.597 1.00 34.86 278 CYS B O 1
ATOM 6109 N N . ALA B 1 280 ? 114.541 -62.363 52.883 1.00 33.80 279 ALA B N 1
ATOM 6110 C CA . ALA B 1 280 ? 113.592 -63.224 53.609 1.00 32.51 279 ALA B CA 1
ATOM 6111 C C . ALA B 1 280 ? 112.285 -62.512 53.812 1.00 33.19 279 ALA B C 1
ATOM 6112 O O . ALA B 1 280 ? 111.327 -63.129 54.218 1.00 32.23 279 ALA B O 1
ATOM 6114 N N . GLU B 1 281 ? 112.216 -61.235 53.474 1.00 32.23 280 GLU B N 1
ATOM 6115 C CA . GLU B 1 281 ? 110.950 -60.515 53.593 1.00 32.21 280 GLU B CA 1
ATOM 6116 C C . GLU B 1 281 ? 110.004 -60.918 52.492 1.00 31.27 280 GLU B C 1
ATOM 6117 O O . GLU B 1 281 ? 110.452 -61.248 51.343 1.00 29.14 280 GLU B O 1
ATOM 6123 N N . ARG B 1 282 ? 108.710 -60.918 52.800 1.00 30.00 281 ARG B N 1
ATOM 6124 C CA . ARG B 1 282 ? 107.685 -61.213 51.852 1.00 28.88 281 ARG B CA 1
ATOM 6125 C C . ARG B 1 282 ? 106.732 -60.021 51.717 1.00 34.08 281 ARG B C 1
ATOM 6126 O O . ARG B 1 282 ? 106.478 -59.281 52.691 1.00 37.30 281 ARG B O 1
ATOM 6134 N N . ALA B 1 283 ? 106.101 -59.893 50.554 1.00 29.52 282 ALA B N 1
ATOM 6135 C CA . ALA B 1 283 ? 105.060 -58.958 50.356 1.00 26.20 282 ALA B CA 1
ATOM 6136 C C . ALA B 1 283 ? 104.063 -59.500 49.408 1.00 31.44 282 ALA B C 1
ATOM 6137 O O . ALA B 1 283 ? 104.330 -60.032 48.289 1.00 38.36 282 ALA B O 1
ATOM 6139 N N . ASP B 1 284 ? 102.835 -59.486 49.873 1.00 32.06 283 ASP B N 1
ATOM 6140 C CA . ASP B 1 284 ? 101.739 -60.081 49.114 1.00 32.32 283 ASP B CA 1
ATOM 6141 C C . ASP B 1 284 ? 101.059 -58.859 48.581 1.00 32.57 283 ASP B C 1
ATOM 6142 O O . ASP B 1 284 ? 100.598 -58.022 49.384 1.00 33.60 283 ASP B O 1
ATOM 6147 N N . VAL B 1 285 ? 100.953 -58.762 47.255 1.00 32.65 284 VAL B N 1
ATOM 6148 C CA . VAL B 1 285 ? 100.543 -57.585 46.531 1.00 33.80 284 VAL B CA 1
ATOM 6149 C C . VAL B 1 285 ? 99.459 -57.981 45.560 1.00 30.89 284 VAL B C 1
ATOM 6150 O O . VAL B 1 285 ? 99.502 -59.072 44.973 1.00 36.34 284 VAL B O 1
ATOM 6154 N N . LEU B 1 286 ? 98.505 -57.086 45.392 1.00 31.37 285 LEU B N 1
ATOM 6155 C CA . LEU B 1 286 ? 97.567 -57.138 44.224 1.00 31.85 285 LEU B CA 1
ATOM 6156 C C . LEU B 1 286 ? 97.827 -55.986 43.198 1.00 37.76 285 LEU B C 1
ATOM 6157 O O . LEU B 1 286 ? 98.093 -54.771 43.566 1.00 35.97 285 LEU B O 1
ATOM 6162 N N . VAL B 1 287 ? 97.753 -56.377 41.932 1.00 37.48 286 VAL B N 1
ATOM 6163 C CA . VAL B 1 287 ? 97.942 -55.440 40.801 1.00 34.45 286 VAL B CA 1
ATOM 6164 C C . VAL B 1 287 ? 96.723 -55.561 39.928 1.00 30.98 286 VAL B C 1
ATOM 6165 O O . VAL B 1 287 ? 96.268 -56.681 39.589 1.00 39.37 286 VAL B O 1
ATOM 6169 N N . ASN B 1 288 ? 96.202 -54.442 39.557 1.00 34.39 287 ASN B N 1
ATOM 6170 C CA . ASN B 1 288 ? 95.029 -54.428 38.603 1.00 36.81 287 ASN B CA 1
ATOM 6171 C C . ASN B 1 288 ? 95.571 -53.921 37.221 1.00 36.55 287 ASN B C 1
ATOM 6172 O O . ASN B 1 288 ? 95.923 -52.741 37.097 1.00 38.28 287 ASN B O 1
ATOM 6177 N N . PHE B 1 289 ? 95.560 -54.754 36.201 1.00 36.41 288 PHE B N 1
ATOM 6178 C CA . PHE B 1 289 ? 96.132 -54.412 34.936 1.00 39.62 288 PHE B CA 1
ATOM 6179 C C . PHE B 1 289 ? 95.058 -53.861 34.025 1.00 46.82 288 PHE B C 1
ATOM 6180 O O . PHE B 1 289 ? 95.290 -53.690 32.851 1.00 44.26 288 PHE B O 1
ATOM 6188 N N . SER B 1 290 ? 93.885 -53.536 34.596 1.00 44.63 289 SER B N 1
ATOM 6189 C CA . SER B 1 290 ? 92.756 -53.182 33.808 1.00 49.27 289 SER B CA 1
ATOM 6190 C C . SER B 1 290 ? 92.900 -51.934 32.951 1.00 49.08 289 SER B C 1
ATOM 6191 O O . SER B 1 290 ? 92.135 -51.819 32.010 1.00 52.49 289 SER B O 1
ATOM 6194 N N . ASP B 1 291 ? 93.750 -50.966 33.340 1.00 44.40 290 ASP B N 1
ATOM 6195 C CA . ASP B 1 291 ? 93.876 -49.752 32.587 1.00 44.99 290 ASP B CA 1
ATOM 6196 C C . ASP B 1 291 ? 94.849 -49.927 31.415 1.00 47.77 290 ASP B C 1
ATOM 6197 O O . ASP B 1 291 ? 95.087 -48.997 30.761 1.00 52.04 290 ASP B O 1
ATOM 6202 N N . TYR B 1 292 ? 95.437 -51.102 31.180 1.00 44.65 291 TYR B N 1
ATOM 6203 C CA . TYR B 1 292 ? 96.270 -51.355 30.027 1.00 43.09 291 TYR B CA 1
ATOM 6204 C C . TYR B 1 292 ? 95.441 -51.897 28.898 1.00 45.64 291 TYR B C 1
ATOM 6205 O O . TYR B 1 292 ? 94.330 -52.229 29.103 1.00 56.74 291 TYR B O 1
ATOM 6214 N N . GLN B 1 293 ? 96.010 -52.041 27.719 1.00 56.47 292 GLN B N 1
ATOM 6215 C CA . GLN B 1 293 ? 95.259 -52.383 26.509 1.00 53.27 292 GLN B CA 1
ATOM 6216 C C . GLN B 1 293 ? 95.827 -53.723 26.090 1.00 53.58 292 GLN B C 1
ATOM 6217 O O . GLN B 1 293 ? 97.038 -54.023 26.312 1.00 50.85 292 GLN B O 1
ATOM 6223 N N . PRO B 1 294 ? 94.987 -54.549 25.465 1.00 54.95 293 PRO B N 1
ATOM 6224 C CA . PRO B 1 294 ? 95.455 -55.864 25.098 1.00 50.66 293 PRO B CA 1
ATOM 6225 C C . PRO B 1 294 ? 96.564 -55.717 24.131 1.00 52.10 293 PRO B C 1
ATOM 6226 O O . PRO B 1 294 ? 96.544 -54.805 23.392 1.00 61.05 293 PRO B O 1
ATOM 6230 N N . GLY B 1 295 ? 97.551 -56.584 24.168 1.00 53.44 294 GLY B N 1
ATOM 6231 C CA . GLY B 1 295 ? 98.769 -56.431 23.388 1.00 49.47 294 GLY B CA 1
ATOM 6232 C C . GLY B 1 295 ? 99.868 -55.634 24.072 1.00 51.37 294 GLY B C 1
ATOM 6233 O O . GLY B 1 295 ? 101.031 -55.714 23.630 1.00 54.52 294 GLY B O 1
ATOM 6234 N N . GLN B 1 296 ? 99.575 -54.873 25.096 1.00 47.92 295 GLN B N 1
ATOM 6235 C CA . GLN B 1 296 ? 100.717 -54.133 25.748 1.00 45.23 295 GLN B CA 1
ATOM 6236 C C . GLN B 1 296 ? 101.609 -55.052 26.526 1.00 46.48 295 GLN B C 1
ATOM 6237 O O . GLN B 1 296 ? 101.212 -56.106 26.893 1.00 50.46 295 GLN B O 1
ATOM 6243 N N . GLU B 1 297 ? 102.826 -54.641 26.770 1.00 47.05 296 GLU B N 1
ATOM 6244 C CA . GLU B 1 297 ? 103.711 -55.395 27.607 1.00 50.13 296 GLU B CA 1
ATOM 6245 C C . GLU B 1 297 ? 103.990 -54.495 28.789 1.00 51.78 296 GLU B C 1
ATOM 6246 O O . GLU B 1 297 ? 104.279 -53.284 28.623 1.00 49.67 296 GLU B O 1
ATOM 6252 N N . VAL B 1 298 ? 103.883 -55.008 29.987 1.00 40.02 297 VAL B N 1
ATOM 6253 C CA . VAL B 1 298 ? 104.159 -54.132 31.148 1.00 40.91 297 VAL B CA 1
ATOM 6254 C C . VAL B 1 298 ? 105.275 -54.757 31.884 1.00 36.36 297 VAL B C 1
ATOM 6255 O O . VAL B 1 298 ? 105.175 -55.925 32.198 1.00 39.32 297 VAL B O 1
ATOM 6259 N N . ILE B 1 299 ? 106.350 -54.016 32.169 1.00 31.94 298 ILE B N 1
ATOM 6260 C CA . ILE B 1 299 ? 107.534 -54.657 32.699 1.00 33.03 298 ILE B CA 1
ATOM 6261 C C . ILE B 1 299 ? 107.663 -54.331 34.192 1.00 35.53 298 ILE B C 1
ATOM 6262 O O . ILE B 1 299 ? 107.677 -53.155 34.571 1.00 33.07 298 ILE B O 1
ATOM 6267 N N . LEU B 1 300 ? 107.769 -55.359 35.012 1.00 33.64 299 LEU B N 1
ATOM 6268 C CA . LEU B 1 300 ? 108.129 -55.223 36.399 1.00 30.77 299 LEU B CA 1
ATOM 6269 C C . LEU B 1 300 ? 109.623 -55.112 36.442 1.00 30.68 299 LEU B C 1
ATOM 6270 O O . LEU B 1 300 ? 110.304 -55.923 35.842 1.00 31.71 299 LEU B O 1
ATOM 6275 N N . GLN B 1 301 ? 110.146 -54.106 37.117 1.00 28.61 300 GLN B N 1
ATOM 6276 C CA . GLN B 1 301 ? 111.557 -53.996 37.286 1.00 28.22 300 GLN B CA 1
ATOM 6277 C C . GLN B 1 301 ? 112.033 -54.044 38.667 1.00 25.68 300 GLN B C 1
ATOM 6278 O O . GLN B 1 301 ? 111.261 -53.857 39.616 1.00 28.77 300 GLN B O 1
ATOM 6284 N N . THR B 1 302 ? 113.349 -54.253 38.836 1.00 29.82 301 THR B N 1
ATOM 6285 C CA . THR B 1 302 ? 114.045 -53.943 40.037 1.00 30.92 301 THR B CA 1
ATOM 6286 C C . THR B 1 302 ? 115.082 -52.897 39.660 1.00 32.33 301 THR B C 1
ATOM 6287 O O . THR B 1 302 ? 115.806 -53.076 38.695 1.00 31.32 301 THR B O 1
ATOM 6291 N N . ASP B 1 303 ? 115.182 -51.804 40.407 1.00 32.61 302 ASP B N 1
ATOM 6292 C CA . ASP B 1 303 ? 115.959 -50.609 39.991 1.00 34.47 302 ASP B CA 1
ATOM 6293 C C . ASP B 1 303 ? 115.604 -50.308 38.511 1.00 35.31 302 ASP B C 1
ATOM 6294 O O . ASP B 1 303 ? 114.433 -50.222 38.195 1.00 33.68 302 ASP B O 1
ATOM 6299 N N . ASP B 1 304 ? 116.552 -50.190 37.585 1.00 33.07 303 ASP B N 1
ATOM 6300 C CA . ASP B 1 304 ? 116.192 -49.949 36.173 1.00 32.44 303 ASP B CA 1
ATOM 6301 C C . ASP B 1 304 ? 116.318 -51.271 35.316 1.00 31.50 303 ASP B C 1
ATOM 6302 O O . ASP B 1 304 ? 116.335 -51.220 34.114 1.00 34.38 303 ASP B O 1
ATOM 6307 N N . PHE B 1 305 ? 116.376 -52.452 35.989 1.00 33.60 304 PHE B N 1
ATOM 6308 C CA . PHE B 1 305 ? 116.548 -53.718 35.337 1.00 35.46 304 PHE B CA 1
ATOM 6309 C C . PHE B 1 305 ? 115.207 -54.417 35.066 1.00 33.63 304 PHE B C 1
ATOM 6310 O O . PHE B 1 305 ? 114.401 -54.617 36.005 1.00 37.51 304 PHE B O 1
ATOM 6318 N N . ASP B 1 306 ? 114.975 -54.825 33.812 1.00 31.74 305 ASP B N 1
ATOM 6319 C CA . ASP B 1 306 ? 113.748 -55.613 33.460 1.00 34.32 305 ASP B CA 1
ATOM 6320 C C . ASP B 1 306 ? 113.731 -56.998 34.084 1.00 34.95 305 ASP B C 1
ATOM 6321 O O . ASP B 1 306 ? 114.588 -57.851 33.843 1.00 37.83 305 ASP B O 1
ATOM 6326 N N . LEU B 1 307 ? 112.716 -57.230 34.886 1.00 35.61 306 LEU B N 1
ATOM 6327 C CA . LEU B 1 307 ? 112.613 -58.408 35.765 1.00 34.23 306 LEU B CA 1
ATOM 6328 C C . LEU B 1 307 ? 111.550 -59.423 35.292 1.00 33.65 306 LEU B C 1
ATOM 6329 O O . LEU B 1 307 ? 111.916 -60.606 35.043 1.00 35.52 306 LEU B O 1
ATOM 6334 N N . ILE B 1 308 ? 110.286 -58.994 35.168 1.00 31.69 307 ILE B N 1
ATOM 6335 C CA . ILE B 1 308 ? 109.255 -59.850 34.609 1.00 32.88 307 ILE B CA 1
ATOM 6336 C C . ILE B 1 308 ? 108.442 -59.028 33.650 1.00 30.12 307 ILE B C 1
ATOM 6337 O O . ILE B 1 308 ? 107.980 -57.900 33.976 1.00 36.20 307 ILE B O 1
ATOM 6342 N N . LYS B 1 309 ? 108.177 -59.629 32.490 1.00 33.93 308 LYS B N 1
ATOM 6343 C CA . LYS B 1 309 ? 107.369 -59.054 31.498 1.00 37.23 308 LYS B CA 1
ATOM 6344 C C . LYS B 1 309 ? 105.994 -59.582 31.630 1.00 38.44 308 LYS B C 1
ATOM 6345 O O . LYS B 1 309 ? 105.827 -60.824 31.588 1.00 35.66 308 LYS B O 1
ATOM 6351 N N . PHE B 1 310 ? 105.014 -58.671 31.742 1.00 35.17 309 PHE B N 1
ATOM 6352 C CA . PHE B 1 310 ? 103.636 -59.075 31.800 1.00 38.34 309 PHE B CA 1
ATOM 6353 C C . PHE B 1 310 ? 102.971 -58.723 30.484 1.00 42.49 309 PHE B C 1
ATOM 6354 O O . PHE B 1 310 ? 102.863 -57.520 30.118 1.00 44.39 309 PHE B O 1
ATOM 6362 N N . LYS B 1 311 ? 102.499 -59.741 29.796 1.00 39.54 310 LYS B N 1
ATOM 6363 C CA . LYS B 1 311 ? 101.922 -59.543 28.428 1.00 46.14 310 LYS B CA 1
ATOM 6364 C C . LYS B 1 311 ? 100.429 -59.503 28.605 1.00 40.03 310 LYS B C 1
ATOM 6365 O O . LYS B 1 311 ? 99.812 -60.445 29.085 1.00 49.02 310 LYS B O 1
ATOM 6371 N N . ILE B 1 312 ? 99.822 -58.385 28.230 1.00 42.13 311 ILE B N 1
ATOM 6372 C CA . ILE B 1 312 ? 98.406 -58.193 28.493 1.00 46.12 311 ILE B CA 1
ATOM 6373 C C . ILE B 1 312 ? 97.574 -58.856 27.392 1.00 50.90 311 ILE B C 1
ATOM 6374 O O . ILE B 1 312 ? 97.733 -58.536 26.211 1.00 46.69 311 ILE B O 1
ATOM 6379 N N . GLY B 1 313 ? 96.695 -59.791 27.795 1.00 52.62 312 GLY B N 1
ATOM 6380 C CA . GLY B 1 313 ? 95.824 -60.509 26.864 1.00 54.38 312 GLY B CA 1
ATOM 6381 C C . GLY B 1 313 ? 94.453 -59.824 26.767 1.00 65.53 312 GLY B C 1
ATOM 6382 O O . GLY B 1 313 ? 94.274 -58.631 27.159 1.00 66.77 312 GLY B O 1
ATOM 6383 N N . ASP B 1 314 ? 93.466 -60.552 26.267 1.00 58.59 313 ASP B N 1
ATOM 6384 C CA . ASP B 1 314 ? 92.163 -59.920 26.069 1.00 69.83 313 ASP B CA 1
ATOM 6385 C C . ASP B 1 314 ? 91.459 -59.787 27.406 1.00 60.59 313 ASP B C 1
ATOM 6386 O O . ASP B 1 314 ? 90.667 -60.595 27.788 1.00 69.86 313 ASP B O 1
ATOM 6391 N N . ILE B 1 315 ? 91.687 -58.691 28.053 1.00 67.21 314 ILE B N 1
ATOM 6392 C CA . ILE B 1 315 ? 91.414 -58.548 29.460 1.00 62.16 314 ILE B CA 1
ATOM 6393 C C . ILE B 1 315 ? 90.000 -57.989 29.618 1.00 61.32 314 ILE B C 1
ATOM 6394 O O . ILE B 1 315 ? 89.628 -57.105 28.879 1.00 68.02 314 ILE B O 1
ATOM 6399 N N . LYS B 1 316 ? 89.195 -58.548 30.512 1.00 62.98 315 LYS B N 1
ATOM 6400 C CA . LYS B 1 316 ? 87.934 -57.874 30.983 1.00 71.97 315 LYS B CA 1
ATOM 6401 C C . LYS B 1 316 ? 88.277 -56.892 32.096 1.00 65.55 315 LYS B C 1
ATOM 6402 O O . LYS B 1 316 ? 88.753 -57.361 33.089 1.00 68.16 315 LYS B O 1
ATOM 6408 N N . LYS B 1 317 ? 87.949 -55.588 31.984 1.00 51.13 316 LYS B N 1
ATOM 6409 C CA . LYS B 1 317 ? 88.154 -54.564 33.056 1.00 56.67 316 LYS B CA 1
ATOM 6410 C C . LYS B 1 317 ? 87.563 -55.060 34.314 1.00 58.40 316 LYS B C 1
ATOM 6411 O O . LYS B 1 317 ? 86.632 -55.771 34.260 1.00 69.44 316 LYS B O 1
ATOM 6417 N N . GLU B 1 318 ? 88.042 -54.631 35.448 1.00 55.84 317 GLU B N 1
ATOM 6418 C CA . GLU B 1 318 ? 87.514 -55.119 36.724 1.00 59.45 317 GLU B CA 1
ATOM 6419 C C . GLU B 1 318 ? 87.970 -54.143 37.766 1.00 60.25 317 GLU B C 1
ATOM 6420 O O . GLU B 1 318 ? 89.007 -53.461 37.613 1.00 57.10 317 GLU B O 1
ATOM 6426 N N . ASN B 1 319 ? 87.246 -54.118 38.858 1.00 62.40 318 ASN B N 1
ATOM 6427 C CA . ASN B 1 319 ? 87.630 -53.298 39.999 1.00 66.42 318 ASN B CA 1
ATOM 6428 C C . ASN B 1 319 ? 88.039 -54.135 41.148 1.00 65.02 318 ASN B C 1
ATOM 6429 O O . ASN B 1 319 ? 87.510 -55.242 41.369 1.00 69.11 318 ASN B O 1
ATOM 6434 N N . MET B 1 320 ? 88.994 -53.579 41.878 1.00 78.38 319 MET B N 1
ATOM 6435 C CA . MET B 1 320 ? 89.617 -54.265 42.987 1.00 83.16 319 MET B CA 1
ATOM 6436 C C . MET B 1 320 ? 88.847 -53.827 44.221 1.00 66.50 319 MET B C 1
ATOM 6437 O O . MET B 1 320 ? 88.934 -52.701 44.598 1.00 76.93 319 MET B O 1
ATOM 6442 N N . LEU B 1 321 ? 88.059 -54.655 44.858 1.00 70.12 320 LEU B N 1
ATOM 6443 C CA . LEU B 1 321 ? 87.276 -54.067 45.988 1.00 87.54 320 LEU B CA 1
ATOM 6444 C C . LEU B 1 321 ? 87.902 -53.922 47.393 1.00 62.91 320 LEU B C 1
ATOM 6445 O O . LEU B 1 321 ? 88.109 -52.793 47.841 1.00 105.47 320 LEU B O 1
ATOM 6450 N N . LEU B 1 322 ? 88.147 -55.002 48.082 1.00 55.35 321 LEU B N 1
ATOM 6451 C CA . LEU B 1 322 ? 88.887 -54.994 49.421 1.00 53.77 321 LEU B CA 1
ATOM 6452 C C . LEU B 1 322 ? 88.270 -54.327 50.633 1.00 47.93 321 LEU B C 1
ATOM 6453 O O . LEU B 1 322 ? 87.954 -53.116 50.636 1.00 57.44 321 LEU B O 1
ATOM 6458 N N . PRO B 1 323 ? 88.148 -55.060 51.720 1.00 49.42 322 PRO B N 1
ATOM 6459 C CA . PRO B 1 323 ? 87.505 -54.407 52.837 1.00 52.27 322 PRO B CA 1
ATOM 6460 C C . PRO B 1 323 ? 88.491 -53.628 53.717 1.00 53.55 322 PRO B C 1
ATOM 6461 O O . PRO B 1 323 ? 89.726 -53.795 53.623 1.00 49.49 322 PRO B O 1
ATOM 6465 N N . SER B 1 324 ? 87.891 -52.842 54.600 1.00 51.95 323 SER B N 1
ATOM 6466 C CA . SER B 1 324 ? 88.558 -52.087 55.591 1.00 51.51 323 SER B CA 1
ATOM 6467 C C . SER B 1 324 ? 87.822 -52.199 56.915 1.00 49.07 323 SER B C 1
ATOM 6468 O O . SER B 1 324 ? 86.711 -51.791 56.969 1.00 60.90 323 SER B O 1
ATOM 6471 N N . PRO B 1 325 ? 88.416 -52.682 57.978 1.00 49.66 324 PRO B N 1
ATOM 6472 C CA . PRO B 1 325 ? 89.735 -53.277 57.930 1.00 57.74 324 PRO B CA 1
ATOM 6473 C C . PRO B 1 325 ? 89.818 -54.574 56.984 1.00 57.28 324 PRO B C 1
ATOM 6474 O O . PRO B 1 325 ? 88.810 -55.172 56.545 1.00 46.36 324 PRO B O 1
ATOM 6478 N N . LEU B 1 326 ? 91.046 -54.893 56.601 1.00 45.93 325 LEU B N 1
ATOM 6479 C CA . LEU B 1 326 ? 91.376 -56.081 55.804 1.00 48.75 325 LEU B CA 1
ATOM 6480 C C . LEU B 1 326 ? 91.397 -57.385 56.699 1.00 39.21 325 LEU B C 1
ATOM 6481 O O . LEU B 1 326 ? 91.042 -58.500 56.267 1.00 49.00 325 LEU B O 1
ATOM 6486 N N . ALA B 1 327 ? 91.884 -57.187 57.913 1.00 39.65 326 ALA B N 1
ATOM 6487 C CA . ALA B 1 327 ? 92.113 -58.226 58.878 1.00 40.79 326 ALA B CA 1
ATOM 6488 C C . ALA B 1 327 ? 92.237 -57.574 60.271 1.00 46.47 326 ALA B C 1
ATOM 6489 O O . ALA B 1 327 ? 92.554 -56.339 60.380 1.00 45.62 326 ALA B O 1
ATOM 6491 N N . GLU B 1 328 ? 91.928 -58.372 61.311 1.00 50.87 327 GLU B N 1
ATOM 6492 C CA . GLU B 1 328 ? 92.090 -57.933 62.709 1.00 49.01 327 GLU B CA 1
ATOM 6493 C C . GLU B 1 328 ? 93.390 -58.474 63.209 1.00 39.42 327 GLU B C 1
ATOM 6494 O O . GLU B 1 328 ? 93.604 -59.687 63.154 1.00 49.76 327 GLU B O 1
ATOM 6500 N N . ILE B 1 329 ? 94.260 -57.622 63.728 1.00 46.31 328 ILE B N 1
ATOM 6501 C CA . ILE B 1 329 ? 95.545 -58.097 64.284 1.00 48.63 328 ILE B CA 1
ATOM 6502 C C . ILE B 1 329 ? 95.367 -57.862 65.801 1.00 49.54 328 ILE B C 1
ATOM 6503 O O . ILE B 1 329 ? 95.257 -56.732 66.220 1.00 60.42 328 ILE B O 1
ATOM 6508 N N . PRO B 1 330 ? 95.347 -58.919 66.646 1.00 55.10 329 PRO B N 1
ATOM 6509 C CA . PRO B 1 330 ? 95.421 -58.711 68.118 1.00 57.37 329 PRO B CA 1
ATOM 6510 C C . PRO B 1 330 ? 96.586 -57.844 68.575 1.00 50.52 329 PRO B C 1
ATOM 6511 O O . PRO B 1 330 ? 97.709 -58.222 68.436 1.00 49.53 329 PRO B O 1
ATOM 6515 N N . ALA B 1 331 ? 96.376 -56.679 69.114 1.00 57.19 330 ALA B N 1
ATOM 6516 C CA . ALA B 1 331 ? 97.546 -55.950 69.634 1.00 67.18 330 ALA B CA 1
ATOM 6517 C C . ALA B 1 331 ? 98.095 -56.804 70.798 1.00 59.04 330 ALA B C 1
ATOM 6518 O O . ALA B 1 331 ? 97.385 -57.406 71.540 1.00 55.48 330 ALA B O 1
ATOM 6520 N N . LEU B 1 332 ? 99.389 -56.936 70.855 1.00 62.82 331 LEU B N 1
ATOM 6521 C CA . LEU B 1 332 ? 99.990 -57.631 71.940 1.00 49.60 331 LEU B CA 1
ATOM 6522 C C . LEU B 1 332 ? 100.171 -56.657 73.080 1.00 59.19 331 LEU B C 1
ATOM 6523 O O . LEU B 1 332 ? 100.338 -55.489 72.836 1.00 65.04 331 LEU B O 1
ATOM 6528 N N . SER B 1 333 ? 100.201 -57.137 74.323 1.00 61.14 332 SER B N 1
ATOM 6529 C CA . SER B 1 333 ? 100.261 -56.203 75.405 1.00 62.52 332 SER B CA 1
ATOM 6530 C C . SER B 1 333 ? 101.438 -56.590 76.256 1.00 55.19 332 SER B C 1
ATOM 6531 O O . SER B 1 333 ? 101.683 -57.780 76.625 1.00 61.44 332 SER B O 1
ATOM 6534 N N . VAL B 1 334 ? 102.253 -55.598 76.488 1.00 53.48 333 VAL B N 1
ATOM 6535 C CA . VAL B 1 334 ? 103.449 -55.835 77.218 1.00 58.52 333 VAL B CA 1
ATOM 6536 C C . VAL B 1 334 ? 103.178 -55.799 78.684 1.00 78.79 333 VAL B C 1
ATOM 6537 O O . VAL B 1 334 ? 102.641 -54.803 79.265 1.00 69.32 333 VAL B O 1
ATOM 6541 N N . ASP B 1 335 ? 103.603 -56.926 79.252 1.00 86.09 334 ASP B N 1
ATOM 6542 C CA . ASP B 1 335 ? 103.468 -57.215 80.627 1.00 103.81 334 ASP B CA 1
ATOM 6543 C C . ASP B 1 335 ? 104.110 -56.004 81.378 1.00 84.28 334 ASP B C 1
ATOM 6544 O O . ASP B 1 335 ? 105.107 -55.359 80.935 1.00 80.53 334 ASP B O 1
ATOM 6549 N N . GLU B 1 336 ? 103.453 -55.546 82.417 1.00 78.73 335 GLU B N 1
ATOM 6550 C CA . GLU B 1 336 ? 104.140 -54.486 83.143 1.00 104.13 335 GLU B CA 1
ATOM 6551 C C . GLU B 1 336 ? 105.425 -55.091 83.752 1.00 93.86 335 GLU B C 1
ATOM 6552 O O . GLU B 1 336 ? 105.584 -56.339 83.782 1.00 85.46 335 GLU B O 1
ATOM 6558 N N . ASN B 1 337 ? 106.377 -54.239 84.132 1.00 59.94 336 ASN B N 1
ATOM 6559 C CA . ASN B 1 337 ? 107.627 -54.710 84.860 1.00 88.69 336 ASN B CA 1
ATOM 6560 C C . ASN B 1 337 ? 108.757 -55.393 84.055 1.00 75.84 336 ASN B C 1
ATOM 6561 O O . ASN B 1 337 ? 109.880 -55.637 84.574 1.00 91.47 336 ASN B O 1
ATOM 6566 N N . THR B 1 338 ? 108.465 -55.680 82.802 1.00 70.93 337 THR B N 1
ATOM 6567 C CA . THR B 1 338 ? 109.438 -56.313 81.961 1.00 66.69 337 THR B CA 1
ATOM 6568 C C . THR B 1 338 ? 110.345 -55.188 81.375 1.00 61.42 337 THR B C 1
ATOM 6569 O O . THR B 1 338 ? 109.840 -54.158 80.856 1.00 52.36 337 THR B O 1
ATOM 6573 N N . PRO B 1 339 ? 111.684 -55.324 81.522 1.00 52.35 338 PRO B N 1
ATOM 6574 C CA . PRO B 1 339 ? 112.565 -54.383 80.847 1.00 60.18 338 PRO B CA 1
ATOM 6575 C C . PRO B 1 339 ? 112.592 -54.607 79.298 1.00 59.22 338 PRO B C 1
ATOM 6576 O O . PRO B 1 339 ? 111.930 -55.496 78.729 1.00 45.88 338 PRO B O 1
ATOM 6580 N N . VAL B 1 340 ? 113.314 -53.721 78.654 1.00 47.53 339 VAL B N 1
ATOM 6581 C CA . VAL B 1 340 ? 113.533 -53.836 77.248 1.00 48.30 339 VAL B CA 1
ATOM 6582 C C . VAL B 1 340 ? 114.753 -54.731 77.021 1.00 46.85 339 VAL B C 1
ATOM 6583 O O . VAL B 1 340 ? 115.797 -54.561 77.631 1.00 51.32 339 VAL B O 1
ATOM 6587 N N . PHE B 1 341 ? 114.587 -55.703 76.144 1.00 46.21 340 PHE B N 1
ATOM 6588 C CA . PHE B 1 341 ? 115.705 -56.580 75.705 1.00 39.64 340 PHE B CA 1
ATOM 6589 C C . PHE B 1 341 ? 116.317 -55.943 74.467 1.00 35.61 340 PHE B C 1
ATOM 6590 O O . PHE B 1 341 ? 115.586 -55.576 73.501 1.00 38.59 340 PHE B O 1
ATOM 6598 N N . LYS B 1 342 ? 117.627 -55.723 74.566 1.00 36.10 341 LYS B N 1
ATOM 6599 C CA . LYS B 1 342 ? 118.427 -55.054 73.562 1.00 41.14 341 LYS B CA 1
ATOM 6600 C C . LYS B 1 342 ? 119.354 -56.023 72.836 1.00 43.60 341 LYS B C 1
ATOM 6601 O O . LYS B 1 342 ? 120.088 -56.756 73.468 1.00 44.06 341 LYS B O 1
ATOM 6607 N N . THR B 1 343 ? 119.295 -56.016 71.526 1.00 37.86 342 THR B N 1
ATOM 6608 C CA . THR B 1 343 ? 120.352 -56.762 70.775 1.00 39.26 342 THR B CA 1
ATOM 6609 C C . THR B 1 343 ? 120.910 -55.802 69.736 1.00 38.55 342 THR B C 1
ATOM 6610 O O . THR B 1 343 ? 120.154 -55.104 69.036 1.00 38.97 342 THR B O 1
ATOM 6614 N N . VAL B 1 344 ? 122.209 -55.925 69.526 1.00 35.27 343 VAL B N 1
ATOM 6615 C CA . VAL B 1 344 ? 122.947 -55.031 68.673 1.00 40.11 343 VAL B CA 1
ATOM 6616 C C . VAL B 1 344 ? 123.605 -55.752 67.516 1.00 40.05 343 VAL B C 1
ATOM 6617 O O . VAL B 1 344 ? 124.450 -56.652 67.722 1.00 37.65 343 VAL B O 1
ATOM 6621 N N . MET B 1 345 ? 123.241 -55.326 66.296 1.00 38.10 344 MET B N 1
ATOM 6622 C CA . MET B 1 345 ? 123.986 -55.802 65.116 1.00 33.60 344 MET B CA 1
ATOM 6623 C C . MET B 1 345 ? 125.128 -54.868 64.799 1.00 39.63 344 MET B C 1
ATOM 6624 O O . MET B 1 345 ? 124.950 -53.623 64.731 1.00 38.53 344 MET B O 1
ATOM 6629 N N . SER B 1 346 ? 126.323 -55.427 64.620 1.00 37.44 345 SER B N 1
ATOM 6630 C CA . SER B 1 346 ? 127.451 -54.591 64.322 1.00 36.53 345 SER B CA 1
ATOM 6631 C C . SER B 1 346 ? 128.325 -55.178 63.204 1.00 37.71 345 SER B C 1
ATOM 6632 O O . SER B 1 346 ? 128.234 -56.367 62.916 1.00 42.85 345 SER B O 1
ATOM 6635 N N . GLY B 1 347 ? 129.208 -54.342 62.619 1.00 39.19 346 GLY B N 1
ATOM 6636 C CA . GLY B 1 347 ? 130.157 -54.790 61.557 1.00 41.52 346 GLY B CA 1
ATOM 6637 C C . GLY B 1 347 ? 129.530 -55.116 60.208 1.00 46.08 346 GLY B C 1
ATOM 6638 O O . GLY B 1 347 ? 128.219 -55.112 59.989 1.00 39.54 346 GLY B O 1
ATOM 6639 N N . MET B 1 348 ? 130.473 -55.433 59.298 1.00 45.13 347 MET B N 1
ATOM 6640 C CA . MET B 1 348 ? 130.222 -55.851 57.917 1.00 44.88 347 MET B CA 1
ATOM 6641 C C . MET B 1 348 ? 131.290 -56.917 57.573 1.00 41.26 347 MET B C 1
ATOM 6642 O O . MET B 1 348 ? 132.271 -57.107 58.370 1.00 44.88 347 MET B O 1
ATOM 6647 N N . ASP B 1 349 ? 131.125 -57.584 56.419 1.00 47.05 348 ASP B N 1
ATOM 6648 C CA . ASP B 1 349 ? 132.146 -58.562 55.881 1.00 47.46 348 ASP B CA 1
ATOM 6649 C C . ASP B 1 349 ? 132.403 -59.603 56.975 1.00 41.54 348 ASP B C 1
ATOM 6650 O O . ASP B 1 349 ? 131.475 -59.990 57.646 1.00 45.89 348 ASP B O 1
ATOM 6655 N N . ASP B 1 350 ? 133.646 -60.007 57.208 1.00 46.46 349 ASP B N 1
ATOM 6656 C CA . ASP B 1 350 ? 133.934 -60.955 58.249 1.00 53.57 349 ASP B CA 1
ATOM 6657 C C . ASP B 1 350 ? 133.934 -60.366 59.677 1.00 50.60 349 ASP B C 1
ATOM 6658 O O . ASP B 1 350 ? 134.103 -61.145 60.617 1.00 51.27 349 ASP B O 1
ATOM 6663 N N . GLN B 1 351 ? 133.669 -59.056 59.844 1.00 47.12 350 GLN B N 1
ATOM 6664 C CA . GLN B 1 351 ? 133.556 -58.451 61.196 1.00 47.87 350 GLN B CA 1
ATOM 6665 C C . GLN B 1 351 ? 132.152 -58.423 61.826 1.00 43.82 350 GLN B C 1
ATOM 6666 O O . GLN B 1 351 ? 131.917 -57.781 62.866 1.00 42.67 350 GLN B O 1
ATOM 6672 N N . VAL B 1 352 ? 131.217 -59.080 61.194 1.00 40.72 351 VAL B N 1
ATOM 6673 C CA . VAL B 1 352 ? 129.823 -59.004 61.655 1.00 40.00 351 VAL B CA 1
ATOM 6674 C C . VAL B 1 352 ? 129.760 -59.656 63.016 1.00 45.08 351 VAL B C 1
ATOM 6675 O O . VAL B 1 352 ? 130.536 -60.631 63.299 1.00 43.70 351 VAL B O 1
ATOM 6679 N N . ARG B 1 353 ? 128.910 -59.082 63.906 1.00 43.49 352 ARG B N 1
ATOM 6680 C CA . ARG B 1 353 ? 128.692 -59.640 65.257 1.00 37.95 352 ARG B CA 1
ATOM 6681 C C . ARG B 1 353 ? 127.310 -59.367 65.676 1.00 37.86 352 ARG B C 1
ATOM 6682 O O . ARG B 1 353 ? 126.699 -58.376 65.250 1.00 39.01 352 ARG B O 1
ATOM 6690 N N . LEU B 1 354 ? 126.830 -60.240 66.551 1.00 39.44 353 LEU B N 1
ATOM 6691 C CA . LEU B 1 354 ? 125.592 -60.025 67.209 1.00 35.94 353 LEU B CA 1
ATOM 6692 C C . LEU B 1 354 ? 125.860 -59.932 68.693 1.00 43.13 353 LEU B C 1
ATOM 6693 O O . LEU B 1 354 ? 126.300 -60.905 69.302 1.00 43.78 353 LEU B O 1
ATOM 6698 N N . ASP B 1 355 ? 125.617 -58.754 69.282 1.00 44.08 354 ASP B N 1
ATOM 6699 C CA . ASP B 1 355 ? 125.976 -58.489 70.697 1.00 46.96 354 ASP B CA 1
ATOM 6700 C C . ASP B 1 355 ? 127.386 -58.838 70.984 1.00 45.18 354 ASP B C 1
ATOM 6701 O O . ASP B 1 355 ? 127.686 -59.446 72.056 1.00 50.04 354 ASP B O 1
ATOM 6706 N N . GLY B 1 356 ? 128.278 -58.508 70.042 1.00 39.88 355 GLY B N 1
ATOM 6707 C CA . GLY B 1 356 ? 129.744 -58.736 70.363 1.00 42.47 355 GLY B CA 1
ATOM 6708 C C . GLY B 1 356 ? 130.289 -60.081 69.960 1.00 46.10 355 GLY B C 1
ATOM 6709 O O . GLY B 1 356 ? 131.466 -60.279 69.896 1.00 53.08 355 GLY B O 1
ATOM 6710 N N . LYS B 1 357 ? 129.437 -60.994 69.609 1.00 42.52 356 LYS B N 1
ATOM 6711 C CA . LYS B 1 357 ? 129.739 -62.420 69.610 1.00 47.92 356 LYS B CA 1
ATOM 6712 C C . LYS B 1 357 ? 129.405 -63.053 68.303 1.00 48.89 356 LYS B C 1
ATOM 6713 O O . LYS B 1 357 ? 128.556 -62.543 67.531 1.00 42.19 356 LYS B O 1
ATOM 6719 N N . LEU B 1 358 ? 130.101 -64.162 68.070 1.00 52.50 357 LEU B N 1
ATOM 6720 C CA . LEU B 1 358 ? 129.736 -65.113 67.041 1.00 50.45 357 LEU B CA 1
ATOM 6721 C C . LEU B 1 358 ? 128.978 -66.275 67.663 1.00 48.76 357 LEU B C 1
ATOM 6722 O O . LEU B 1 358 ? 129.308 -66.733 68.724 1.00 48.51 357 LEU B O 1
ATOM 6727 N N . PHE B 1 359 ? 127.980 -66.747 66.941 1.00 49.80 358 PHE B N 1
ATOM 6728 C CA . PHE B 1 359 ? 127.260 -67.990 67.270 1.00 47.32 358 PHE B CA 1
ATOM 6729 C C . PHE B 1 359 ? 128.078 -69.160 67.785 1.00 49.30 358 PHE B C 1
ATOM 6730 O O . PHE B 1 359 ? 129.152 -69.525 67.242 1.00 44.93 358 PHE B O 1
ATOM 6738 N N . ASP B 1 360 ? 127.498 -69.766 68.805 1.00 53.79 359 ASP B N 1
ATOM 6739 C CA . ASP B 1 360 ? 128.028 -71.007 69.372 1.00 51.73 359 ASP B CA 1
ATOM 6740 C C . ASP B 1 360 ? 126.877 -71.961 69.593 1.00 49.02 359 ASP B C 1
ATOM 6741 O O . ASP B 1 360 ? 125.949 -71.659 70.392 1.00 52.43 359 ASP B O 1
ATOM 6746 N N . MET B 1 361 ? 126.931 -73.118 68.885 1.00 52.79 360 MET B N 1
ATOM 6747 C CA . MET B 1 361 ? 125.790 -74.087 68.871 1.00 59.28 360 MET B CA 1
ATOM 6748 C C . MET B 1 361 ? 125.425 -74.508 70.264 1.00 48.99 360 MET B C 1
ATOM 6749 O O . MET B 1 361 ? 124.307 -74.903 70.521 1.00 51.77 360 MET B O 1
ATOM 6754 N N . GLN B 1 362 ? 126.387 -74.437 71.146 1.00 50.07 361 GLN B N 1
ATOM 6755 C CA . GLN B 1 362 ? 126.218 -74.936 72.505 1.00 60.44 361 GLN B CA 1
ATOM 6756 C C . GLN B 1 362 ? 125.897 -73.880 73.498 1.00 62.20 361 GLN B C 1
ATOM 6757 O O . GLN B 1 362 ? 125.524 -74.237 74.582 1.00 58.46 361 GLN B O 1
ATOM 6763 N N . ARG B 1 363 ? 125.956 -72.597 73.146 1.00 57.50 362 ARG B N 1
ATOM 6764 C CA . ARG B 1 363 ? 125.670 -71.551 74.104 1.00 47.63 362 ARG B CA 1
ATOM 6765 C C . ARG B 1 363 ? 124.229 -71.047 73.892 1.00 54.28 362 ARG B C 1
ATOM 6766 O O . ARG B 1 363 ? 123.875 -70.747 72.792 1.00 58.38 362 ARG B O 1
ATOM 6774 N N . ILE B 1 364 ? 123.414 -70.972 74.940 1.00 49.15 363 ILE B N 1
ATOM 6775 C CA . ILE B 1 364 ? 122.118 -70.252 74.960 1.00 54.60 363 ILE B CA 1
ATOM 6776 C C . ILE B 1 364 ? 122.434 -68.804 75.309 1.00 59.66 363 ILE B C 1
ATOM 6777 O O . ILE B 1 364 ? 123.052 -68.555 76.273 1.00 64.79 363 ILE B O 1
ATOM 6782 N N . ASP B 1 365 ? 122.030 -67.840 74.502 1.00 60.03 364 ASP B N 1
ATOM 6783 C CA . ASP B 1 365 ? 122.443 -66.466 74.747 1.00 56.32 364 ASP B CA 1
ATOM 6784 C C . ASP B 1 365 ? 121.451 -65.747 75.640 1.00 45.74 364 ASP B C 1
ATOM 6785 O O . ASP B 1 365 ? 121.802 -64.828 76.341 1.00 50.27 364 ASP B O 1
ATOM 6790 N N . THR B 1 366 ? 120.184 -66.112 75.552 1.00 49.25 365 THR B N 1
ATOM 6791 C CA . THR B 1 366 ? 119.131 -65.411 76.286 1.00 50.04 365 THR B CA 1
ATOM 6792 C C . THR B 1 366 ? 118.029 -66.411 76.544 1.00 51.38 365 THR B C 1
ATOM 6793 O O . THR B 1 366 ? 118.003 -67.515 75.970 1.00 52.33 365 THR B O 1
ATOM 6797 N N . ARG B 1 367 ? 117.109 -66.010 77.409 1.00 53.11 366 ARG B N 1
ATOM 6798 C CA . ARG B 1 367 ? 115.947 -66.800 77.724 1.00 56.79 366 ARG B CA 1
ATOM 6799 C C . ARG B 1 367 ? 114.823 -65.835 77.963 1.00 47.15 366 ARG B C 1
ATOM 6800 O O . ARG B 1 367 ? 115.040 -64.670 78.350 1.00 53.55 366 ARG B O 1
ATOM 6808 N N . GLN B 1 368 ? 113.627 -66.279 77.634 1.00 49.32 367 GLN B N 1
ATOM 6809 C CA . GLN B 1 368 ? 112.430 -65.495 77.833 1.00 50.49 367 GLN B CA 1
ATOM 6810 C C . GLN B 1 368 ? 111.270 -66.496 78.065 1.00 53.26 367 GLN B C 1
ATOM 6811 O O . GLN B 1 368 ? 111.259 -67.619 77.540 1.00 51.33 367 GLN B O 1
ATOM 6817 N N . GLN B 1 369 ? 110.308 -66.095 78.882 1.00 49.86 368 GLN B N 1
ATOM 6818 C CA . GLN B 1 369 ? 109.237 -66.961 79.310 1.00 47.91 368 GLN B CA 1
ATOM 6819 C C . GLN B 1 369 ? 108.151 -67.074 78.290 1.00 44.61 368 GLN B C 1
ATOM 6820 O O . GLN B 1 369 ? 107.773 -66.109 77.735 1.00 53.18 368 GLN B O 1
ATOM 6826 N N . VAL B 1 370 ? 107.609 -68.279 78.095 1.00 48.52 369 VAL B N 1
ATOM 6827 C CA . VAL B 1 370 ? 106.466 -68.544 77.219 1.00 45.61 369 VAL B CA 1
ATOM 6828 C C . VAL B 1 370 ? 105.318 -67.631 77.526 1.00 45.09 369 VAL B C 1
ATOM 6829 O O . VAL B 1 370 ? 105.047 -67.293 78.662 1.00 53.64 369 VAL B O 1
ATOM 6833 N N . ASP B 1 371 ? 104.625 -67.223 76.495 1.00 49.78 370 ASP B N 1
ATOM 6834 C CA . ASP B 1 371 ? 103.380 -66.490 76.657 1.00 55.12 370 ASP B CA 1
ATOM 6835 C C . ASP B 1 371 ? 103.528 -65.081 77.263 1.00 49.62 370 ASP B C 1
ATOM 6836 O O . ASP B 1 371 ? 102.594 -64.377 77.282 1.00 55.49 370 ASP B O 1
ATOM 6841 N N . GLN B 1 372 ? 104.717 -64.628 77.585 1.00 49.31 371 GLN B N 1
ATOM 6842 C CA . GLN B 1 372 ? 104.944 -63.290 78.125 1.00 48.33 371 GLN B CA 1
ATOM 6843 C C . GLN B 1 372 ? 105.436 -62.362 76.970 1.00 51.78 371 GLN B C 1
ATOM 6844 O O . GLN B 1 372 ? 106.496 -62.594 76.431 1.00 52.29 371 GLN B O 1
ATOM 6850 N N . THR B 1 373 ? 104.678 -61.323 76.608 1.00 43.87 372 THR B N 1
ATOM 6851 C CA . THR B 1 373 ? 105.090 -60.341 75.605 1.00 40.05 372 THR B CA 1
ATOM 6852 C C . THR B 1 373 ? 106.238 -59.479 76.111 1.00 48.87 372 THR B C 1
ATOM 6853 O O . THR B 1 373 ? 106.158 -58.931 77.164 1.00 49.49 372 THR B O 1
ATOM 6857 N N . GLN B 1 374 ? 107.326 -59.397 75.405 1.00 40.20 373 GLN B N 1
ATOM 6858 C CA . GLN B 1 374 ? 108.415 -58.513 75.777 1.00 41.76 373 GLN B CA 1
ATOM 6859 C C . GLN B 1 374 ? 108.788 -57.516 74.606 1.00 48.64 373 GLN B C 1
ATOM 6860 O O . GLN B 1 374 ? 108.773 -57.884 73.416 1.00 43.59 373 GLN B O 1
ATOM 6866 N N . ILE B 1 375 ? 109.195 -56.299 74.941 1.00 40.98 374 ILE B N 1
ATOM 6867 C CA . ILE B 1 375 ? 109.747 -55.415 73.928 1.00 39.44 374 ILE B CA 1
ATOM 6868 C C . ILE B 1 375 ? 111.218 -55.800 73.626 1.00 37.93 374 ILE B C 1
ATOM 6869 O O . ILE B 1 375 ? 112.051 -55.895 74.535 1.00 40.73 374 ILE B O 1
ATOM 6874 N N . TRP B 1 376 ? 111.546 -55.992 72.334 1.00 35.10 375 TRP B N 1
ATOM 6875 C CA . TRP B 1 376 ? 112.986 -56.105 71.929 1.00 30.19 375 TRP B CA 1
ATOM 6876 C C . TRP B 1 376 ? 113.342 -54.851 71.117 1.00 30.67 375 TRP B C 1
ATOM 6877 O O . TRP B 1 376 ? 112.523 -54.295 70.375 1.00 37.20 375 TRP B O 1
ATOM 6888 N N . GLU B 1 377 ? 114.539 -54.363 71.365 1.00 29.22 376 GLU B N 1
ATOM 6889 C CA . GLU B 1 377 ? 115.069 -53.172 70.785 1.00 37.07 376 GLU B CA 1
ATOM 6890 C C . GLU B 1 377 ? 116.278 -53.654 69.988 1.00 38.08 376 GLU B C 1
ATOM 6891 O O . GLU B 1 377 ? 117.313 -54.049 70.544 1.00 39.12 376 GLU B O 1
ATOM 6897 N N . VAL B 1 378 ? 116.160 -53.550 68.686 1.00 36.26 377 VAL B N 1
ATOM 6898 C CA . VAL B 1 378 ? 117.243 -54.100 67.796 1.00 34.96 377 VAL B CA 1
ATOM 6899 C C . VAL B 1 378 ? 117.913 -52.886 67.125 1.00 33.16 377 VAL B C 1
ATOM 6900 O O . VAL B 1 378 ? 117.175 -52.026 66.610 1.00 39.46 377 VAL B O 1
ATOM 6904 N N . SER B 1 379 ? 119.246 -52.826 67.140 1.00 31.90 378 SER B N 1
ATOM 6905 C CA . SER B 1 379 ? 120.099 -51.756 66.686 1.00 41.49 378 SER B CA 1
ATOM 6906 C C . SER B 1 379 ? 121.057 -52.214 65.585 1.00 40.86 378 SER B C 1
ATOM 6907 O O . SER B 1 379 ? 121.484 -53.368 65.587 1.00 36.33 378 SER B O 1
ATOM 6910 N N . ASN B 1 380 ? 121.412 -51.280 64.710 1.00 37.86 379 ASN B N 1
ATOM 6911 C CA . ASN B 1 380 ? 122.521 -51.494 63.721 1.00 36.55 379 ASN B CA 1
ATOM 6912 C C . ASN B 1 380 ? 123.490 -50.353 63.893 1.00 38.00 379 ASN B C 1
ATOM 6913 O O . ASN B 1 380 ? 123.107 -49.189 63.686 1.00 34.93 379 ASN B O 1
ATOM 6918 N N . THR B 1 381 ? 124.704 -50.633 64.361 1.00 32.95 380 THR B N 1
ATOM 6919 C CA . THR B 1 381 ? 125.617 -49.581 64.613 1.00 37.00 380 THR B CA 1
ATOM 6920 C C . THR B 1 381 ? 126.500 -49.299 63.422 1.00 42.20 380 THR B C 1
ATOM 6921 O O . THR B 1 381 ? 127.440 -48.557 63.562 1.00 42.33 380 THR B O 1
ATOM 6925 N N . ASN B 1 382 ? 126.274 -49.854 62.266 1.00 42.20 381 ASN B N 1
ATOM 6926 C CA . ASN B 1 382 ? 127.113 -49.419 61.080 1.00 42.33 381 ASN B CA 1
ATOM 6927 C C . ASN B 1 382 ? 126.972 -47.919 60.828 1.00 37.53 381 ASN B C 1
ATOM 6928 O O . ASN B 1 382 ? 125.943 -47.306 61.157 1.00 38.09 381 ASN B O 1
ATOM 6933 N N . ASP B 1 383 ? 127.940 -47.362 60.132 1.00 41.14 382 ASP B N 1
ATOM 6934 C CA . ASP B 1 383 ? 127.924 -45.907 59.781 1.00 46.48 382 ASP B CA 1
ATOM 6935 C C . ASP B 1 383 ? 126.850 -45.651 58.794 1.00 40.34 382 ASP B C 1
ATOM 6936 O O . ASP B 1 383 ? 126.592 -46.527 57.923 1.00 35.72 382 ASP B O 1
ATOM 6941 N N . MET B 1 384 ? 126.225 -44.479 58.892 1.00 44.28 383 MET B N 1
ATOM 6942 C CA . MET B 1 384 ? 125.284 -44.056 57.865 1.00 48.69 383 MET B CA 1
ATOM 6943 C C . MET B 1 384 ? 126.012 -43.941 56.477 1.00 46.19 383 MET B C 1
ATOM 6944 O O . MET B 1 384 ? 125.437 -44.316 55.441 1.00 44.77 383 MET B O 1
ATOM 6949 N N . GLU B 1 385 ? 127.243 -43.439 56.459 1.00 43.44 384 GLU B N 1
ATOM 6950 C CA . GLU B 1 385 ? 128.003 -43.332 55.248 1.00 48.77 384 GLU B CA 1
ATOM 6951 C C . GLU B 1 385 ? 128.918 -44.571 55.250 1.00 45.74 384 GLU B C 1
ATOM 6952 O O . GLU B 1 385 ? 129.938 -44.656 55.988 1.00 57.86 384 GLU B O 1
ATOM 6958 N N . GLY B 1 386 ? 128.532 -45.559 54.462 1.00 42.21 385 GLY B N 1
ATOM 6959 C CA . GLY B 1 386 ? 129.338 -46.761 54.400 1.00 44.83 385 GLY B CA 1
ATOM 6960 C C . GLY B 1 386 ? 128.551 -48.009 54.824 1.00 46.84 385 GLY B C 1
ATOM 6961 O O . GLY B 1 386 ? 128.890 -49.092 54.390 1.00 50.04 385 GLY B O 1
ATOM 6962 N N . GLY B 1 387 ? 127.515 -47.912 55.661 1.00 40.96 386 GLY B N 1
ATOM 6963 C CA . GLY B 1 387 ? 126.935 -49.121 56.215 1.00 39.62 386 GLY B CA 1
ATOM 6964 C C . GLY B 1 387 ? 125.986 -49.787 55.289 1.00 35.97 386 GLY B C 1
ATOM 6965 O O . GLY B 1 387 ? 125.844 -49.426 54.122 1.00 40.23 386 GLY B O 1
ATOM 6966 N N . MET B 1 388 ? 125.341 -50.792 55.842 1.00 33.05 387 MET B N 1
ATOM 6967 C CA . MET B 1 388 ? 124.416 -51.646 55.134 1.00 33.11 387 MET B CA 1
ATOM 6968 C C . MET B 1 388 ? 123.184 -51.940 55.973 1.00 30.29 387 MET B C 1
ATOM 6969 O O . MET B 1 388 ? 123.158 -51.751 57.157 1.00 33.13 387 MET B O 1
ATOM 6974 N N . ILE B 1 389 ? 122.087 -52.298 55.304 1.00 29.89 388 ILE B N 1
ATOM 6975 C CA . ILE B 1 389 ? 120.914 -52.712 56.013 1.00 29.28 388 ILE B CA 1
ATOM 6976 C C . ILE B 1 389 ? 120.955 -54.264 56.316 1.00 35.14 388 ILE B C 1
ATOM 6977 O O . ILE B 1 389 ? 121.046 -55.085 55.408 1.00 36.12 388 ILE B O 1
ATOM 6982 N N . HIS B 1 390 ? 120.902 -54.645 57.590 1.00 31.96 389 HIS B N 1
ATOM 6983 C CA . HIS B 1 390 ? 120.890 -56.045 57.990 1.00 30.61 389 HIS B CA 1
ATOM 6984 C C . HIS B 1 390 ? 119.426 -56.435 58.282 1.00 32.39 389 HIS B C 1
ATOM 6985 O O . HIS B 1 390 ? 118.739 -55.795 59.094 1.00 31.00 389 HIS B O 1
ATOM 6992 N N . PRO B 1 391 ? 118.930 -57.464 57.588 1.00 31.12 390 PRO B N 1
ATOM 6993 C CA . PRO B 1 391 ? 117.598 -57.937 57.831 1.00 31.54 390 PRO B CA 1
ATOM 6994 C C . PRO B 1 391 ? 117.562 -58.903 59.015 1.00 36.75 390 PRO B C 1
ATOM 6995 O O . PRO B 1 391 ? 118.029 -59.996 58.920 1.00 38.88 390 PRO B O 1
ATOM 6999 N N . PHE B 1 392 ? 116.883 -58.506 60.078 1.00 36.90 391 PHE B N 1
ATOM 7000 C CA . PHE B 1 392 ? 116.915 -59.209 61.373 1.00 34.26 391 PHE B CA 1
ATOM 7001 C C . PHE B 1 392 ? 115.722 -60.111 61.450 1.00 29.82 391 PHE B C 1
ATOM 7002 O O . PHE B 1 392 ? 114.570 -59.723 61.147 1.00 34.02 391 PHE B O 1
ATOM 7010 N N . HIS B 1 393 ? 115.985 -61.355 61.722 1.00 32.29 392 HIS B N 1
ATOM 7011 C CA . HIS B 1 393 ? 114.933 -62.381 61.762 1.00 31.30 392 HIS B CA 1
ATOM 7012 C C . HIS B 1 393 ? 114.900 -63.127 63.141 1.00 32.42 392 HIS B C 1
ATOM 7013 O O . HIS B 1 393 ? 115.987 -63.464 63.731 1.00 31.67 392 HIS B O 1
ATOM 7020 N N . ILE B 1 394 ? 113.703 -63.444 63.613 1.00 33.42 393 ILE B N 1
ATOM 7021 C CA . ILE B 1 394 ? 113.600 -64.330 64.833 1.00 35.05 393 ILE B CA 1
ATOM 7022 C C . ILE B 1 394 ? 112.858 -65.612 64.490 1.00 33.82 393 ILE B C 1
ATOM 7023 O O . ILE B 1 394 ? 111.735 -65.565 63.872 1.00 33.85 393 ILE B O 1
ATOM 7028 N N . HIS B 1 395 ? 113.450 -66.744 64.818 1.00 31.54 394 HIS B N 1
ATOM 7029 C CA . HIS B 1 395 ? 112.669 -68.004 64.632 1.00 38.21 394 HIS B CA 1
ATOM 7030 C C . HIS B 1 395 ? 111.545 -68.201 65.591 1.00 39.69 394 HIS B C 1
ATOM 7031 O O . HIS B 1 395 ? 111.630 -67.726 66.660 1.00 42.83 394 HIS B O 1
ATOM 7038 N N . GLY B 1 396 ? 110.511 -68.931 65.204 1.00 43.84 395 GLY B N 1
ATOM 7039 C CA . GLY B 1 396 ? 109.490 -69.368 66.119 1.00 48.79 395 GLY B CA 1
ATOM 7040 C C . GLY B 1 396 ? 108.458 -68.389 66.550 1.00 52.55 395 GLY B C 1
ATOM 7041 O O . GLY B 1 396 ? 107.614 -68.759 67.402 1.00 51.88 395 GLY B O 1
ATOM 7042 N N . CYS B 1 397 ? 108.456 -67.176 65.993 1.00 50.69 396 CYS B N 1
ATOM 7043 C CA . CYS B 1 397 ? 107.295 -66.318 66.204 1.00 44.21 396 CYS B CA 1
ATOM 7044 C C . CYS B 1 397 ? 107.076 -65.279 65.143 1.00 41.00 396 CYS B C 1
ATOM 7045 O O . CYS B 1 397 ? 107.871 -65.116 64.244 1.00 50.41 396 CYS B O 1
ATOM 7048 N N . GLN B 1 398 ? 105.925 -64.664 65.210 1.00 39.28 397 GLN B N 1
ATOM 7049 C CA . GLN B 1 398 ? 105.635 -63.463 64.439 1.00 35.72 397 GLN B CA 1
ATOM 7050 C C . GLN B 1 398 ? 105.627 -62.356 65.459 1.00 43.31 397 GLN B C 1
ATOM 7051 O O . GLN B 1 398 ? 105.083 -62.577 66.538 1.00 42.72 397 GLN B O 1
ATOM 7057 N N . PHE B 1 399 ? 106.166 -61.165 65.148 1.00 39.33 398 PHE B N 1
ATOM 7058 C CA . PHE B 1 399 ? 106.182 -60.052 66.041 1.00 32.79 398 PHE B CA 1
ATOM 7059 C C . PHE B 1 399 ? 105.515 -58.811 65.460 1.00 38.63 398 PHE B C 1
ATOM 7060 O O . PHE B 1 399 ? 105.121 -58.778 64.299 1.00 38.82 398 PHE B O 1
ATOM 7068 N N . GLN B 1 400 ? 105.284 -57.806 66.325 1.00 36.41 399 GLN B N 1
ATOM 7069 C CA . GLN B 1 400 ? 104.666 -56.542 65.871 1.00 37.16 399 GLN B CA 1
ATOM 7070 C C . GLN B 1 400 ? 105.666 -55.439 66.061 1.00 35.61 399 GLN B C 1
ATOM 7071 O O . GLN B 1 400 ? 106.500 -55.471 66.984 1.00 40.11 399 GLN B O 1
ATOM 7077 N N . LEU B 1 401 ? 105.642 -54.466 65.174 1.00 34.04 400 LEU B N 1
ATOM 7078 C CA . LEU B 1 401 ? 106.597 -53.356 65.309 1.00 34.56 400 LEU B CA 1
ATOM 7079 C C . LEU B 1 401 ? 106.006 -52.227 66.158 1.00 36.91 400 LEU B C 1
ATOM 7080 O O . LEU B 1 401 ? 104.791 -51.924 66.024 1.00 39.38 400 LEU B O 1
ATOM 7085 N N . ILE B 1 402 ? 106.829 -51.595 66.997 1.00 34.58 401 ILE B N 1
ATOM 7086 C CA . ILE B 1 402 ? 106.344 -50.421 67.819 1.00 38.58 401 ILE B CA 1
ATOM 7087 C C . ILE B 1 402 ? 106.846 -49.112 67.204 1.00 37.30 401 ILE B C 1
ATOM 7088 O O . ILE B 1 402 ? 106.090 -48.248 66.975 1.00 33.05 401 ILE B O 1
ATOM 7093 N N . ASP B 1 403 ? 108.156 -48.987 67.015 1.00 36.25 402 ASP B N 1
ATOM 7094 C CA . ASP B 1 403 ? 108.695 -47.771 66.403 1.00 37.13 402 ASP B CA 1
ATOM 7095 C C . ASP B 1 403 ? 110.019 -47.983 65.713 1.00 35.43 402 ASP B C 1
ATOM 7096 O O . ASP B 1 403 ? 110.757 -48.858 66.078 1.00 39.96 402 ASP B O 1
ATOM 7101 N N . ARG B 1 404 ? 110.327 -47.086 64.782 1.00 36.85 403 ARG B N 1
ATOM 7102 C CA . ARG B 1 404 ? 111.669 -46.947 64.213 1.00 36.26 403 ARG B CA 1
ATOM 7103 C C . ARG B 1 404 ? 112.257 -45.580 64.585 1.00 34.38 403 ARG B C 1
ATOM 7104 O O . ARG B 1 404 ? 111.644 -44.530 64.252 1.00 35.50 403 ARG B O 1
ATOM 7112 N N . ASN B 1 405 ? 113.369 -45.529 65.339 1.00 34.28 404 ASN B N 1
ATOM 7113 C CA . ASN B 1 405 ? 114.003 -44.351 65.758 1.00 33.82 404 ASN B CA 1
ATOM 7114 C C . ASN B 1 405 ? 113.114 -43.475 66.530 1.00 40.15 404 ASN B C 1
ATOM 7115 O O . ASN B 1 405 ? 113.281 -42.252 66.523 1.00 40.16 404 ASN B O 1
ATOM 7120 N N . GLY B 1 406 ? 112.156 -44.097 67.230 1.00 37.09 405 GLY B N 1
ATOM 7121 C CA . GLY B 1 406 ? 111.169 -43.369 67.955 1.00 37.57 405 GLY B CA 1
ATOM 7122 C C . GLY B 1 406 ? 110.146 -42.700 67.134 1.00 39.47 405 GLY B C 1
ATOM 7123 O O . GLY B 1 406 ? 109.381 -41.973 67.684 1.00 37.67 405 GLY B O 1
ATOM 7124 N N . HIS B 1 407 ? 110.092 -42.921 65.849 1.00 36.89 406 HIS B N 1
ATOM 7125 C CA . HIS B 1 407 ? 109.053 -42.369 65.045 1.00 35.20 406 HIS B CA 1
ATOM 7126 C C . HIS B 1 407 ? 108.214 -43.512 64.561 1.00 33.51 406 HIS B C 1
ATOM 7127 O O . HIS B 1 407 ? 108.459 -44.652 64.935 1.00 34.55 406 HIS B O 1
ATOM 7134 N N . ALA B 1 408 ? 107.166 -43.204 63.804 1.00 38.91 407 ALA B N 1
ATOM 7135 C CA . ALA B 1 408 ? 106.270 -44.212 63.242 1.00 39.08 407 ALA B CA 1
ATOM 7136 C C . ALA B 1 408 ? 106.985 -45.303 62.438 1.00 40.02 407 ALA B C 1
ATOM 7137 O O . ALA B 1 408 ? 108.063 -45.098 61.834 1.00 39.49 407 ALA B O 1
ATOM 7139 N N . VAL B 1 409 ? 106.393 -46.490 62.447 1.00 38.33 408 VAL B N 1
ATOM 7140 C CA . VAL B 1 409 ? 106.936 -47.601 61.654 1.00 38.40 408 VAL B CA 1
ATOM 7141 C C . VAL B 1 409 ? 106.562 -47.359 60.217 1.00 35.06 408 VAL B C 1
ATOM 7142 O O . VAL B 1 409 ? 105.743 -46.542 59.898 1.00 36.92 408 VAL B O 1
ATOM 7146 N N . ASN B 1 410 ? 107.138 -48.112 59.336 1.00 36.69 409 ASN B N 1
ATOM 7147 C CA . ASN B 1 410 ? 106.760 -47.979 57.942 1.00 36.13 409 ASN B CA 1
ATOM 7148 C C . ASN B 1 410 ? 105.268 -48.357 57.735 1.00 33.43 409 ASN B C 1
ATOM 7149 O O . ASN B 1 410 ? 104.674 -49.117 58.503 1.00 36.84 409 ASN B O 1
ATOM 7154 N N . PRO B 1 411 ? 104.675 -47.817 56.695 1.00 34.77 410 PRO B N 1
ATOM 7155 C CA . PRO B 1 411 ? 103.246 -47.998 56.577 1.00 34.75 410 PRO B CA 1
ATOM 7156 C C . PRO B 1 411 ? 102.778 -49.443 56.252 1.00 38.69 410 PRO B C 1
ATOM 7157 O O . PRO B 1 411 ? 101.605 -49.730 56.398 1.00 38.57 410 PRO B O 1
ATOM 7161 N N . ASN B 1 412 ? 103.658 -50.314 55.733 1.00 35.42 411 ASN B N 1
ATOM 7162 C CA . ASN B 1 412 ? 103.371 -51.708 55.591 1.00 36.38 411 ASN B CA 1
ATOM 7163 C C . ASN B 1 412 ? 103.862 -52.651 56.765 1.00 37.38 411 ASN B C 1
ATOM 7164 O O . ASN B 1 412 ? 104.013 -53.905 56.625 1.00 39.62 411 ASN B O 1
ATOM 7169 N N . GLU B 1 413 ? 104.112 -52.028 57.923 1.00 36.40 412 GLU B N 1
ATOM 7170 C CA . GLU B 1 413 ? 104.717 -52.692 59.075 1.00 37.16 412 GLU B CA 1
ATOM 7171 C C . GLU B 1 413 ? 103.711 -52.701 60.330 1.00 35.28 412 GLU B C 1
ATOM 7172 O O . GLU B 1 413 ? 104.176 -52.762 61.473 1.00 37.48 412 GLU B O 1
ATOM 7178 N N . HIS B 1 414 ? 102.406 -52.545 60.065 1.00 35.31 413 HIS B N 1
ATOM 7179 C CA . HIS B 1 414 ? 101.380 -52.557 61.117 1.00 37.90 413 HIS B CA 1
ATOM 7180 C C . HIS B 1 414 ? 100.704 -53.942 61.400 1.00 42.92 413 HIS B C 1
ATOM 7181 O O . HIS B 1 414 ? 99.773 -53.984 62.235 1.00 41.35 413 HIS B O 1
ATOM 7188 N N . GLY B 1 415 ? 101.197 -55.043 60.773 1.00 36.84 414 GLY B N 1
ATOM 7189 C CA . GLY B 1 415 ? 100.680 -56.360 61.015 1.00 35.26 414 GLY B CA 1
ATOM 7190 C C . GLY B 1 415 ? 101.808 -57.184 61.617 1.00 35.65 414 GLY B C 1
ATOM 7191 O O . GLY B 1 415 ? 102.643 -56.694 62.448 1.00 41.17 414 GLY B O 1
ATOM 7192 N N . TRP B 1 416 ? 101.863 -58.427 61.179 1.00 38.11 415 TRP B N 1
ATOM 7193 C CA . TRP B 1 416 ? 102.811 -59.402 61.676 1.00 36.45 415 TRP B CA 1
ATOM 7194 C C . TRP B 1 416 ? 104.072 -59.493 60.783 1.00 34.59 415 TRP B C 1
ATOM 7195 O O . TRP B 1 416 ? 103.992 -59.603 59.552 1.00 35.83 415 TRP B O 1
ATOM 7206 N N . LYS B 1 417 ? 105.221 -59.544 61.414 1.00 33.14 416 LYS B N 1
ATOM 7207 C CA . LYS B 1 417 ? 106.482 -59.610 60.687 1.00 34.25 416 LYS B CA 1
ATOM 7208 C C . LYS B 1 417 ? 107.323 -60.634 61.406 1.00 36.42 416 LYS B C 1
ATOM 7209 O O . LYS B 1 417 ? 107.209 -60.887 62.660 1.00 34.96 416 LYS B O 1
ATOM 7215 N N . ASP B 1 418 ? 108.206 -61.237 60.622 1.00 35.74 417 ASP B N 1
ATOM 7216 C CA . ASP B 1 418 ? 109.255 -62.005 61.148 1.00 32.65 417 ASP B CA 1
ATOM 7217 C C . ASP B 1 418 ? 110.623 -61.582 60.702 1.00 35.95 417 ASP B C 1
ATOM 7218 O O . ASP B 1 418 ? 111.593 -62.046 61.341 1.00 35.43 417 ASP B O 1
ATOM 7223 N N . THR B 1 419 ? 110.753 -60.731 59.671 1.00 35.08 418 THR B N 1
ATOM 7224 C CA . THR B 1 419 ? 112.080 -60.253 59.331 1.00 38.69 418 THR B CA 1
ATOM 7225 C C . THR B 1 419 ? 111.991 -58.753 59.043 1.00 33.56 418 THR B C 1
ATOM 7226 O O . THR B 1 419 ? 111.090 -58.327 58.393 1.00 33.54 418 THR B O 1
ATOM 7230 N N A ILE B 1 420 ? 113.040 -58.037 59.380 0.50 35.21 419 ILE B N 1
ATOM 7231 N N B ILE B 1 420 ? 112.826 -57.954 59.685 0.50 25.68 419 ILE B N 1
ATOM 7232 C CA A ILE B 1 420 ? 112.998 -56.585 59.507 0.50 41.85 419 ILE B CA 1
ATOM 7233 C CA B ILE B 1 420 ? 112.888 -56.487 59.466 0.50 27.89 419 ILE B CA 1
ATOM 7234 C C A ILE B 1 420 ? 114.320 -55.978 59.076 0.50 34.94 419 ILE B C 1
ATOM 7235 C C B ILE B 1 420 ? 114.268 -56.035 59.030 0.50 29.22 419 ILE B C 1
ATOM 7236 O O A ILE B 1 420 ? 115.346 -56.209 59.703 0.50 37.27 419 ILE B O 1
ATOM 7237 O O B ILE B 1 420 ? 115.256 -56.453 59.593 0.50 29.66 419 ILE B O 1
ATOM 7246 N N . GLY B 1 421 ? 114.319 -55.173 58.026 1.00 33.37 420 GLY B N 1
ATOM 7247 C CA . GLY B 1 421 ? 115.511 -54.477 57.713 1.00 32.60 420 GLY B CA 1
ATOM 7248 C C . GLY B 1 421 ? 115.767 -53.386 58.763 1.00 30.95 420 GLY B C 1
ATOM 7249 O O . GLY B 1 421 ? 114.915 -52.550 59.083 1.00 36.75 420 GLY B O 1
ATOM 7250 N N . VAL B 1 422 ? 116.951 -53.423 59.304 1.00 30.83 421 VAL B N 1
ATOM 7251 C CA . VAL B 1 422 ? 117.448 -52.451 60.195 1.00 35.73 421 VAL B CA 1
ATOM 7252 C C . VAL B 1 422 ? 118.633 -51.589 59.543 1.00 31.63 421 VAL B C 1
ATOM 7253 O O . VAL B 1 422 ? 119.750 -52.094 59.177 1.00 30.35 421 VAL B O 1
ATOM 7257 N N . ASN B 1 423 ? 118.339 -50.273 59.424 1.00 32.05 422 ASN B N 1
ATOM 7258 C CA . ASN B 1 423 ? 119.226 -49.277 58.799 1.00 29.47 422 ASN B CA 1
ATOM 7259 C C . ASN B 1 423 ? 120.437 -48.985 59.694 1.00 30.53 422 ASN B C 1
ATOM 7260 O O . ASN B 1 423 ? 120.389 -49.123 60.929 1.00 34.77 422 ASN B O 1
ATOM 7265 N N . PRO B 1 424 ? 121.485 -48.507 59.055 1.00 29.35 423 PRO B N 1
ATOM 7266 C CA . PRO B 1 424 ? 122.654 -48.082 59.859 1.00 30.88 423 PRO B CA 1
ATOM 7267 C C . PRO B 1 424 ? 122.221 -46.957 60.826 1.00 35.07 423 PRO B C 1
ATOM 7268 O O . PRO B 1 424 ? 121.364 -46.085 60.450 1.00 33.35 423 PRO B O 1
ATOM 7272 N N . ASN B 1 425 ? 122.764 -46.981 62.040 1.00 39.23 424 ASN B N 1
ATOM 7273 C CA . ASN B 1 425 ? 122.362 -46.057 63.148 1.00 36.99 424 ASN B CA 1
ATOM 7274 C C . ASN B 1 425 ? 120.903 -46.012 63.549 1.00 39.48 424 ASN B C 1
ATOM 7275 O O . ASN B 1 425 ? 120.481 -44.990 64.140 1.00 45.53 424 ASN B O 1
ATOM 7280 N N . GLU B 1 426 ? 120.142 -47.048 63.181 1.00 35.93 425 GLU B N 1
ATOM 7281 C CA . GLU B 1 426 ? 118.767 -47.094 63.549 1.00 31.11 425 GLU B CA 1
ATOM 7282 C C . GLU B 1 426 ? 118.587 -48.039 64.747 1.00 36.52 425 GLU B C 1
ATOM 7283 O O . GLU B 1 426 ? 119.314 -49.026 64.885 1.00 33.29 425 GLU B O 1
ATOM 7289 N N . THR B 1 427 ? 117.527 -47.768 65.510 1.00 38.11 426 THR B N 1
ATOM 7290 C CA . THR B 1 427 ? 117.064 -48.621 66.605 1.00 39.63 426 THR B CA 1
ATOM 7291 C C . THR B 1 427 ? 115.588 -48.924 66.320 1.00 35.30 426 THR B C 1
ATOM 7292 O O . THR B 1 427 ? 114.789 -48.010 66.157 1.00 37.51 426 THR B O 1
ATOM 7296 N N . VAL B 1 428 ? 115.210 -50.195 66.243 1.00 31.32 427 VAL B N 1
ATOM 7297 C CA . VAL B 1 428 ? 113.808 -50.572 66.077 1.00 31.17 427 VAL B CA 1
ATOM 7298 C C . VAL B 1 428 ? 113.362 -51.284 67.324 1.00 33.58 427 VAL B C 1
ATOM 7299 O O . VAL B 1 428 ? 114.087 -52.090 67.881 1.00 39.31 427 VAL B O 1
ATOM 7303 N N . ARG B 1 429 ? 112.156 -50.933 67.751 1.00 33.31 428 ARG B N 1
ATOM 7304 C CA . ARG B 1 429 ? 111.420 -51.658 68.799 1.00 30.26 428 ARG B CA 1
ATOM 7305 C C . ARG B 1 429 ? 110.297 -52.453 68.273 1.00 31.64 428 ARG B C 1
ATOM 7306 O O . ARG B 1 429 ? 109.430 -51.948 67.514 1.00 36.70 428 ARG B O 1
ATOM 7314 N N . ILE B 1 430 ? 110.259 -53.690 68.780 1.00 37.69 429 ILE B N 1
ATOM 7315 C CA . ILE B 1 430 ? 109.200 -54.669 68.397 1.00 32.57 429 ILE B CA 1
ATOM 7316 C C . ILE B 1 430 ? 108.691 -55.360 69.666 1.00 32.92 429 ILE B C 1
ATOM 7317 O O . ILE B 1 430 ? 109.383 -55.474 70.663 1.00 38.51 429 ILE B O 1
ATOM 7322 N N . LYS B 1 431 ? 107.482 -55.836 69.587 1.00 34.13 430 LYS B N 1
ATOM 7323 C CA . LYS B 1 431 ? 106.901 -56.593 70.663 1.00 37.88 430 LYS B CA 1
ATOM 7324 C C . LYS B 1 431 ? 106.975 -58.090 70.260 1.00 34.42 430 LYS B C 1
ATOM 7325 O O . LYS B 1 431 ? 106.362 -58.472 69.283 1.00 36.35 430 LYS B O 1
ATOM 7331 N N . VAL B 1 432 ? 107.589 -58.908 71.072 1.00 35.61 431 VAL B N 1
ATOM 7332 C CA . VAL B 1 432 ? 107.761 -60.370 70.835 1.00 39.78 431 VAL B CA 1
ATOM 7333 C C . VAL B 1 432 ? 107.102 -61.218 71.939 1.00 45.50 431 VAL B C 1
ATOM 7334 O O . VAL B 1 432 ? 107.488 -61.114 73.105 1.00 41.69 431 VAL B O 1
ATOM 7338 N N . LYS B 1 433 ? 106.162 -62.103 71.543 1.00 40.19 432 LYS B N 1
ATOM 7339 C CA . LYS B 1 433 ? 105.602 -63.181 72.409 1.00 44.34 432 LYS B CA 1
ATOM 7340 C C . LYS B 1 433 ? 105.803 -64.636 71.827 1.00 41.64 432 LYS B C 1
ATOM 7341 O O . LYS B 1 433 ? 105.196 -64.983 70.790 1.00 53.12 432 LYS B O 1
ATOM 7347 N N . PHE B 1 434 ? 106.663 -65.437 72.447 1.00 40.99 433 PHE B N 1
ATOM 7348 C CA . PHE B 1 434 ? 106.842 -66.823 72.032 1.00 41.18 433 PHE B CA 1
ATOM 7349 C C . PHE B 1 434 ? 105.757 -67.726 72.631 1.00 49.94 433 PHE B C 1
ATOM 7350 O O . PHE B 1 434 ? 105.560 -67.733 73.812 1.00 48.74 433 PHE B O 1
ATOM 7358 N N . THR B 1 435 ? 104.988 -68.397 71.781 1.00 48.12 434 THR B N 1
ATOM 7359 C CA . THR B 1 435 ? 103.878 -69.195 72.224 1.00 51.01 434 THR B CA 1
ATOM 7360 C C . THR B 1 435 ? 104.302 -70.653 72.326 1.00 55.92 434 THR B C 1
ATOM 7361 O O . THR B 1 435 ? 103.491 -71.432 72.640 1.00 51.04 434 THR B O 1
ATOM 7365 N N . LYS B 1 436 ? 105.526 -71.037 72.045 1.00 56.63 435 LYS B N 1
ATOM 7366 C CA . LYS B 1 436 ? 105.954 -72.460 72.043 1.00 60.96 435 LYS B CA 1
ATOM 7367 C C . LYS B 1 436 ? 107.280 -72.601 72.770 1.00 57.67 435 LYS B C 1
ATOM 7368 O O . LYS B 1 436 ? 108.203 -71.775 72.593 1.00 52.23 435 LYS B O 1
ATOM 7374 N N . LEU B 1 437 ? 107.443 -73.708 73.462 1.00 52.87 436 LEU B N 1
ATOM 7375 C CA . LEU B 1 437 ? 108.677 -73.930 74.208 1.00 54.85 436 LEU B CA 1
ATOM 7376 C C . LEU B 1 437 ? 109.750 -74.397 73.256 1.00 50.80 436 LEU B C 1
ATOM 7377 O O . LEU B 1 437 ? 109.401 -74.914 72.187 1.00 54.09 436 LEU B O 1
ATOM 7382 N N . GLY B 1 438 ? 111.017 -74.252 73.655 1.00 48.52 437 GLY B N 1
ATOM 7383 C CA . GLY B 1 438 ? 112.147 -74.684 72.911 1.00 58.98 437 GLY B CA 1
ATOM 7384 C C . GLY B 1 438 ? 113.300 -73.665 72.824 1.00 59.17 437 GLY B C 1
ATOM 7385 O O . GLY B 1 438 ? 113.395 -72.617 73.554 1.00 54.54 437 GLY B O 1
ATOM 7386 N N . ILE B 1 439 ? 114.205 -74.019 71.927 1.00 43.85 438 ILE B N 1
ATOM 7387 C CA . ILE B 1 439 ? 115.358 -73.207 71.638 1.00 51.00 438 ILE B CA 1
ATOM 7388 C C . ILE B 1 439 ? 115.137 -72.675 70.246 1.00 52.05 438 ILE B C 1
ATOM 7389 O O . ILE B 1 439 ? 114.869 -73.473 69.329 1.00 43.03 438 ILE B O 1
ATOM 7394 N N . PHE B 1 440 ? 115.262 -71.365 70.117 1.00 45.77 439 PHE B N 1
ATOM 7395 C CA . PHE B 1 440 ? 115.117 -70.680 68.838 1.00 45.29 439 PHE B CA 1
ATOM 7396 C C . PHE B 1 440 ? 116.242 -69.721 68.474 1.00 46.56 439 PHE B C 1
ATOM 7397 O O . PHE B 1 440 ? 116.951 -69.230 69.319 1.00 50.69 439 PHE B O 1
ATOM 7405 N N . MET B 1 441 ? 116.428 -69.528 67.186 1.00 46.49 440 MET B N 1
ATOM 7406 C CA . MET B 1 441 ? 117.511 -68.677 66.694 1.00 42.27 440 MET B CA 1
ATOM 7407 C C . MET B 1 441 ? 117.000 -67.268 66.428 1.00 33.28 440 MET B C 1
ATOM 7408 O O . MET B 1 441 ? 115.839 -67.025 65.972 1.00 36.37 440 MET B O 1
ATOM 7413 N N . TYR B 1 442 ? 117.896 -66.328 66.626 1.00 32.10 441 TYR B N 1
ATOM 7414 C CA . TYR B 1 442 ? 117.683 -64.993 66.039 1.00 36.52 441 TYR B CA 1
ATOM 7415 C C . TYR B 1 442 ? 118.978 -64.529 65.388 1.00 38.12 441 TYR B C 1
ATOM 7416 O O . TYR B 1 442 ? 120.084 -64.705 65.941 1.00 35.83 441 TYR B O 1
ATOM 7425 N N . HIS B 1 443 ? 118.832 -63.906 64.210 1.00 39.02 442 HIS B N 1
ATOM 7426 C CA . HIS B 1 443 ? 120.038 -63.618 63.388 1.00 40.71 442 HIS B CA 1
ATOM 7427 C C . HIS B 1 443 ? 119.786 -62.697 62.248 1.00 34.20 442 HIS B C 1
ATOM 7428 O O . HIS B 1 443 ? 118.663 -62.435 61.825 1.00 32.12 442 HIS B O 1
ATOM 7435 N N . CYS B 1 444 ? 120.893 -62.220 61.720 1.00 33.21 443 CYS B N 1
ATOM 7436 C CA . CYS B 1 444 ? 120.855 -61.548 60.363 1.00 34.45 443 CYS B CA 1
ATOM 7437 C C . CYS B 1 444 ? 120.579 -62.562 59.251 1.00 34.90 443 CYS B C 1
ATOM 7438 O O . CYS B 1 444 ? 121.088 -63.685 59.262 1.00 34.66 443 CYS B O 1
ATOM 7441 N N . HIS B 1 445 ? 119.635 -62.220 58.375 1.00 37.30 444 HIS B N 1
ATOM 7442 C CA . HIS B 1 445 ? 119.256 -63.063 57.272 1.00 32.33 444 HIS B CA 1
ATOM 7443 C C . HIS B 1 445 ? 120.027 -62.816 55.923 1.00 31.82 444 HIS B C 1
ATOM 7444 O O . HIS B 1 445 ? 119.663 -63.345 54.845 1.00 35.13 444 HIS B O 1
ATOM 7451 N N . ILE B 1 446 ? 121.080 -62.040 55.965 1.00 28.82 445 ILE B N 1
ATOM 7452 C CA . ILE B 1 446 ? 122.093 -62.111 54.864 1.00 31.05 445 ILE B CA 1
ATOM 7453 C C . ILE B 1 446 ? 122.834 -63.434 55.088 1.00 33.17 445 ILE B C 1
ATOM 7454 O O . ILE B 1 446 ? 123.529 -63.600 56.085 1.00 33.84 445 ILE B O 1
ATOM 7459 N N . LEU B 1 447 ? 122.725 -64.391 54.153 1.00 33.95 446 LEU B N 1
ATOM 7460 C CA . LEU B 1 447 ? 123.140 -65.771 54.548 1.00 36.88 446 LEU B CA 1
ATOM 7461 C C . LEU B 1 447 ? 124.623 -65.930 54.877 1.00 36.30 446 LEU B C 1
ATOM 7462 O O . LEU B 1 447 ? 124.997 -66.739 55.725 1.00 36.58 446 LEU B O 1
ATOM 7467 N N . GLU B 1 448 ? 125.475 -65.095 54.295 1.00 33.66 447 GLU B N 1
ATOM 7468 C CA . GLU B 1 448 ? 126.876 -65.257 54.547 1.00 36.03 447 GLU B CA 1
ATOM 7469 C C . GLU B 1 448 ? 127.224 -64.697 55.881 1.00 37.31 447 GLU B C 1
ATOM 7470 O O . GLU B 1 448 ? 128.224 -65.086 56.462 1.00 43.34 447 GLU B O 1
ATOM 7476 N N . HIS B 1 449 ? 126.443 -63.716 56.326 1.00 40.13 448 HIS B N 1
ATOM 7477 C CA . HIS B 1 449 ? 126.579 -63.115 57.654 1.00 39.48 448 HIS B CA 1
ATOM 7478 C C . HIS B 1 449 ? 126.136 -64.187 58.708 1.00 38.21 448 HIS B C 1
ATOM 7479 O O . HIS B 1 449 ? 126.832 -64.462 59.658 1.00 40.62 448 HIS B O 1
ATOM 7486 N N . GLU B 1 450 ? 124.984 -64.752 58.496 1.00 35.64 449 GLU B N 1
ATOM 7487 C CA . GLU B 1 450 ? 124.517 -65.883 59.305 1.00 41.20 449 GLU B CA 1
ATOM 7488 C C . GLU B 1 450 ? 125.622 -66.973 59.396 1.00 47.01 449 GLU B C 1
ATOM 7489 O O . GLU B 1 450 ? 126.077 -67.340 60.485 1.00 40.90 449 GLU B O 1
ATOM 7495 N N . ASP B 1 451 ? 126.151 -67.407 58.253 1.00 40.51 450 ASP B N 1
ATOM 7496 C CA . ASP B 1 451 ? 127.136 -68.492 58.261 1.00 37.99 450 ASP B CA 1
ATOM 7497 C C . ASP B 1 451 ? 128.354 -68.041 58.948 1.00 42.43 450 ASP B C 1
ATOM 7498 O O . ASP B 1 451 ? 128.943 -68.866 59.589 1.00 40.66 450 ASP B O 1
ATOM 7503 N N . THR B 1 452 ? 128.778 -66.769 58.804 1.00 40.51 451 THR B N 1
ATOM 7504 C CA . THR B 1 452 ? 129.925 -66.252 59.588 1.00 45.38 451 THR B CA 1
ATOM 7505 C C . THR B 1 452 ? 129.718 -66.334 61.137 1.00 46.10 451 THR B C 1
ATOM 7506 O O . THR B 1 452 ? 130.672 -66.456 61.906 1.00 40.94 451 THR B O 1
ATOM 7510 N N . GLY B 1 453 ? 128.470 -66.255 61.578 1.00 46.28 452 GLY B N 1
ATOM 7511 C CA . GLY B 1 453 ? 128.126 -66.316 62.959 1.00 47.46 452 GLY B CA 1
ATOM 7512 C C . GLY B 1 453 ? 127.297 -65.154 63.481 1.00 50.75 452 GLY B C 1
ATOM 7513 O O . GLY B 1 453 ? 127.209 -64.990 64.696 1.00 42.19 452 GLY B O 1
ATOM 7514 N N . MET B 1 454 ? 126.605 -64.390 62.635 1.00 43.52 453 MET B N 1
ATOM 7515 C CA . MET B 1 454 ? 125.838 -63.216 63.174 1.00 39.36 453 MET B CA 1
ATOM 7516 C C . MET B 1 454 ? 124.414 -63.731 63.579 1.00 42.79 453 MET B C 1
ATOM 7517 O O . MET B 1 454 ? 123.408 -63.458 62.879 1.00 41.10 453 MET B O 1
ATOM 7522 N N . MET B 1 455 ? 124.438 -64.588 64.627 1.00 42.46 454 MET B N 1
ATOM 7523 C CA . MET B 1 455 ? 123.326 -65.442 65.065 1.00 36.27 454 MET B CA 1
ATOM 7524 C C . MET B 1 455 ? 123.468 -65.736 66.514 1.00 36.67 454 MET B C 1
ATOM 7525 O O . MET B 1 455 ? 124.587 -65.808 67.054 1.00 37.10 454 MET B O 1
ATOM 7530 N N . ALA B 1 456 ? 122.311 -65.853 67.164 1.00 36.02 455 ALA B N 1
ATOM 7531 C CA . ALA B 1 456 ? 122.270 -66.202 68.576 1.00 38.81 455 ALA B CA 1
ATOM 7532 C C . ALA B 1 456 ? 121.065 -67.099 68.800 1.00 40.93 455 ALA B C 1
ATOM 7533 O O . ALA B 1 456 ? 120.145 -67.241 67.918 1.00 39.90 455 ALA B O 1
ATOM 7535 N N . GLN B 1 457 ? 121.034 -67.644 70.017 1.00 43.06 456 GLN B N 1
ATOM 7536 C CA . GLN B 1 457 ? 119.894 -68.505 70.381 1.00 45.99 456 GLN B CA 1
ATOM 7537 C C . GLN B 1 457 ? 119.254 -68.220 71.730 1.00 41.44 456 GLN B C 1
ATOM 7538 O O . GLN B 1 457 ? 119.905 -67.778 72.658 1.00 39.89 456 GLN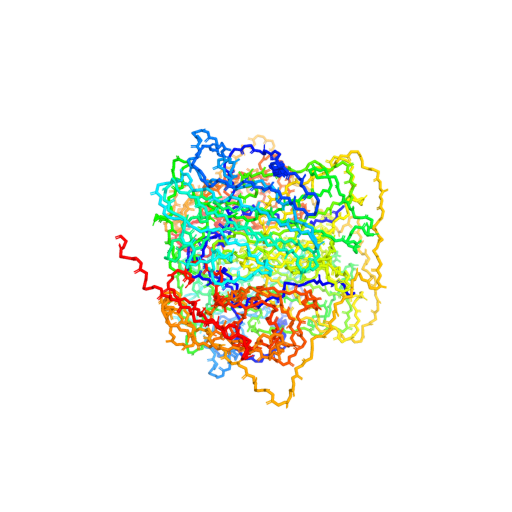 B O 1
ATOM 7544 N N . ILE B 1 458 ? 117.946 -68.419 71.759 1.00 36.90 457 ILE B N 1
ATOM 7545 C CA . ILE B 1 458 ? 117.134 -67.993 72.922 1.00 42.45 457 ILE B CA 1
ATOM 7546 C C . ILE B 1 458 ? 116.375 -69.251 73.396 1.00 46.58 457 ILE B C 1
ATOM 7547 O O . ILE B 1 458 ? 115.868 -70.055 72.586 1.00 47.62 457 ILE B O 1
ATOM 7552 N N . GLU B 1 459 ? 116.335 -69.445 74.701 1.00 47.54 458 GLU B N 1
ATOM 7553 C CA . GLU B 1 459 ? 115.478 -70.503 75.250 1.00 48.88 458 GLU B CA 1
ATOM 7554 C C . GLU B 1 459 ? 114.132 -69.936 75.767 1.00 43.17 458 GLU B C 1
ATOM 7555 O O . GLU B 1 459 ? 114.078 -68.986 76.609 1.00 50.00 458 GLU B O 1
ATOM 7561 N N . ILE B 1 460 ? 113.074 -70.547 75.253 1.00 44.28 459 ILE B N 1
ATOM 7562 C CA . ILE B 1 460 ? 111.734 -70.289 75.716 1.00 43.41 459 ILE B CA 1
ATOM 7563 C C . ILE B 1 460 ? 111.366 -71.329 76.805 1.00 57.09 459 ILE B C 1
ATOM 7564 O O . ILE B 1 460 ? 111.533 -72.470 76.516 1.00 57.57 459 ILE B O 1
ATOM 7569 N N . PHE B 1 461 ? 110.909 -70.903 77.991 1.00 63.57 460 PHE B N 1
ATOM 7570 C CA . PHE B 1 461 ? 110.577 -71.797 79.159 1.00 51.53 460 PHE B CA 1
ATOM 7571 C C . PHE B 1 461 ? 109.203 -71.532 79.790 1.00 70.33 460 PHE B C 1
ATOM 7572 O O . PHE B 1 461 ? 108.628 -70.451 79.692 1.00 69.80 460 PHE B O 1
ATOM 7580 N N . ASP B 1 462 ? 108.676 -72.566 80.445 1.00 82.03 461 ASP B N 1
ATOM 7581 C CA . ASP B 1 462 ? 107.398 -72.537 81.181 1.00 87.75 461 ASP B CA 1
ATOM 7582 C C . ASP B 1 462 ? 107.913 -72.791 82.580 1.00 88.53 461 ASP B C 1
ATOM 7583 O O . ASP B 1 462 ? 108.384 -73.902 82.778 1.00 73.56 461 ASP B O 1
ATOM 7588 N N . PRO B 1 463 ? 107.887 -71.777 83.512 1.00 87.75 462 PRO B N 1
ATOM 7589 C CA . PRO B 1 463 ? 108.458 -71.895 84.913 1.00 100.39 462 PRO B CA 1
ATOM 7590 C C . PRO B 1 463 ? 108.200 -73.210 85.693 1.00 94.48 462 PRO B C 1
ATOM 7591 O O . PRO B 1 463 ? 109.017 -73.584 86.585 1.00 114.88 462 PRO B O 1
ATOM 7595 N N . ASP B 1 464 ? 107.056 -73.842 85.375 1.00 90.39 463 ASP B N 1
ATOM 7596 C CA . ASP B 1 464 ? 106.568 -75.148 85.925 1.00 112.73 463 ASP B CA 1
ATOM 7597 C C . ASP B 1 464 ? 106.309 -76.334 84.879 1.00 105.77 463 ASP B C 1
ATOM 7598 O O . ASP B 1 464 ? 105.288 -77.024 84.919 1.00 81.73 463 ASP B O 1
ATOM 7603 N N . HIS B 1 465 ? 107.228 -76.497 83.926 1.00 115.39 464 HIS B N 1
ATOM 7604 C CA . HIS B 1 465 ? 107.430 -77.726 83.129 1.00 103.76 464 HIS B CA 1
ATOM 7605 C C . HIS B 1 465 ? 108.948 -77.678 82.791 1.00 100.25 464 HIS B C 1
ATOM 7606 O O . HIS B 1 465 ? 109.329 -77.988 81.639 1.00 97.47 464 HIS B O 1
ATOM 7613 N N . PRO B 1 466 ? 109.842 -77.247 83.752 1.00 118.40 465 PRO B N 1
ATOM 7614 C CA . PRO B 1 466 ? 111.169 -76.803 83.208 1.00 126.59 465 PRO B CA 1
ATOM 7615 C C . PRO B 1 466 ? 111.951 -77.901 82.458 1.00 129.47 465 PRO B C 1
ATOM 7616 O O . PRO B 1 466 ? 112.380 -78.842 83.101 1.00 137.01 465 PRO B O 1
ATOM 7620 N N . ILE B 1 467 ? 112.103 -77.796 81.120 1.00 102.34 466 ILE B N 1
ATOM 7621 C CA . ILE B 1 467 ? 112.827 -78.882 80.330 1.00 91.71 466 ILE B CA 1
ATOM 7622 C C . ILE B 1 467 ? 114.250 -78.558 79.935 1.00 84.97 466 ILE B C 1
ATOM 7623 O O . ILE B 1 467 ? 114.610 -77.408 79.760 1.00 126.90 466 ILE B O 1
ATOM 7628 N N . GLU B 1 468 ? 115.051 -79.596 79.765 1.00 82.93 467 GLU B N 1
ATOM 7629 C CA . GLU B 1 468 ? 116.517 -79.480 79.806 1.00 106.29 467 GLU B CA 1
ATOM 7630 C C . GLU B 1 468 ? 117.120 -79.906 78.435 1.00 99.09 467 GLU B C 1
ATOM 7631 O O . GLU B 1 468 ? 116.765 -80.949 77.900 1.00 82.10 467 GLU B O 1
ATOM 7637 N N . TYR B 1 469 ? 117.978 -79.083 77.833 1.00 89.36 468 TYR B N 1
ATOM 7638 C CA . TYR B 1 469 ? 118.485 -79.367 76.481 1.00 70.86 468 TYR B CA 1
ATOM 7639 C C . TYR B 1 469 ? 119.914 -80.020 76.522 1.00 102.72 468 TYR B C 1
ATOM 7640 O O . TYR B 1 469 ? 120.524 -80.073 77.619 1.00 89.44 468 TYR B O 1
ATOM 7649 N N . HIS B 1 470 ? 120.411 -80.583 75.393 1.00 91.13 469 HIS B N 1
ATOM 7650 C CA . HIS B 1 470 ? 121.794 -81.179 75.332 1.00 116.60 469 HIS B CA 1
ATOM 7651 C C . HIS B 1 470 ? 122.821 -80.584 74.305 1.00 104.52 469 HIS B C 1
ATOM 7652 O O . HIS B 1 470 ? 123.924 -80.157 74.696 1.00 155.40 469 HIS B O 1
ATOM 7659 N N . LEU B 1 471 ? 122.467 -80.581 73.025 1.00 97.84 470 LEU B N 1
ATOM 7660 C CA . LEU B 1 471 ? 123.033 -79.649 71.995 1.00 121.13 470 LEU B CA 1
ATOM 7661 C C . LEU B 1 471 ? 124.269 -80.126 71.153 1.00 127.78 470 LEU B C 1
ATOM 7662 O O . LEU B 1 471 ? 124.087 -80.539 69.981 1.00 137.15 470 LEU B O 1
ATOM 7667 N N . MET B 1 472 ? 125.482 -80.043 71.709 1.00 114.73 471 MET B N 1
ATOM 7668 C CA . MET B 1 472 ? 126.714 -80.401 70.960 1.00 113.71 471 MET B CA 1
ATOM 7669 C C . MET B 1 472 ? 126.784 -79.821 69.517 1.00 115.10 471 MET B C 1
ATOM 7670 O O . MET B 1 472 ? 126.523 -78.635 69.273 1.00 93.05 471 MET B O 1
#

Solvent-accessible surface area: 35558 Å² total; per-residue (Å²): 162,66,33,38,134,16,28,18,52,38,49,0,7,3,45,43,61,82,44,42,88,23,11,70,136,5,58,40,138,67,52,109,15,75,40,18,79,70,27,174,54,83,127,112,110,69,92,60,20,54,11,32,0,22,0,45,68,23,95,19,187,9,15,78,71,102,51,0,119,4,42,0,1,57,26,33,27,8,8,19,0,0,73,0,75,51,49,46,27,3,44,1,21,5,86,1,107,5,128,50,46,0,1,3,2,2,0,8,2,16,3,63,8,3,90,41,2,3,2,14,12,2,31,4,110,49,138,25,88,70,140,5,60,14,67,1,85,8,59,4,8,13,4,3,0,1,0,1,11,31,60,34,0,0,56,0,0,1,23,3,0,1,2,13,1,6,1,16,26,56,86,14,96,86,12,176,7,16,121,148,55,29,50,15,5,8,3,0,4,0,2,0,3,7,29,77,104,24,40,31,61,26,184,64,24,107,55,38,9,5,0,14,0,29,35,9,4,0,3,8,14,1,22,5,12,5,90,0,76,77,0,17,0,9,2,24,5,9,0,0,2,0,13,4,3,0,1,0,2,2,29,54,24,22,44,7,15,4,0,2,4,0,0,3,16,3,31,78,36,22,121,1,2,10,4,8,5,2,1,0,10,8,1,5,2,3,0,31,0,12,102,26,127,71,66,78,91,8,33,3,19,4,41,36,23,88,6,2,44,0,77,5,25,136,20,131,152,55,122,47,154,45,67,90,78,0,12,164,39,85,88,17,97,38,66,155,139,29,98,46,43,125,0,53,0,29,24,60,55,81,111,0,59,4,57,58,83,74,24,67,20,86,75,58,36,28,148,10,59,15,89,53,5,23,36,0,27,0,20,2,76,10,105,105,108,51,4,9,1,0,1,0,2,0,2,6,4,12,0,15,18,63,26,4,73,64,110,82,13,19,50,20,4,110,0,32,7,0,0,0,0,0,5,1,83,10,44,0,85,0,40,0,75,0,61,42,49,0,0,0,2,1,1,0,2,0,1,2,0,4,29,40,7,0,5,6,0,0,33,1,56,54,75,148,138,97,102,133,44,133,22,123,79,105,102,194,204,161,82,31,37,132,24,26,18,54,38,52,0,8,2,44,42,62,84,41,44,88,22,10,65,124,6,60,40,135,74,56,101,16,83,48,26,76,67,26,161,67,95,118,114,94,80,90,59,20,46,14,31,0,20,0,38,67,27,104,22,162,7,12,77,60,101,24,0,114,2,41,0,2,59,26,32,32,7,8,18,0,0,63,0,57,58,49,54,25,2,40,2,23,5,79,2,111,5,128,49,53,0,1,2,2,2,0,8,1,18,4,66,4,1,94,48,1,2,1,11,11,2,39,3,130,46,150,25,91,68,148,5,58,16,66,1,94,9,56,6,9,13,4,2,0,1,0,1,14,54,74,60,0,0,42,0,0,1,24,2,0,2,1,13,1,10,3,19,24,54,89,16,91,71,33,140,7,19,148,134,60,28,52,12,6,9,2,0,5,0,2,0,3,4,29,76,104,23,41,26,66,17,151,63,34,103,54,37,11,6,0,18,0,23,30,9,3,0,6,3,3,1,28,5,10,6,86,0,80,74,6,17,0,7,1,24,3,9,1,0,3,0,14,3,4,0,1,1,2,2,23,53,22,21,45,4,7,4,0,2,4,0,0,3,16,3,31,82,35,21,88,1,2,14,4,8,5,2,2,0,8,7,1,6,1,2,0,27,0,12,102,23,106,64,66,74,90,5,33,2,19,6,42,34,22,87,6,2,42,0,69,6,28,111,20,148,143,96,119,39,151,48,59,87,70,0,11,149,35,88,87,17,85,46,71,151,142,28,102,48,38,126,0,52,0,29,23,63,56,83,106,0,64,2,50,61,84,69,29,62,51,107,79,54,38,32,147,8,65,23,88,50,4,23,37,0,24,0,20,1,78,10,100,103,108,49,4,9,1,0,1,0,1,1,2,7,4,11,0,15,18,68,24,5,75,64,110,79,14,17,48,20,5,106,0,32,7,0,0,0,0,0,5,1,81,12,43,0,88,0,40,0,71,0,61,41,44,1,0,0,1,2,0,0,3,0,1,1,0,5,30,38,6,0,5,4,0,1,22,1,53,34,73,117,128,110,100,137,39,159,36,177

Radius of gyration: 31.44 Å; Cα contacts (8 Å, |Δi|>4): 2689; chains: 2; bounding box: 70×91×91 Å

CATH classification: 2.60.40.420 (+1 more: 2.60.40.420)

Nearest PDB structures (foldseek):
  6xiz-assembly2_B  TM=1.002E+00  e=1.021E-93  Pediococcus acidilactici
  6z0j-assembly1_A  TM=9.988E-01  e=4.123E-83  Pediococcus acidilactici 7_4
  6xj0-assembly1_A  TM=9.883E-01  e=1.187E-64  Pediococcus pentosaceus
  2uxt-assembly2_B  TM=9.085E-01  e=1.949E-36  Escherichia coli
  2uxv-assembly1_A  TM=9.079E-01  e=7.674E-37  Escherichia coli